Protein AF-A0AAW1PVU7-F1 (afdb_monomer)

Sequence (964 aa):
MGSTQLFSGVCRHEPELIPIKTLLGNPKQTSPKISPDGKTIAYIAPSDKDVLNVWTRSVAGSDDRMVTNDTHRGIRQYFWSEDGKYIMYLQDVGGDEDWHVWAQGLDGSAARDLTPYEKVRAQNMLTDKRFPDQLLVGLNKRNPAVFDMYRVDIASGSLELDTENPGDVLGWTTDDNFKIRGATSMNPADGSKTLRVRDSEAAEWRDLITWPQEEEGGPVSFAKDGQSLYIQSSLGSDTTRLLRVSTADGSDVLEEVAAHPKADLGSVLLDEDTRKVLAVSFNYLRTEWTAIDPQVKADFEVLAREVPGEINVSSQSADNQTWIVRSLRDDGPSSYYLYDRKSKKATFLFDTLPELAKYQMSKMEGVVIKSRDGLDLPCYLSLPVGKEPKDLPLVLFVHGGPWARDAWGFNPTVQWFTNRGYACLQPNYRGSSGFGKSFLHAGDRQWGVGDMQHDLTDVVQWAVDQGIADPAKVAIYGGSYGGYATLAGLTFTPELYCCGVDIVGPSHVKTLFQSIPAYWAPMKQMLVIRVGDVEADDEVNRRISPLYHIDNIKVPLIIAQGANDPRVKKAEADQIFEAMKAKDLPVEYYLYTDEGHGFARPPNRLDFTSRVDQFLAKHLGGRCQAQQGDDERPAVDRRALLLAASAAALSAVLHPAKADEEFTTLYGLATPPTSYGGYGGNAKEAAKYTFLYPTGWKAQQPNKVEKGMQGIDARVVNPRAKAQGAFVVTFGRAGEDNKKFKLGDVEQTMQGFAGADYDLQDALSYASRKTNSQREVDGQVFYDYEIDGPDFHYLATITLKSGKVFALFVKSPSKTFKDDEQKLRTIVDSFKTEISEEEFAKRQKDAEELEVKLKFITEKVPTRIMNVAGSNAGAGSGEFHMYRQARRREMMRQGRIEEEAQEMQLQSEFEQKQAQLRKEEEERTAKRRAKRLKRKGKKRKSQGAAGTGSEGESEDEQPQVELD

Nearest PDB structures (foldseek):
  7ywp-assembly1_A  TM=7.461E-01  e=1.094E-25  Serratia proteamaculans
  7yx7-assembly1_A  TM=7.381E-01  e=1.286E-25  Serratia proteamaculans
  7zjz-assembly1_A  TM=7.305E-01  e=6.820E-25  Serratia proteamaculans
  7ne5-assembly1_A  TM=7.300E-01  e=9.940E-25  Serratia proteamaculans
  7ne4-assembly1_A  TM=7.103E-01  e=2.453E-25  Serratia proteamaculans

pLDDT: mean 82.35, std 21.15, range [22.56, 98.94]

Secondary structure (DSSP, 8-state):
------------PPPPPPPHHHHHS--SSEEEEE-TTSSEEEEEEE-TTS-EEEEEEETT----EE-----SS----EEE-TTSSEEEEEE-STT----EEEEEETTSPPPEESS--TT--EEEEE--TTSTTEEEEEE-SS-TTS-EEEEEETTT--EEEEE---S-EEEEEE-TTS-EEEEEEE-TTT--EEEEE-SSTTSPPEEEEEE-TT--EEEEEE-TTSSEEEEEE-TTSSS-EEEEEETTTS--EEEEEE--SSS-EEEEEE-TTT--EEEEEEESSSEEEEE-SHHHHHHHHHHHHHS-SEEEEEEE-TTS-EEEEEEE-SSS--EEEEEETTTTEEEEEEESSGGGGGS----EEEEEEE-TT--EEEEEEE--TTS-SSSEEEEEEE-S-SS----SS--HHHHHHHHHT-EEEEE--TT-TTS-HHHHHTTTT-TTTSHHHHHHHHHHHHHHHTT-EEEEEEEEEEETHHHHHHHHHHHHSGGG-SEEEEES--S-HHHHHHT--GGGHHHHHHHHHHH--TTT-HHHHHHH-GGGGGGG--S-EEEEEETT-SSS-THHHHHHHHHHHTTT--EEEEEETT-BSB---HHHHHHHHHHHHHHHHHHH-S--PPPPPGGGS----HHHHHHHHHHHHHHHHS----TT-SEEEEEEEE---TTSTT-----S--EEEEEEEEBTBEEEPPPHHHHHHH-EEEEEE-SSSTT-EEEEEEEEPPSS-SS------HHHHHHTTGGG-HHHHHHHHH-SEEEEEEEEETTEEEEEEEEE-SSEEEEEEEEEETTEEEEEEEEEETTTHHHHHHHHHHHHHT-BS---HHHHHHHHHHHHHHHHHHHHHHTT--S-------------------SSHHHHHHHHHHHHHHHHHHHHHHHHHHHHHHHHHHHHHHHHHHHHHHHHHHHHHHHHHHSSS-------------------

InterPro domains:
  IPR001375 Peptidase S9, prolyl oligopeptidase, catalytic domain [PF00326] (408-622)
  IPR002683 PsbP, C-terminal [PF01789] (686-832)
  IPR009548 PRKR-interacting protein 1 [PF06658] (858-956)
  IPR011042 Six-bladed beta-propeller, TolB-like [G3DSA:2.120.10.30] (17-178)
  IPR016123 Mog1/PsbP, alpha/beta/alpha sandwich [SSF55724] (686-832)
  IPR029058 Alpha/Beta hydrolase fold [G3DSA:3.40.50.1820] (316-623)
  IPR029058 Alpha/Beta hydrolase fold [SSF53474] (363-621)

Structure (mmCIF, N/CA/C/O backbone):
data_AF-A0AAW1PVU7-F1
#
_entry.id   AF-A0AAW1PVU7-F1
#
loop_
_atom_site.group_PDB
_atom_site.id
_atom_site.type_symbol
_atom_site.label_atom_id
_atom_site.label_alt_id
_atom_site.label_comp_id
_atom_site.label_asym_id
_atom_site.label_entity_id
_atom_site.label_seq_id
_atom_site.pdbx_PDB_ins_code
_atom_site.Cartn_x
_atom_site.Cartn_y
_atom_site.Cartn_z
_atom_site.occupancy
_atom_site.B_iso_or_equiv
_atom_site.auth_seq_id
_atom_site.auth_comp_id
_atom_site.auth_asym_id
_atom_site.auth_atom_id
_atom_site.pdbx_PDB_model_num
ATOM 1 N N . MET A 1 1 ? 9.106 15.515 39.416 1.00 41.97 1 MET A N 1
ATOM 2 C CA . MET A 1 1 ? 8.235 16.554 40.009 1.00 41.97 1 MET A CA 1
ATOM 3 C C . MET A 1 1 ? 8.580 17.885 39.365 1.00 41.97 1 MET A C 1
ATOM 5 O O . MET A 1 1 ? 9.718 18.314 39.489 1.00 41.97 1 MET A O 1
ATOM 9 N N . GLY A 1 2 ? 7.632 18.488 38.649 1.00 31.17 2 GLY A N 1
ATOM 10 C CA . GLY A 1 2 ? 7.814 19.740 37.911 1.00 31.17 2 GLY A CA 1
ATOM 11 C C . GLY A 1 2 ? 6.467 20.276 37.427 1.00 31.17 2 GLY A C 1
ATOM 12 O O . GLY A 1 2 ? 6.061 19.994 36.311 1.00 31.17 2 GLY A O 1
ATOM 13 N N . SER A 1 3 ? 5.781 20.960 38.346 1.00 31.59 3 SER A N 1
ATOM 14 C CA . SER A 1 3 ? 4.694 21.943 38.184 1.00 31.59 3 SER A CA 1
ATOM 15 C C . SER A 1 3 ? 3.583 21.704 37.149 1.00 31.59 3 SER A C 1
ATOM 17 O O . SER A 1 3 ? 3.644 22.154 36.008 1.00 31.59 3 SER A O 1
ATOM 19 N N . THR A 1 4 ? 2.476 21.167 37.656 1.00 42.47 4 THR A N 1
ATOM 20 C CA . THR A 1 4 ? 1.103 21.394 37.195 1.00 42.47 4 THR A CA 1
ATOM 21 C C . THR A 1 4 ? 0.697 22.853 37.462 1.00 42.47 4 THR A C 1
ATOM 23 O O . THR A 1 4 ? 0.624 23.241 38.626 1.00 42.47 4 THR A O 1
ATOM 26 N N . GLN A 1 5 ? 0.388 23.655 36.435 1.00 34.97 5 GLN A N 1
ATOM 27 C CA . GLN A 1 5 ? -0.423 24.877 36.584 1.00 34.97 5 GLN A CA 1
ATOM 28 C C . GLN A 1 5 ? -1.283 25.165 35.335 1.00 34.97 5 GLN A C 1
ATOM 30 O O . GLN A 1 5 ? -0.785 25.554 34.288 1.00 34.97 5 GLN A O 1
ATOM 35 N N . LEU A 1 6 ? -2.597 24.998 35.536 1.00 37.53 6 LEU A N 1
ATOM 36 C CA . LEU A 1 6 ? -3.701 25.885 35.134 1.00 37.53 6 LEU A CA 1
ATOM 37 C C . LEU A 1 6 ? -3.866 26.259 33.645 1.00 37.53 6 LEU A C 1
ATOM 39 O O . LEU A 1 6 ? -3.426 27.315 33.207 1.00 37.53 6 LEU A O 1
ATOM 43 N N . PHE A 1 7 ? -4.727 25.510 32.944 1.00 35.34 7 PHE A N 1
ATOM 44 C CA . PHE A 1 7 ? -5.655 26.096 31.966 1.00 35.34 7 PHE A CA 1
ATOM 45 C C . PHE A 1 7 ? -7.093 25.894 32.448 1.00 35.34 7 PHE A C 1
ATOM 47 O O . PHE A 1 7 ? -7.781 24.949 32.073 1.00 35.34 7 PHE A O 1
ATOM 54 N N . SER A 1 8 ? -7.547 26.794 33.317 1.00 36.31 8 SER A N 1
ATOM 55 C CA . SER A 1 8 ? -8.964 26.961 33.621 1.00 36.31 8 SER A CA 1
ATOM 56 C C . SER A 1 8 ? -9.633 27.802 32.531 1.00 36.31 8 SER A C 1
ATOM 58 O O . SER A 1 8 ? -9.241 28.947 32.317 1.00 36.31 8 SER A O 1
ATOM 60 N N . GLY A 1 9 ? -10.695 27.274 31.918 1.00 37.09 9 GLY A N 1
ATOM 61 C CA . GLY A 1 9 ? -11.794 28.116 31.435 1.00 37.09 9 GLY A CA 1
ATOM 62 C C . GLY A 1 9 ? -11.754 28.630 29.995 1.00 37.09 9 GLY A C 1
ATOM 63 O O . GLY A 1 9 ? -12.326 29.685 29.739 1.00 37.09 9 GLY A O 1
ATOM 64 N N . VAL A 1 10 ? -11.175 27.904 29.035 1.00 39.69 10 VAL A N 1
ATOM 65 C CA . VAL A 1 10 ? -11.627 28.051 27.639 1.00 39.69 10 VAL A CA 1
ATOM 66 C C . VAL A 1 10 ? -12.775 27.066 27.461 1.00 39.69 10 VAL A C 1
ATOM 68 O O . VAL A 1 10 ? -12.579 25.873 27.683 1.00 39.69 10 VAL A O 1
ATOM 71 N N . CYS A 1 11 ? -13.972 27.536 27.094 1.00 37.22 11 CYS A N 1
ATOM 72 C CA . CYS A 1 11 ? -15.006 26.651 26.556 1.00 37.22 11 CYS A CA 1
ATOM 73 C C . CYS A 1 11 ? -14.400 25.952 25.335 1.00 37.22 11 CYS A C 1
ATOM 75 O O . CYS A 1 11 ? -14.341 26.537 24.254 1.00 37.22 11 CYS A O 1
ATOM 77 N N . ARG A 1 12 ? -13.873 24.739 25.520 1.00 59.34 12 ARG A N 1
ATOM 78 C CA . ARG A 1 12 ? -13.359 23.922 24.427 1.00 59.34 12 ARG A CA 1
ATOM 79 C C . ARG A 1 12 ? -14.578 23.433 23.660 1.00 59.34 12 ARG A C 1
ATOM 81 O O . ARG A 1 12 ? -15.237 22.480 24.055 1.00 59.34 12 ARG A O 1
ATOM 88 N N . HIS A 1 13 ? -14.954 24.190 22.637 1.00 73.50 13 HIS A N 1
ATOM 89 C CA . HIS A 1 13 ? -16.032 23.799 21.749 1.00 73.50 13 HIS A CA 1
ATOM 90 C C . HIS A 1 13 ? -15.563 22.578 20.957 1.00 73.50 13 HIS A C 1
ATOM 92 O O . HIS A 1 13 ? -14.484 22.610 20.361 1.00 73.50 13 HIS A O 1
ATOM 98 N N . GLU A 1 14 ? -16.338 21.495 20.983 1.00 81.81 14 GLU A N 1
ATOM 99 C CA . GLU A 1 14 ? -16.074 20.362 20.101 1.00 81.81 14 GLU A CA 1
ATOM 100 C C . GLU A 1 14 ? -16.136 20.839 18.641 1.00 81.81 14 GLU A C 1
ATOM 102 O O . GLU A 1 14 ? -17.051 21.586 18.286 1.00 81.81 14 GLU A O 1
ATOM 107 N N . PRO A 1 15 ? -15.196 20.428 17.774 1.00 89.62 15 PRO A N 1
ATOM 108 C CA . PRO A 1 15 ? -15.202 20.855 16.381 1.00 89.62 15 PRO A CA 1
ATOM 109 C C . PRO A 1 15 ? -16.400 20.264 15.631 1.00 89.62 15 PRO A C 1
ATOM 111 O O . PRO A 1 15 ? -16.947 19.226 16.026 1.00 89.62 15 PRO A O 1
ATOM 114 N N . GLU A 1 16 ? -16.761 20.886 14.508 1.00 92.31 16 GLU A N 1
ATOM 115 C CA . GLU A 1 16 ? -17.777 20.372 13.584 1.00 92.31 16 GLU A CA 1
ATOM 116 C C . GLU A 1 16 ? -17.494 18.904 13.211 1.00 92.31 16 GLU A C 1
ATOM 118 O O . GLU A 1 16 ? -16.342 18.475 13.069 1.00 92.31 16 GLU A O 1
ATOM 123 N N . LEU A 1 17 ? -18.560 18.113 13.074 1.00 94.38 17 LEU A N 1
ATOM 124 C CA . LEU A 1 17 ? -18.454 16.740 12.601 1.00 94.38 17 LEU A CA 1
ATOM 125 C C . LEU A 1 17 ? -18.040 16.754 11.122 1.00 94.38 17 LEU A C 1
ATOM 127 O O . LEU A 1 17 ? -18.772 17.260 10.275 1.00 94.38 17 LEU A O 1
ATOM 131 N N . ILE A 1 18 ? -16.878 16.188 10.803 1.00 95.62 18 ILE A N 1
ATOM 132 C CA . ILE A 1 18 ? -16.388 16.140 9.425 1.00 95.62 18 ILE A CA 1
ATOM 133 C C . ILE A 1 18 ? -17.169 15.047 8.677 1.00 95.62 18 ILE A C 1
ATOM 135 O O . ILE A 1 18 ? -17.239 13.913 9.171 1.00 95.62 18 ILE A O 1
ATOM 139 N N . PRO A 1 19 ? -17.761 15.327 7.503 1.00 95.88 19 PRO A N 1
ATOM 140 C CA . PRO A 1 19 ? -18.451 14.302 6.727 1.00 95.88 19 PRO A CA 1
ATOM 141 C C . PRO A 1 19 ? -17.505 13.162 6.335 1.00 95.88 19 PRO A C 1
ATOM 143 O O . PRO A 1 19 ? -16.373 13.409 5.912 1.00 95.88 19 PRO A O 1
ATOM 146 N N . ILE A 1 20 ? -17.982 11.911 6.398 1.00 94.94 20 ILE A N 1
ATOM 147 C CA . ILE A 1 20 ? -17.176 10.728 6.034 1.00 94.94 20 ILE A CA 1
ATOM 148 C C . ILE A 1 20 ? -16.619 10.869 4.612 1.00 94.94 20 ILE A C 1
ATOM 150 O O . ILE A 1 20 ? -15.445 10.601 4.371 1.00 94.94 20 ILE A O 1
ATOM 154 N N . LYS A 1 21 ? -17.443 11.364 3.680 1.00 94.06 21 LYS A N 1
ATOM 155 C CA . LYS A 1 21 ? -17.046 11.608 2.287 1.00 94.06 21 LYS A CA 1
ATOM 156 C C . LYS A 1 21 ? -15.895 12.606 2.151 1.00 94.06 21 LYS A C 1
ATOM 158 O O . LYS A 1 21 ? -15.097 12.464 1.236 1.00 94.06 21 LYS A O 1
ATOM 163 N N . THR A 1 22 ? -15.781 13.586 3.040 1.00 94.38 22 THR A N 1
ATOM 164 C CA . THR A 1 22 ? -14.706 14.584 2.973 1.00 94.38 22 THR A CA 1
ATOM 165 C C . THR A 1 22 ? -13.374 14.017 3.481 1.00 94.38 22 THR A C 1
ATOM 167 O O . THR A 1 22 ? -12.329 14.367 2.945 1.00 94.38 22 THR A O 1
ATOM 170 N N . LEU A 1 23 ? -13.391 13.114 4.473 1.00 92.56 23 LEU A N 1
ATOM 171 C CA . LEU A 1 23 ? -12.178 12.460 4.996 1.00 92.56 23 LEU A CA 1
ATOM 172 C C . LEU A 1 23 ? -11.725 11.266 4.150 1.00 92.56 23 LEU A C 1
ATOM 174 O O . LEU A 1 23 ? -10.545 11.132 3.844 1.00 92.56 23 LEU A O 1
ATOM 178 N N . LEU A 1 24 ? -12.665 10.389 3.796 1.00 93.19 24 LEU A N 1
ATOM 179 C CA . LEU A 1 24 ? -12.412 9.093 3.159 1.00 93.19 24 LEU A CA 1
ATOM 180 C C . LEU A 1 24 ? -12.987 9.021 1.738 1.00 93.19 24 LEU A C 1
ATOM 182 O O . LEU A 1 24 ? -13.189 7.942 1.184 1.00 93.19 24 LEU A O 1
ATOM 186 N N . GLY A 1 25 ? -13.272 10.165 1.122 1.00 92.25 25 GLY A N 1
ATOM 187 C CA . GLY A 1 25 ? -13.541 10.256 -0.310 1.00 92.25 25 GLY A CA 1
ATOM 188 C C . GLY A 1 25 ? -12.267 10.147 -1.144 1.00 92.25 25 GLY A C 1
ATOM 189 O O . GLY A 1 25 ? -11.173 9.878 -0.643 1.00 92.25 25 GLY A O 1
ATOM 190 N N . ASN A 1 26 ? -12.410 10.337 -2.452 1.00 94.62 26 ASN A N 1
ATOM 191 C CA . ASN A 1 26 ? -11.249 10.537 -3.308 1.00 94.62 26 ASN A CA 1
ATOM 192 C C . ASN A 1 26 ? -10.571 11.882 -3.007 1.00 94.62 26 ASN A C 1
ATOM 194 O O . ASN A 1 26 ? -11.262 12.858 -2.708 1.00 94.62 26 ASN A O 1
ATOM 198 N N . PRO A 1 27 ? -9.233 11.963 -3.124 1.00 94.94 27 PRO A N 1
ATOM 199 C CA . PRO A 1 27 ? -8.550 13.248 -3.137 1.00 94.94 27 PRO A CA 1
ATOM 200 C C . PRO A 1 27 ? -8.986 14.062 -4.355 1.00 94.94 27 PRO A C 1
ATOM 202 O O . PRO A 1 27 ? -9.304 13.503 -5.404 1.00 94.94 27 PRO A O 1
ATOM 205 N N . LYS A 1 28 ? -8.940 15.391 -4.241 1.00 96.38 28 LYS A N 1
ATOM 206 C CA . LYS A 1 28 ? -9.187 16.277 -5.384 1.00 96.38 28 LYS A CA 1
ATOM 207 C C . LYS A 1 28 ? -8.064 16.162 -6.414 1.00 96.38 28 LYS A C 1
ATOM 209 O O . LYS A 1 28 ? -8.336 16.103 -7.606 1.00 96.38 28 LYS A O 1
ATOM 214 N N . GLN A 1 29 ? -6.819 16.132 -5.940 1.00 96.81 29 GLN A N 1
ATOM 215 C CA . GLN A 1 29 ? -5.603 15.880 -6.717 1.00 96.81 29 GLN A CA 1
ATOM 216 C C . GLN A 1 29 ? -4.592 15.162 -5.813 1.00 96.81 29 GLN A C 1
ATOM 218 O O . GLN A 1 29 ? -4.539 15.435 -4.618 1.00 96.81 29 GLN A O 1
ATOM 223 N N . THR A 1 30 ? -3.788 14.234 -6.328 1.00 97.12 30 THR A N 1
ATOM 224 C CA . THR A 1 30 ? -2.750 13.552 -5.536 1.00 97.12 30 THR A CA 1
ATOM 225 C C . THR A 1 30 ? -1.626 13.001 -6.408 1.00 97.12 30 THR A C 1
ATOM 227 O O . THR A 1 30 ? -1.738 12.958 -7.632 1.00 97.12 30 THR A O 1
ATOM 230 N N . SER A 1 31 ? -0.546 12.562 -5.763 1.00 96.56 31 SER A N 1
ATOM 231 C CA . SER A 1 31 ? 0.595 11.895 -6.396 1.00 96.56 31 SER A CA 1
ATOM 232 C C . SER A 1 31 ? 1.177 12.631 -7.615 1.00 96.56 31 SER A C 1
ATOM 234 O O . SER A 1 31 ? 1.429 11.969 -8.618 1.00 96.56 31 SER A O 1
ATOM 236 N N . PRO A 1 32 ? 1.381 13.965 -7.583 1.00 97.88 32 PRO A N 1
ATOM 237 C CA . PRO A 1 32 ? 1.931 14.679 -8.726 1.00 97.88 32 PRO A CA 1
ATOM 238 C C . PRO A 1 32 ? 3.347 14.208 -9.078 1.00 97.88 32 PRO A C 1
ATOM 240 O O . PRO A 1 32 ? 4.171 13.948 -8.200 1.00 97.88 32 PRO A O 1
ATOM 243 N N . LYS A 1 33 ? 3.639 14.159 -10.378 1.00 98.00 33 LYS A N 1
ATOM 244 C CA . LYS A 1 33 ? 4.952 13.837 -10.948 1.00 98.00 33 LYS A CA 1
ATOM 245 C C . LYS A 1 33 ? 5.291 14.813 -12.067 1.00 98.00 33 LYS A C 1
ATOM 247 O O . LYS A 1 33 ? 4.481 15.016 -12.974 1.00 98.00 33 LYS A O 1
ATOM 252 N N . ILE A 1 34 ? 6.489 15.385 -12.013 1.00 97.88 34 ILE A N 1
ATOM 253 C CA . ILE A 1 34 ? 7.017 16.248 -13.075 1.00 97.88 34 ILE A CA 1
ATOM 254 C C . ILE A 1 34 ? 7.502 15.383 -14.248 1.00 97.88 34 ILE A C 1
ATOM 256 O O . ILE A 1 34 ? 8.037 14.299 -14.024 1.00 97.88 34 ILE A O 1
ATOM 260 N N . SER A 1 35 ? 7.268 15.830 -15.482 1.00 97.38 35 SER A N 1
ATOM 261 C CA . SER A 1 35 ? 7.773 15.179 -16.692 1.00 97.38 35 SER A CA 1
ATOM 262 C C . SER A 1 35 ? 9.306 15.238 -16.750 1.00 97.38 35 SER A C 1
ATOM 264 O O . SER A 1 35 ? 9.903 16.159 -16.180 1.00 97.38 35 SER A O 1
ATOM 266 N N . PRO A 1 36 ? 9.959 14.315 -17.479 1.00 96.62 36 PRO A N 1
ATOM 267 C CA . PRO A 1 36 ? 11.417 14.307 -17.626 1.00 96.62 36 PRO A CA 1
ATOM 268 C C . PRO A 1 36 ? 11.996 15.649 -18.098 1.00 96.62 36 PRO A C 1
ATOM 270 O O . PRO A 1 36 ? 13.027 16.089 -17.596 1.00 96.62 36 PRO A O 1
ATOM 273 N N . ASP A 1 37 ? 11.296 16.350 -18.996 1.00 95.88 37 ASP A N 1
ATOM 274 C CA . ASP A 1 37 ? 11.708 17.657 -19.527 1.00 95.88 37 ASP A CA 1
ATOM 275 C C . ASP A 1 37 ? 11.378 18.860 -18.620 1.00 95.88 37 ASP A C 1
ATOM 277 O O . ASP A 1 37 ? 11.668 20.000 -18.987 1.00 95.88 37 ASP A O 1
ATOM 281 N N . GLY A 1 38 ? 10.746 18.630 -17.464 1.00 96.31 38 GLY A N 1
ATOM 282 C CA . GLY A 1 38 ? 10.423 19.668 -16.486 1.00 96.31 38 GLY A CA 1
ATOM 283 C C . GLY A 1 38 ? 9.250 20.584 -16.855 1.00 96.31 38 GLY A C 1
ATOM 284 O O . GLY A 1 38 ? 9.043 21.587 -16.174 1.00 96.31 38 GLY A O 1
ATOM 285 N N . LYS A 1 39 ? 8.480 20.295 -17.915 1.00 95.75 39 LYS A N 1
ATOM 286 C CA . LYS A 1 39 ? 7.451 21.226 -18.430 1.00 95.75 39 LYS A CA 1
ATOM 287 C C . LYS A 1 39 ? 6.014 20.863 -18.083 1.00 95.75 39 LYS A C 1
ATOM 289 O O . LYS A 1 39 ? 5.159 21.750 -18.088 1.00 95.75 39 LYS A O 1
ATOM 294 N N . THR A 1 40 ? 5.737 19.598 -17.783 1.00 97.31 40 THR A N 1
ATOM 295 C CA . THR A 1 40 ? 4.377 19.082 -17.579 1.00 97.31 40 THR A CA 1
ATOM 296 C C . THR A 1 40 ? 4.280 18.366 -16.241 1.00 97.31 40 THR A C 1
ATOM 298 O O . THR A 1 40 ? 5.142 17.573 -15.886 1.00 97.31 40 THR A O 1
ATOM 301 N N . ILE A 1 41 ? 3.210 18.610 -15.492 1.00 98.00 41 ILE A N 1
ATOM 302 C CA . ILE A 1 41 ? 2.898 17.880 -14.263 1.00 98.00 41 ILE A CA 1
ATOM 303 C C . ILE A 1 41 ? 1.776 16.902 -14.585 1.00 98.00 41 ILE A C 1
ATOM 305 O O . ILE A 1 41 ? 0.696 17.322 -14.996 1.00 98.00 41 ILE A O 1
ATOM 309 N N . ALA A 1 42 ? 2.016 15.613 -14.367 1.00 98.31 42 ALA A N 1
ATOM 310 C CA . ALA A 1 42 ? 0.950 14.626 -14.256 1.00 98.31 42 ALA A CA 1
ATOM 311 C C . ALA A 1 42 ? 0.523 14.501 -12.792 1.00 98.31 42 ALA A C 1
ATOM 313 O O . ALA A 1 42 ? 1.346 14.725 -11.906 1.00 98.31 42 ALA A O 1
ATOM 314 N N . TYR A 1 43 ? -0.725 14.130 -12.527 1.00 98.31 43 TYR A N 1
ATOM 315 C CA . TYR A 1 43 ? -1.243 13.844 -11.185 1.00 98.31 43 TYR A CA 1
ATOM 316 C C . TYR A 1 43 ? -2.487 12.947 -11.269 1.00 98.31 43 TYR A C 1
ATOM 318 O O . TYR A 1 43 ? -3.094 12.817 -12.328 1.00 98.31 43 TYR A O 1
ATOM 326 N N . ILE A 1 44 ? -2.892 12.329 -10.159 1.00 98.44 44 ILE A N 1
ATOM 327 C CA . ILE A 1 44 ? -4.140 11.557 -10.074 1.00 98.44 44 ILE A CA 1
ATOM 328 C C . ILE A 1 44 ? -5.275 12.459 -9.585 1.00 98.44 44 ILE A C 1
ATOM 330 O O . ILE A 1 44 ? -5.120 13.148 -8.576 1.00 98.44 44 ILE A O 1
ATOM 334 N N . ALA A 1 45 ? -6.423 12.421 -10.258 1.00 98.00 45 ALA A N 1
ATOM 335 C CA . ALA A 1 45 ? -7.651 13.099 -9.844 1.00 98.00 45 ALA A CA 1
ATOM 336 C C . ALA A 1 45 ? -8.904 12.366 -10.365 1.00 98.00 45 ALA A C 1
ATOM 338 O O . ALA A 1 45 ? -8.826 11.651 -11.369 1.00 98.00 45 ALA A O 1
ATOM 339 N N . PRO A 1 46 ? -10.061 12.506 -9.695 1.00 97.12 46 PRO A N 1
ATOM 340 C CA . PRO A 1 46 ? -11.303 11.881 -10.132 1.00 97.12 46 PRO A CA 1
ATOM 341 C C . PRO A 1 46 ? -11.805 12.455 -11.464 1.00 97.12 46 PRO A C 1
ATOM 343 O O . PRO A 1 46 ? -11.683 13.649 -11.734 1.00 97.12 46 PRO A O 1
ATOM 346 N N . SER A 1 47 ? -12.409 11.597 -12.282 1.00 96.50 47 SER A N 1
ATOM 347 C CA . SER A 1 47 ? -13.246 11.986 -13.417 1.00 96.50 47 SER A CA 1
ATOM 348 C C . SER A 1 47 ? -14.568 12.619 -12.950 1.00 96.50 47 SER A C 1
ATOM 350 O O . SER A 1 47 ? -14.880 12.659 -11.759 1.00 96.50 47 SER A O 1
ATOM 352 N N . ASP A 1 48 ? -15.406 13.041 -13.897 1.00 93.44 48 ASP A N 1
ATOM 353 C CA . ASP A 1 48 ? -16.792 13.476 -13.653 1.00 93.44 48 ASP A CA 1
ATOM 354 C C . ASP A 1 48 ? -17.647 12.432 -12.900 1.00 93.44 48 ASP A C 1
ATOM 356 O O . ASP A 1 48 ? -18.541 12.779 -12.130 1.00 93.44 48 ASP A O 1
ATOM 360 N N . LYS A 1 49 ? -17.340 11.147 -13.095 1.00 91.12 49 LYS A N 1
ATOM 361 C CA . LYS A 1 49 ? -17.943 9.988 -12.412 1.00 91.12 49 LYS A CA 1
ATOM 362 C C . LYS A 1 49 ? -17.267 9.590 -11.090 1.00 91.12 49 LYS A C 1
ATOM 364 O O . LYS A 1 49 ? -17.558 8.510 -10.583 1.00 91.12 49 LYS A O 1
ATOM 369 N N . ASP A 1 50 ? -16.375 10.416 -10.544 1.00 92.62 50 ASP A N 1
ATOM 370 C CA . ASP A 1 50 ? -15.632 10.146 -9.300 1.00 92.62 50 ASP A CA 1
ATOM 371 C C . ASP A 1 50 ? -14.738 8.885 -9.360 1.00 92.62 50 ASP A C 1
ATOM 373 O O . ASP A 1 50 ? -14.532 8.186 -8.367 1.00 92.62 50 ASP A O 1
ATOM 377 N N . VAL A 1 51 ? -14.188 8.575 -10.543 1.00 95.12 51 VAL A N 1
ATOM 378 C CA . VAL A 1 51 ? -13.213 7.488 -10.740 1.00 95.12 51 VAL A CA 1
ATOM 379 C C . VAL A 1 51 ? -11.830 8.084 -10.971 1.00 95.12 51 VAL A C 1
ATOM 381 O O . VAL A 1 51 ? -11.650 8.923 -11.854 1.00 95.12 51 VAL A O 1
ATOM 384 N N . LEU A 1 52 ? -10.843 7.664 -10.177 1.00 97.19 52 LEU A N 1
ATOM 385 C CA . LEU A 1 52 ? -9.484 8.202 -10.256 1.00 97.19 52 LEU A CA 1
ATOM 386 C C . LEU A 1 52 ? -8.842 7.915 -11.618 1.00 97.19 52 LEU A C 1
ATOM 388 O O . LEU A 1 52 ? -8.781 6.775 -12.065 1.00 97.19 52 LEU A O 1
ATOM 392 N N . ASN A 1 53 ? -8.329 8.960 -12.251 1.00 97.62 53 ASN A N 1
ATOM 393 C CA . ASN A 1 53 ? -7.616 8.915 -13.519 1.00 97.62 53 ASN A CA 1
ATOM 394 C C . ASN A 1 53 ? -6.346 9.762 -13.430 1.00 97.62 53 ASN A C 1
ATOM 396 O O . ASN A 1 53 ? -6.192 10.571 -12.513 1.00 97.62 53 ASN A O 1
ATOM 400 N N . VAL A 1 54 ? -5.436 9.586 -14.384 1.00 98.12 54 VAL A N 1
ATOM 401 C CA . VAL A 1 54 ? -4.266 10.450 -14.525 1.00 98.12 54 VAL A CA 1
ATOM 402 C C . VAL A 1 54 ? -4.642 11.663 -15.365 1.00 98.12 54 VAL A C 1
ATOM 404 O O . VAL A 1 54 ? -5.209 11.545 -16.453 1.00 98.12 54 VAL A O 1
ATOM 407 N N . TRP A 1 55 ? -4.310 12.834 -14.845 1.00 97.88 55 TRP A N 1
ATOM 408 C CA . TRP A 1 55 ? -4.469 14.136 -15.470 1.00 97.88 55 TRP A CA 1
ATOM 409 C C . TRP A 1 55 ? -3.099 14.758 -15.708 1.00 97.88 55 TRP A C 1
ATOM 411 O O . TRP A 1 55 ? -2.134 14.430 -15.019 1.00 97.88 55 TRP A O 1
ATOM 421 N N . THR A 1 56 ? -3.015 15.677 -16.664 1.00 97.25 56 THR A N 1
ATOM 422 C CA . THR A 1 56 ? -1.807 16.464 -16.939 1.00 97.25 56 THR A CA 1
ATOM 423 C C . THR A 1 56 ? -2.124 17.943 -17.039 1.00 97.25 56 THR A C 1
ATOM 425 O O . THR A 1 56 ? -3.197 18.293 -17.527 1.00 97.25 56 THR A O 1
ATOM 428 N N . ARG A 1 57 ? -1.161 18.786 -16.665 1.00 96.31 57 ARG A N 1
ATOM 429 C CA . ARG A 1 57 ? -1.168 20.236 -16.897 1.00 96.31 57 ARG A CA 1
ATOM 430 C C . ARG A 1 57 ? 0.236 20.757 -17.183 1.00 96.31 57 ARG A C 1
ATOM 432 O O . ARG A 1 57 ? 1.212 20.198 -16.677 1.00 96.31 57 ARG A O 1
ATOM 439 N N . SER A 1 58 ? 0.349 21.852 -17.923 1.00 96.06 58 SER A N 1
ATOM 440 C CA . SER A 1 58 ? 1.614 22.569 -18.082 1.00 96.06 58 SER A CA 1
ATOM 441 C C . SER A 1 58 ? 2.041 23.207 -16.756 1.00 96.06 58 SER A C 1
ATOM 443 O O . SER A 1 58 ? 1.210 23.709 -16.004 1.00 96.06 58 SER A O 1
ATOM 445 N N . VAL A 1 59 ? 3.345 23.259 -16.470 1.00 93.75 59 VAL A N 1
ATOM 446 C CA . VAL A 1 59 ? 3.887 23.863 -15.232 1.00 93.75 59 VAL A CA 1
ATOM 447 C C . VAL A 1 59 ? 3.456 25.324 -15.044 1.00 93.75 59 VAL A C 1
ATOM 449 O O . VAL A 1 59 ? 3.186 25.748 -13.923 1.00 93.75 59 VAL A O 1
ATOM 452 N N . ALA A 1 60 ? 3.374 26.091 -16.133 1.00 84.69 60 ALA A N 1
ATOM 453 C CA . ALA A 1 60 ? 2.961 27.496 -16.120 1.00 84.69 60 ALA A CA 1
ATOM 454 C C . ALA A 1 60 ? 1.464 27.709 -16.430 1.00 84.69 60 ALA A C 1
ATOM 456 O O . ALA A 1 60 ? 1.021 28.855 -16.507 1.00 84.69 60 ALA A O 1
ATOM 457 N N . GLY A 1 61 ? 0.706 26.637 -16.682 1.00 81.88 61 GLY A N 1
ATOM 458 C CA . GLY A 1 61 ? -0.632 26.699 -17.269 1.00 81.88 61 GLY A CA 1
ATOM 459 C C . GLY A 1 61 ? -1.761 26.288 -16.324 1.00 81.88 61 GLY A C 1
ATOM 460 O O . GLY A 1 61 ? -1.543 25.805 -15.215 1.00 81.88 61 GLY A O 1
ATOM 461 N N . SER A 1 62 ? -2.988 26.483 -16.802 1.00 83.81 62 SER A N 1
ATOM 462 C CA . SER A 1 62 ? -4.235 25.963 -16.220 1.00 83.81 62 SER A CA 1
ATOM 463 C C . SER A 1 62 ? -4.984 25.091 -17.239 1.00 83.81 62 SER A C 1
ATOM 465 O O . SER A 1 62 ? -6.204 25.155 -17.366 1.00 83.81 62 SER A O 1
ATOM 467 N N . ASP A 1 63 ? -4.221 24.366 -18.051 1.00 94.50 63 ASP A N 1
ATOM 468 C CA . ASP A 1 63 ? -4.627 23.498 -19.160 1.00 94.50 63 ASP A CA 1
ATOM 469 C C . ASP A 1 63 ? -4.813 22.039 -18.707 1.00 94.50 63 ASP A C 1
ATOM 471 O O . ASP A 1 63 ? -4.409 21.098 -19.392 1.00 94.50 63 ASP A O 1
ATOM 475 N N . ASP A 1 64 ? -5.410 21.851 -17.529 1.00 95.69 64 ASP A N 1
ATOM 476 C CA . ASP A 1 64 ? -5.678 20.538 -16.953 1.00 95.69 64 ASP A CA 1
ATOM 477 C C . ASP A 1 64 ? -6.535 19.677 -17.893 1.00 95.69 64 ASP A C 1
ATOM 479 O O . ASP A 1 64 ? -7.639 20.056 -18.293 1.00 95.69 64 ASP A O 1
ATOM 483 N N . ARG A 1 65 ? -6.042 18.480 -18.218 1.00 95.56 65 ARG A N 1
ATOM 484 C CA . ARG A 1 65 ? -6.774 17.494 -19.022 1.00 95.56 65 ARG A CA 1
ATOM 485 C C . ARG A 1 65 ? -6.595 16.086 -18.484 1.00 95.56 65 ARG A C 1
ATOM 487 O O . ARG A 1 65 ? -5.500 15.709 -18.068 1.00 95.56 65 ARG A O 1
ATOM 494 N N . MET A 1 66 ? -7.664 15.303 -18.540 1.00 96.31 66 MET A N 1
ATOM 495 C CA . MET A 1 66 ? -7.630 13.880 -18.225 1.00 96.31 66 MET A CA 1
ATOM 496 C C . MET A 1 66 ? -6.957 13.132 -19.379 1.00 96.31 66 MET A C 1
ATOM 498 O O . MET A 1 66 ? -7.300 13.352 -20.541 1.00 96.31 66 MET A O 1
ATOM 502 N N . VAL A 1 67 ? -5.982 12.284 -19.065 1.00 95.88 67 VAL A N 1
ATOM 503 C CA . VAL A 1 67 ? -5.181 11.544 -20.052 1.00 95.88 67 VAL A CA 1
ATOM 504 C C . VAL A 1 67 ? -5.622 10.088 -20.151 1.00 95.88 67 VAL A C 1
ATOM 506 O O . VAL A 1 67 ? -5.626 9.524 -21.239 1.00 95.88 67 VAL A O 1
ATOM 509 N N . THR A 1 68 ? -6.031 9.484 -19.038 1.00 96.00 68 THR A N 1
ATOM 510 C CA . THR A 1 68 ? -6.562 8.113 -18.991 1.00 96.00 68 THR A CA 1
ATOM 511 C C . THR A 1 68 ? -8.090 8.116 -18.910 1.00 96.00 68 THR A C 1
ATOM 513 O O . THR A 1 68 ? -8.699 9.156 -18.680 1.00 96.00 68 THR A O 1
ATOM 516 N N . ASN A 1 69 ? -8.733 6.958 -19.083 1.00 93.19 69 ASN A N 1
ATOM 517 C CA . ASN A 1 69 ? -10.195 6.844 -19.027 1.00 93.19 69 ASN A CA 1
ATOM 518 C C . ASN A 1 69 ? -10.654 5.548 -18.333 1.00 93.19 69 ASN A C 1
ATOM 520 O O . ASN A 1 69 ? -11.473 4.802 -18.868 1.00 93.19 69 ASN A O 1
ATOM 524 N N . ASP A 1 70 ? -10.108 5.252 -17.152 1.00 93.06 70 ASP A N 1
ATOM 525 C CA . ASP A 1 70 ? -10.659 4.196 -16.306 1.00 93.06 70 ASP A CA 1
ATOM 526 C C . ASP A 1 70 ? -12.043 4.610 -15.800 1.00 93.06 70 ASP A C 1
ATOM 528 O O . ASP A 1 70 ? -12.248 5.733 -15.331 1.00 93.06 70 ASP A O 1
ATOM 532 N N . THR A 1 71 ? -13.000 3.692 -15.892 1.00 91.75 71 THR A N 1
ATOM 533 C CA . THR A 1 71 ? -14.396 3.942 -15.516 1.00 91.75 71 THR A CA 1
ATOM 534 C C . THR A 1 71 ? -14.868 3.070 -14.359 1.00 91.75 71 THR A C 1
ATOM 536 O O . THR A 1 71 ? -16.074 3.007 -14.111 1.00 91.75 71 THR A O 1
ATOM 539 N N . HIS A 1 72 ? -13.970 2.341 -13.692 1.00 87.62 72 HIS A N 1
ATOM 540 C CA . HIS A 1 72 ? -14.368 1.308 -12.744 1.00 87.62 72 HIS A CA 1
ATOM 541 C C . HIS A 1 72 ? -13.663 1.398 -11.390 1.00 87.62 72 HIS A C 1
ATOM 543 O O . HIS A 1 72 ? -14.317 1.734 -10.396 1.00 87.62 72 HIS A O 1
ATOM 549 N N . ARG A 1 73 ? -12.368 1.067 -11.337 1.00 87.75 73 ARG A N 1
ATOM 550 C CA . ARG A 1 73 ? -11.612 0.905 -10.084 1.00 87.75 73 ARG A CA 1
ATOM 551 C C . ARG A 1 73 ? -10.757 2.128 -9.750 1.00 87.75 73 ARG A C 1
ATOM 553 O O . ARG A 1 73 ? -10.516 2.413 -8.580 1.00 87.75 73 ARG A O 1
ATOM 560 N N . GLY A 1 74 ? -10.378 2.880 -10.776 1.00 93.00 74 GLY A N 1
ATOM 561 C CA . GLY A 1 74 ? -9.522 4.049 -10.704 1.00 93.00 74 GLY A CA 1
ATOM 562 C C . GLY A 1 74 ? -8.036 3.700 -10.675 1.00 93.00 74 GLY A C 1
ATOM 563 O O . GLY A 1 74 ? -7.612 2.726 -10.054 1.00 93.00 74 GLY A O 1
ATOM 564 N N . ILE A 1 75 ? -7.235 4.527 -11.338 1.00 95.00 75 ILE A N 1
ATOM 565 C CA . ILE A 1 75 ? -5.779 4.400 -11.397 1.00 95.00 75 ILE A CA 1
ATOM 566 C C . ILE A 1 75 ? -5.173 5.023 -10.140 1.00 95.00 75 ILE A C 1
ATOM 568 O O . ILE A 1 75 ? -5.448 6.175 -9.800 1.00 95.00 75 ILE A O 1
ATOM 572 N N . ARG A 1 76 ? -4.332 4.253 -9.443 1.00 91.69 76 ARG A N 1
ATOM 573 C CA . ARG A 1 76 ? -3.712 4.659 -8.165 1.00 91.69 76 ARG A CA 1
ATOM 574 C C . ARG A 1 76 ? -2.190 4.767 -8.224 1.00 91.69 76 ARG A C 1
ATOM 576 O O . ARG A 1 76 ? -1.594 5.403 -7.359 1.00 91.69 76 ARG A O 1
ATOM 583 N N . GLN A 1 77 ? -1.567 4.164 -9.235 1.00 93.69 77 GLN A N 1
ATOM 584 C CA . GLN A 1 77 ? -0.120 4.147 -9.433 1.00 93.69 77 GLN A CA 1
ATOM 585 C C . GLN A 1 77 ? 0.192 4.402 -10.904 1.00 93.69 77 GLN A C 1
ATOM 587 O O . GLN A 1 77 ? -0.334 3.718 -11.779 1.00 93.69 77 GLN A O 1
ATOM 592 N N . TYR A 1 78 ? 1.047 5.388 -11.162 1.00 97.12 78 TYR A N 1
ATOM 593 C CA . TYR A 1 78 ? 1.500 5.738 -12.502 1.00 97.12 78 TYR A CA 1
ATOM 594 C C . TYR A 1 78 ? 2.913 6.329 -12.459 1.00 97.12 78 TYR A C 1
ATOM 596 O O . TYR A 1 78 ? 3.390 6.759 -11.402 1.00 97.12 78 TYR A O 1
ATOM 604 N N . PHE A 1 79 ? 3.572 6.363 -13.608 1.00 95.62 79 PHE A N 1
ATOM 605 C CA . PHE A 1 79 ? 4.879 6.966 -13.823 1.00 95.62 79 PHE A CA 1
ATOM 606 C C . PHE A 1 79 ? 5.012 7.438 -15.276 1.00 95.62 79 PHE A C 1
ATOM 608 O O . PHE A 1 79 ? 4.237 7.052 -16.149 1.00 95.62 79 PHE A O 1
ATOM 615 N N . TRP A 1 80 ? 5.959 8.338 -15.518 1.00 96.75 80 TRP A N 1
ATOM 616 C CA . TRP A 1 80 ? 6.277 8.818 -16.859 1.00 96.75 80 TRP A CA 1
ATOM 617 C C . TRP A 1 80 ? 7.137 7.787 -17.598 1.00 96.75 80 TRP A C 1
ATOM 619 O O . TRP A 1 80 ? 7.962 7.126 -16.970 1.00 96.75 80 TRP A O 1
ATOM 629 N N . SER A 1 81 ? 6.984 7.673 -18.920 1.00 96.31 81 SER A N 1
ATOM 630 C CA . SER A 1 81 ? 8.110 7.221 -19.742 1.00 96.31 81 SER A CA 1
ATOM 631 C C . SER A 1 81 ? 9.220 8.259 -19.683 1.00 96.31 81 SER A C 1
ATOM 633 O O . SER A 1 81 ? 8.958 9.456 -19.558 1.00 96.31 81 SER A O 1
ATOM 635 N N . GLU A 1 82 ? 10.464 7.813 -19.781 1.00 95.56 82 GLU A N 1
ATOM 636 C CA . GLU A 1 82 ? 11.618 8.697 -19.620 1.00 95.56 82 GLU A CA 1
ATOM 637 C C . GLU A 1 82 ? 11.772 9.700 -20.780 1.00 95.56 82 GLU A C 1
ATOM 639 O O . GLU A 1 82 ? 12.408 10.739 -20.627 1.00 95.56 82 GLU A O 1
ATOM 644 N N . ASP A 1 83 ? 11.141 9.446 -21.934 1.00 94.06 83 ASP A N 1
ATOM 645 C CA . ASP A 1 83 ? 11.008 10.433 -23.015 1.00 94.06 83 ASP A CA 1
ATOM 646 C C . ASP A 1 83 ? 9.817 11.394 -22.833 1.00 94.06 83 ASP A C 1
ATOM 648 O O . ASP A 1 83 ? 9.618 12.295 -23.650 1.00 94.06 83 ASP A O 1
ATOM 652 N N . GLY A 1 84 ? 9.001 11.198 -21.794 1.00 94.94 84 GLY A N 1
ATOM 653 C CA . GLY A 1 84 ? 7.820 12.002 -21.484 1.00 94.94 84 GLY A CA 1
ATOM 654 C C . GLY A 1 84 ? 6.635 11.821 -22.440 1.00 94.94 84 GLY A C 1
ATOM 655 O O . GLY A 1 84 ? 5.668 12.576 -22.338 1.00 94.94 84 GLY A O 1
ATOM 656 N N . LYS A 1 85 ? 6.672 10.861 -23.376 1.00 94.56 85 LYS A N 1
ATOM 657 C CA . LYS A 1 85 ? 5.594 10.668 -24.366 1.00 94.56 85 LYS A CA 1
ATOM 658 C C . LYS A 1 85 ? 4.399 9.878 -23.834 1.00 94.56 85 LYS A C 1
ATOM 660 O O . LYS A 1 85 ? 3.282 10.068 -24.326 1.00 94.56 85 LYS A O 1
ATOM 665 N N . TYR A 1 86 ? 4.622 9.014 -22.846 1.00 96.69 86 TYR A N 1
ATOM 666 C CA . TYR A 1 86 ? 3.614 8.115 -22.297 1.00 96.69 86 TYR A CA 1
ATOM 667 C C . TYR A 1 86 ? 3.453 8.300 -20.789 1.00 96.69 86 TYR A C 1
ATOM 669 O O . TYR A 1 86 ? 4.415 8.502 -20.046 1.00 96.69 86 TYR A O 1
ATOM 677 N N . ILE A 1 87 ? 2.213 8.152 -20.336 1.00 97.38 87 ILE A N 1
ATOM 678 C CA . ILE A 1 87 ? 1.887 7.846 -18.948 1.00 97.38 87 ILE A CA 1
ATOM 679 C C . ILE A 1 87 ? 1.756 6.332 -18.838 1.00 97.38 87 ILE A C 1
ATOM 681 O O . ILE A 1 87 ? 0.859 5.743 -19.443 1.00 97.38 87 ILE A O 1
ATOM 685 N N . MET A 1 88 ? 2.635 5.712 -18.058 1.00 97.12 88 MET A N 1
ATOM 686 C CA . MET A 1 88 ? 2.528 4.304 -17.698 1.00 97.12 88 MET A CA 1
ATOM 687 C C . MET A 1 88 ? 1.799 4.150 -16.370 1.00 97.12 88 MET A C 1
ATOM 689 O O . MET A 1 88 ? 2.015 4.937 -15.451 1.00 97.12 88 MET A O 1
ATOM 693 N N . TYR A 1 89 ? 0.933 3.151 -16.242 1.00 96.50 89 TYR A N 1
ATOM 694 C CA . TYR A 1 89 ? 0.182 2.909 -15.013 1.00 96.50 89 TYR A CA 1
ATOM 695 C C . TYR A 1 89 ? -0.085 1.429 -14.780 1.00 96.50 89 TYR A C 1
ATOM 697 O O . TYR A 1 89 ? -0.106 0.632 -15.715 1.00 96.50 89 TYR A O 1
ATOM 705 N N . LEU A 1 90 ? -0.279 1.071 -13.512 1.00 94.88 90 LEU A N 1
ATOM 706 C CA . LEU A 1 90 ? -0.651 -0.283 -13.120 1.00 94.88 90 LEU A CA 1
ATOM 707 C C . LEU A 1 90 ? -2.158 -0.370 -12.941 1.00 94.88 90 LEU A C 1
ATOM 709 O O . LEU A 1 90 ? -2.749 0.485 -12.275 1.00 94.88 90 LEU A O 1
ATOM 713 N N . GLN A 1 91 ? -2.757 -1.420 -13.495 1.00 93.62 91 GLN A N 1
ATOM 714 C CA . GLN A 1 91 ? -4.167 -1.718 -13.287 1.00 93.62 91 GLN A CA 1
ATOM 715 C C . GLN A 1 91 ? -4.398 -3.222 -13.150 1.00 93.62 91 GLN A C 1
ATOM 717 O O . GLN A 1 91 ? -3.778 -4.011 -13.855 1.00 93.62 91 GLN A O 1
ATOM 722 N N . ASP A 1 92 ? -5.266 -3.596 -12.217 1.00 89.62 92 ASP A N 1
ATOM 723 C CA . ASP A 1 92 ? -5.754 -4.958 -11.993 1.00 89.62 92 ASP A CA 1
ATOM 724 C C . ASP A 1 92 ? -7.260 -5.027 -12.320 1.00 89.62 92 ASP A C 1
ATOM 726 O O . ASP A 1 92 ? -7.873 -4.014 -12.688 1.00 89.62 92 ASP A O 1
ATOM 730 N N . VAL A 1 93 ? -7.886 -6.198 -12.173 1.00 84.88 93 VAL A N 1
ATOM 731 C CA . VAL A 1 93 ? -9.327 -6.353 -12.416 1.00 84.88 93 VAL A CA 1
ATOM 732 C C . VAL A 1 93 ? -10.042 -6.693 -11.115 1.00 84.88 93 VAL A C 1
ATOM 734 O O . VAL A 1 93 ? -9.832 -7.730 -10.501 1.00 84.88 93 VAL A O 1
ATOM 737 N N . GLY A 1 94 ? -10.924 -5.798 -10.659 1.00 80.19 94 GLY A N 1
ATOM 738 C CA . GLY A 1 94 ? -11.755 -6.048 -9.472 1.00 80.19 94 GLY A CA 1
ATOM 739 C C . GLY A 1 94 ? -10.966 -6.274 -8.176 1.00 80.19 94 GLY A C 1
ATOM 740 O O . GLY A 1 94 ? -11.508 -6.832 -7.226 1.00 80.19 94 GLY A O 1
ATOM 741 N N . GLY A 1 95 ? -9.696 -5.858 -8.127 1.00 82.75 95 GLY A N 1
ATOM 742 C CA . GLY A 1 95 ? -8.832 -6.105 -6.979 1.00 82.75 95 GLY A CA 1
ATOM 743 C C . GLY A 1 95 ? -8.278 -7.522 -6.888 1.00 82.75 95 GLY A C 1
ATOM 744 O O . GLY A 1 95 ? -7.851 -7.890 -5.803 1.00 82.75 95 GLY A O 1
ATOM 745 N N . ASP A 1 96 ? -8.270 -8.287 -7.982 1.00 83.38 96 ASP A N 1
ATOM 746 C CA . ASP A 1 96 ? -7.556 -9.569 -8.057 1.00 83.38 96 ASP A CA 1
ATOM 747 C C . ASP A 1 96 ? -6.039 -9.412 -7.927 1.00 83.38 96 ASP A C 1
ATOM 749 O O . ASP A 1 96 ? -5.351 -10.370 -7.610 1.00 83.38 96 ASP A O 1
ATOM 753 N N . GLU A 1 97 ? -5.536 -8.193 -8.132 1.00 86.19 97 GLU A N 1
ATOM 754 C CA . GLU A 1 97 ? -4.147 -7.794 -8.022 1.00 86.19 97 GLU A CA 1
ATOM 755 C C . GLU A 1 97 ? -3.196 -8.524 -9.003 1.00 86.19 97 GLU A C 1
ATOM 757 O O . GLU A 1 97 ? -1.975 -8.572 -8.777 1.00 86.19 97 GLU A O 1
ATOM 762 N N . ASP A 1 98 ? -3.743 -9.081 -10.090 1.00 89.62 98 ASP A N 1
ATOM 763 C CA . ASP A 1 98 ? -3.022 -9.504 -11.297 1.00 89.62 98 ASP A CA 1
ATOM 764 C C . ASP A 1 98 ? -2.697 -8.239 -12.110 1.00 89.62 98 ASP A C 1
ATOM 766 O O . ASP A 1 98 ? -3.354 -7.885 -13.084 1.00 89.62 98 ASP A O 1
ATOM 770 N N . TRP A 1 99 ? -1.714 -7.476 -11.624 1.00 93.38 99 TRP A N 1
ATOM 771 C CA . TRP A 1 99 ? -1.377 -6.167 -12.185 1.00 93.38 99 TRP A CA 1
ATOM 772 C C . TRP A 1 99 ? -0.845 -6.266 -13.608 1.00 93.38 99 TRP A C 1
ATOM 774 O O . TRP A 1 99 ? 0.105 -7.002 -13.865 1.00 93.38 99 TRP A O 1
ATOM 784 N N . HIS A 1 100 ? -1.391 -5.441 -14.491 1.00 96.06 100 HIS A N 1
ATOM 785 C CA . HIS A 1 100 ? -0.880 -5.202 -15.833 1.00 96.06 100 HIS A CA 1
ATOM 786 C C . HIS A 1 100 ? -0.256 -3.807 -15.925 1.00 96.06 100 HIS A C 1
ATOM 788 O O . HIS A 1 100 ? -0.700 -2.875 -15.246 1.00 96.06 100 HIS A O 1
ATOM 794 N N . VAL A 1 101 ? 0.754 -3.652 -16.784 1.00 97.44 101 VAL A N 1
ATOM 795 C CA . VAL A 1 101 ? 1.347 -2.349 -17.108 1.00 97.44 101 VAL A CA 1
ATOM 796 C C . VAL A 1 101 ? 0.689 -1.803 -18.365 1.00 97.44 101 VAL A C 1
ATOM 798 O O . VAL A 1 101 ? 0.807 -2.378 -19.441 1.00 97.44 101 VAL A O 1
ATOM 801 N N . TRP A 1 102 ? 0.045 -0.652 -18.245 1.00 97.12 102 TRP A N 1
ATOM 802 C CA . TRP A 1 102 ? -0.565 0.058 -19.360 1.00 97.12 102 TRP A CA 1
ATOM 803 C C . TRP A 1 102 ? 0.260 1.283 -19.733 1.00 97.12 102 TRP A C 1
ATOM 805 O O . TRP A 1 102 ? 0.810 1.936 -18.853 1.00 97.12 102 TRP A O 1
ATOM 815 N N . ALA A 1 103 ? 0.296 1.632 -21.017 1.00 97.12 103 ALA A N 1
ATOM 816 C CA . ALA A 1 103 ? 0.873 2.868 -21.533 1.00 97.12 103 ALA A CA 1
ATOM 817 C C . ALA A 1 103 ? -0.185 3.686 -22.278 1.00 97.12 103 ALA A C 1
ATOM 819 O O . ALA A 1 103 ? -0.820 3.209 -23.218 1.00 97.12 103 ALA A O 1
ATOM 820 N N . GLN A 1 104 ? -0.361 4.937 -21.865 1.00 96.75 104 GLN A N 1
ATOM 821 C CA . GLN A 1 104 ? -1.279 5.903 -22.457 1.00 96.75 104 GLN A CA 1
ATOM 822 C C . GLN A 1 104 ? -0.473 7.049 -23.069 1.00 96.75 104 GLN A C 1
ATOM 824 O O . GLN A 1 104 ? 0.223 7.772 -22.355 1.00 96.75 104 GLN A O 1
ATOM 829 N N . GLY A 1 105 ? -0.563 7.224 -24.389 1.00 94.50 105 GLY A N 1
ATOM 830 C CA . GLY A 1 105 ? 0.102 8.331 -25.072 1.00 94.50 105 GLY A CA 1
ATOM 831 C C . GLY A 1 105 ? -0.553 9.671 -24.745 1.00 94.50 105 GLY A C 1
ATOM 832 O O . GLY A 1 105 ? -1.776 9.771 -24.600 1.00 94.50 105 GLY A O 1
ATOM 833 N N . LEU A 1 106 ? 0.261 10.721 -24.638 1.00 90.56 106 LEU A N 1
ATOM 834 C CA . LEU A 1 106 ? -0.233 12.081 -24.409 1.00 90.56 106 LEU A CA 1
ATOM 835 C C . LEU A 1 106 ? -0.944 12.690 -25.626 1.00 90.56 106 LEU A C 1
ATOM 837 O O . LEU A 1 106 ? -1.687 13.662 -25.472 1.00 90.56 106 LEU A O 1
ATOM 841 N N . ASP A 1 107 ? -0.726 12.143 -26.815 1.00 84.38 107 ASP A N 1
ATOM 842 C CA . ASP A 1 107 ? -1.333 12.565 -28.080 1.00 84.38 107 ASP A CA 1
ATOM 843 C C . ASP A 1 107 ? -2.805 12.138 -28.236 1.00 84.38 107 ASP A C 1
ATOM 845 O O . ASP A 1 107 ? -3.451 12.504 -29.216 1.00 84.38 107 ASP A O 1
ATOM 849 N N . GLY A 1 108 ? -3.350 11.397 -27.264 1.00 79.00 108 GLY A N 1
ATOM 850 C CA . GLY A 1 108 ? -4.714 10.868 -27.302 1.00 79.00 108 GLY A CA 1
ATOM 851 C C . GLY A 1 108 ? -4.837 9.511 -28.000 1.00 79.00 108 GLY A C 1
ATOM 852 O O . GLY A 1 108 ? -5.956 9.057 -28.237 1.00 79.00 108 GLY A O 1
ATOM 853 N N . SER A 1 109 ? -3.716 8.851 -28.317 1.00 84.06 109 SER A N 1
ATOM 854 C CA . SER A 1 109 ? -3.705 7.443 -28.734 1.00 84.06 109 SER A CA 1
ATOM 855 C C . SER A 1 109 ? -4.392 6.543 -27.698 1.00 84.06 109 SER A C 1
ATOM 857 O O . SER A 1 109 ? -4.452 6.865 -26.515 1.00 84.06 109 SER A O 1
ATOM 859 N N . ALA A 1 110 ? -4.959 5.413 -28.123 1.00 87.75 110 ALA A N 1
ATOM 860 C CA . ALA A 1 110 ? -5.595 4.490 -27.186 1.00 87.75 110 ALA A CA 1
ATOM 861 C C . ALA A 1 110 ? -4.561 3.894 -26.216 1.00 87.75 110 ALA A C 1
ATOM 863 O O . ALA A 1 110 ? -3.452 3.551 -26.634 1.00 87.75 110 ALA A O 1
ATOM 864 N N . ALA A 1 111 ? -4.941 3.729 -24.944 1.00 94.25 111 ALA A N 1
ATOM 865 C CA . ALA A 1 111 ? -4.119 3.015 -23.975 1.00 94.25 111 ALA A CA 1
ATOM 866 C C . ALA A 1 111 ? -3.781 1.608 -24.490 1.00 94.25 111 ALA A C 1
ATOM 868 O O . ALA A 1 111 ? -4.662 0.870 -24.940 1.00 94.25 111 ALA A O 1
ATOM 869 N N . ARG A 1 112 ? -2.507 1.232 -24.388 1.00 95.25 112 ARG A N 1
ATOM 870 C CA . ARG A 1 112 ? -2.020 -0.106 -24.709 1.00 95.25 112 ARG A CA 1
ATOM 871 C C . ARG A 1 112 ? -1.669 -0.843 -23.430 1.00 95.25 112 ARG A C 1
ATOM 873 O O . ARG A 1 112 ? -0.900 -0.335 -22.622 1.00 95.25 112 ARG A O 1
ATOM 880 N N . ASP A 1 113 ? -2.171 -2.058 -23.299 1.00 96.31 113 ASP A N 1
ATOM 881 C CA . ASP A 1 113 ? -1.670 -3.010 -22.318 1.00 96.31 113 ASP A CA 1
ATOM 882 C C . ASP A 1 113 ? -0.328 -3.573 -22.812 1.00 96.31 113 ASP A C 1
ATOM 884 O O . ASP A 1 113 ? -0.264 -4.214 -23.864 1.00 96.31 113 ASP A O 1
ATOM 888 N N . LEU A 1 114 ? 0.754 -3.271 -22.094 1.00 97.06 114 LEU A N 1
ATOM 889 C CA . LEU A 1 114 ? 2.108 -3.745 -22.391 1.00 97.06 114 LEU A CA 1
ATOM 890 C C . LEU A 1 114 ? 2.336 -5.178 -21.892 1.00 97.06 114 LEU A C 1
ATOM 892 O O . LEU A 1 114 ? 3.322 -5.815 -22.262 1.00 97.06 114 LEU A O 1
ATOM 896 N N . THR A 1 115 ? 1.434 -5.700 -21.061 1.00 96.69 115 THR A N 1
ATOM 897 C CA . THR A 1 115 ? 1.522 -7.034 -20.468 1.00 96.69 115 THR A CA 1
ATOM 898 C C . THR A 1 115 ? 0.180 -7.783 -20.571 1.00 96.69 115 THR A C 1
ATOM 900 O O . THR A 1 115 ? -0.311 -8.258 -19.550 1.00 96.69 115 THR A O 1
ATOM 903 N N . PRO A 1 116 ? -0.423 -7.937 -21.773 1.00 94.38 116 PRO A N 1
ATOM 904 C CA . PRO A 1 116 ? -1.808 -8.387 -21.954 1.00 94.38 116 PRO A CA 1
ATOM 905 C C . PRO A 1 116 ? -1.961 -9.911 -21.856 1.00 94.38 116 PRO A C 1
ATOM 907 O O . PRO A 1 116 ? -2.479 -10.564 -22.765 1.00 94.38 116 PRO A O 1
ATOM 910 N N . TYR A 1 117 ? -1.460 -10.509 -20.779 1.00 92.44 117 TYR A N 1
ATOM 911 C CA . TYR A 1 117 ? -1.473 -11.954 -20.592 1.00 92.44 117 TYR A CA 1
ATOM 912 C C . TYR A 1 117 ? -2.375 -12.325 -19.425 1.00 92.44 117 TYR A C 1
ATOM 914 O O . TYR A 1 117 ? -2.161 -11.903 -18.296 1.00 92.44 117 TYR A O 1
ATOM 922 N N . GLU A 1 118 ? -3.369 -13.167 -19.689 1.00 87.75 118 GLU A N 1
ATOM 923 C CA . GLU A 1 118 ? -4.247 -13.651 -18.630 1.00 87.75 118 GLU A CA 1
ATOM 924 C C . GLU A 1 118 ? -3.459 -14.436 -17.572 1.00 87.75 118 GLU A C 1
ATOM 926 O O . GLU A 1 118 ? -2.637 -15.292 -17.911 1.00 87.75 118 GLU A O 1
ATOM 931 N N . LYS A 1 119 ? -3.786 -14.222 -16.290 1.00 85.31 119 LYS A N 1
ATOM 932 C CA . LYS A 1 119 ? -3.152 -14.892 -15.132 1.00 85.31 119 LYS A CA 1
ATOM 933 C C . LYS A 1 119 ? -1.652 -14.648 -15.022 1.00 85.31 119 LYS A C 1
ATOM 935 O O . LYS A 1 119 ? -0.935 -15.457 -14.429 1.00 85.31 119 LYS A O 1
ATOM 940 N N . VAL A 1 120 ? -1.184 -13.567 -15.628 1.00 92.44 120 VAL A N 1
ATOM 941 C CA . VAL A 1 120 ? 0.183 -13.103 -15.499 1.00 92.44 120 VAL A CA 1
ATOM 942 C C . VAL A 1 120 ? 0.134 -11.778 -14.782 1.00 92.44 120 VAL A C 1
ATOM 944 O O . VAL A 1 120 ? -0.646 -10.893 -15.108 1.00 92.44 120 VAL A O 1
ATOM 947 N N . ARG A 1 121 ? 1.019 -11.649 -13.814 1.00 94.25 121 ARG A N 1
ATOM 948 C CA . ARG A 1 121 ? 1.205 -10.440 -13.050 1.00 94.25 121 ARG A CA 1
ATOM 949 C C . ARG A 1 121 ? 2.505 -9.774 -13.466 1.00 94.25 121 ARG A C 1
ATOM 951 O O . ARG A 1 121 ? 3.534 -10.436 -13.614 1.00 94.25 121 ARG A O 1
ATOM 958 N N . ALA A 1 122 ? 2.456 -8.455 -13.569 1.00 96.06 122 ALA A N 1
ATOM 959 C CA . ALA A 1 122 ? 3.611 -7.589 -13.674 1.00 96.06 122 ALA A CA 1
ATOM 960 C C . ALA A 1 122 ? 4.085 -7.091 -12.302 1.00 96.06 122 ALA A C 1
ATOM 962 O O . ALA A 1 122 ? 3.292 -6.761 -11.415 1.00 96.06 122 ALA A O 1
ATOM 963 N N . GLN A 1 123 ? 5.404 -7.029 -12.143 1.00 94.19 123 GLN A N 1
ATOM 964 C CA . GLN A 1 123 ? 6.100 -6.381 -11.031 1.00 94.19 123 GLN A CA 1
ATOM 965 C C . GLN A 1 123 ? 7.521 -5.981 -11.460 1.00 94.19 123 GLN A C 1
ATOM 967 O O . GLN A 1 123 ? 7.878 -6.136 -12.623 1.00 94.19 123 GLN A O 1
ATOM 972 N N . ASN A 1 124 ? 8.353 -5.498 -10.529 1.00 92.38 124 ASN A N 1
ATOM 973 C CA . ASN A 1 124 ? 9.766 -5.180 -10.782 1.00 92.38 124 ASN A CA 1
ATOM 974 C C . ASN A 1 124 ? 9.972 -4.256 -11.999 1.00 92.38 124 ASN A C 1
ATOM 976 O O . ASN A 1 124 ? 10.844 -4.506 -12.825 1.00 92.38 124 ASN A O 1
ATOM 980 N N . MET A 1 125 ? 9.145 -3.213 -12.136 1.00 95.81 125 MET A N 1
ATOM 981 C CA . MET A 1 125 ? 9.284 -2.241 -13.221 1.00 95.81 125 MET A CA 1
ATOM 982 C C . MET A 1 125 ? 10.550 -1.408 -13.013 1.00 95.81 125 MET A C 1
ATOM 984 O O . MET A 1 125 ? 10.688 -0.750 -11.981 1.00 95.81 125 MET A O 1
ATOM 988 N N . LEU A 1 126 ? 11.449 -1.426 -13.995 1.00 95.81 126 LEU A N 1
ATOM 989 C CA . LEU A 1 126 ? 12.682 -0.643 -14.010 1.00 95.81 126 LEU A CA 1
ATOM 990 C C . LEU A 1 126 ? 12.719 0.214 -15.278 1.00 95.81 126 LEU A C 1
ATOM 992 O O . LEU A 1 126 ? 12.456 -0.285 -16.374 1.00 95.81 126 LEU A O 1
ATOM 996 N N . THR A 1 127 ? 13.076 1.486 -15.123 1.00 94.88 127 THR A N 1
ATOM 997 C CA . THR A 1 127 ? 13.288 2.447 -16.212 1.00 94.88 127 THR A CA 1
ATOM 998 C C . THR A 1 127 ? 14.673 3.072 -16.087 1.00 94.88 127 THR A C 1
ATOM 1000 O O . THR A 1 127 ? 15.292 3.039 -15.020 1.00 94.88 127 THR A O 1
ATOM 1003 N N . ASP A 1 128 ? 15.178 3.620 -17.189 1.00 93.62 128 ASP A N 1
ATOM 1004 C CA . ASP A 1 128 ? 16.418 4.385 -17.196 1.00 93.62 128 ASP A CA 1
ATOM 1005 C C . ASP A 1 128 ? 16.358 5.478 -18.262 1.00 93.62 128 ASP A C 1
ATOM 1007 O O . ASP A 1 128 ? 16.073 5.206 -19.431 1.00 93.62 128 ASP A O 1
ATOM 1011 N N . LYS A 1 129 ? 16.672 6.719 -17.877 1.00 92.81 129 LYS A N 1
ATOM 1012 C CA . LYS A 1 129 ? 16.530 7.878 -18.763 1.00 92.81 129 LYS A CA 1
ATOM 1013 C C . LYS A 1 129 ? 17.354 7.839 -20.048 1.00 92.81 129 LYS A C 1
ATOM 1015 O O . LYS A 1 129 ? 17.065 8.576 -20.989 1.00 92.81 129 LYS A O 1
ATOM 1020 N N . ARG A 1 130 ? 18.386 6.995 -20.111 1.00 93.44 130 ARG A N 1
ATOM 1021 C CA . ARG A 1 130 ? 19.232 6.823 -21.307 1.00 93.44 130 ARG A CA 1
ATOM 1022 C C . ARG A 1 130 ? 18.678 5.806 -22.293 1.00 93.44 130 ARG A C 1
ATOM 1024 O O . ARG A 1 130 ? 19.141 5.772 -23.429 1.00 93.44 130 ARG A O 1
ATOM 1031 N N . PHE A 1 131 ? 17.686 5.028 -21.874 1.00 95.88 131 PHE A N 1
ATOM 1032 C CA . PHE A 1 131 ? 16.978 4.039 -22.685 1.00 95.88 131 PHE A CA 1
ATOM 1033 C C . PHE A 1 131 ? 15.478 4.352 -22.659 1.00 95.88 131 PHE A C 1
ATOM 1035 O O . PHE A 1 131 ? 14.680 3.557 -22.162 1.00 95.88 131 PHE A O 1
ATOM 1042 N N . PRO A 1 132 ? 15.079 5.552 -23.116 1.00 95.56 132 PRO A N 1
ATOM 1043 C CA . PRO A 1 132 ? 13.796 6.119 -22.737 1.00 95.56 132 PRO A CA 1
ATOM 1044 C C . PRO A 1 132 ? 12.584 5.506 -23.452 1.00 95.56 132 PRO A C 1
ATOM 1046 O O . PRO A 1 132 ? 11.441 5.777 -23.086 1.00 95.56 132 PRO A O 1
ATOM 1049 N N . ASP A 1 133 ? 12.839 4.690 -24.469 1.00 94.94 133 ASP A N 1
ATOM 1050 C CA . ASP A 1 133 ? 11.889 3.870 -25.214 1.00 94.94 133 ASP A CA 1
ATOM 1051 C C . ASP A 1 133 ? 11.685 2.472 -24.601 1.00 94.94 133 ASP A C 1
ATOM 1053 O O . ASP A 1 133 ? 10.798 1.738 -25.044 1.00 94.94 133 ASP A O 1
ATOM 1057 N N . GLN A 1 134 ? 12.462 2.110 -23.574 1.00 96.44 134 GLN A N 1
ATOM 1058 C CA . GLN A 1 134 ? 12.487 0.770 -22.996 1.00 96.44 134 GLN A CA 1
ATOM 1059 C C . GLN A 1 134 ? 11.963 0.727 -21.558 1.00 96.44 134 GLN A C 1
ATOM 1061 O O . GLN A 1 134 ? 12.227 1.600 -20.733 1.00 96.44 134 GLN A O 1
ATOM 1066 N N . LEU A 1 135 ? 11.274 -0.366 -21.238 1.00 97.88 135 LEU A N 1
ATOM 1067 C CA . LEU A 1 135 ? 10.865 -0.741 -19.887 1.00 97.88 135 LEU A CA 1
ATOM 1068 C C . LEU A 1 135 ? 11.333 -2.171 -19.614 1.00 97.88 135 LEU A C 1
ATOM 1070 O O . LEU A 1 135 ? 11.114 -3.062 -20.430 1.00 97.88 135 LEU A O 1
ATOM 1074 N N . LEU A 1 136 ? 11.929 -2.413 -18.450 1.00 98.31 136 LEU A N 1
ATOM 1075 C CA . LEU A 1 136 ? 12.121 -3.767 -17.938 1.00 98.31 136 LEU A CA 1
ATOM 1076 C C . LEU A 1 136 ? 10.993 -4.089 -16.960 1.00 98.31 136 LEU A C 1
ATOM 1078 O O . LEU A 1 136 ? 10.713 -3.306 -16.055 1.00 98.31 136 LEU A O 1
ATOM 1082 N N . VAL A 1 137 ? 10.344 -5.237 -17.138 1.00 98.25 137 VAL A N 1
ATOM 1083 C CA . VAL A 1 137 ? 9.215 -5.676 -16.312 1.00 98.25 137 VAL A CA 1
ATOM 1084 C C . VAL A 1 137 ? 9.339 -7.155 -15.965 1.00 98.25 137 VAL A C 1
ATOM 1086 O O . VAL A 1 137 ? 9.617 -7.994 -16.820 1.00 98.25 137 VAL A O 1
ATOM 1089 N N . GLY A 1 138 ? 9.127 -7.481 -14.694 1.00 97.88 138 GLY A N 1
ATOM 1090 C CA . GLY A 1 138 ? 9.069 -8.850 -14.204 1.00 97.88 138 GLY A CA 1
ATOM 1091 C C . GLY A 1 138 ? 7.696 -9.459 -14.450 1.00 97.88 138 GLY A C 1
ATOM 1092 O O . GLY A 1 138 ? 6.708 -8.929 -13.945 1.00 97.88 138 GLY A O 1
ATOM 1093 N N . LEU A 1 139 ? 7.629 -10.583 -15.168 1.00 97.50 139 LEU A N 1
ATOM 1094 C CA . LEU A 1 139 ? 6.392 -11.320 -15.441 1.00 97.50 139 LEU A CA 1
ATOM 1095 C C . LEU A 1 139 ? 6.519 -12.781 -15.009 1.00 97.50 139 LEU A C 1
ATOM 1097 O O . LEU A 1 139 ? 7.475 -13.466 -15.371 1.00 97.50 139 LEU A O 1
ATOM 1101 N N . ASN A 1 140 ? 5.494 -13.309 -14.344 1.00 95.12 140 ASN A N 1
ATOM 1102 C CA . ASN A 1 140 ? 5.376 -14.740 -14.029 1.00 95.12 140 ASN A CA 1
ATOM 1103 C C . ASN A 1 140 ? 4.756 -15.561 -15.176 1.00 95.12 140 ASN A C 1
ATOM 1105 O O . ASN A 1 140 ? 4.066 -16.560 -14.971 1.00 95.12 140 ASN A O 1
ATOM 1109 N N . LYS A 1 141 ? 5.020 -15.127 -16.415 1.00 95.06 141 LYS A N 1
ATOM 1110 C CA . LYS A 1 141 ? 4.434 -15.656 -17.653 1.00 95.06 141 LYS A CA 1
ATOM 1111 C C . LYS A 1 141 ? 4.871 -17.088 -17.963 1.00 95.06 141 LYS A C 1
ATOM 1113 O O . LYS A 1 141 ? 4.065 -17.894 -18.418 1.00 95.06 141 LYS A O 1
ATOM 1118 N N . ARG A 1 142 ? 6.155 -17.398 -17.758 1.00 94.56 142 ARG A N 1
ATOM 1119 C CA . ARG A 1 142 ? 6.726 -18.732 -18.012 1.00 94.56 142 ARG A CA 1
ATOM 1120 C C . ARG A 1 142 ? 6.409 -19.697 -16.874 1.00 94.56 142 ARG A C 1
ATOM 1122 O O . ARG A 1 142 ? 6.065 -20.850 -17.120 1.00 94.56 142 ARG A O 1
ATOM 1129 N N . ASN A 1 143 ? 6.544 -19.222 -15.640 1.00 91.38 143 ASN A N 1
ATOM 1130 C CA . ASN A 1 143 ? 6.324 -19.991 -14.428 1.00 91.38 143 ASN A CA 1
ATOM 1131 C C . ASN A 1 143 ? 5.573 -19.112 -13.413 1.00 91.38 143 ASN A C 1
ATOM 1133 O O . ASN A 1 143 ? 6.110 -18.083 -13.013 1.00 91.38 143 ASN A O 1
ATOM 1137 N N . PRO A 1 144 ? 4.378 -19.515 -12.946 1.00 90.88 144 PRO A N 1
ATOM 1138 C CA . PRO A 1 144 ? 3.577 -18.713 -12.024 1.00 90.88 144 PRO A CA 1
ATOM 1139 C C . PRO A 1 144 ? 4.236 -18.484 -10.655 1.00 90.88 144 PRO A C 1
ATOM 1141 O O . PRO A 1 144 ? 3.741 -17.649 -9.903 1.00 90.88 144 PRO A O 1
ATOM 1144 N N . ALA A 1 145 ? 5.310 -19.214 -10.323 1.00 88.50 145 ALA A N 1
ATOM 1145 C CA . ALA A 1 145 ? 6.042 -19.101 -9.064 1.00 88.50 145 ALA A CA 1
ATOM 1146 C C . ALA A 1 145 ? 7.207 -18.095 -9.079 1.00 88.50 145 ALA A C 1
ATOM 1148 O O . ALA A 1 145 ? 7.745 -17.779 -8.021 1.00 88.50 145 ALA A O 1
ATOM 1149 N N . VAL A 1 146 ? 7.622 -17.596 -10.244 1.00 92.00 146 VAL A N 1
ATOM 1150 C CA . VAL A 1 146 ? 8.785 -16.702 -10.355 1.00 92.00 146 VAL A CA 1
ATOM 1151 C C . VAL A 1 146 ? 8.568 -15.642 -11.416 1.00 92.00 146 VAL A C 1
ATOM 1153 O O . VAL A 1 146 ? 7.807 -15.852 -12.349 1.00 92.00 146 VAL A O 1
ATOM 1156 N N . PHE A 1 147 ? 9.258 -14.511 -11.299 1.00 95.25 147 PHE A N 1
ATOM 1157 C CA . PHE A 1 147 ? 9.154 -13.420 -12.265 1.00 95.25 147 PHE A CA 1
ATOM 1158 C C . PHE A 1 147 ? 10.438 -13.322 -13.081 1.00 95.25 147 PHE A C 1
ATOM 1160 O O . PHE A 1 147 ? 11.466 -12.870 -12.563 1.00 95.25 147 PHE A O 1
ATOM 1167 N N . ASP A 1 148 ? 10.364 -13.759 -14.339 1.00 97.25 148 ASP A N 1
ATOM 1168 C CA . ASP A 1 148 ? 11.411 -13.501 -15.328 1.00 97.25 148 ASP A CA 1
ATOM 1169 C C . ASP A 1 148 ? 11.339 -12.037 -15.754 1.00 97.25 148 ASP A C 1
ATOM 1171 O O . ASP A 1 148 ? 10.254 -11.454 -15.797 1.00 97.25 148 ASP A O 1
ATOM 1175 N N . MET A 1 149 ? 12.477 -11.452 -16.106 1.00 98.06 149 MET A N 1
ATOM 1176 C CA . MET A 1 149 ? 12.525 -10.085 -16.605 1.00 98.06 149 MET A CA 1
ATOM 1177 C C . MET A 1 149 ? 12.371 -10.066 -18.116 1.00 98.06 149 MET A C 1
ATOM 1179 O O . MET A 1 149 ? 13.065 -10.782 -18.837 1.00 98.06 149 MET A O 1
ATOM 1183 N N . TYR A 1 150 ? 11.472 -9.210 -18.582 1.00 98.25 150 TYR A N 1
ATOM 1184 C CA . TYR A 1 150 ? 11.218 -8.955 -19.986 1.00 98.25 150 TYR A CA 1
ATOM 1185 C C . TYR A 1 150 ? 11.505 -7.495 -20.311 1.00 98.25 150 TYR A C 1
ATOM 1187 O O . TYR A 1 150 ? 11.216 -6.603 -19.512 1.00 98.25 150 TYR A O 1
ATOM 1195 N N . ARG A 1 151 ? 12.039 -7.259 -21.505 1.00 98.12 151 ARG A N 1
ATOM 1196 C CA . ARG A 1 151 ? 12.253 -5.937 -22.078 1.00 98.12 151 ARG A CA 1
ATOM 1197 C C . ARG A 1 151 ? 11.087 -5.596 -22.993 1.00 98.12 151 ARG A C 1
ATOM 1199 O O . ARG A 1 151 ? 10.736 -6.368 -23.882 1.00 98.12 151 ARG A O 1
ATOM 1206 N N . VAL A 1 152 ? 10.479 -4.449 -22.737 1.00 98.25 152 VAL A N 1
ATOM 1207 C CA . VAL A 1 152 ? 9.353 -3.900 -23.483 1.00 98.25 152 VAL A CA 1
ATOM 1208 C C . VAL A 1 152 ? 9.838 -2.693 -24.268 1.00 98.25 152 VAL A C 1
ATOM 1210 O O . VAL A 1 152 ? 10.381 -1.761 -23.676 1.00 98.25 152 VAL A O 1
ATOM 1213 N N . ASP A 1 153 ? 9.583 -2.677 -25.572 1.00 97.44 153 ASP A N 1
ATOM 1214 C CA . ASP A 1 153 ? 9.560 -1.434 -26.344 1.00 97.44 153 ASP A CA 1
ATOM 1215 C C . ASP A 1 153 ? 8.210 -0.748 -26.107 1.00 97.44 153 ASP A C 1
ATOM 1217 O O . ASP A 1 153 ? 7.153 -1.289 -26.442 1.00 97.44 153 ASP A O 1
ATOM 1221 N N . ILE A 1 154 ? 8.221 0.432 -25.491 1.00 96.00 154 ILE A N 1
ATOM 1222 C CA . ILE A 1 154 ? 6.995 1.099 -25.026 1.00 96.00 154 ILE A CA 1
ATOM 1223 C C . ILE A 1 154 ? 6.100 1.489 -26.219 1.00 96.00 154 ILE A C 1
ATOM 1225 O O . ILE A 1 154 ? 4.871 1.377 -26.159 1.00 96.00 154 ILE A O 1
ATOM 1229 N N . ALA A 1 155 ? 6.707 1.917 -27.331 1.00 92.75 155 ALA A N 1
ATOM 1230 C CA . ALA A 1 155 ? 6.003 2.476 -28.484 1.00 92.75 155 ALA A CA 1
ATOM 1231 C C . ALA A 1 155 ? 5.285 1.427 -29.345 1.00 92.75 155 ALA A C 1
ATOM 1233 O O . ALA A 1 155 ? 4.204 1.709 -29.874 1.00 92.75 155 ALA A O 1
ATOM 1234 N N . SER A 1 156 ? 5.823 0.217 -29.456 1.00 94.06 156 SER A N 1
ATOM 1235 C CA . SER A 1 156 ? 5.220 -0.916 -30.169 1.00 94.06 156 SER A CA 1
ATOM 1236 C C . SER A 1 156 ? 4.500 -1.893 -29.235 1.00 94.06 156 SER A C 1
ATOM 1238 O O . SER A 1 156 ? 3.548 -2.547 -29.660 1.00 94.06 156 SER A O 1
ATOM 1240 N N . GLY A 1 157 ? 4.908 -1.961 -27.965 1.00 95.19 157 GLY A N 1
ATOM 1241 C CA . GLY A 1 157 ? 4.489 -2.989 -27.015 1.00 95.19 157 GLY A CA 1
ATOM 1242 C C . GLY A 1 157 ? 5.170 -4.342 -27.240 1.00 95.19 157 GLY A C 1
ATOM 1243 O O . GLY A 1 157 ? 4.709 -5.339 -26.686 1.00 95.19 157 GLY A O 1
ATOM 1244 N N . SER A 1 158 ? 6.222 -4.418 -28.068 1.00 96.31 158 SER A N 1
ATOM 1245 C CA . SER A 1 158 ? 6.955 -5.670 -28.263 1.00 96.31 158 SER A CA 1
ATOM 1246 C C . SER A 1 158 ? 7.650 -6.080 -26.971 1.00 96.31 158 SER A C 1
ATOM 1248 O O . SER A 1 158 ? 8.319 -5.263 -26.341 1.00 96.31 158 SER A O 1
ATOM 1250 N N . LEU A 1 159 ? 7.508 -7.352 -26.614 1.00 96.25 159 LEU A N 1
ATOM 1251 C CA . LEU A 1 159 ? 8.033 -7.930 -25.387 1.00 96.25 159 LEU A CA 1
ATOM 1252 C C . LEU A 1 159 ? 9.044 -9.028 -25.716 1.00 96.25 159 LEU A C 1
ATOM 1254 O O . LEU A 1 159 ? 8.693 -10.017 -26.363 1.00 96.25 159 LEU A O 1
ATOM 1258 N N . GLU A 1 160 ? 10.258 -8.895 -25.197 1.00 97.19 160 GLU A N 1
ATOM 1259 C CA . GLU A 1 160 ? 11.335 -9.872 -25.347 1.00 97.19 160 GLU A CA 1
ATOM 1260 C C . GLU A 1 160 ? 11.808 -10.356 -23.976 1.00 97.19 160 GLU A C 1
ATOM 1262 O O . GLU A 1 160 ? 11.855 -9.586 -23.020 1.00 97.19 160 GLU A O 1
ATOM 1267 N N . LEU A 1 161 ? 12.124 -11.647 -23.851 1.00 97.44 161 LEU A N 1
ATOM 1268 C CA . LEU A 1 161 ? 12.718 -12.175 -22.623 1.00 97.44 161 LEU A CA 1
ATOM 1269 C C . LEU A 1 161 ? 14.130 -11.595 -22.475 1.00 97.44 161 LEU A C 1
ATOM 1271 O O . LEU A 1 161 ? 14.952 -11.769 -23.371 1.00 97.44 161 LEU A O 1
ATOM 1275 N N . ASP A 1 162 ? 14.400 -10.932 -21.353 1.00 96.81 162 ASP A N 1
ATOM 1276 C CA . ASP A 1 162 ? 15.699 -10.320 -21.060 1.00 96.81 162 ASP A CA 1
ATOM 1277 C C . ASP A 1 162 ? 16.543 -11.225 -20.161 1.00 96.81 162 ASP A C 1
ATOM 1279 O O . ASP A 1 162 ? 17.650 -11.622 -20.519 1.00 96.81 162 ASP A O 1
ATOM 1283 N N . THR A 1 163 ? 16.001 -11.598 -19.000 1.00 96.62 163 THR A N 1
ATOM 1284 C CA . THR A 1 163 ? 16.710 -12.421 -18.018 1.00 96.62 163 THR A CA 1
ATOM 1285 C C . THR A 1 163 ? 15.747 -13.427 -17.395 1.00 96.62 163 THR A C 1
ATOM 1287 O O . THR A 1 163 ? 14.744 -13.058 -16.782 1.00 96.62 163 THR A O 1
ATOM 1290 N N . GLU A 1 164 ? 16.061 -14.714 -17.543 1.00 96.31 164 GLU A N 1
ATOM 1291 C CA . GLU A 1 164 ? 15.304 -15.796 -16.915 1.00 96.31 164 GLU A CA 1
ATOM 1292 C C . GLU A 1 164 ? 15.570 -15.843 -15.404 1.00 96.31 164 GLU A C 1
ATOM 1294 O O . GLU A 1 164 ? 16.709 -15.731 -14.946 1.00 96.31 164 GLU A O 1
ATOM 1299 N N . ASN A 1 165 ? 14.512 -16.033 -14.619 1.00 95.12 165 ASN A N 1
ATOM 1300 C CA . ASN A 1 165 ? 14.608 -16.273 -13.192 1.00 95.12 165 ASN A CA 1
ATOM 1301 C C . ASN A 1 165 ? 14.992 -17.742 -12.933 1.00 95.12 165 ASN A C 1
ATOM 1303 O O . ASN A 1 165 ? 14.227 -18.639 -13.313 1.00 95.12 165 ASN A O 1
ATOM 1307 N N . PRO A 1 166 ? 16.132 -18.014 -12.268 1.00 91.75 166 PRO A N 1
ATOM 1308 C CA . PRO A 1 166 ? 16.604 -19.378 -12.032 1.00 91.75 166 PRO A CA 1
ATOM 1309 C C . PRO A 1 166 ? 15.756 -20.157 -11.013 1.00 91.75 166 PRO A C 1
ATOM 1311 O O . PRO A 1 166 ? 15.951 -21.361 -10.867 1.00 91.75 166 PRO A O 1
ATOM 1314 N N . GLY A 1 167 ? 14.809 -19.509 -10.324 1.00 90.81 167 GLY A N 1
ATOM 1315 C CA . GLY A 1 167 ? 13.875 -20.168 -9.406 1.00 90.81 167 GLY A CA 1
ATOM 1316 C C . GLY A 1 167 ? 13.707 -19.464 -8.059 1.00 90.81 167 GLY A C 1
ATOM 1317 O O . GLY A 1 167 ? 12.706 -19.681 -7.382 1.00 90.81 167 GLY A O 1
ATOM 1318 N N . ASP A 1 168 ? 14.667 -18.626 -7.672 1.00 91.19 168 ASP A N 1
ATOM 1319 C CA . ASP A 1 168 ? 14.807 -18.098 -6.312 1.00 91.19 168 ASP A CA 1
ATOM 1320 C C . ASP A 1 168 ? 14.981 -16.570 -6.247 1.00 91.19 168 ASP A C 1
ATOM 1322 O O . ASP A 1 168 ? 15.117 -16.010 -5.158 1.00 91.19 168 ASP A O 1
ATOM 1326 N N . VAL A 1 169 ? 14.972 -15.875 -7.392 1.00 94.00 169 VAL A N 1
ATOM 1327 C CA . VAL A 1 169 ? 15.188 -14.423 -7.455 1.00 94.00 169 VAL A CA 1
ATOM 1328 C C . VAL A 1 169 ? 13.885 -13.667 -7.196 1.00 94.00 169 VAL A C 1
ATOM 1330 O O . VAL A 1 169 ? 12.868 -13.902 -7.848 1.00 94.00 169 VAL A O 1
ATOM 1333 N N . LEU A 1 170 ? 13.930 -12.716 -6.265 1.00 90.88 170 LEU A N 1
ATOM 1334 C CA . LEU A 1 170 ? 12.814 -11.852 -5.875 1.00 90.88 170 LEU A CA 1
ATOM 1335 C C . LEU A 1 170 ? 12.894 -10.461 -6.513 1.00 90.88 170 LEU A C 1
ATOM 1337 O O . LEU A 1 170 ? 11.871 -9.887 -6.891 1.00 90.88 170 LEU A O 1
ATOM 1341 N N . GLY A 1 171 ? 14.108 -9.923 -6.643 1.00 93.19 171 GLY A N 1
ATOM 1342 C CA . GLY A 1 171 ? 14.356 -8.565 -7.122 1.00 93.19 171 GLY A CA 1
ATOM 1343 C C . GLY A 1 171 ? 15.546 -8.493 -8.069 1.00 93.19 171 GLY A C 1
ATOM 1344 O O . GLY A 1 171 ? 16.471 -9.298 -7.983 1.00 93.19 171 GLY A O 1
ATOM 1345 N N . TRP A 1 172 ? 15.524 -7.504 -8.956 1.00 96.00 172 TRP A N 1
ATOM 1346 C CA . TRP A 1 172 ? 16.530 -7.305 -9.996 1.00 96.00 172 TRP A CA 1
ATOM 1347 C C . TRP A 1 172 ? 17.076 -5.882 -9.934 1.00 96.00 172 TRP A C 1
ATOM 1349 O O . TRP A 1 172 ? 16.363 -4.948 -9.568 1.00 96.00 172 TRP A O 1
ATOM 1359 N N . THR A 1 173 ? 18.340 -5.704 -10.300 1.00 95.94 173 THR A N 1
ATOM 1360 C CA . THR A 1 173 ? 18.996 -4.394 -10.333 1.00 95.94 173 THR A CA 1
ATOM 1361 C C . THR A 1 173 ? 19.794 -4.252 -11.619 1.00 95.94 173 THR A C 1
ATOM 1363 O O . THR A 1 173 ? 20.560 -5.146 -11.996 1.00 95.94 173 THR A O 1
ATOM 1366 N N . THR A 1 174 ? 19.617 -3.120 -12.293 1.00 95.81 174 THR A N 1
ATOM 1367 C CA . THR A 1 174 ? 20.350 -2.787 -13.512 1.00 95.81 174 THR A CA 1
ATOM 1368 C C . THR A 1 174 ? 21.574 -1.939 -13.222 1.00 95.81 174 THR A C 1
ATOM 1370 O O . THR A 1 174 ? 21.600 -1.165 -12.265 1.00 95.81 174 THR A O 1
ATOM 1373 N N . ASP A 1 175 ? 22.577 -2.066 -14.079 1.00 93.62 175 ASP A N 1
ATOM 1374 C CA . ASP A 1 175 ? 23.686 -1.129 -14.136 1.00 93.62 175 ASP A CA 1
ATOM 1375 C C . ASP A 1 175 ? 23.333 0.143 -14.926 1.00 93.62 175 ASP A C 1
ATOM 1377 O O . ASP A 1 175 ? 22.194 0.375 -15.340 1.00 93.62 175 ASP A O 1
ATOM 1381 N N . ASP A 1 176 ? 24.354 0.965 -15.147 1.00 91.00 176 ASP A N 1
ATOM 1382 C CA . ASP A 1 176 ? 24.265 2.243 -15.843 1.00 91.00 176 ASP A CA 1
ATOM 1383 C C . ASP A 1 176 ? 24.003 2.107 -17.362 1.00 91.00 176 ASP A C 1
ATOM 1385 O O . ASP A 1 176 ? 23.664 3.079 -18.029 1.00 91.00 176 ASP A O 1
ATOM 1389 N N . ASN A 1 177 ? 24.119 0.897 -17.917 1.00 93.00 177 ASN A N 1
ATOM 1390 C CA . ASN A 1 177 ? 23.796 0.578 -19.310 1.00 93.00 177 ASN A CA 1
ATOM 1391 C C . ASN A 1 177 ? 22.453 -0.159 -19.430 1.00 93.00 177 ASN A C 1
ATOM 1393 O O . ASN A 1 177 ? 22.180 -0.797 -20.449 1.00 93.00 177 ASN A O 1
ATOM 1397 N N . PHE A 1 178 ? 21.634 -0.096 -18.375 1.00 95.06 178 PHE A N 1
ATOM 1398 C CA . PHE A 1 178 ? 20.320 -0.724 -18.288 1.00 95.06 178 PHE A CA 1
ATOM 1399 C C . PHE A 1 178 ? 20.354 -2.244 -18.519 1.00 95.06 178 PHE A C 1
ATOM 1401 O O . PHE A 1 178 ? 19.419 -2.855 -19.055 1.00 95.06 178 PHE A O 1
ATOM 1408 N N . LYS A 1 179 ? 21.461 -2.866 -18.091 1.00 95.88 179 LYS A N 1
ATOM 1409 C CA . LYS A 1 179 ? 21.669 -4.313 -18.103 1.00 95.88 179 LYS A CA 1
ATOM 1410 C C . LYS A 1 179 ? 21.462 -4.874 -16.714 1.00 95.88 179 LYS A C 1
ATOM 1412 O O . LYS A 1 179 ? 22.006 -4.355 -15.742 1.00 95.88 179 LYS A O 1
ATOM 1417 N N . ILE A 1 180 ? 20.696 -5.957 -16.604 1.00 96.75 180 ILE A N 1
ATOM 1418 C CA . ILE A 1 180 ? 20.477 -6.628 -15.322 1.00 96.75 180 ILE A CA 1
ATOM 1419 C C . ILE A 1 180 ? 21.797 -7.255 -14.877 1.00 96.75 180 ILE A C 1
ATOM 1421 O O . ILE A 1 180 ? 22.271 -8.216 -15.482 1.00 96.75 180 ILE A O 1
ATOM 1425 N N . ARG A 1 181 ? 22.395 -6.707 -13.820 1.00 96.56 181 ARG A N 1
ATOM 1426 C CA . ARG A 1 181 ? 23.672 -7.170 -13.258 1.00 96.56 181 ARG A CA 1
ATOM 1427 C C . ARG A 1 181 ? 23.596 -7.506 -11.776 1.00 96.56 181 ARG A C 1
ATOM 1429 O O . ARG A 1 181 ? 24.560 -8.058 -11.262 1.00 96.56 181 ARG A O 1
ATOM 1436 N N . GLY A 1 182 ? 22.481 -7.203 -11.111 1.00 96.75 182 GLY A N 1
ATOM 1437 C CA . GLY A 1 182 ? 22.196 -7.590 -9.733 1.00 96.75 182 GLY A CA 1
ATOM 1438 C C . GLY A 1 182 ? 20.903 -8.397 -9.632 1.00 96.75 182 GLY A C 1
ATOM 1439 O O . GLY A 1 182 ? 19.929 -8.100 -10.328 1.00 96.75 182 GLY A O 1
ATOM 1440 N N . ALA A 1 183 ? 20.893 -9.400 -8.760 1.00 97.00 183 ALA A N 1
ATOM 1441 C CA . ALA A 1 183 ? 19.727 -10.218 -8.453 1.00 97.00 183 ALA A CA 1
ATOM 1442 C C . ALA A 1 183 ? 19.671 -10.497 -6.949 1.00 97.00 183 ALA A C 1
ATOM 1444 O O . ALA A 1 183 ? 20.620 -11.026 -6.378 1.00 97.00 183 ALA A O 1
ATOM 1445 N N . THR A 1 184 ? 18.569 -10.155 -6.291 1.00 96.44 184 THR A N 1
ATOM 1446 C CA . THR A 1 184 ? 18.328 -10.530 -4.894 1.00 96.44 184 THR A CA 1
ATOM 1447 C C . THR A 1 184 ? 17.546 -11.830 -4.871 1.00 96.44 184 THR A C 1
ATOM 1449 O O . THR A 1 184 ? 16.380 -11.859 -5.262 1.00 96.44 184 THR A O 1
ATOM 1452 N N . SER A 1 185 ? 18.199 -12.894 -4.423 1.00 94.62 185 SER A N 1
ATOM 1453 C CA . SER A 1 185 ? 17.635 -14.233 -4.268 1.00 94.62 185 SER A CA 1
ATOM 1454 C C . SER A 1 185 ? 17.301 -14.541 -2.814 1.00 94.62 185 SER A C 1
ATOM 1456 O O . SER A 1 185 ? 17.837 -13.903 -1.908 1.00 94.62 185 SER A O 1
ATOM 1458 N N . MET A 1 186 ? 16.409 -15.503 -2.599 1.00 92.31 186 MET A N 1
ATOM 1459 C CA . MET A 1 186 ? 16.069 -16.026 -1.279 1.00 92.31 186 MET A CA 1
ATOM 1460 C C . MET A 1 186 ? 16.222 -17.541 -1.277 1.00 92.31 186 MET A C 1
ATOM 1462 O O . MET A 1 186 ? 15.605 -18.226 -2.091 1.00 92.31 186 MET A O 1
ATOM 1466 N N . ASN A 1 187 ? 17.019 -18.065 -0.350 1.00 90.50 187 ASN A N 1
ATOM 1467 C CA . ASN A 1 187 ? 17.187 -19.498 -0.186 1.00 90.50 187 ASN A CA 1
ATOM 1468 C C . ASN A 1 187 ? 15.925 -20.092 0.472 1.00 90.50 187 ASN A C 1
ATOM 1470 O O . ASN A 1 187 ? 15.627 -19.772 1.625 1.00 90.50 187 ASN A O 1
ATOM 1474 N N . PRO A 1 188 ? 15.185 -20.983 -0.209 1.00 84.88 188 PRO A N 1
ATOM 1475 C CA . PRO A 1 188 ? 13.967 -21.567 0.346 1.00 84.88 188 PRO A CA 1
ATOM 1476 C C . PRO A 1 188 ? 14.226 -22.559 1.491 1.00 84.88 188 PRO A C 1
ATOM 1478 O O . PRO A 1 188 ? 13.270 -22.990 2.124 1.00 84.88 188 PRO A O 1
ATOM 1481 N N . ALA A 1 189 ? 15.477 -22.954 1.759 1.00 85.69 189 ALA A N 1
ATOM 1482 C CA . ALA A 1 189 ? 15.803 -23.861 2.859 1.00 85.69 189 ALA A CA 1
ATOM 1483 C C . ALA A 1 189 ? 15.900 -23.141 4.213 1.00 85.69 189 ALA A C 1
ATOM 1485 O O . ALA A 1 189 ? 15.418 -23.654 5.223 1.00 85.69 189 ALA A O 1
ATOM 1486 N N . ASP A 1 190 ? 16.505 -21.954 4.241 1.00 88.62 190 ASP A N 1
ATOM 1487 C CA . ASP A 1 190 ? 16.818 -21.228 5.481 1.00 88.62 190 ASP A CA 1
ATOM 1488 C C . ASP A 1 190 ? 16.278 -19.788 5.513 1.00 88.62 190 ASP A C 1
ATOM 1490 O O . ASP A 1 190 ? 16.358 -19.135 6.547 1.00 88.62 190 ASP A O 1
ATOM 1494 N N . GLY A 1 191 ? 15.685 -19.291 4.422 1.00 88.38 191 GLY A N 1
ATOM 1495 C CA . GLY A 1 191 ? 15.148 -17.931 4.334 1.00 88.38 191 GLY A CA 1
ATOM 1496 C C . GLY A 1 191 ? 16.218 -16.838 4.217 1.00 88.38 191 GLY A C 1
ATOM 1497 O O . GLY A 1 191 ? 15.865 -15.658 4.236 1.00 88.38 191 GLY A O 1
ATOM 1498 N N . SER A 1 192 ? 17.499 -17.203 4.079 1.00 93.50 192 SER A N 1
ATOM 1499 C CA . SER A 1 192 ? 18.586 -16.253 3.829 1.00 93.50 192 SER A CA 1
ATOM 1500 C C . SER A 1 192 ? 18.392 -15.539 2.489 1.00 93.50 192 SER A C 1
ATOM 1502 O O . SER A 1 192 ? 17.885 -16.110 1.519 1.00 93.50 192 SER A O 1
ATOM 1504 N N . LYS A 1 193 ? 18.771 -14.260 2.429 1.00 95.31 193 LYS A N 1
ATOM 1505 C CA . LYS A 1 193 ? 18.763 -13.459 1.201 1.00 95.31 193 LYS A CA 1
ATOM 1506 C C . LYS A 1 193 ? 20.181 -13.343 0.674 1.00 95.31 193 LYS A C 1
ATOM 1508 O O . LYS A 1 193 ? 21.072 -12.945 1.413 1.00 95.31 193 LYS A O 1
ATOM 1513 N N . THR A 1 194 ? 20.379 -13.568 -0.616 1.00 96.00 194 THR A N 1
ATOM 1514 C CA . THR A 1 194 ? 21.680 -13.372 -1.259 1.00 96.00 194 THR A CA 1
ATOM 1515 C C . THR A 1 194 ? 21.549 -12.399 -2.410 1.00 96.00 194 THR A C 1
ATOM 1517 O O . THR A 1 194 ? 20.790 -12.625 -3.356 1.00 96.00 194 THR A O 1
ATOM 1520 N N . LEU A 1 195 ? 22.305 -11.309 -2.344 1.00 96.75 195 LEU A N 1
ATOM 1521 C CA . LEU A 1 195 ? 22.546 -10.460 -3.496 1.00 96.75 195 LEU A CA 1
ATOM 1522 C C . LEU A 1 195 ? 23.618 -11.118 -4.360 1.00 96.75 195 LEU A C 1
ATOM 1524 O O . LEU A 1 195 ? 24.760 -11.273 -3.935 1.00 96.75 195 LEU A O 1
ATOM 1528 N N . ARG A 1 196 ? 23.239 -11.463 -5.584 1.00 96.62 196 ARG A N 1
ATOM 1529 C CA . ARG A 1 196 ? 24.117 -11.956 -6.636 1.00 96.62 196 ARG A CA 1
ATOM 1530 C C . ARG A 1 196 ? 24.437 -10.844 -7.612 1.00 96.62 196 ARG A C 1
ATOM 1532 O O . ARG A 1 196 ? 23.594 -9.983 -7.875 1.00 96.62 196 ARG A O 1
ATOM 1539 N N . VAL A 1 197 ? 25.626 -10.901 -8.194 1.00 96.25 197 VAL A N 1
ATOM 1540 C CA . VAL A 1 197 ? 26.031 -10.016 -9.286 1.00 96.25 197 VAL A CA 1
ATOM 1541 C C . VAL A 1 197 ? 26.656 -10.798 -10.437 1.00 96.25 197 VAL A C 1
ATOM 1543 O O . VAL A 1 197 ? 27.079 -11.938 -10.272 1.00 96.25 197 VAL A O 1
ATOM 1546 N N . ARG A 1 198 ? 26.721 -10.187 -11.617 1.00 94.56 198 ARG A N 1
ATOM 1547 C CA . ARG A 1 198 ? 27.451 -10.708 -12.785 1.00 94.56 198 ARG A CA 1
ATOM 1548 C C . ARG A 1 198 ? 28.180 -9.575 -13.494 1.00 94.56 198 ARG A C 1
ATOM 1550 O O . ARG A 1 198 ? 27.797 -8.416 -13.352 1.00 94.56 198 ARG A O 1
ATOM 1557 N N . ASP A 1 199 ? 29.234 -9.875 -14.248 1.00 91.44 199 ASP A N 1
ATOM 1558 C CA . ASP A 1 199 ? 30.050 -8.837 -14.915 1.00 91.44 199 ASP A CA 1
ATOM 1559 C C . ASP A 1 199 ? 29.461 -8.366 -16.246 1.00 91.44 199 ASP A C 1
ATOM 1561 O O . ASP A 1 199 ? 29.678 -7.233 -16.664 1.00 91.44 199 ASP A O 1
ATOM 1565 N N . SER A 1 200 ? 28.670 -9.220 -16.886 1.00 90.69 200 SER A N 1
ATOM 1566 C CA . SER A 1 200 ? 27.912 -8.924 -18.101 1.00 90.69 200 SER A CA 1
ATOM 1567 C C . SER A 1 200 ? 26.680 -9.827 -18.166 1.00 90.69 200 SER A C 1
ATOM 1569 O O . SER A 1 200 ? 26.565 -10.759 -17.373 1.00 90.69 200 SER A O 1
ATOM 1571 N N . GLU A 1 201 ? 25.779 -9.594 -19.121 1.00 87.69 201 GLU A N 1
ATOM 1572 C CA . GLU A 1 201 ? 24.587 -10.435 -19.329 1.00 87.69 201 GLU A CA 1
ATOM 1573 C C . GLU A 1 201 ? 24.932 -11.910 -19.602 1.00 87.69 201 GLU A C 1
ATOM 1575 O O . GLU A 1 201 ? 24.178 -12.794 -19.205 1.00 87.69 201 GLU A O 1
ATOM 1580 N N . ALA A 1 202 ? 26.083 -12.170 -20.232 1.00 89.06 202 ALA A N 1
ATOM 1581 C CA . ALA A 1 202 ? 26.560 -13.513 -20.564 1.00 89.06 202 ALA A CA 1
ATOM 1582 C C . ALA A 1 202 ? 27.441 -14.146 -19.472 1.00 89.06 202 ALA A C 1
ATOM 1584 O O . ALA A 1 202 ? 27.824 -15.306 -19.599 1.00 89.06 202 ALA A O 1
ATOM 1585 N N . ALA A 1 203 ? 27.814 -13.387 -18.439 1.00 93.62 203 ALA A N 1
ATOM 1586 C CA . ALA A 1 203 ? 28.618 -13.908 -17.343 1.00 93.62 203 ALA A CA 1
ATOM 1587 C C . ALA A 1 203 ? 27.743 -14.669 -16.339 1.00 93.62 203 ALA A C 1
ATOM 1589 O O . ALA A 1 203 ? 26.595 -14.295 -16.088 1.00 93.62 203 ALA A O 1
ATOM 1590 N N . GLU A 1 204 ? 28.329 -15.695 -15.728 1.00 93.75 204 GLU A N 1
ATOM 1591 C CA . GLU A 1 204 ? 27.712 -16.434 -14.630 1.00 93.75 204 GLU A CA 1
ATOM 1592 C C . GLU A 1 204 ? 27.447 -15.524 -13.421 1.00 93.75 204 GLU A C 1
ATOM 1594 O O . GLU A 1 204 ? 28.182 -14.563 -13.153 1.00 93.75 204 GLU A O 1
ATOM 1599 N N . TRP A 1 205 ? 26.392 -15.848 -12.675 1.00 95.19 205 TRP A N 1
ATOM 1600 C CA . TRP A 1 205 ? 26.100 -15.202 -11.401 1.00 95.19 205 TRP A CA 1
ATOM 1601 C C . TRP A 1 205 ? 27.122 -15.620 -10.343 1.00 95.19 205 TRP A C 1
ATOM 1603 O O . TRP A 1 205 ? 27.473 -16.793 -10.231 1.00 95.19 205 TRP A O 1
ATOM 1613 N N . ARG A 1 206 ? 27.551 -14.663 -9.521 1.00 94.19 206 ARG A N 1
ATOM 1614 C CA . ARG A 1 206 ? 28.292 -14.912 -8.281 1.00 94.19 206 ARG A CA 1
ATOM 1615 C C . ARG A 1 206 ? 27.542 -14.312 -7.104 1.00 94.19 206 ARG A C 1
ATOM 1617 O O . ARG A 1 206 ? 26.961 -13.232 -7.228 1.00 94.19 206 ARG A O 1
ATOM 1624 N N . ASP A 1 207 ? 27.593 -14.986 -5.969 1.00 95.19 207 ASP A N 1
ATOM 1625 C CA . ASP A 1 207 ? 27.098 -14.435 -4.714 1.00 95.19 207 ASP A CA 1
ATOM 1626 C C . ASP A 1 207 ? 28.019 -13.288 -4.275 1.00 95.19 207 ASP A C 1
ATOM 1628 O O . ASP A 1 207 ? 29.242 -13.422 -4.301 1.00 95.19 207 ASP A O 1
ATOM 1632 N N . LEU A 1 208 ? 27.430 -12.145 -3.919 1.00 94.62 208 LEU A N 1
ATOM 1633 C CA . LEU A 1 208 ? 28.156 -10.972 -3.436 1.00 94.62 208 LEU A CA 1
ATOM 1634 C C . LEU A 1 208 ? 28.061 -10.871 -1.918 1.00 94.62 208 LEU A C 1
ATOM 1636 O O . LEU A 1 208 ? 29.066 -10.798 -1.223 1.00 94.62 208 LEU A O 1
ATOM 1640 N N . ILE A 1 209 ? 26.831 -10.830 -1.406 1.00 95.38 209 ILE A N 1
ATOM 1641 C CA . ILE A 1 209 ? 26.544 -10.690 0.021 1.00 95.38 209 ILE A CA 1
ATOM 1642 C C . ILE A 1 209 ? 25.345 -11.563 0.344 1.00 95.38 209 ILE A C 1
ATOM 1644 O O . ILE A 1 209 ? 24.313 -11.479 -0.326 1.00 95.38 209 ILE A O 1
ATOM 1648 N N . THR A 1 210 ? 25.482 -12.356 1.401 1.00 95.75 210 THR A N 1
ATOM 1649 C CA . THR A 1 210 ? 24.393 -13.139 1.979 1.00 95.75 210 THR A CA 1
ATOM 1650 C C . THR A 1 210 ? 24.021 -12.553 3.331 1.00 95.75 210 THR A C 1
ATOM 1652 O O . THR A 1 210 ? 24.863 -12.417 4.217 1.00 95.75 210 THR A O 1
ATOM 1655 N N . TRP A 1 211 ? 22.746 -12.225 3.480 1.00 95.62 211 TRP A N 1
ATOM 1656 C CA . TRP A 1 211 ? 22.101 -11.906 4.740 1.00 95.62 211 TRP A CA 1
ATOM 1657 C C . TRP A 1 211 ? 21.416 -13.176 5.249 1.00 95.62 211 TRP A C 1
ATOM 1659 O O . TRP A 1 211 ? 20.484 -13.659 4.597 1.00 95.62 211 TRP A O 1
ATOM 1669 N N . PRO A 1 212 ? 21.869 -13.742 6.382 1.00 94.31 212 PRO A N 1
ATOM 1670 C CA . PRO A 1 212 ? 21.091 -14.712 7.144 1.00 94.31 212 PRO A CA 1
ATOM 1671 C C . PRO A 1 212 ? 19.656 -14.232 7.381 1.00 94.31 212 PRO A C 1
ATOM 1673 O O . PRO A 1 212 ? 19.354 -13.050 7.231 1.00 94.31 212 PRO A O 1
ATOM 1676 N N . GLN A 1 213 ? 18.760 -15.140 7.756 1.00 89.94 213 GLN A N 1
ATOM 1677 C CA . GLN A 1 213 ? 17.343 -14.814 7.932 1.00 89.94 213 GLN A CA 1
ATOM 1678 C C . GLN A 1 213 ? 17.106 -13.696 8.964 1.00 89.94 213 GLN A C 1
ATOM 1680 O O . GLN A 1 213 ? 16.129 -12.949 8.844 1.00 89.94 213 GLN A O 1
ATOM 1685 N N . GLU A 1 214 ? 17.994 -13.595 9.952 1.00 90.62 214 GLU A N 1
ATOM 1686 C CA . GLU A 1 214 ? 18.004 -12.614 11.039 1.00 90.62 214 GLU A CA 1
ATOM 1687 C C . GLU A 1 214 ? 18.609 -11.257 10.639 1.00 90.62 214 GLU A C 1
ATOM 1689 O O . GLU A 1 214 ? 18.721 -10.343 11.457 1.00 90.62 214 GLU A O 1
ATOM 1694 N N . GLU A 1 215 ? 19.072 -11.136 9.395 1.00 95.19 215 GLU A N 1
ATOM 1695 C CA . GLU A 1 215 ? 19.708 -9.945 8.856 1.00 95.19 215 GLU A CA 1
ATOM 1696 C C . GLU A 1 215 ? 18.865 -9.353 7.722 1.00 95.19 215 GLU A C 1
ATOM 1698 O O . GLU A 1 215 ? 18.253 -10.042 6.904 1.00 95.19 215 GLU A O 1
ATOM 1703 N N . GLU A 1 216 ? 18.875 -8.030 7.637 1.00 93.88 216 GLU A N 1
ATOM 1704 C CA . GLU A 1 216 ? 18.171 -7.264 6.629 1.00 93.88 216 GLU A CA 1
ATOM 1705 C C . GLU A 1 216 ? 19.153 -6.585 5.676 1.00 93.88 216 GLU A C 1
ATOM 1707 O O . GLU A 1 216 ? 20.206 -6.065 6.053 1.00 93.88 216 GLU A O 1
ATOM 1712 N N . GLY A 1 217 ? 18.795 -6.571 4.397 1.00 94.25 217 GLY A N 1
ATOM 1713 C CA . GLY A 1 217 ? 19.605 -5.930 3.380 1.00 94.25 217 GLY A CA 1
ATOM 1714 C C . GLY A 1 217 ? 19.059 -6.089 1.973 1.00 94.25 217 GLY A C 1
ATOM 1715 O O . GLY A 1 217 ? 18.069 -6.791 1.734 1.00 94.25 217 GLY A O 1
ATOM 1716 N N . GLY A 1 218 ? 19.705 -5.384 1.050 1.00 95.44 218 GLY A N 1
ATOM 1717 C CA . GLY A 1 218 ? 19.368 -5.382 -0.366 1.00 95.44 218 GLY A CA 1
ATOM 1718 C C . GLY A 1 218 ? 20.099 -4.288 -1.151 1.00 95.44 218 GLY A C 1
ATOM 1719 O O . GLY A 1 218 ? 20.710 -3.393 -0.559 1.00 95.44 218 GLY A O 1
ATOM 1720 N N . PRO A 1 219 ? 20.056 -4.350 -2.490 1.00 95.81 219 PRO A N 1
ATOM 1721 C CA . PRO A 1 219 ? 20.672 -3.347 -3.346 1.00 95.81 219 PRO A CA 1
ATOM 1722 C C . PRO A 1 219 ? 19.892 -2.026 -3.312 1.00 95.81 219 PRO A C 1
ATOM 1724 O O . PRO A 1 219 ? 18.666 -2.017 -3.230 1.00 95.81 219 PRO A O 1
ATOM 1727 N N . VAL A 1 220 ? 20.616 -0.912 -3.424 1.00 95.50 220 VAL A N 1
ATOM 1728 C CA . VAL A 1 220 ? 20.053 0.426 -3.661 1.00 95.50 220 VAL A CA 1
ATOM 1729 C C . VAL A 1 220 ? 20.287 0.830 -5.116 1.00 95.50 220 VAL A C 1
ATOM 1731 O O . VAL A 1 220 ? 19.336 1.118 -5.834 1.00 95.50 220 VAL A O 1
ATOM 1734 N N . SER A 1 221 ? 21.542 0.840 -5.575 1.00 95.25 221 SER A N 1
ATOM 1735 C CA . SER A 1 221 ? 21.902 1.158 -6.967 1.00 95.25 221 SER A CA 1
ATOM 1736 C C . SER A 1 221 ? 23.347 0.766 -7.255 1.00 95.25 221 SER A C 1
ATOM 1738 O O . SER A 1 221 ? 24.199 0.850 -6.370 1.00 95.25 221 SER A O 1
ATOM 1740 N N . PHE A 1 222 ? 23.667 0.438 -8.508 1.00 95.38 222 PHE A N 1
ATOM 1741 C CA . PHE A 1 222 ? 25.060 0.475 -8.965 1.00 95.38 222 PHE A CA 1
ATOM 1742 C C . PHE A 1 222 ? 25.589 1.907 -8.904 1.00 95.38 222 PHE A C 1
ATOM 1744 O O . PHE A 1 222 ? 24.862 2.867 -9.181 1.00 95.38 222 PHE A O 1
ATOM 1751 N N . ALA A 1 223 ? 26.858 2.043 -8.526 1.00 93.44 223 ALA A N 1
ATOM 1752 C CA . ALA A 1 223 ? 27.588 3.277 -8.745 1.00 93.44 223 ALA A CA 1
ATOM 1753 C C . ALA A 1 223 ? 27.897 3.427 -10.241 1.00 93.44 223 ALA A C 1
ATOM 1755 O O . ALA A 1 223 ? 27.901 2.454 -10.998 1.00 93.44 223 ALA A O 1
ATOM 1756 N N . LYS A 1 224 ? 28.212 4.652 -10.668 1.00 91.69 224 LYS A N 1
ATOM 1757 C CA . LYS A 1 224 ? 28.477 4.972 -12.078 1.00 91.69 224 LYS A CA 1
ATOM 1758 C C . LYS A 1 224 ? 29.607 4.151 -12.707 1.00 91.69 224 LYS A C 1
ATOM 1760 O O . LYS A 1 224 ? 29.593 3.900 -13.904 1.00 91.69 224 LYS A O 1
ATOM 1765 N N . ASP A 1 225 ? 30.592 3.747 -11.910 1.00 87.44 225 ASP A N 1
ATOM 1766 C CA . ASP A 1 225 ? 31.709 2.922 -12.380 1.00 87.44 225 ASP A CA 1
ATOM 1767 C C . ASP A 1 225 ? 31.303 1.481 -12.740 1.00 87.44 225 ASP A C 1
ATOM 1769 O O . ASP A 1 225 ? 32.064 0.791 -13.416 1.00 87.44 225 ASP A O 1
ATOM 1773 N N . GLY A 1 226 ? 30.132 1.011 -12.290 1.00 90.25 226 GLY A N 1
ATOM 1774 C CA . GLY A 1 226 ? 29.683 -0.373 -12.453 1.00 90.25 226 GLY A CA 1
ATOM 1775 C C . GLY A 1 226 ? 30.551 -1.412 -11.730 1.00 90.25 226 GLY A C 1
ATOM 1776 O O . GLY A 1 226 ? 30.331 -2.611 -11.917 1.00 90.25 226 GLY A O 1
ATOM 1777 N N . GLN A 1 227 ? 31.526 -0.963 -10.933 1.00 90.94 227 GLN A N 1
ATOM 1778 C CA . GLN A 1 227 ? 32.461 -1.774 -10.149 1.00 90.94 227 GLN A CA 1
ATOM 1779 C C . GLN A 1 227 ? 32.131 -1.743 -8.656 1.00 90.94 227 GLN A C 1
ATOM 1781 O O . GLN A 1 227 ? 32.616 -2.590 -7.907 1.00 90.94 227 GLN A O 1
ATOM 1786 N N . SER A 1 228 ? 31.281 -0.814 -8.224 1.00 93.56 228 SER A N 1
ATOM 1787 C CA . SER A 1 228 ? 30.766 -0.730 -6.861 1.00 93.56 228 SER A CA 1
ATOM 1788 C C . SER A 1 228 ? 29.242 -0.604 -6.830 1.00 93.56 228 SER A C 1
ATOM 1790 O O . SER A 1 228 ? 28.604 -0.194 -7.804 1.00 93.56 228 SER A O 1
ATOM 1792 N N . LEU A 1 229 ? 28.654 -0.984 -5.700 1.00 94.75 229 LEU A N 1
ATOM 1793 C CA . LEU A 1 229 ? 27.213 -1.017 -5.479 1.00 94.75 229 LEU A CA 1
ATOM 1794 C C . LEU A 1 229 ? 26.887 -0.338 -4.146 1.00 94.75 229 LEU A C 1
ATOM 1796 O O . LEU A 1 229 ? 27.533 -0.607 -3.135 1.00 94.75 229 LEU A O 1
ATOM 1800 N N . TYR A 1 230 ? 25.874 0.522 -4.143 1.00 96.56 230 TYR A N 1
ATOM 1801 C CA . TYR A 1 230 ? 25.239 0.984 -2.918 1.00 96.56 230 TYR A CA 1
ATOM 1802 C C . TYR A 1 230 ? 24.229 -0.060 -2.449 1.00 96.56 230 TYR A C 1
ATOM 1804 O O . TYR A 1 230 ? 23.378 -0.496 -3.228 1.00 96.56 230 TYR A O 1
ATOM 1812 N N . ILE A 1 231 ? 24.309 -0.442 -1.180 1.00 96.62 231 ILE A N 1
ATOM 1813 C CA . ILE A 1 231 ? 23.430 -1.422 -0.540 1.00 96.62 231 ILE A CA 1
ATOM 1814 C C . ILE A 1 231 ? 22.925 -0.883 0.792 1.00 96.62 231 ILE A C 1
ATOM 1816 O O . ILE A 1 231 ? 23.605 -0.098 1.451 1.00 96.62 231 ILE A O 1
ATOM 1820 N N . GLN A 1 232 ? 21.769 -1.375 1.220 1.00 97.38 232 GLN A N 1
ATOM 1821 C CA . GLN A 1 232 ? 21.397 -1.350 2.627 1.00 97.38 232 GLN A CA 1
ATOM 1822 C C . GLN A 1 232 ? 21.791 -2.673 3.283 1.00 97.38 232 GLN A C 1
ATOM 1824 O O . GLN A 1 232 ? 21.647 -3.733 2.667 1.00 97.38 232 GLN A O 1
ATOM 1829 N N . SER A 1 233 ? 22.311 -2.626 4.509 1.00 96.69 233 SER A N 1
ATOM 1830 C CA . SER A 1 233 ? 22.717 -3.835 5.234 1.00 96.69 233 SER A CA 1
ATOM 1831 C C . SER A 1 233 ? 22.706 -3.636 6.748 1.00 96.69 233 SER A C 1
ATOM 1833 O O . SER A 1 233 ? 23.240 -2.639 7.242 1.00 96.69 233 SER A O 1
ATOM 1835 N N . SER A 1 234 ? 22.145 -4.599 7.481 1.00 97.06 234 SER A N 1
ATOM 1836 C CA . SER A 1 234 ? 22.242 -4.712 8.941 1.00 97.06 234 SER A CA 1
ATOM 1837 C C . SER A 1 234 ? 23.413 -5.586 9.402 1.00 97.06 234 SER A C 1
ATOM 1839 O O . SER A 1 234 ? 23.628 -5.732 10.601 1.00 97.06 234 SER A O 1
ATOM 1841 N N . LEU A 1 235 ? 24.221 -6.152 8.497 1.00 95.31 235 LEU A N 1
ATOM 1842 C CA . LEU A 1 235 ? 25.380 -6.952 8.907 1.00 95.31 235 LEU A CA 1
ATOM 1843 C C . LEU A 1 235 ? 26.298 -6.115 9.807 1.00 95.31 235 LEU A C 1
ATOM 1845 O O . LEU A 1 235 ? 26.705 -5.010 9.441 1.00 95.31 235 LEU A O 1
ATOM 1849 N N . GLY A 1 236 ? 26.602 -6.631 11.000 1.00 93.50 236 GLY A N 1
ATOM 1850 C CA . GLY A 1 236 ? 27.420 -5.936 12.002 1.00 93.50 236 GLY A CA 1
ATOM 1851 C C . GLY A 1 236 ? 26.758 -4.722 12.676 1.00 93.50 236 GLY A C 1
ATOM 1852 O O . GLY A 1 236 ? 27.456 -3.969 13.348 1.00 93.50 236 GLY A O 1
ATOM 1853 N N . SER A 1 237 ? 25.448 -4.512 12.507 1.00 96.19 237 SER A N 1
ATOM 1854 C CA . SER A 1 237 ? 24.666 -3.427 13.122 1.00 96.19 237 SER A CA 1
ATOM 1855 C C . SER A 1 237 ? 23.266 -3.919 13.508 1.00 96.19 237 SER A C 1
ATOM 1857 O O . SER A 1 237 ? 22.803 -4.928 12.992 1.00 96.19 237 SER A O 1
ATOM 1859 N N . ASP A 1 238 ? 22.568 -3.249 14.422 1.00 97.75 238 ASP A N 1
ATOM 1860 C CA . ASP A 1 238 ? 21.153 -3.573 14.667 1.00 97.75 238 ASP A CA 1
ATOM 1861 C C . ASP A 1 238 ? 20.254 -3.010 13.557 1.00 97.75 238 ASP A C 1
ATOM 1863 O O . ASP A 1 238 ? 19.387 -3.697 13.025 1.00 97.75 238 ASP A O 1
ATOM 1867 N N . THR A 1 239 ? 20.515 -1.772 13.149 1.00 98.06 239 THR A N 1
ATOM 1868 C CA . THR A 1 239 ? 19.801 -1.082 12.074 1.00 98.06 239 THR A CA 1
ATOM 1869 C C . THR A 1 239 ? 20.536 -1.208 10.746 1.00 98.06 239 THR A C 1
ATOM 1871 O O . THR A 1 239 ? 21.772 -1.289 10.699 1.00 98.06 239 THR A O 1
ATOM 1874 N N . THR A 1 240 ? 19.784 -1.194 9.647 1.00 98.19 240 THR A N 1
ATOM 1875 C CA . THR A 1 240 ? 20.364 -1.136 8.302 1.00 98.19 240 THR A CA 1
ATOM 1876 C C . THR A 1 240 ? 21.064 0.201 8.044 1.00 98.19 240 THR A C 1
ATOM 1878 O O . THR A 1 240 ? 20.584 1.280 8.397 1.00 98.19 240 THR A O 1
ATOM 1881 N N . ARG A 1 241 ? 22.229 0.119 7.397 1.00 97.25 241 ARG A N 1
ATOM 1882 C CA . ARG A 1 241 ? 23.086 1.252 7.018 1.00 97.25 241 ARG A CA 1
ATOM 1883 C C . ARG A 1 241 ? 23.210 1.324 5.505 1.00 97.25 241 ARG A C 1
ATOM 1885 O O . ARG A 1 241 ? 23.168 0.283 4.851 1.00 97.25 241 ARG A O 1
ATOM 1892 N N . LEU A 1 242 ? 23.426 2.519 4.959 1.00 98.19 242 LEU A N 1
ATOM 1893 C CA . LEU A 1 242 ? 23.800 2.685 3.557 1.00 98.19 242 LEU A CA 1
ATOM 1894 C C . LEU A 1 242 ? 25.307 2.478 3.410 1.00 98.19 242 LEU A C 1
ATOM 1896 O O . LEU A 1 242 ? 26.100 3.284 3.897 1.00 98.19 242 LEU A O 1
ATOM 1900 N N . LEU A 1 243 ? 25.690 1.417 2.712 1.00 96.75 243 LEU A N 1
ATOM 1901 C CA . LEU A 1 243 ? 27.080 1.062 2.449 1.00 96.75 243 LEU A CA 1
ATOM 1902 C C . LEU A 1 243 ? 27.364 1.130 0.950 1.00 96.75 243 LEU A C 1
ATOM 1904 O O . LEU A 1 243 ? 26.493 0.828 0.134 1.00 96.75 243 LEU A O 1
ATOM 1908 N N . ARG A 1 244 ? 28.600 1.466 0.587 1.00 95.94 244 ARG A N 1
ATOM 1909 C CA . ARG A 1 244 ? 29.146 1.239 -0.752 1.00 95.94 244 ARG A CA 1
ATOM 1910 C C . ARG A 1 244 ? 30.126 0.077 -0.684 1.00 95.94 244 ARG A C 1
ATOM 1912 O O . ARG A 1 244 ? 31.082 0.123 0.086 1.00 95.94 244 ARG A O 1
ATOM 1919 N N . VAL A 1 245 ? 29.902 -0.944 -1.500 1.00 95.19 245 VAL A N 1
ATOM 1920 C CA . VAL A 1 245 ? 30.719 -2.166 -1.532 1.00 95.19 245 VAL A CA 1
ATOM 1921 C C . VAL A 1 245 ? 31.299 -2.404 -2.920 1.00 95.19 245 VAL A C 1
ATOM 1923 O O . VAL A 1 245 ? 30.735 -1.956 -3.924 1.00 95.19 245 VAL A O 1
ATOM 1926 N N . SER A 1 246 ? 32.428 -3.108 -2.986 1.00 93.31 246 SER A N 1
ATOM 1927 C CA . SER A 1 246 ? 32.975 -3.612 -4.250 1.00 93.31 246 SER A CA 1
ATOM 1928 C C . SER A 1 246 ? 32.053 -4.676 -4.846 1.00 93.31 246 SER A C 1
ATOM 1930 O O . SER A 1 246 ? 31.513 -5.509 -4.125 1.00 93.31 246 SER A O 1
ATOM 1932 N N . THR A 1 247 ? 31.894 -4.687 -6.169 1.00 91.56 247 THR A N 1
ATOM 1933 C CA . THR A 1 247 ? 31.186 -5.769 -6.878 1.00 91.56 247 THR A CA 1
ATOM 1934 C C . THR A 1 247 ? 32.074 -6.990 -7.117 1.00 91.56 247 THR A C 1
ATOM 1936 O O . THR A 1 247 ? 31.563 -8.012 -7.567 1.00 91.56 247 THR A O 1
ATOM 1939 N N . ALA A 1 248 ? 33.385 -6.917 -6.859 1.00 86.81 248 ALA A N 1
ATOM 1940 C CA . ALA A 1 248 ? 34.294 -8.036 -7.104 1.00 86.81 248 ALA A CA 1
ATOM 1941 C C . ALA A 1 248 ? 34.000 -9.218 -6.166 1.00 86.81 248 ALA A C 1
ATOM 1943 O O . ALA A 1 248 ? 33.771 -10.326 -6.647 1.00 86.81 248 ALA A O 1
ATOM 1944 N N . ASP A 1 249 ? 33.943 -8.961 -4.859 1.00 76.50 249 ASP A N 1
ATOM 1945 C CA . ASP A 1 249 ? 33.794 -9.979 -3.811 1.00 76.50 249 ASP A CA 1
ATOM 1946 C C . ASP A 1 249 ? 32.842 -9.589 -2.664 1.00 76.50 249 ASP A C 1
ATOM 1948 O O . ASP A 1 249 ? 32.538 -10.430 -1.825 1.00 76.50 249 ASP A O 1
ATOM 1952 N N . GLY A 1 250 ? 32.347 -8.346 -2.611 1.00 67.94 250 GLY A N 1
ATOM 1953 C CA . GLY A 1 250 ? 31.341 -7.898 -1.637 1.00 67.94 250 GLY A CA 1
ATOM 1954 C C . GLY A 1 250 ? 31.829 -7.769 -0.190 1.00 67.94 250 GLY A C 1
ATOM 1955 O O . GLY A 1 250 ? 31.156 -7.120 0.610 1.00 67.94 250 GLY A O 1
ATOM 1956 N N . SER A 1 251 ? 32.994 -8.335 0.144 1.00 68.12 251 SER A N 1
ATOM 1957 C CA . SER A 1 251 ? 33.599 -8.287 1.480 1.00 68.12 251 SER A CA 1
ATOM 1958 C C . SER A 1 251 ? 34.221 -6.935 1.813 1.00 68.12 251 SER A C 1
ATOM 1960 O O . SER A 1 251 ? 34.275 -6.555 2.984 1.00 68.12 251 SER A O 1
ATOM 1962 N N . ASP A 1 252 ? 34.649 -6.186 0.797 1.00 76.12 252 ASP A N 1
ATOM 1963 C CA . ASP A 1 252 ? 35.232 -4.862 0.977 1.00 76.12 252 ASP A CA 1
ATOM 1964 C C . ASP A 1 252 ? 34.133 -3.795 1.067 1.00 76.12 252 ASP A C 1
ATOM 1966 O O . ASP A 1 252 ? 33.626 -3.288 0.056 1.00 76.12 252 ASP A O 1
ATOM 1970 N N . VAL A 1 253 ? 33.776 -3.423 2.303 1.00 85.38 253 VAL A N 1
ATOM 1971 C CA . VAL A 1 253 ? 33.033 -2.183 2.570 1.00 85.38 253 VAL A CA 1
ATOM 1972 C C . VAL A 1 253 ? 33.954 -1.013 2.243 1.00 85.38 253 VAL A C 1
ATOM 1974 O O . VAL A 1 253 ? 34.874 -0.695 2.994 1.00 85.38 253 VAL A O 1
ATOM 1977 N N . LEU A 1 254 ? 33.704 -0.376 1.102 1.00 88.38 254 LEU A N 1
ATOM 1978 C CA . LEU A 1 254 ? 34.489 0.757 0.617 1.00 88.38 254 LEU A CA 1
ATOM 1979 C C . LEU A 1 254 ? 34.155 2.033 1.394 1.00 88.38 254 LEU A C 1
ATOM 1981 O O . LEU A 1 254 ? 35.022 2.879 1.602 1.00 88.38 254 LEU A O 1
ATOM 1985 N N . GLU A 1 255 ? 32.891 2.182 1.794 1.00 93.81 255 GLU A N 1
ATOM 1986 C CA . GLU A 1 255 ? 32.382 3.368 2.481 1.00 93.81 255 GLU A CA 1
ATOM 1987 C C . GLU A 1 255 ? 31.107 3.033 3.272 1.00 93.81 255 GLU A C 1
ATOM 1989 O O . GLU A 1 255 ? 30.186 2.411 2.739 1.00 93.81 255 GLU A O 1
ATOM 1994 N N . GLU A 1 256 ? 31.023 3.488 4.523 1.00 96.12 256 GLU A N 1
ATOM 1995 C CA . GLU A 1 256 ? 29.746 3.634 5.230 1.00 96.12 256 GLU A CA 1
ATOM 1996 C C . GLU A 1 256 ? 29.233 5.053 4.985 1.00 96.12 256 GLU A C 1
ATOM 1998 O O . GLU A 1 256 ? 29.773 6.019 5.520 1.00 96.12 256 GLU A O 1
ATOM 2003 N N . VAL A 1 257 ? 28.213 5.180 4.137 1.00 96.94 257 VAL A N 1
ATOM 2004 C CA . VAL A 1 257 ? 27.696 6.482 3.699 1.00 96.94 257 VAL A CA 1
ATOM 2005 C C . VAL A 1 257 ? 26.809 7.100 4.778 1.00 96.94 257 VAL A C 1
ATOM 2007 O O . VAL A 1 257 ? 26.874 8.303 5.022 1.00 96.94 257 VAL A O 1
ATOM 2010 N N . ALA A 1 258 ? 25.951 6.289 5.405 1.00 97.50 258 ALA A N 1
ATOM 2011 C CA . ALA A 1 258 ? 25.044 6.749 6.450 1.00 97.50 258 ALA A CA 1
ATOM 2012 C C . ALA A 1 258 ? 24.514 5.609 7.327 1.00 97.50 258 ALA A C 1
ATOM 2014 O O . ALA A 1 258 ? 24.279 4.496 6.853 1.00 97.50 258 ALA A O 1
ATOM 2015 N N . ALA A 1 259 ? 24.233 5.933 8.588 1.00 97.19 259 ALA A N 1
ATOM 2016 C CA . ALA A 1 259 ? 23.663 5.035 9.584 1.00 97.19 259 ALA A CA 1
ATOM 2017 C C . ALA A 1 259 ? 22.807 5.820 10.590 1.00 97.19 259 ALA A C 1
ATOM 2019 O O . ALA A 1 259 ? 23.015 7.020 10.785 1.00 97.19 259 ALA A O 1
ATOM 2020 N N . HIS A 1 260 ? 21.887 5.136 11.273 1.00 97.38 260 HIS A N 1
ATOM 2021 C CA . HIS A 1 260 ? 21.114 5.705 12.375 1.00 97.38 260 HIS A CA 1
ATOM 2022 C C . HIS A 1 260 ? 20.956 4.683 13.510 1.00 97.38 260 HIS A C 1
ATOM 2024 O O . HIS A 1 260 ? 20.673 3.521 13.237 1.00 97.38 260 HIS A O 1
ATOM 2030 N N . PRO A 1 261 ? 21.093 5.072 14.790 1.00 96.00 261 PRO A N 1
ATOM 2031 C CA . PRO A 1 261 ? 21.172 4.116 15.900 1.00 96.00 261 PRO A CA 1
ATOM 2032 C C . PRO A 1 261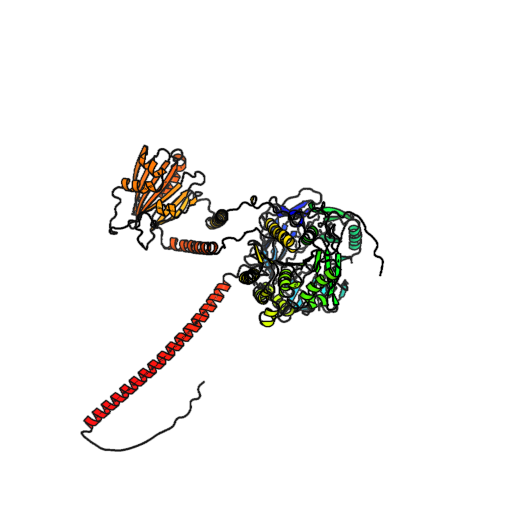 ? 19.851 3.421 16.266 1.00 96.00 261 PRO A C 1
ATOM 2034 O O . PRO A 1 261 ? 19.874 2.484 17.052 1.00 96.00 261 PRO A O 1
ATOM 2037 N N . LYS A 1 262 ? 18.702 3.909 15.778 1.00 96.31 262 LYS A N 1
ATOM 2038 C CA . LYS A 1 262 ? 17.363 3.410 16.170 1.00 96.31 262 LYS A CA 1
ATOM 2039 C C . LYS A 1 262 ? 16.404 3.130 15.015 1.00 96.31 262 LYS A C 1
ATOM 2041 O O . LYS A 1 262 ? 15.256 2.773 15.247 1.00 96.31 262 LYS A O 1
ATOM 2046 N N . ALA A 1 263 ? 16.821 3.413 13.788 1.00 97.62 263 ALA A N 1
ATOM 2047 C CA . ALA A 1 263 ? 15.952 3.292 12.632 1.00 97.62 263 ALA A CA 1
ATOM 2048 C C . ALA A 1 263 ? 16.746 2.742 11.462 1.00 97.62 263 ALA A C 1
ATOM 2050 O O . ALA A 1 263 ? 17.904 3.113 11.273 1.00 97.62 263 ALA A O 1
ATOM 2051 N N . ASP A 1 264 ? 16.091 1.887 10.697 1.00 98.12 264 ASP A N 1
ATOM 2052 C CA . ASP A 1 264 ? 16.608 1.399 9.431 1.00 98.12 264 ASP A CA 1
ATOM 2053 C C . ASP A 1 264 ? 16.689 2.526 8.398 1.00 98.12 264 ASP A C 1
ATOM 2055 O O . ASP A 1 264 ? 16.002 3.552 8.504 1.00 98.12 264 ASP A O 1
ATOM 2059 N N . LEU A 1 265 ? 17.540 2.323 7.392 1.00 98.06 265 LEU A N 1
ATOM 2060 C CA . LEU A 1 265 ? 17.661 3.221 6.256 1.00 98.06 265 LEU A CA 1
ATOM 2061 C C . LEU A 1 265 ? 16.294 3.408 5.583 1.00 98.06 265 LEU A C 1
ATOM 2063 O O . LEU A 1 265 ? 15.615 2.451 5.217 1.00 98.06 265 LEU A O 1
ATOM 2067 N N . GLY A 1 266 ? 15.901 4.667 5.417 1.00 95.44 266 GLY A N 1
ATOM 2068 C CA . GLY A 1 266 ? 14.716 5.068 4.677 1.00 95.44 266 GLY A CA 1
ATOM 2069 C C . GLY A 1 266 ? 15.022 5.290 3.197 1.00 95.44 266 GLY A C 1
ATOM 2070 O O . GLY A 1 266 ? 15.580 4.446 2.501 1.00 95.44 266 GLY A O 1
ATOM 2071 N N . SER A 1 267 ? 14.621 6.448 2.681 1.00 93.38 267 SER A N 1
ATOM 2072 C CA . SER A 1 267 ? 14.802 6.793 1.271 1.00 93.38 267 SER A CA 1
ATOM 2073 C C . SER A 1 267 ? 16.225 7.269 0.984 1.00 93.38 267 SER A C 1
ATOM 2075 O O . SER A 1 267 ? 16.813 8.008 1.770 1.00 93.38 267 SER A O 1
ATOM 2077 N N . VAL A 1 268 ? 16.742 6.912 -0.191 1.00 95.44 268 VAL A N 1
ATOM 2078 C CA . VAL A 1 268 ? 18.011 7.422 -0.721 1.00 95.44 268 VAL A CA 1
ATOM 2079 C C . VAL A 1 268 ? 17.718 8.266 -1.954 1.00 95.44 268 VAL A C 1
ATOM 2081 O O . VAL A 1 268 ? 17.149 7.779 -2.929 1.00 95.44 268 VAL A O 1
ATOM 2084 N N . LEU A 1 269 ? 18.104 9.538 -1.910 1.00 93.88 269 LEU A N 1
ATOM 2085 C CA . LEU A 1 269 ? 18.054 10.435 -3.055 1.00 93.88 269 LEU A CA 1
ATOM 2086 C C . LEU A 1 269 ? 19.370 10.310 -3.823 1.00 93.88 269 LEU A C 1
ATOM 2088 O O . LEU A 1 269 ? 20.430 10.641 -3.288 1.00 93.88 269 LEU A O 1
ATOM 2092 N N . LEU A 1 270 ? 19.300 9.837 -5.064 1.00 92.88 270 LEU A N 1
ATOM 2093 C CA . LEU A 1 270 ? 20.447 9.706 -5.960 1.00 92.88 270 LEU A CA 1
ATOM 2094 C C . LEU A 1 270 ? 20.384 10.753 -7.071 1.00 92.88 270 LEU A C 1
ATOM 2096 O O . LEU A 1 270 ? 19.307 11.104 -7.550 1.00 92.88 270 LEU A O 1
ATOM 2100 N N . ASP A 1 271 ? 21.553 11.203 -7.512 1.00 90.56 271 ASP A N 1
ATOM 2101 C CA . ASP A 1 271 ? 21.694 11.874 -8.798 1.00 90.56 271 ASP A CA 1
ATOM 2102 C C . ASP A 1 271 ? 21.677 10.829 -9.920 1.00 90.56 271 ASP A C 1
ATOM 2104 O O . ASP A 1 271 ? 22.486 9.902 -9.916 1.00 90.56 271 ASP A O 1
ATOM 2108 N N . GLU A 1 272 ? 20.763 10.952 -10.879 1.00 87.50 272 GLU A N 1
ATOM 2109 C CA . GLU A 1 272 ? 20.554 9.911 -11.895 1.00 87.50 272 GLU A CA 1
ATOM 2110 C C . GLU A 1 272 ? 21.726 9.766 -12.880 1.00 87.50 272 GLU A C 1
ATOM 2112 O O . GLU A 1 272 ? 21.984 8.662 -13.351 1.00 87.50 272 GLU A O 1
ATOM 2117 N N . ASP A 1 273 ? 22.466 10.846 -13.170 1.00 88.69 273 ASP A N 1
ATOM 2118 C CA . ASP A 1 273 ? 23.592 10.823 -14.120 1.00 88.69 273 ASP A CA 1
ATOM 2119 C C . ASP A 1 273 ? 24.905 10.382 -13.483 1.00 88.69 273 ASP A C 1
ATOM 2121 O O . ASP A 1 273 ? 25.753 9.744 -14.117 1.00 88.69 273 ASP A O 1
ATOM 2125 N N . THR A 1 274 ? 25.148 10.816 -12.249 1.00 91.50 274 THR A N 1
ATOM 2126 C CA . THR A 1 274 ? 26.398 10.545 -11.538 1.00 91.50 274 THR A CA 1
ATOM 2127 C C . THR A 1 274 ? 26.292 9.359 -10.590 1.00 91.50 274 THR A C 1
ATOM 2129 O O . THR A 1 274 ? 27.329 8.875 -10.135 1.00 91.50 274 THR A O 1
ATOM 2132 N N . ARG A 1 275 ? 25.068 8.891 -10.304 1.00 91.75 275 ARG A N 1
ATOM 2133 C CA . ARG A 1 275 ? 24.731 7.856 -9.312 1.00 91.75 275 ARG A CA 1
ATOM 2134 C C . ARG A 1 275 ? 25.237 8.170 -7.902 1.00 91.75 275 ARG A C 1
ATOM 2136 O O . ARG A 1 275 ? 25.366 7.272 -7.076 1.00 91.75 275 ARG A O 1
ATOM 2143 N N . LYS A 1 276 ? 25.542 9.438 -7.613 1.00 93.56 276 LYS A N 1
ATOM 2144 C CA . LYS A 1 276 ? 25.999 9.875 -6.290 1.00 93.56 276 LYS A CA 1
ATOM 2145 C C . LYS A 1 276 ? 24.826 9.983 -5.325 1.00 93.56 276 LYS A C 1
ATOM 2147 O O . LYS A 1 276 ? 23.745 10.430 -5.704 1.00 93.56 276 LYS A O 1
ATOM 2152 N N . VAL A 1 277 ? 25.077 9.634 -4.066 1.00 96.00 277 VAL A N 1
ATOM 2153 C CA . VAL A 1 277 ? 24.137 9.841 -2.958 1.00 96.00 277 VAL A CA 1
ATOM 2154 C C . VAL A 1 277 ? 24.064 11.330 -2.642 1.00 96.00 277 VAL A C 1
ATOM 2156 O O . VAL A 1 277 ? 25.056 11.943 -2.254 1.00 96.00 277 VAL A O 1
ATOM 2159 N N . LEU A 1 278 ? 22.880 11.908 -2.822 1.00 95.75 278 LEU A N 1
ATOM 2160 C CA . LEU A 1 278 ? 22.601 13.314 -2.555 1.00 95.75 278 LEU A CA 1
ATOM 2161 C C . LEU A 1 278 ? 22.068 13.526 -1.138 1.00 95.75 278 LEU A C 1
ATOM 2163 O O . LEU A 1 278 ? 22.485 14.455 -0.447 1.00 95.75 278 LEU A O 1
ATOM 2167 N N . ALA A 1 279 ? 21.153 12.664 -0.699 1.00 96.31 279 ALA A N 1
ATOM 2168 C CA . ALA A 1 279 ? 20.576 12.691 0.639 1.00 96.31 279 ALA A CA 1
ATOM 2169 C C . ALA A 1 279 ? 20.050 11.308 1.036 1.00 96.31 279 ALA A C 1
ATOM 2171 O O . ALA A 1 279 ? 19.732 10.483 0.181 1.00 96.31 279 ALA A O 1
ATOM 2172 N N . VAL A 1 280 ? 19.918 11.081 2.336 1.00 97.25 280 VAL A N 1
ATOM 2173 C CA . VAL A 1 280 ? 19.334 9.868 2.918 1.00 97.25 280 VAL A CA 1
ATOM 2174 C C . VAL A 1 280 ? 18.307 10.250 3.973 1.00 97.25 280 VAL A C 1
ATOM 2176 O O . VAL A 1 280 ? 18.433 11.314 4.581 1.00 97.25 280 VAL A O 1
ATOM 2179 N N . SER A 1 281 ? 17.314 9.402 4.221 1.00 96.50 281 SER A N 1
ATOM 2180 C CA . SER A 1 281 ? 16.396 9.579 5.343 1.00 96.50 281 SER A CA 1
ATOM 2181 C C . SER A 1 281 ? 16.395 8.403 6.304 1.00 96.50 281 SER A C 1
ATOM 2183 O O . SER A 1 281 ? 16.703 7.275 5.929 1.00 96.50 281 SER A O 1
ATOM 2185 N N . PHE A 1 282 ? 16.023 8.685 7.548 1.00 97.00 282 PHE A N 1
ATOM 2186 C CA . PHE A 1 282 ? 15.737 7.699 8.586 1.00 97.00 282 PHE A CA 1
ATOM 2187 C C . PHE A 1 282 ? 14.408 8.061 9.244 1.00 97.00 282 PHE A C 1
ATOM 2189 O O . PHE A 1 282 ? 14.050 9.237 9.321 1.00 97.00 282 PHE A O 1
ATOM 2196 N N . ASN A 1 283 ? 13.661 7.061 9.708 1.00 96.00 283 ASN A N 1
ATOM 2197 C CA . ASN A 1 283 ? 12.389 7.295 10.384 1.00 96.00 283 ASN A CA 1
ATOM 2198 C C . ASN A 1 283 ? 12.309 6.465 11.664 1.00 96.00 283 ASN A C 1
ATOM 2200 O O . ASN A 1 283 ? 12.008 5.278 11.613 1.00 96.00 283 ASN A O 1
ATOM 2204 N N . TYR A 1 284 ? 12.564 7.087 12.816 1.00 97.06 284 TYR A N 1
ATOM 2205 C CA . TYR A 1 284 ? 12.230 6.475 14.104 1.00 97.06 284 TYR A CA 1
ATOM 2206 C C . TYR A 1 284 ? 10.782 6.822 14.469 1.00 97.06 284 TYR A C 1
ATOM 2208 O O . TYR A 1 284 ? 9.882 6.043 14.184 1.00 97.06 284 TYR A O 1
ATOM 2216 N N . LEU A 1 285 ? 10.530 8.020 15.006 1.00 96.62 285 LEU A N 1
ATOM 2217 C CA . LEU A 1 285 ? 9.167 8.535 15.210 1.00 96.62 285 LEU A CA 1
ATOM 2218 C C . LEU A 1 285 ? 8.734 9.509 14.109 1.00 96.62 285 LEU A C 1
ATOM 2220 O O . LEU A 1 285 ? 7.547 9.596 13.807 1.00 96.62 285 LEU A O 1
ATOM 2224 N N . ARG A 1 286 ? 9.685 10.239 13.522 1.00 95.38 286 ARG A N 1
ATOM 2225 C CA . ARG A 1 286 ? 9.488 11.222 12.451 1.00 95.38 286 ARG A CA 1
ATOM 2226 C C . ARG A 1 286 ? 10.538 10.993 11.370 1.00 95.38 286 ARG A C 1
ATOM 2228 O O . ARG A 1 286 ? 11.573 10.390 11.656 1.00 95.38 286 ARG A O 1
ATOM 2235 N N . THR A 1 287 ? 10.277 11.457 10.149 1.00 93.75 287 THR A N 1
ATOM 2236 C CA . THR A 1 287 ? 11.249 11.313 9.059 1.00 93.75 287 THR A CA 1
ATOM 2237 C C . THR A 1 287 ? 12.280 12.431 9.128 1.00 93.75 287 THR A C 1
ATOM 2239 O O . THR A 1 287 ? 11.937 13.610 9.082 1.00 93.75 287 THR A O 1
ATOM 2242 N N . GLU A 1 288 ? 13.553 12.060 9.178 1.00 92.69 288 GLU A N 1
ATOM 2243 C CA . GLU A 1 288 ? 14.678 12.989 9.196 1.00 92.69 288 GLU A CA 1
ATOM 2244 C C . GLU A 1 288 ? 15.533 12.778 7.950 1.00 92.69 288 GLU A C 1
ATOM 2246 O O . GLU A 1 288 ? 15.980 11.665 7.677 1.00 92.69 288 GLU A O 1
ATOM 2251 N N . TRP A 1 289 ? 15.757 13.848 7.186 1.00 94.00 289 TRP A N 1
ATOM 2252 C CA . TRP A 1 289 ? 16.628 13.837 6.014 1.00 94.00 289 TRP A CA 1
ATOM 2253 C C . TRP A 1 289 ? 18.014 14.381 6.356 1.00 94.00 289 TRP A C 1
ATOM 2255 O O . TRP A 1 289 ? 18.151 15.487 6.874 1.00 94.00 289 TRP A O 1
ATOM 2265 N N . THR A 1 290 ? 19.045 13.635 5.973 1.00 93.94 290 THR A N 1
ATOM 2266 C CA . THR A 1 290 ? 20.445 14.060 6.007 1.00 93.94 290 THR A CA 1
ATOM 2267 C C . THR A 1 290 ? 20.933 14.273 4.578 1.00 93.94 290 THR A C 1
ATOM 2269 O O . THR A 1 290 ? 21.055 13.324 3.806 1.00 93.94 290 THR A O 1
ATOM 2272 N N . ALA A 1 291 ? 21.203 15.526 4.211 1.00 95.69 291 ALA A N 1
ATOM 2273 C CA . ALA A 1 291 ? 21.815 15.853 2.927 1.00 95.69 291 ALA A CA 1
ATOM 2274 C C . ALA A 1 291 ? 23.330 15.603 2.975 1.00 95.69 291 ALA A C 1
ATOM 2276 O O . ALA A 1 291 ? 24.023 16.139 3.841 1.00 95.69 291 ALA A O 1
ATOM 2277 N N . ILE A 1 292 ? 23.824 14.805 2.029 1.00 95.75 292 ILE A N 1
ATOM 2278 C CA . ILE A 1 292 ? 25.245 14.487 1.846 1.00 95.75 292 ILE A CA 1
ATOM 2279 C C . ILE A 1 292 ? 25.876 15.486 0.869 1.00 95.75 292 ILE A C 1
ATOM 2281 O O . ILE A 1 292 ? 26.975 15.988 1.102 1.00 95.75 292 ILE A O 1
ATOM 2285 N N . ASP A 1 293 ? 25.154 15.822 -0.203 1.00 95.69 293 ASP A N 1
ATOM 2286 C CA . ASP A 1 293 ? 25.597 16.805 -1.185 1.00 95.69 293 ASP A CA 1
ATOM 2287 C C . ASP A 1 293 ? 25.377 18.254 -0.683 1.00 95.69 293 ASP A C 1
ATOM 2289 O O . ASP A 1 293 ? 24.271 18.597 -0.246 1.00 95.69 293 ASP A O 1
ATOM 2293 N N . PRO A 1 294 ? 26.388 19.145 -0.763 1.00 95.50 294 PRO A N 1
ATOM 2294 C CA . PRO A 1 294 ? 26.263 20.527 -0.295 1.00 95.50 294 PRO A CA 1
ATOM 2295 C C . PRO A 1 294 ? 25.205 21.367 -1.023 1.00 95.50 294 PRO A C 1
ATOM 2297 O O . PRO A 1 294 ? 24.636 22.275 -0.413 1.00 95.50 294 PRO A O 1
ATOM 2300 N N . GLN A 1 295 ? 24.939 21.108 -2.308 1.00 94.25 295 GLN A N 1
ATOM 2301 C CA . GLN A 1 295 ? 23.913 21.843 -3.053 1.00 94.25 295 GLN A CA 1
ATOM 2302 C C . GLN A 1 295 ? 22.523 21.406 -2.598 1.00 94.25 295 GLN A C 1
ATOM 2304 O O . GLN A 1 295 ? 21.703 22.260 -2.267 1.00 94.25 295 GLN A O 1
ATOM 2309 N N . VAL A 1 296 ? 22.295 20.094 -2.475 1.00 95.50 296 VAL A N 1
ATOM 2310 C CA . VAL A 1 296 ? 21.035 19.551 -1.940 1.00 95.50 296 VAL A CA 1
ATOM 2311 C C . VAL A 1 296 ? 20.805 19.974 -0.493 1.00 95.50 296 VAL A C 1
ATOM 2313 O O . VAL A 1 296 ? 19.680 20.307 -0.127 1.00 95.50 296 VAL A O 1
ATOM 2316 N N . LYS A 1 297 ? 21.861 20.069 0.321 1.00 96.06 297 LYS A N 1
ATOM 2317 C CA . LYS A 1 297 ? 21.760 20.645 1.667 1.00 96.06 297 LYS A CA 1
ATOM 2318 C C . LYS A 1 297 ? 21.212 22.073 1.627 1.00 96.06 297 LYS A C 1
ATOM 2320 O O . LYS A 1 297 ? 20.266 22.390 2.344 1.00 96.06 297 LYS A O 1
ATOM 2325 N N . ALA A 1 298 ? 21.765 22.919 0.758 1.00 96.25 298 ALA A N 1
ATOM 2326 C CA . ALA A 1 298 ? 21.309 24.296 0.607 1.00 96.25 298 ALA A CA 1
ATOM 2327 C C . ALA A 1 298 ? 19.881 24.398 0.036 1.00 96.25 298 ALA A C 1
ATOM 2329 O O . ALA A 1 298 ? 19.208 25.404 0.268 1.00 96.25 298 ALA A O 1
ATOM 2330 N N . ASP A 1 299 ? 19.424 23.397 -0.718 1.00 97.00 299 ASP A N 1
ATOM 2331 C CA . ASP A 1 299 ? 18.044 23.295 -1.199 1.00 97.00 299 ASP A CA 1
ATOM 2332 C C . ASP A 1 299 ? 17.089 22.911 -0.055 1.00 97.00 299 ASP A C 1
ATOM 2334 O O . ASP A 1 299 ? 16.068 23.567 0.152 1.00 97.00 299 ASP A O 1
ATOM 2338 N N . PHE A 1 300 ? 17.452 21.919 0.766 1.00 96.19 300 PHE A N 1
ATOM 2339 C CA . PHE A 1 300 ? 16.667 21.506 1.938 1.00 96.19 300 PHE A CA 1
ATOM 2340 C C . PHE A 1 300 ? 16.555 22.621 2.984 1.00 96.19 300 PHE A C 1
ATOM 2342 O O . PHE A 1 300 ? 15.487 22.804 3.561 1.00 96.19 300 PHE A O 1
ATOM 2349 N N . GLU A 1 301 ? 17.602 23.424 3.185 1.00 95.38 301 GLU A N 1
ATOM 2350 C CA . GLU A 1 301 ? 17.558 24.607 4.057 1.00 95.38 301 GLU A CA 1
ATOM 2351 C C . GLU A 1 301 ? 16.582 25.685 3.553 1.00 95.38 301 GLU A C 1
ATOM 2353 O O . GLU A 1 301 ? 15.995 26.424 4.345 1.00 95.38 301 GLU A O 1
ATOM 2358 N N . VAL A 1 302 ? 16.401 25.823 2.236 1.00 96.06 302 VAL A N 1
ATOM 2359 C CA . VAL A 1 302 ? 15.364 26.701 1.669 1.00 96.06 302 VAL A CA 1
ATOM 2360 C C . VAL A 1 302 ? 13.987 26.086 1.868 1.00 96.06 302 VAL A C 1
ATOM 2362 O O . VAL A 1 302 ? 13.110 26.749 2.413 1.00 96.06 302 VAL A O 1
ATOM 2365 N N . LEU A 1 303 ? 13.810 24.817 1.501 1.00 96.31 303 LEU A N 1
ATOM 2366 C CA . LEU A 1 303 ? 12.532 24.120 1.637 1.00 96.31 303 LEU A CA 1
ATOM 2367 C C . LEU A 1 303 ? 12.037 24.108 3.086 1.00 96.31 303 LEU A C 1
ATOM 2369 O O . LEU A 1 303 ? 10.875 24.408 3.320 1.00 96.31 303 LEU A O 1
ATOM 2373 N N . ALA A 1 304 ? 12.914 23.875 4.062 1.00 93.44 304 ALA A N 1
ATOM 2374 C CA . ALA A 1 304 ? 12.568 23.920 5.483 1.00 93.44 304 ALA A CA 1
ATOM 2375 C C . ALA A 1 304 ? 12.099 25.310 5.964 1.00 93.4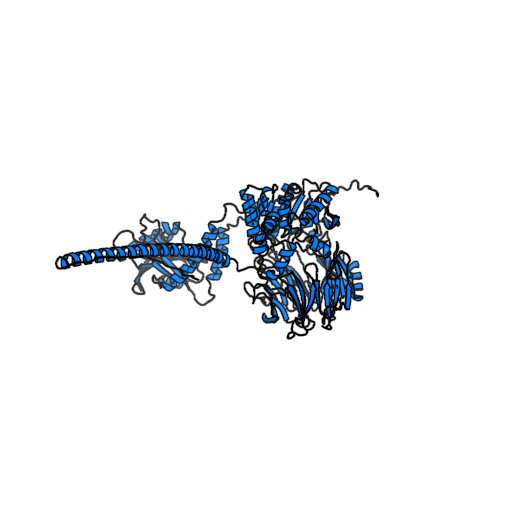4 304 ALA A C 1
ATOM 2377 O O . ALA A 1 304 ? 11.429 25.408 6.989 1.00 93.44 304 ALA A O 1
ATOM 2378 N N . ARG A 1 305 ? 12.456 26.390 5.251 1.00 93.75 305 ARG A N 1
ATOM 2379 C CA . ARG A 1 305 ? 12.007 27.761 5.548 1.00 93.75 305 ARG A CA 1
ATOM 2380 C C . ARG A 1 305 ? 10.730 28.141 4.801 1.00 93.75 305 ARG A C 1
ATOM 2382 O O . ARG A 1 305 ? 9.913 28.868 5.357 1.00 93.75 305 ARG A O 1
ATOM 2389 N N . GLU A 1 306 ? 10.582 27.705 3.551 1.00 92.44 306 GLU A N 1
ATOM 2390 C CA . GLU A 1 306 ? 9.479 28.122 2.671 1.00 92.44 306 GLU A CA 1
ATOM 2391 C C . GLU A 1 306 ? 8.271 27.179 2.702 1.00 92.44 306 GLU A C 1
ATOM 2393 O O . GLU A 1 306 ? 7.142 27.614 2.470 1.00 92.44 306 GLU A O 1
ATOM 2398 N N . VAL A 1 307 ? 8.493 25.893 2.974 1.00 94.50 307 VAL A N 1
ATOM 2399 C CA . VAL A 1 307 ? 7.465 24.853 2.929 1.00 94.50 307 VAL A CA 1
ATOM 2400 C C . VAL A 1 307 ? 7.101 24.445 4.360 1.00 94.50 307 VAL A C 1
ATOM 2402 O O . VAL A 1 307 ? 7.966 23.984 5.103 1.00 94.50 307 VAL A O 1
ATOM 2405 N N . PRO A 1 308 ? 5.832 24.591 4.783 1.00 91.19 308 PRO A N 1
ATOM 2406 C CA . PRO A 1 308 ? 5.406 24.152 6.107 1.00 91.19 308 PRO A CA 1
ATOM 2407 C C . PRO A 1 308 ? 5.438 22.620 6.214 1.00 91.19 308 PRO A C 1
ATOM 2409 O O . PRO A 1 308 ? 5.175 21.932 5.235 1.00 91.19 308 PRO A O 1
ATOM 2412 N N . GLY A 1 309 ? 5.666 22.073 7.408 1.00 91.88 309 GLY A N 1
ATOM 2413 C CA . GLY A 1 309 ? 5.601 20.623 7.661 1.00 91.88 309 GLY A CA 1
ATOM 2414 C C . GLY A 1 309 ? 6.880 19.848 7.318 1.00 91.88 309 GLY A C 1
ATOM 2415 O O . GLY A 1 309 ? 7.930 20.429 7.061 1.00 91.88 309 GLY A O 1
ATOM 2416 N N . GLU A 1 310 ? 6.799 18.516 7.364 1.00 93.50 310 GLU A N 1
ATOM 2417 C CA . GLU A 1 310 ? 7.905 17.632 6.970 1.00 93.50 310 GLU A CA 1
ATOM 2418 C C . GLU A 1 310 ? 7.991 17.530 5.449 1.00 93.50 310 GLU A C 1
ATOM 2420 O O . GLU A 1 310 ? 7.007 17.208 4.782 1.00 93.50 310 GLU A O 1
ATOM 2425 N N . ILE A 1 311 ? 9.174 17.787 4.896 1.00 93.75 311 ILE A N 1
ATOM 2426 C CA . ILE A 1 311 ? 9.398 17.760 3.451 1.00 93.75 311 ILE A CA 1
ATOM 2427 C C . ILE A 1 311 ? 9.816 16.369 2.962 1.00 93.75 311 ILE A C 1
ATOM 2429 O O . ILE A 1 311 ? 10.582 15.650 3.604 1.00 93.75 311 ILE A O 1
ATOM 2433 N N . ASN A 1 312 ? 9.342 16.003 1.776 1.00 92.38 312 ASN A N 1
ATOM 2434 C CA . ASN A 1 312 ? 9.776 14.816 1.049 1.00 92.38 312 ASN A CA 1
ATOM 2435 C C . ASN A 1 312 ? 9.834 15.126 -0.454 1.00 92.38 312 ASN A C 1
ATOM 2437 O O . ASN A 1 312 ? 8.865 15.630 -1.024 1.00 92.38 312 ASN A O 1
ATOM 2441 N N . VAL A 1 313 ? 10.966 14.843 -1.102 1.00 93.44 313 VAL A N 1
ATOM 2442 C CA . VAL A 1 313 ? 11.099 14.982 -2.560 1.00 93.44 313 VAL A CA 1
ATOM 2443 C C . VAL A 1 313 ? 10.456 13.763 -3.220 1.00 93.44 313 VAL A C 1
ATOM 2445 O O . VAL A 1 313 ? 10.937 12.646 -3.071 1.00 93.44 313 VAL A O 1
ATOM 2448 N N . SER A 1 314 ? 9.355 13.983 -3.939 1.00 92.38 314 SER A N 1
ATOM 2449 C CA . SER A 1 314 ? 8.493 12.915 -4.475 1.00 92.38 314 SER A CA 1
ATOM 2450 C C . SER A 1 314 ? 8.633 12.675 -5.985 1.00 92.38 314 SER A C 1
ATOM 2452 O O . SER A 1 314 ? 8.198 11.639 -6.490 1.00 92.38 314 SER A O 1
ATOM 2454 N N . SER A 1 315 ? 9.227 13.625 -6.715 1.00 95.19 315 SER A N 1
ATOM 2455 C CA . SER A 1 315 ? 9.526 13.529 -8.152 1.00 95.19 315 SER A CA 1
ATOM 2456 C C . SER A 1 315 ? 10.597 14.552 -8.531 1.00 95.19 315 SER A C 1
ATOM 2458 O O . SER A 1 315 ? 10.639 15.631 -7.936 1.00 95.19 315 SER A O 1
ATOM 2460 N N . GLN A 1 316 ? 11.405 14.250 -9.547 1.00 94.88 316 GLN A N 1
ATOM 2461 C CA . GLN A 1 316 ? 12.446 15.133 -10.087 1.00 94.88 316 GLN A CA 1
ATOM 2462 C C . GLN A 1 316 ? 12.359 15.151 -11.621 1.00 94.88 316 GLN A C 1
ATOM 2464 O O . GLN A 1 316 ? 11.939 14.156 -12.208 1.00 94.88 316 GLN A O 1
ATOM 2469 N N . SER A 1 317 ? 12.709 16.269 -12.263 1.00 95.81 317 SER A N 1
ATOM 2470 C CA . SER A 1 317 ? 12.973 16.304 -13.709 1.00 95.81 317 SER A CA 1
ATOM 2471 C C . SER A 1 317 ? 14.298 15.601 -14.021 1.00 95.81 317 SER A C 1
ATOM 2473 O O . SER A 1 317 ? 15.163 15.498 -13.151 1.00 95.81 317 SER A O 1
ATOM 2475 N N . ALA A 1 318 ? 14.492 15.157 -15.265 1.00 93.25 318 ALA A N 1
ATOM 2476 C CA . ALA A 1 318 ? 15.669 14.377 -15.663 1.00 93.25 318 ALA A CA 1
ATOM 2477 C C . ALA A 1 318 ? 16.991 15.163 -15.556 1.00 93.25 318 ALA A C 1
ATOM 2479 O O . ALA A 1 318 ? 18.058 14.572 -15.397 1.00 93.25 318 ALA A O 1
ATOM 2480 N N . ASP A 1 319 ? 16.931 16.496 -15.640 1.00 92.94 319 ASP A N 1
ATOM 2481 C CA . ASP A 1 319 ? 18.057 17.418 -15.420 1.00 92.94 319 ASP A CA 1
ATOM 2482 C C . ASP A 1 319 ? 18.249 17.809 -13.942 1.00 92.94 319 ASP A C 1
ATOM 2484 O O . ASP A 1 319 ? 19.104 18.636 -13.604 1.00 92.94 319 ASP A O 1
ATOM 2488 N N . ASN A 1 320 ? 17.421 17.236 -13.064 1.00 93.25 320 ASN A N 1
ATOM 2489 C CA . ASN A 1 320 ? 17.407 17.470 -11.633 1.00 93.25 320 ASN A CA 1
ATOM 2490 C C . ASN A 1 320 ? 17.274 18.963 -11.264 1.00 93.25 320 ASN A C 1
ATOM 2492 O O . ASN A 1 320 ? 17.804 19.378 -10.239 1.00 93.25 320 ASN A O 1
ATOM 2496 N N . GLN A 1 321 ? 16.624 19.796 -12.091 1.00 94.88 321 GLN A N 1
ATOM 2497 C CA . GLN A 1 321 ? 16.416 21.230 -11.811 1.00 94.88 321 GLN A CA 1
ATOM 2498 C C . GLN A 1 321 ? 15.054 21.541 -11.184 1.00 94.88 321 GLN A C 1
ATOM 2500 O O . GLN A 1 321 ? 14.911 22.560 -10.504 1.00 94.88 321 GLN A O 1
ATOM 2505 N N . THR A 1 322 ? 14.066 20.671 -11.397 1.00 96.75 322 THR A N 1
ATOM 2506 C CA . THR A 1 322 ? 12.692 20.857 -10.927 1.00 96.75 322 THR A CA 1
ATOM 2507 C C . THR A 1 322 ? 12.276 19.689 -10.051 1.00 96.75 322 THR A C 1
ATOM 2509 O O . THR A 1 322 ? 12.324 18.536 -10.479 1.00 96.75 322 THR A O 1
ATOM 2512 N N . TRP A 1 323 ? 11.826 19.977 -8.833 1.00 97.38 323 TRP A N 1
ATOM 2513 C CA . TRP A 1 323 ? 11.332 18.972 -7.893 1.00 97.38 323 TRP A CA 1
ATOM 2514 C C . TRP A 1 323 ? 9.847 19.143 -7.610 1.00 97.38 323 TRP A C 1
ATOM 2516 O O . TRP A 1 323 ? 9.336 20.257 -7.518 1.00 97.38 323 TRP A O 1
ATOM 2526 N N . ILE A 1 324 ? 9.169 18.021 -7.385 1.00 97.88 324 ILE A N 1
ATOM 2527 C CA . ILE A 1 324 ? 7.877 17.995 -6.706 1.00 97.88 324 ILE A CA 1
ATOM 2528 C C . ILE A 1 324 ? 8.127 17.628 -5.248 1.00 97.88 324 ILE A C 1
ATOM 2530 O O . ILE A 1 324 ? 8.511 16.498 -4.930 1.00 97.88 324 ILE A O 1
ATOM 2534 N N . VAL A 1 325 ? 7.890 18.583 -4.357 1.00 97.56 325 VAL A N 1
ATOM 2535 C CA . VAL A 1 325 ? 8.074 18.436 -2.914 1.00 97.56 325 VAL A CA 1
ATOM 2536 C C . VAL A 1 325 ? 6.716 18.242 -2.259 1.00 97.56 325 VAL A C 1
ATOM 2538 O O . VAL A 1 325 ? 5.817 19.073 -2.391 1.00 97.56 325 VAL A O 1
ATOM 2541 N N . ARG A 1 326 ? 6.565 17.135 -1.538 1.00 96.50 326 ARG A N 1
ATOM 2542 C CA . ARG A 1 326 ? 5.432 16.887 -0.655 1.00 96.50 326 ARG A CA 1
ATOM 2543 C C . ARG A 1 326 ? 5.719 17.511 0.706 1.00 96.50 326 ARG A C 1
ATOM 2545 O O . ARG A 1 326 ? 6.771 17.268 1.289 1.00 96.50 326 ARG A O 1
ATOM 2552 N N . SER A 1 327 ? 4.754 18.264 1.207 1.00 95.69 327 SER A N 1
ATOM 2553 C CA . SER A 1 327 ? 4.663 18.728 2.586 1.00 95.69 327 SER A CA 1
ATOM 2554 C C . SER A 1 327 ? 3.719 17.806 3.352 1.00 95.69 327 SER A C 1
ATOM 2556 O O . SER A 1 327 ? 2.547 17.638 2.991 1.00 95.69 327 SER A O 1
ATOM 2558 N N . LEU A 1 328 ? 4.248 17.171 4.394 1.00 93.44 328 LEU A N 1
ATOM 2559 C CA . LEU A 1 328 ? 3.514 16.303 5.296 1.00 93.44 328 LEU A CA 1
ATOM 2560 C C . LEU A 1 328 ? 3.199 17.036 6.602 1.00 93.44 328 LEU A C 1
ATOM 2562 O O . LEU A 1 328 ? 4.065 17.616 7.258 1.00 93.44 328 LEU A O 1
ATOM 2566 N N . ARG A 1 329 ? 1.932 16.954 6.989 1.00 93.12 329 ARG A N 1
ATOM 2567 C CA . ARG A 1 329 ? 1.388 17.390 8.273 1.00 93.12 329 ARG A CA 1
ATOM 2568 C C . ARG A 1 329 ? 0.627 16.225 8.890 1.00 93.12 329 ARG A C 1
ATOM 2570 O O . ARG A 1 329 ? 0.267 15.298 8.174 1.00 93.12 329 ARG A O 1
ATOM 2577 N N . ASP A 1 330 ? 0.372 16.282 10.186 1.00 93.19 330 ASP A N 1
ATOM 2578 C CA . ASP A 1 330 ? -0.471 15.337 10.926 1.00 93.19 330 ASP A CA 1
ATOM 2579 C C . ASP A 1 330 ? -1.930 15.795 11.039 1.00 93.19 330 ASP A C 1
ATOM 2581 O O . ASP A 1 330 ? -2.854 14.984 11.011 1.00 93.19 330 ASP A O 1
ATOM 2585 N N . ASP A 1 331 ? -2.127 17.108 11.101 1.00 92.94 331 ASP A N 1
ATOM 2586 C CA . ASP A 1 331 ? -3.404 17.794 11.287 1.00 92.94 331 ASP A CA 1
ATOM 2587 C C . ASP A 1 331 ? -3.983 18.360 9.988 1.00 92.94 331 ASP A C 1
ATOM 2589 O O . ASP A 1 331 ? -4.696 19.362 10.004 1.00 92.94 331 ASP A O 1
ATOM 2593 N N . GLY A 1 332 ? -3.628 17.789 8.842 1.00 92.69 332 GLY A N 1
ATOM 2594 C CA . GLY A 1 332 ? -4.142 18.266 7.571 1.00 92.69 332 GLY A CA 1
ATOM 2595 C C . GLY A 1 332 ? -3.664 17.463 6.376 1.00 92.69 332 GLY A C 1
ATOM 2596 O O . GLY A 1 332 ? -2.646 16.776 6.463 1.00 92.69 332 GLY A O 1
ATOM 2597 N N . PRO A 1 333 ? -4.389 17.550 5.250 1.00 92.69 333 PRO A N 1
ATOM 2598 C CA . PRO A 1 333 ? -4.006 16.867 4.026 1.00 92.69 333 PRO A CA 1
ATOM 2599 C C . PRO A 1 333 ? -2.601 17.270 3.586 1.00 92.69 333 PRO A C 1
ATOM 2601 O O . PRO A 1 333 ? -2.126 18.366 3.876 1.00 92.69 333 PRO A O 1
ATOM 2604 N N . SER A 1 334 ? -1.942 16.387 2.839 1.00 93.62 334 SER A N 1
ATOM 2605 C CA . SER A 1 334 ? -0.648 16.729 2.252 1.00 93.62 334 SER A CA 1
ATOM 2606 C C . SER A 1 334 ? -0.799 17.841 1.225 1.00 93.62 334 SER A C 1
ATOM 2608 O O . SER A 1 334 ? -1.726 17.803 0.405 1.00 93.62 334 SER A O 1
ATOM 2610 N N . SER A 1 335 ? 0.157 18.760 1.249 1.00 96.31 335 SER A N 1
ATOM 2611 C CA . SER A 1 335 ? 0.318 19.828 0.267 1.00 96.31 335 SER A CA 1
ATOM 2612 C C . SER A 1 335 ? 1.472 19.481 -0.669 1.00 96.31 335 SER A C 1
ATOM 2614 O O . SER A 1 335 ? 2.448 18.852 -0.257 1.00 96.31 335 SER A O 1
ATOM 2616 N N . TYR A 1 336 ? 1.389 19.901 -1.926 1.00 97.56 336 TYR A N 1
ATOM 2617 C CA . TYR A 1 336 ? 2.462 19.716 -2.901 1.00 97.56 336 TYR A CA 1
ATOM 2618 C C . TYR A 1 336 ? 2.978 21.054 -3.410 1.00 97.56 336 TYR A C 1
ATOM 2620 O O . TYR A 1 336 ? 2.211 21.995 -3.615 1.00 97.56 336 TYR A O 1
ATOM 2628 N N . TYR A 1 337 ? 4.285 21.116 -3.640 1.00 97.94 337 TYR A N 1
ATOM 2629 C CA . TYR A 1 337 ? 5.001 22.289 -4.117 1.00 97.94 337 TYR A CA 1
ATOM 2630 C C . TYR A 1 337 ? 5.886 21.907 -5.302 1.00 97.94 337 TYR A C 1
ATOM 2632 O O . TYR A 1 337 ? 6.484 20.833 -5.321 1.00 97.94 337 TYR A O 1
ATOM 2640 N N . LEU A 1 338 ? 5.990 22.803 -6.276 1.00 97.62 338 LEU A N 1
ATOM 2641 C CA . LEU A 1 338 ? 7.003 22.764 -7.319 1.00 97.62 338 LEU A CA 1
ATOM 2642 C C . LEU A 1 338 ? 8.195 23.589 -6.853 1.00 97.62 338 LEU A C 1
ATOM 2644 O O . LEU A 1 338 ? 8.047 24.778 -6.569 1.00 97.62 338 LEU A O 1
ATOM 2648 N N . TYR A 1 339 ? 9.360 22.969 -6.771 1.00 97.88 339 TYR A N 1
ATOM 2649 C CA . TYR A 1 339 ? 10.588 23.626 -6.361 1.00 97.88 339 TYR A CA 1
ATOM 2650 C C . TYR A 1 339 ? 11.538 23.750 -7.548 1.00 97.88 339 TYR A C 1
ATOM 2652 O O . TYR A 1 339 ? 12.003 22.748 -8.089 1.00 97.88 339 TYR A O 1
ATOM 2660 N N . ASP A 1 340 ? 11.812 24.989 -7.946 1.00 96.81 340 ASP A N 1
ATOM 2661 C CA . ASP A 1 340 ? 12.847 25.319 -8.923 1.00 96.81 340 ASP A CA 1
ATOM 2662 C C . ASP A 1 340 ? 14.163 25.521 -8.166 1.00 96.81 340 ASP A C 1
ATOM 2664 O O . ASP A 1 340 ? 14.306 26.466 -7.382 1.00 96.81 340 ASP A O 1
ATOM 2668 N N . ARG A 1 341 ? 15.124 24.619 -8.378 1.00 95.88 341 ARG A N 1
ATOM 2669 C CA . ARG A 1 341 ? 16.390 24.615 -7.630 1.00 95.88 341 ARG A CA 1
ATOM 2670 C C . ARG A 1 341 ? 17.307 25.771 -8.003 1.00 95.88 341 ARG A C 1
ATOM 2672 O O . ARG A 1 341 ? 18.050 26.273 -7.164 1.00 95.88 341 ARG A O 1
ATOM 2679 N N . LYS A 1 342 ? 17.261 26.220 -9.259 1.00 94.69 342 LYS A N 1
ATOM 2680 C CA . LYS A 1 342 ? 18.131 27.291 -9.760 1.00 94.69 342 LYS A CA 1
ATOM 2681 C C . LYS A 1 342 ? 17.775 28.632 -9.126 1.00 94.69 342 LYS A C 1
ATOM 2683 O O . LYS A 1 342 ? 18.656 29.369 -8.689 1.00 94.69 342 LYS A O 1
ATOM 2688 N N . SER A 1 343 ? 16.488 28.956 -9.103 1.00 95.62 343 SER A N 1
ATOM 2689 C CA . SER A 1 343 ? 15.943 30.162 -8.477 1.00 95.62 343 SER A CA 1
ATOM 2690 C C . SER A 1 343 ? 15.691 29.998 -6.979 1.00 95.62 343 SER A C 1
ATOM 2692 O O . SER A 1 343 ? 15.490 31.000 -6.296 1.00 95.62 343 SER A O 1
ATOM 2694 N N . LYS A 1 344 ? 15.738 28.757 -6.473 1.00 96.06 344 LYS A N 1
ATOM 2695 C CA . LYS A 1 344 ? 15.467 28.380 -5.082 1.00 96.06 344 LYS A CA 1
ATOM 2696 C C . LYS A 1 344 ? 14.090 28.830 -4.615 1.00 96.06 344 LYS A C 1
ATOM 2698 O O . LYS A 1 344 ? 13.955 29.366 -3.522 1.00 96.06 344 LYS A O 1
ATOM 2703 N N . LYS A 1 345 ? 13.077 28.617 -5.452 1.00 95.56 345 LYS A N 1
ATOM 2704 C CA . LYS A 1 345 ? 11.706 29.055 -5.188 1.00 95.56 345 LYS A CA 1
ATOM 2705 C C . LYS A 1 345 ? 10.766 27.862 -5.084 1.00 95.56 345 LYS A C 1
ATOM 2707 O O . LYS A 1 345 ? 10.600 27.127 -6.059 1.00 95.56 345 LYS A O 1
ATOM 2712 N N . ALA A 1 346 ? 10.093 27.718 -3.944 1.00 97.19 346 ALA A N 1
ATOM 2713 C CA . ALA A 1 346 ? 8.971 26.798 -3.798 1.00 97.19 346 ALA A CA 1
ATOM 2714 C C . ALA A 1 346 ? 7.649 27.476 -4.201 1.00 97.19 346 ALA A C 1
ATOM 2716 O O . ALA A 1 346 ? 7.282 28.536 -3.697 1.00 97.19 346 ALA A O 1
ATOM 2717 N N . THR A 1 347 ? 6.905 26.857 -5.115 1.00 96.12 347 THR A N 1
ATOM 2718 C CA . THR A 1 347 ? 5.589 27.324 -5.569 1.00 96.12 347 THR A CA 1
ATOM 2719 C C . THR A 1 347 ? 4.532 26.299 -5.186 1.00 96.12 347 THR A C 1
ATOM 2721 O O . THR A 1 347 ? 4.618 25.145 -5.593 1.00 96.12 347 THR A O 1
ATOM 2724 N N . PHE A 1 348 ? 3.533 26.706 -4.403 1.00 96.56 348 PHE A N 1
ATOM 2725 C CA . PHE A 1 348 ? 2.420 25.833 -4.024 1.00 96.56 348 PHE A CA 1
ATOM 2726 C C . PHE A 1 348 ? 1.650 25.347 -5.259 1.00 96.56 348 PHE A C 1
ATOM 2728 O O . PHE A 1 348 ? 1.330 26.140 -6.144 1.00 96.56 348 PHE A O 1
ATOM 2735 N N . LEU A 1 349 ? 1.346 24.048 -5.305 1.00 95.69 349 LEU A N 1
ATOM 2736 C CA . LEU A 1 349 ? 0.581 23.421 -6.380 1.00 95.69 349 LEU A CA 1
ATOM 2737 C C . LEU A 1 349 ? -0.867 23.182 -5.973 1.00 95.69 349 LEU A C 1
ATOM 2739 O O . LEU A 1 349 ? -1.767 23.671 -6.654 1.00 95.69 349 LEU A O 1
ATOM 2743 N N . PHE A 1 350 ? -1.082 22.389 -4.925 1.00 95.75 350 PHE A N 1
ATOM 2744 C CA . PHE A 1 350 ? -2.403 22.045 -4.406 1.00 95.75 350 PHE A CA 1
ATOM 2745 C C . PHE A 1 350 ? -2.301 21.294 -3.074 1.00 95.75 350 PHE A C 1
ATOM 2747 O O . PHE A 1 350 ? -1.277 20.679 -2.762 1.00 95.75 350 PHE A O 1
ATOM 2754 N N . ASP A 1 351 ? -3.413 21.281 -2.341 1.00 96.19 351 ASP A N 1
ATOM 2755 C CA . ASP A 1 351 ? -3.673 20.336 -1.257 1.00 96.19 351 ASP A CA 1
ATOM 2756 C C . ASP A 1 351 ? -4.428 19.123 -1.793 1.00 96.19 351 ASP A C 1
ATOM 2758 O O . ASP A 1 351 ? -5.266 19.244 -2.688 1.00 96.19 351 ASP A O 1
ATOM 2762 N N . THR A 1 352 ? -4.173 17.951 -1.216 1.00 96.38 352 THR A N 1
ATOM 2763 C CA . THR A 1 352 ? -4.832 16.710 -1.657 1.00 96.38 352 THR A CA 1
ATOM 2764 C C . THR A 1 352 ? -6.340 16.693 -1.398 1.00 96.38 352 THR A C 1
ATOM 2766 O O . THR A 1 352 ? -7.113 16.211 -2.227 1.00 96.38 352 THR A O 1
ATOM 2769 N N . LEU A 1 353 ? -6.772 17.260 -0.269 1.00 95.56 353 LEU A N 1
ATOM 2770 C CA . LEU A 1 353 ? -8.173 17.369 0.153 1.00 95.56 353 LEU A CA 1
ATOM 2771 C C . LEU A 1 353 ? -8.453 18.799 0.655 1.00 95.56 353 LEU A C 1
ATOM 2773 O O . LEU A 1 353 ? -8.598 19.009 1.858 1.00 95.56 353 LEU A O 1
ATOM 2777 N N . PRO A 1 354 ? -8.527 19.811 -0.228 1.00 95.50 354 PRO A N 1
ATOM 2778 C CA . PRO A 1 354 ? -8.614 21.215 0.188 1.00 95.50 354 PRO A CA 1
ATOM 2779 C C . PRO A 1 354 ? -9.889 21.537 0.982 1.00 95.50 354 PRO A C 1
ATOM 2781 O O . PRO A 1 354 ? -9.909 22.476 1.771 1.00 95.50 354 PRO A O 1
ATOM 2784 N N . GLU A 1 355 ? -10.948 20.737 0.831 1.00 94.56 355 GLU A N 1
ATOM 2785 C CA . GLU A 1 355 ? -12.175 20.864 1.628 1.00 94.56 355 GLU A CA 1
ATOM 2786 C C . GLU A 1 355 ? -11.947 20.635 3.129 1.00 94.56 355 GLU A C 1
ATOM 2788 O O . GLU A 1 355 ? -12.739 21.111 3.944 1.00 94.56 355 GLU A O 1
ATOM 2793 N N . LEU A 1 356 ? -10.858 19.953 3.508 1.00 94.94 356 LEU A N 1
ATOM 2794 C CA . LEU A 1 356 ? -10.489 19.749 4.906 1.00 94.94 356 LEU A CA 1
ATOM 2795 C C . LEU A 1 356 ? -9.903 21.000 5.570 1.00 94.94 356 LEU A C 1
ATOM 2797 O O . LEU A 1 356 ? -9.890 21.070 6.793 1.00 94.94 356 LEU A O 1
ATOM 2801 N N . ALA A 1 357 ? -9.481 22.015 4.806 1.00 92.06 357 ALA A N 1
ATOM 2802 C CA . ALA A 1 357 ? -8.808 23.201 5.346 1.00 92.06 357 ALA A CA 1
ATOM 2803 C C . ALA A 1 357 ? -9.671 24.029 6.318 1.00 92.06 357 ALA A C 1
ATOM 2805 O O . ALA A 1 357 ? -9.135 24.766 7.143 1.00 92.06 357 ALA A O 1
ATOM 2806 N N . LYS A 1 358 ? -11.004 23.916 6.236 1.00 92.88 358 LYS A N 1
ATOM 2807 C CA . LYS A 1 358 ? -11.938 24.599 7.149 1.00 92.88 358 LYS A CA 1
ATOM 2808 C C . LYS A 1 358 ? -12.160 23.857 8.473 1.00 92.88 358 LYS A C 1
ATOM 2810 O O . LYS A 1 358 ? -12.780 24.415 9.373 1.00 92.88 358 LYS A O 1
ATOM 2815 N N . TYR A 1 359 ? -11.712 22.606 8.577 1.00 94.50 359 TYR A N 1
ATOM 2816 C CA . TYR A 1 359 ? -11.922 21.771 9.752 1.00 94.50 359 TYR A CA 1
ATOM 2817 C C . TYR A 1 359 ? -10.686 21.768 10.645 1.00 94.50 359 TYR A C 1
ATOM 2819 O O . TYR A 1 359 ? -9.551 21.703 10.178 1.00 94.50 359 TYR A O 1
ATOM 2827 N N . GLN A 1 360 ? -10.920 21.790 11.954 1.00 93.81 360 GLN A N 1
ATOM 2828 C CA . GLN A 1 360 ? -9.866 21.550 12.925 1.00 93.81 360 GLN A CA 1
ATOM 2829 C C . GLN A 1 360 ? -9.648 20.041 13.072 1.00 93.81 360 GLN A C 1
ATOM 2831 O O . GLN A 1 360 ? -10.594 19.291 13.310 1.00 93.81 360 GLN A O 1
ATOM 2836 N N . MET A 1 361 ? -8.397 19.615 12.934 1.00 94.94 361 MET A N 1
ATOM 2837 C CA . MET A 1 361 ? -7.984 18.213 12.949 1.00 94.94 361 MET A CA 1
ATOM 2838 C C . MET A 1 361 ? -7.055 17.927 14.128 1.00 94.94 361 MET A C 1
ATOM 2840 O O . MET A 1 361 ? -6.428 18.831 14.686 1.00 94.94 361 MET A O 1
ATOM 2844 N N . SER A 1 362 ? -6.999 16.661 14.526 1.00 96.44 362 SER A N 1
ATOM 2845 C CA . SER A 1 362 ? -6.163 16.205 15.632 1.00 96.44 362 SER A CA 1
ATOM 2846 C C . SER A 1 362 ? -4.692 16.208 15.250 1.00 96.44 362 SER A C 1
ATOM 2848 O O . SER A 1 362 ? -4.330 15.867 14.126 1.00 96.44 362 SER A O 1
ATOM 2850 N N . LYS A 1 363 ? -3.841 16.551 16.214 1.00 96.88 363 LYS A N 1
ATOM 2851 C CA . LYS A 1 363 ? -2.403 16.307 16.127 1.00 96.88 363 LYS A CA 1
ATOM 2852 C C . LYS A 1 363 ? -2.098 14.843 16.424 1.00 96.88 363 LYS A C 1
ATOM 2854 O O . LYS A 1 363 ? -2.845 14.200 17.163 1.00 96.88 363 LYS A O 1
ATOM 2859 N N . MET A 1 364 ? -0.995 14.365 15.862 1.00 97.75 364 MET A N 1
ATOM 2860 C CA . MET A 1 364 ? -0.454 13.036 16.111 1.00 97.75 364 MET A CA 1
ATOM 2861 C C . MET A 1 364 ? 0.845 13.171 16.900 1.00 97.75 364 MET A C 1
ATOM 2863 O O . MET A 1 364 ? 1.812 13.779 16.437 1.00 97.75 364 MET A O 1
ATOM 2867 N N . GLU A 1 365 ? 0.872 12.586 18.089 1.00 97.31 365 GLU A N 1
ATOM 2868 C CA . GLU A 1 365 ? 2.030 12.570 18.972 1.00 97.31 365 GLU A CA 1
ATOM 2869 C C . GLU A 1 365 ? 2.755 11.228 18.860 1.00 97.31 365 GLU A C 1
ATOM 2871 O O . GLU A 1 365 ? 2.151 10.172 19.040 1.00 97.31 365 GLU A O 1
ATOM 2876 N N . GLY A 1 366 ? 4.054 11.259 18.555 1.00 97.94 366 GLY A N 1
ATOM 2877 C CA . GLY A 1 366 ? 4.904 10.075 18.651 1.00 97.94 366 GLY A CA 1
ATOM 2878 C C . GLY A 1 366 ? 5.279 9.819 20.108 1.00 97.94 366 GLY A C 1
ATOM 2879 O O . GLY A 1 366 ? 5.904 10.672 20.734 1.00 97.94 366 GLY A O 1
ATOM 2880 N N . VAL A 1 367 ? 4.930 8.647 20.631 1.00 98.06 367 VAL A N 1
ATOM 2881 C CA . VAL A 1 367 ? 5.215 8.230 22.009 1.00 98.06 367 VAL A CA 1
ATOM 2882 C C . VAL A 1 367 ? 5.957 6.898 22.004 1.00 98.06 367 VAL A C 1
ATOM 2884 O O . VAL A 1 367 ? 5.739 6.062 21.135 1.00 98.06 367 VAL A O 1
ATOM 2887 N N . VAL A 1 368 ? 6.854 6.688 22.964 1.00 98.56 368 VAL A N 1
ATOM 2888 C CA . VAL A 1 368 ? 7.518 5.391 23.161 1.00 98.56 368 VAL A CA 1
ATOM 2889 C C . VAL A 1 368 ? 6.958 4.779 24.433 1.00 98.56 368 VAL A C 1
ATOM 2891 O O . VAL A 1 368 ? 7.120 5.347 25.514 1.00 98.56 368 VAL A O 1
ATOM 2894 N N . ILE A 1 369 ? 6.278 3.646 24.292 1.00 98.69 369 ILE A N 1
ATOM 2895 C CA . ILE A 1 369 ? 5.622 2.937 25.392 1.00 98.69 369 ILE A CA 1
ATOM 2896 C C . ILE A 1 369 ? 6.442 1.695 25.713 1.00 98.69 369 ILE A C 1
ATOM 2898 O O . ILE A 1 369 ? 6.873 0.993 24.807 1.00 98.69 369 ILE A O 1
ATOM 2902 N N . LYS A 1 370 ? 6.670 1.414 26.996 1.00 98.31 370 LYS A N 1
ATOM 2903 C CA . LYS A 1 370 ? 7.342 0.178 27.398 1.00 98.31 370 LYS A CA 1
ATOM 2904 C C . LYS A 1 370 ? 6.340 -0.967 27.461 1.00 98.31 370 LYS A C 1
ATOM 2906 O O . LYS A 1 370 ? 5.325 -0.836 28.141 1.00 98.31 370 LYS A O 1
ATOM 2911 N N . SER A 1 371 ? 6.649 -2.076 26.801 1.00 98.06 371 SER A N 1
ATOM 2912 C CA . SER A 1 371 ? 5.972 -3.353 27.032 1.00 98.06 371 SER A CA 1
ATOM 2913 C C . SER A 1 371 ? 6.288 -3.893 28.435 1.00 98.06 371 SER A C 1
ATOM 2915 O O . SER A 1 371 ? 7.212 -3.435 29.121 1.00 98.06 371 SER A O 1
ATOM 2917 N N . ARG A 1 372 ? 5.550 -4.919 28.863 1.00 97.19 372 ARG A N 1
ATOM 2918 C CA . ARG A 1 372 ? 5.727 -5.598 30.157 1.00 97.19 372 ARG A CA 1
ATOM 2919 C C . ARG A 1 372 ? 7.108 -6.225 30.361 1.00 97.19 372 ARG A C 1
ATOM 2921 O O . ARG A 1 372 ? 7.547 -6.357 31.500 1.00 97.19 372 ARG A O 1
ATOM 2928 N N . ASP A 1 373 ? 7.788 -6.606 29.281 1.00 97.00 373 ASP A N 1
ATOM 2929 C CA . ASP A 1 373 ? 9.155 -7.143 29.288 1.00 97.00 373 ASP A CA 1
ATOM 2930 C C . ASP A 1 373 ? 10.228 -6.060 29.057 1.00 97.00 373 ASP A C 1
ATOM 2932 O O . ASP A 1 373 ? 11.422 -6.354 29.051 1.00 97.00 373 ASP A O 1
ATOM 2936 N N . GLY A 1 374 ? 9.820 -4.791 28.947 1.00 97.62 374 GLY A N 1
ATOM 2937 C CA . GLY A 1 374 ? 10.706 -3.628 28.909 1.00 97.62 374 GLY A CA 1
ATOM 2938 C C . GLY A 1 374 ? 11.141 -3.168 27.516 1.00 97.62 374 GLY A C 1
ATOM 2939 O O . GLY A 1 374 ? 11.923 -2.212 27.441 1.00 97.62 374 GLY A O 1
ATOM 2940 N N . LEU A 1 375 ? 10.637 -3.793 26.444 1.00 98.19 375 LEU A N 1
ATOM 2941 C CA . LEU A 1 375 ? 10.855 -3.374 25.058 1.00 98.19 375 LEU A CA 1
ATOM 2942 C C . LEU A 1 375 ? 10.224 -1.994 24.814 1.00 98.19 375 LEU A C 1
ATOM 2944 O O . LEU A 1 375 ? 9.103 -1.716 25.235 1.00 98.19 375 LEU A O 1
ATOM 2948 N N . ASP A 1 376 ? 10.958 -1.118 24.132 1.00 98.38 376 ASP A N 1
ATOM 2949 C CA . ASP A 1 376 ? 10.459 0.193 23.718 1.00 98.38 376 ASP A CA 1
ATOM 2950 C C . ASP A 1 376 ? 9.606 0.037 22.452 1.00 98.38 376 ASP A C 1
ATOM 2952 O O . ASP A 1 376 ? 10.135 -0.313 21.402 1.00 98.38 376 ASP A O 1
ATOM 2956 N N . LEU A 1 377 ? 8.306 0.325 22.543 1.00 98.75 377 LEU A N 1
ATOM 2957 C CA . LEU A 1 377 ? 7.334 0.271 21.448 1.00 98.75 377 LEU A CA 1
ATOM 2958 C C . LEU A 1 377 ? 7.082 1.683 20.889 1.00 98.75 377 LEU A C 1
ATOM 2960 O O . LEU A 1 377 ? 6.448 2.508 21.562 1.00 98.75 377 LEU A O 1
ATOM 2964 N N . PRO A 1 378 ? 7.546 2.005 19.667 1.00 98.62 378 PRO A N 1
ATOM 2965 C CA . PRO A 1 378 ? 7.219 3.261 19.000 1.00 98.62 378 PRO A CA 1
ATOM 2966 C C . PRO A 1 378 ? 5.733 3.294 18.630 1.00 98.62 378 PRO A C 1
ATOM 2968 O O . PRO A 1 378 ? 5.255 2.476 17.850 1.00 98.62 378 PRO A O 1
ATOM 2971 N N . CYS A 1 379 ? 4.987 4.254 19.158 1.00 98.75 379 CYS A N 1
ATOM 2972 C CA . CYS A 1 379 ? 3.546 4.370 18.960 1.00 98.75 379 CYS A CA 1
ATOM 2973 C C . CYS A 1 379 ? 3.161 5.789 18.530 1.00 98.75 379 CYS A C 1
ATOM 2975 O O . CYS A 1 379 ? 3.909 6.748 18.737 1.00 98.75 379 CYS A O 1
ATOM 2977 N N . TYR A 1 380 ? 1.955 5.929 17.987 1.00 98.81 380 TYR A N 1
ATOM 2978 C CA . TYR A 1 380 ? 1.353 7.223 17.689 1.00 98.81 380 TYR A CA 1
ATOM 2979 C C . TYR A 1 380 ? 0.014 7.376 18.404 1.00 98.81 380 TYR A C 1
ATOM 2981 O O . TYR A 1 380 ? -0.886 6.552 18.242 1.00 98.81 380 TYR A O 1
ATOM 2989 N N . LEU A 1 381 ? -0.116 8.443 19.189 1.00 98.81 381 LEU A N 1
ATOM 2990 C CA . LEU A 1 381 ? -1.334 8.805 19.904 1.00 98.81 381 LEU A CA 1
ATOM 2991 C C . LEU A 1 381 ? -1.956 10.039 19.250 1.00 98.81 381 LEU A C 1
ATOM 2993 O O . LEU A 1 381 ? -1.308 11.071 19.095 1.00 98.81 381 LEU A O 1
ATOM 2997 N N . SER A 1 382 ? -3.233 9.948 18.893 1.00 98.75 382 SER A N 1
ATOM 2998 C CA . SER A 1 382 ? -4.019 11.089 18.420 1.00 98.75 382 SER A CA 1
ATOM 2999 C C . SER A 1 382 ? -5.250 11.268 19.296 1.00 98.75 382 SER A C 1
ATOM 3001 O O . SER A 1 382 ? -6.007 10.325 19.531 1.00 98.75 382 SER A O 1
ATOM 3003 N N . LEU A 1 383 ? -5.454 12.490 19.785 1.00 98.50 383 LEU A N 1
ATOM 3004 C CA . LEU A 1 383 ? -6.514 12.812 20.739 1.00 98.50 383 LEU A CA 1
ATOM 3005 C C . LEU A 1 383 ? -7.632 13.635 20.084 1.00 98.50 383 LEU A C 1
ATOM 3007 O O . LEU A 1 383 ? -7.351 14.474 19.221 1.00 98.50 383 LEU A O 1
ATOM 3011 N N . PRO A 1 384 ? -8.899 13.439 20.486 1.00 97.38 384 PRO A N 1
ATOM 3012 C CA . PRO A 1 384 ? -10.021 14.216 19.978 1.00 97.38 384 PRO A CA 1
ATOM 3013 C C . PRO A 1 384 ? -9.878 15.699 20.335 1.00 97.38 384 PRO A C 1
ATOM 3015 O O . PRO A 1 384 ? -9.701 16.076 21.494 1.00 97.38 384 PRO A O 1
ATOM 3018 N N . VAL A 1 385 ? -9.986 16.561 19.324 1.00 95.38 385 VAL A N 1
ATOM 3019 C CA . VAL A 1 385 ? -9.943 18.017 19.505 1.00 95.38 385 VAL A CA 1
ATOM 3020 C C . VAL A 1 385 ? -11.124 18.476 20.361 1.00 95.38 385 VAL A C 1
ATOM 3022 O O . VAL A 1 385 ? -12.255 18.027 20.187 1.00 95.38 385 VAL A O 1
ATOM 3025 N N . GLY A 1 386 ? -10.865 19.409 21.275 1.00 92.50 386 GLY A N 1
ATOM 3026 C CA . GLY A 1 386 ? -11.898 20.008 22.121 1.00 92.50 386 GLY A CA 1
ATOM 3027 C C . GLY A 1 386 ? -12.285 19.169 23.344 1.00 92.50 386 GLY A C 1
ATOM 3028 O O . GLY A 1 386 ? -13.081 19.634 24.153 1.00 92.50 386 GLY A O 1
ATOM 3029 N N . LYS A 1 387 ? -11.693 17.984 23.532 1.00 93.62 387 LYS A N 1
ATOM 3030 C CA . LYS A 1 387 ? -11.880 17.154 24.729 1.00 93.62 387 LYS A CA 1
ATOM 3031 C C . LYS A 1 387 ? -10.631 17.150 25.601 1.00 93.62 387 LYS A C 1
ATOM 3033 O O . LYS A 1 387 ? -9.518 17.350 25.118 1.00 93.62 387 LYS A O 1
ATOM 3038 N N . GLU A 1 388 ? -10.821 16.959 26.901 1.00 94.12 388 GLU A N 1
ATOM 3039 C CA . GLU A 1 388 ? -9.699 16.663 27.791 1.00 94.12 388 GLU A CA 1
ATOM 3040 C C . GLU A 1 388 ? -9.233 15.218 27.561 1.00 94.12 388 GLU A C 1
ATOM 3042 O O . GLU A 1 388 ? -10.079 14.352 27.324 1.00 94.12 388 GLU A O 1
ATOM 3047 N N . PRO A 1 389 ? -7.922 14.936 27.641 1.00 95.94 389 PRO A N 1
ATOM 3048 C CA . PRO A 1 389 ? -7.376 13.585 27.533 1.00 95.94 389 PRO A CA 1
ATOM 3049 C C . PRO A 1 389 ? -7.630 12.799 28.822 1.00 95.94 389 PRO A C 1
ATOM 3051 O O . PRO A 1 389 ? -6.702 12.483 29.561 1.00 95.94 389 PRO A O 1
ATOM 3054 N N . LYS A 1 390 ? -8.906 12.565 29.133 1.00 98.00 390 LYS A N 1
ATOM 3055 C CA . LYS A 1 390 ? -9.335 11.889 30.348 1.00 98.00 390 LYS A CA 1
ATOM 3056 C C . LYS A 1 390 ? -10.521 10.970 30.081 1.00 98.00 390 LYS A C 1
ATOM 3058 O O . LYS A 1 390 ? -11.537 11.450 29.577 1.00 98.00 390 LYS A O 1
ATOM 3063 N N . ASP A 1 391 ? -10.397 9.704 30.478 1.00 97.94 391 ASP A N 1
ATOM 3064 C CA . ASP A 1 391 ? -11.450 8.680 30.398 1.00 97.94 391 ASP A CA 1
ATOM 3065 C C . ASP A 1 391 ? -12.136 8.648 29.012 1.00 97.94 391 ASP A C 1
ATOM 3067 O O . ASP A 1 391 ? -13.363 8.590 28.880 1.00 97.94 391 ASP A O 1
ATOM 3071 N N . LEU A 1 392 ? -11.339 8.773 27.946 1.00 98.56 392 LEU A N 1
ATOM 3072 C CA . LEU A 1 392 ? -11.831 8.807 26.575 1.00 98.56 392 LEU A CA 1
ATOM 3073 C C . LEU A 1 392 ? -12.102 7.385 26.063 1.00 98.56 392 LEU A C 1
ATOM 3075 O O . LEU A 1 392 ? -11.302 6.485 26.315 1.00 98.56 392 LEU A O 1
ATOM 3079 N N . PRO A 1 393 ? -13.166 7.167 25.271 1.00 98.69 393 PRO A N 1
ATOM 3080 C CA . PRO A 1 393 ? -13.246 5.969 24.441 1.00 98.69 393 PRO A CA 1
ATOM 3081 C C . PRO A 1 393 ? -12.035 5.899 23.500 1.00 98.69 393 PRO A C 1
ATOM 3083 O O . PRO A 1 393 ? -11.659 6.912 22.904 1.00 98.69 393 PRO A O 1
ATOM 3086 N N . LEU A 1 394 ? -11.435 4.719 23.359 1.00 98.88 394 LEU A N 1
ATOM 3087 C CA . LEU A 1 394 ? -10.209 4.504 22.594 1.00 98.88 394 LEU A CA 1
ATOM 3088 C C . LEU A 1 394 ? -10.432 3.493 21.466 1.00 98.88 394 LEU A C 1
ATOM 3090 O O . LEU A 1 394 ? -11.016 2.432 21.671 1.00 98.88 394 LEU A O 1
ATOM 3094 N N . VAL A 1 395 ? -9.918 3.810 20.280 1.00 98.94 395 VAL A N 1
ATOM 3095 C CA . VAL A 1 395 ? -9.743 2.860 19.180 1.00 98.94 395 VAL A CA 1
ATOM 3096 C C . VAL A 1 395 ? -8.261 2.507 19.093 1.00 98.94 395 VAL A C 1
ATOM 3098 O O . VAL A 1 395 ? -7.422 3.361 18.794 1.00 98.94 395 VAL A O 1
ATOM 3101 N N . LEU A 1 396 ? -7.936 1.245 19.359 1.00 98.94 396 LEU A N 1
ATOM 3102 C CA . LEU A 1 396 ? -6.629 0.670 19.083 1.00 98.94 396 LEU A CA 1
ATOM 3103 C C . LEU A 1 396 ? -6.580 0.319 17.595 1.00 98.94 396 LEU A C 1
ATOM 3105 O O . LEU A 1 396 ? -7.222 -0.638 17.156 1.00 98.94 396 LEU A O 1
ATOM 3109 N N . PHE A 1 397 ? -5.852 1.118 16.820 1.00 98.81 397 PHE A N 1
ATOM 3110 C CA . PHE A 1 397 ? -5.746 0.957 15.377 1.00 98.81 397 PHE A CA 1
ATOM 3111 C C . PHE A 1 397 ? -4.463 0.196 15.035 1.00 98.81 397 PHE A C 1
ATOM 3113 O O . PHE A 1 397 ? -3.366 0.741 15.112 1.00 98.81 397 PHE A O 1
ATOM 3120 N N . VAL A 1 398 ? -4.611 -1.079 14.679 1.00 98.75 398 VAL A N 1
ATOM 3121 C CA . VAL A 1 398 ? -3.496 -2.007 14.462 1.00 98.75 398 VAL A CA 1
ATOM 3122 C C . VAL A 1 398 ? -3.188 -2.121 12.970 1.00 98.75 398 VAL A C 1
ATOM 3124 O O . VAL A 1 398 ? -4.054 -2.496 12.171 1.00 98.75 398 VAL A O 1
ATOM 3127 N N . HIS A 1 399 ? -1.947 -1.821 12.583 1.00 98.25 399 HIS A N 1
ATOM 3128 C CA . HIS A 1 399 ? -1.517 -1.936 11.192 1.00 98.25 399 HIS A CA 1
ATOM 3129 C C . HIS A 1 399 ? -1.387 -3.400 10.737 1.00 98.25 399 HIS A C 1
ATOM 3131 O O . HIS A 1 399 ? -1.073 -4.305 11.516 1.00 98.25 399 HIS A O 1
ATOM 3137 N N . GLY A 1 400 ? -1.604 -3.619 9.438 1.00 93.69 400 GLY A N 1
ATOM 3138 C CA . GLY A 1 400 ? -1.343 -4.893 8.763 1.00 93.69 400 GLY A CA 1
ATOM 3139 C C . GLY A 1 400 ? 0.147 -5.133 8.495 1.00 93.69 400 GLY A C 1
ATOM 3140 O O . GLY A 1 400 ? 0.985 -4.290 8.800 1.00 93.69 400 GLY A O 1
ATOM 3141 N N . GLY A 1 401 ? 0.478 -6.284 7.908 1.00 87.81 401 GLY A N 1
ATOM 3142 C CA . GLY A 1 401 ? 1.857 -6.729 7.698 1.00 87.81 401 GLY A CA 1
ATOM 3143 C C . GLY A 1 401 ? 1.989 -8.219 8.022 1.00 87.81 401 GLY A C 1
ATOM 3144 O O . GLY A 1 401 ? 1.452 -9.025 7.265 1.00 87.81 401 GLY A O 1
ATOM 3145 N N . PRO A 1 402 ? 2.649 -8.607 9.127 1.00 91.38 402 PRO A N 1
ATOM 3146 C CA . PRO A 1 402 ? 3.023 -7.764 10.272 1.00 91.38 402 PRO A CA 1
ATOM 3147 C C . PRO A 1 402 ? 4.345 -7.010 10.110 1.00 91.38 402 PRO A C 1
ATOM 3149 O O . PRO A 1 402 ? 4.562 -6.028 10.810 1.00 91.38 402 PRO A O 1
ATOM 3152 N N . TRP A 1 403 ? 5.202 -7.417 9.168 1.00 94.06 403 TRP A N 1
ATOM 3153 C CA . TRP A 1 403 ? 6.505 -6.784 8.906 1.00 94.06 403 TRP A CA 1
ATOM 3154 C C . TRP A 1 403 ? 6.363 -5.482 8.103 1.00 94.06 403 TRP A C 1
ATOM 3156 O O . TRP A 1 403 ? 6.910 -5.324 7.015 1.00 94.06 403 TRP A O 1
ATOM 3166 N N . ALA A 1 404 ? 5.560 -4.570 8.638 1.00 95.06 404 ALA A N 1
ATOM 3167 C CA . ALA A 1 404 ? 5.334 -3.211 8.171 1.00 95.06 404 ALA A CA 1
ATOM 3168 C C . ALA A 1 404 ? 5.387 -2.273 9.388 1.00 95.06 404 ALA A C 1
ATOM 3170 O O . ALA A 1 404 ? 5.893 -2.665 10.436 1.00 95.06 404 ALA A O 1
ATOM 3171 N N . ARG A 1 405 ? 4.916 -1.033 9.253 1.00 96.62 405 ARG A N 1
ATOM 3172 C CA . ARG A 1 405 ? 4.821 -0.073 10.359 1.00 96.62 405 ARG A CA 1
ATOM 3173 C C . ARG A 1 405 ? 3.840 1.045 10.036 1.00 96.62 405 ARG A C 1
ATOM 3175 O O . ARG A 1 405 ? 3.630 1.365 8.864 1.00 96.62 405 ARG A O 1
ATOM 3182 N N . ASP A 1 406 ? 3.351 1.699 11.077 1.00 97.06 406 ASP A N 1
ATOM 3183 C CA . ASP A 1 406 ? 2.795 3.042 10.989 1.00 97.06 406 ASP A CA 1
ATOM 3184 C C . ASP A 1 406 ? 3.909 4.106 11.047 1.00 97.06 406 ASP A C 1
ATOM 3186 O O . ASP A 1 406 ? 5.037 3.879 11.506 1.00 97.06 406 ASP A O 1
ATOM 3190 N N . ALA A 1 407 ? 3.594 5.301 10.552 1.00 96.06 407 ALA A N 1
ATOM 3191 C CA . ALA A 1 407 ? 4.481 6.457 10.563 1.00 96.06 407 ALA A CA 1
ATOM 3192 C C . ALA A 1 407 ? 3.699 7.728 10.903 1.00 96.06 407 ALA A C 1
ATOM 3194 O O . ALA A 1 407 ? 2.494 7.813 10.657 1.00 96.06 407 ALA A O 1
ATOM 3195 N N . TRP A 1 408 ? 4.405 8.733 11.422 1.00 97.25 408 TRP A N 1
ATOM 3196 C CA . TRP A 1 408 ? 3.820 10.038 11.701 1.00 97.25 408 TRP A CA 1
ATOM 3197 C C . TRP A 1 408 ? 3.271 10.690 10.427 1.00 97.25 408 TRP A C 1
ATOM 3199 O O . TRP A 1 408 ? 3.919 10.671 9.378 1.00 97.25 408 TRP A O 1
ATOM 3209 N N . GLY A 1 409 ? 2.099 11.316 10.531 1.00 95.38 409 GLY A N 1
ATOM 3210 C CA . GLY A 1 409 ? 1.518 12.131 9.469 1.00 95.38 409 GLY A CA 1
ATOM 3211 C C . GLY A 1 409 ? 0.004 11.995 9.363 1.00 95.38 409 GLY A C 1
ATOM 3212 O O . GLY A 1 409 ? -0.651 11.313 10.147 1.00 95.38 409 GLY A O 1
ATOM 3213 N N . PHE A 1 410 ? -0.571 12.685 8.381 1.00 95.12 410 PHE A N 1
ATOM 3214 C CA . PHE A 1 410 ? -2.010 12.708 8.165 1.00 95.12 410 PHE A CA 1
ATOM 3215 C C . PHE A 1 410 ? -2.527 11.332 7.759 1.00 95.12 410 PHE A C 1
ATOM 3217 O O . PHE A 1 410 ? -2.159 10.792 6.713 1.00 95.12 410 PHE A O 1
ATOM 3224 N N . ASN A 1 411 ? -3.442 10.814 8.572 1.00 95.88 411 ASN A N 1
ATOM 3225 C CA . ASN A 1 411 ? -4.171 9.587 8.316 1.00 95.88 411 ASN A CA 1
ATOM 3226 C C . ASN A 1 411 ? -5.679 9.881 8.426 1.00 95.88 411 ASN A C 1
ATOM 3228 O O . ASN A 1 411 ? -6.157 10.221 9.512 1.00 95.88 411 ASN A O 1
ATOM 3232 N N . PRO A 1 412 ? -6.451 9.773 7.330 1.00 95.75 412 PRO A N 1
ATOM 3233 C CA . PRO A 1 412 ? -7.858 10.159 7.343 1.00 95.75 412 PRO A CA 1
ATOM 3234 C C . PRO A 1 412 ? -8.729 9.248 8.223 1.00 95.75 412 PRO A C 1
ATOM 3236 O O . PRO A 1 412 ? -9.743 9.709 8.740 1.00 95.75 412 PRO A O 1
ATOM 3239 N N . THR A 1 413 ? -8.329 7.992 8.451 1.00 96.75 413 THR A N 1
ATOM 3240 C CA . THR A 1 413 ? -9.012 7.074 9.379 1.00 96.75 413 THR A CA 1
ATOM 3241 C C . THR A 1 413 ? -8.809 7.517 10.828 1.00 96.75 413 THR A C 1
ATOM 3243 O O . THR A 1 413 ? -9.766 7.572 11.596 1.00 96.75 413 THR A O 1
ATOM 3246 N N . VAL A 1 414 ? -7.589 7.926 11.188 1.00 98.25 414 VAL A N 1
ATOM 3247 C CA . VAL A 1 414 ? -7.284 8.484 12.517 1.00 98.25 414 VAL A CA 1
ATOM 3248 C C . VAL A 1 414 ? -8.078 9.767 12.752 1.00 98.25 414 VAL A C 1
ATOM 3250 O O . VAL A 1 414 ? -8.734 9.898 13.781 1.00 98.25 414 VAL A O 1
ATOM 3253 N N . GLN A 1 415 ? -8.088 10.680 11.774 1.00 97.88 415 GLN A N 1
ATOM 3254 C CA . GLN A 1 415 ? -8.867 11.922 11.853 1.00 97.88 415 GLN A CA 1
ATOM 3255 C C . GLN A 1 415 ? -10.373 11.662 11.949 1.00 97.88 415 GLN A C 1
ATOM 3257 O O . GLN A 1 415 ? -11.093 12.402 12.617 1.00 97.88 415 GLN A O 1
ATOM 3262 N N . TRP A 1 416 ? -10.864 10.601 11.308 1.00 98.00 416 TRP A N 1
ATOM 3263 C CA . TRP A 1 416 ? -12.244 10.165 11.460 1.00 98.00 416 TRP A CA 1
ATOM 3264 C C . TRP A 1 416 ? -12.531 9.709 12.897 1.00 98.00 416 TRP A C 1
ATOM 3266 O O . TRP A 1 416 ? -13.463 10.232 13.509 1.00 98.00 416 TRP A O 1
ATOM 3276 N N . PHE A 1 417 ? -11.709 8.833 13.481 1.00 98.50 417 PHE A N 1
ATOM 3277 C CA . PHE A 1 417 ? -11.889 8.397 14.870 1.00 98.50 417 PHE A CA 1
ATOM 3278 C C . PHE A 1 417 ? -11.831 9.560 15.863 1.00 98.50 417 PHE A C 1
ATOM 3280 O O . PHE A 1 417 ? -12.726 9.722 16.698 1.00 98.50 417 PHE A O 1
ATOM 3287 N N . THR A 1 418 ? -10.826 10.427 15.748 1.00 98.31 418 THR A N 1
ATOM 3288 C CA . THR A 1 418 ? -10.675 11.547 16.679 1.00 98.31 418 THR A CA 1
ATOM 3289 C C . THR A 1 418 ? -11.766 12.595 16.509 1.00 98.31 418 THR A C 1
ATOM 3291 O O . THR A 1 418 ? -12.253 13.144 17.498 1.00 98.31 418 THR A O 1
ATOM 3294 N N . ASN A 1 419 ? -12.260 12.819 15.288 1.00 97.50 419 ASN A N 1
ATOM 3295 C CA . ASN A 1 419 ? -13.422 13.672 15.070 1.00 97.50 419 ASN A CA 1
ATOM 3296 C C . ASN A 1 419 ? -14.713 13.074 15.665 1.00 97.50 419 ASN A C 1
ATOM 3298 O O . ASN A 1 419 ? -15.601 13.825 16.067 1.00 97.50 419 ASN A O 1
ATOM 3302 N N . ARG A 1 420 ? -14.829 11.747 15.798 1.00 97.19 420 ARG A N 1
ATOM 3303 C CA . ARG A 1 420 ? -15.964 11.082 16.479 1.00 97.19 420 ARG A CA 1
ATOM 3304 C C . ARG A 1 420 ? -15.874 11.157 18.000 1.00 97.19 420 ARG A C 1
ATOM 3306 O O . ARG A 1 420 ? -16.855 10.894 18.698 1.00 97.19 420 ARG A O 1
ATOM 3313 N N . GLY A 1 421 ? -14.741 11.637 18.507 1.00 97.12 421 GLY A N 1
ATOM 3314 C CA . GLY A 1 421 ? -14.488 11.830 19.926 1.00 97.12 421 GLY A CA 1
ATOM 3315 C C . GLY A 1 421 ? -13.715 10.684 20.568 1.00 97.12 421 GLY A C 1
ATOM 3316 O O . GLY A 1 421 ? -13.732 10.611 21.795 1.00 97.12 421 GLY A O 1
ATOM 3317 N N . TYR A 1 422 ? -13.078 9.821 19.771 1.00 98.62 422 TYR A N 1
ATOM 3318 C CA . TYR A 1 422 ? -12.260 8.705 20.243 1.00 98.62 422 TYR A CA 1
ATOM 3319 C C . TYR A 1 422 ? -10.781 9.098 20.317 1.00 98.62 422 TYR A C 1
ATOM 3321 O O . TYR A 1 422 ? -10.277 9.789 19.433 1.00 98.62 422 TYR A O 1
ATOM 3329 N N . ALA A 1 423 ? -10.061 8.641 21.339 1.00 98.75 423 ALA A N 1
ATOM 3330 C CA . ALA A 1 423 ? -8.607 8.557 21.253 1.00 98.75 423 ALA A CA 1
ATOM 3331 C C . ALA A 1 423 ? -8.238 7.468 20.233 1.00 98.75 423 ALA A C 1
ATOM 3333 O O . ALA A 1 423 ? -8.900 6.435 20.165 1.00 98.75 423 ALA A O 1
ATOM 3334 N N . CYS A 1 424 ? -7.195 7.689 19.440 1.00 98.81 424 CYS A N 1
ATOM 3335 C CA . CYS A 1 424 ? -6.674 6.692 18.511 1.00 98.81 424 CYS A CA 1
ATOM 3336 C C . CYS A 1 424 ? -5.224 6.387 18.873 1.00 98.81 424 CYS A C 1
ATOM 3338 O O . CYS A 1 424 ? -4.403 7.306 18.924 1.00 98.81 424 CYS A O 1
ATOM 3340 N N . LEU A 1 425 ? -4.921 5.111 19.106 1.00 98.88 425 LEU A N 1
ATOM 3341 C CA . LEU A 1 425 ? -3.578 4.640 19.427 1.00 98.88 425 LEU A CA 1
ATOM 3342 C C . LEU A 1 425 ? -3.115 3.648 18.362 1.00 98.88 425 LEU A C 1
ATOM 3344 O O . LEU A 1 425 ? -3.785 2.648 18.114 1.00 98.88 425 LEU A O 1
ATOM 3348 N N . GLN A 1 426 ? -1.979 3.949 17.742 1.00 98.75 426 GLN A N 1
ATOM 3349 C CA . GLN A 1 426 ? -1.358 3.165 16.678 1.00 98.75 426 GLN A CA 1
ATOM 3350 C C . GLN A 1 426 ? -0.008 2.625 17.158 1.00 98.75 426 GLN A C 1
ATOM 3352 O O . GLN A 1 426 ? 0.981 3.366 17.151 1.00 98.75 426 GLN A O 1
ATOM 3357 N N . PRO A 1 427 ? 0.052 1.375 17.634 1.00 98.50 427 PRO A N 1
ATOM 3358 C CA . PRO A 1 427 ? 1.303 0.774 18.065 1.00 98.50 427 PRO A CA 1
ATOM 3359 C C . PRO A 1 427 ? 2.077 0.177 16.891 1.00 98.50 427 PRO A C 1
ATOM 3361 O O . PRO A 1 427 ? 1.522 -0.596 16.112 1.00 98.50 427 PRO A O 1
ATOM 3364 N N . ASN A 1 428 ? 3.382 0.447 16.829 1.00 98.69 428 ASN A N 1
ATOM 3365 C CA . ASN A 1 428 ? 4.309 -0.461 16.163 1.00 98.69 428 ASN A CA 1
ATOM 3366 C C . ASN A 1 428 ? 4.720 -1.509 17.199 1.00 98.69 428 ASN A C 1
ATOM 3368 O O . ASN A 1 428 ? 5.571 -1.255 18.050 1.00 98.69 428 ASN A O 1
ATOM 3372 N N . TYR A 1 429 ? 4.046 -2.655 17.173 1.00 98.56 429 TYR A N 1
ATOM 3373 C CA . TYR A 1 429 ? 4.337 -3.812 18.025 1.00 98.56 429 TYR A CA 1
ATOM 3374 C C . TYR A 1 429 ? 5.622 -4.512 17.559 1.00 98.56 429 TYR A C 1
ATOM 3376 O O . TYR A 1 429 ? 6.047 -4.327 16.411 1.00 98.56 429 TYR A O 1
ATOM 3384 N N . ARG A 1 430 ? 6.250 -5.328 18.416 1.00 98.31 430 ARG A N 1
ATOM 3385 C CA . ARG A 1 430 ? 7.439 -6.110 18.035 1.00 98.31 430 ARG A CA 1
ATOM 3386 C C . ARG A 1 430 ? 7.176 -6.908 16.757 1.00 98.31 430 ARG A C 1
ATOM 3388 O O . ARG A 1 430 ? 6.086 -7.437 16.568 1.00 98.31 430 ARG A O 1
ATOM 3395 N N . GLY A 1 431 ? 8.140 -6.972 15.848 1.00 96.56 431 GLY A N 1
ATOM 3396 C CA . GLY A 1 431 ? 7.893 -7.470 14.489 1.00 96.56 431 GLY A CA 1
ATOM 3397 C C . GLY A 1 431 ? 7.583 -6.393 13.454 1.00 96.56 431 GLY A C 1
ATOM 3398 O O . GLY A 1 431 ? 7.625 -6.691 12.260 1.00 96.56 431 GLY A O 1
ATOM 3399 N N . SER A 1 432 ? 7.346 -5.144 13.862 1.00 98.06 432 SER A N 1
ATOM 3400 C CA . SER A 1 432 ? 7.271 -4.034 12.907 1.00 98.06 432 SER A CA 1
ATOM 3401 C C . SER A 1 432 ? 8.643 -3.769 12.280 1.00 98.06 432 SER A C 1
ATOM 3403 O O . SER A 1 432 ? 9.672 -3.775 12.954 1.00 98.06 432 SER A O 1
ATOM 3405 N N . SER A 1 433 ? 8.669 -3.512 10.975 1.00 95.75 433 SER A N 1
ATOM 3406 C CA . SER A 1 433 ? 9.898 -3.177 10.240 1.00 95.75 433 SER A CA 1
ATOM 3407 C C . SER A 1 433 ? 10.372 -1.753 10.548 1.00 95.75 433 SER A C 1
ATOM 3409 O O . SER A 1 433 ? 9.556 -0.904 10.897 1.00 95.75 433 SER A O 1
ATOM 3411 N N . GLY A 1 434 ? 11.647 -1.436 10.313 1.00 96.44 434 GLY A N 1
ATOM 3412 C CA . GLY A 1 434 ? 12.137 -0.054 10.326 1.00 96.44 434 GLY A CA 1
ATOM 3413 C C . GLY A 1 434 ? 12.789 0.399 11.636 1.00 96.44 434 GLY A C 1
ATOM 3414 O O . GLY A 1 434 ? 13.247 1.540 11.712 1.00 96.44 434 GLY A O 1
ATOM 3415 N N . PHE A 1 435 ? 12.816 -0.464 12.653 1.00 97.75 435 PHE A N 1
ATOM 3416 C CA . PHE A 1 435 ? 13.303 -0.180 14.009 1.00 97.75 435 PHE A CA 1
ATOM 3417 C C . PHE A 1 435 ? 14.515 -1.041 14.396 1.00 97.75 435 PHE A C 1
ATOM 3419 O O . PHE A 1 435 ? 14.811 -1.182 15.580 1.00 97.75 435 PHE A O 1
ATOM 3426 N N . GLY A 1 436 ? 15.208 -1.609 13.404 1.00 97.81 436 GLY A N 1
ATOM 3427 C CA . GLY A 1 436 ? 16.321 -2.528 13.613 1.00 97.81 436 GLY A CA 1
ATOM 3428 C C . GLY A 1 436 ? 15.888 -3.991 13.682 1.00 97.81 436 GLY A C 1
ATOM 3429 O O . GLY A 1 436 ? 14.746 -4.331 14.013 1.00 97.81 436 GLY A O 1
ATOM 3430 N N . LYS A 1 437 ? 16.827 -4.879 13.353 1.00 96.50 437 LYS A N 1
ATOM 3431 C CA . LYS A 1 437 ? 16.592 -6.322 13.256 1.00 96.50 437 LYS A CA 1
ATOM 3432 C C . LYS A 1 437 ? 16.208 -6.931 14.603 1.00 96.50 437 LYS A C 1
ATOM 3434 O O . LYS A 1 437 ? 15.353 -7.807 14.637 1.00 96.50 437 LYS A O 1
ATOM 3439 N N . SER A 1 438 ? 16.735 -6.432 15.725 1.00 97.12 438 SER A N 1
ATOM 3440 C CA . SER A 1 438 ? 16.343 -6.933 17.051 1.00 97.12 438 SER A CA 1
ATOM 3441 C C . SER A 1 438 ? 14.855 -6.705 17.328 1.00 97.12 438 SER A C 1
ATOM 3443 O O . SER A 1 438 ? 14.185 -7.596 17.845 1.00 97.12 438 SER A O 1
ATOM 3445 N N . PHE A 1 439 ? 14.311 -5.546 16.941 1.00 98.25 439 PHE A N 1
ATOM 3446 C CA . PHE A 1 439 ? 12.885 -5.247 17.093 1.00 98.25 439 PHE A CA 1
ATOM 3447 C C . PHE A 1 439 ? 12.018 -6.075 16.133 1.00 98.25 439 PHE A C 1
ATOM 3449 O O . PHE A 1 439 ? 10.954 -6.568 16.512 1.00 98.25 439 PHE A O 1
ATOM 3456 N N . LEU A 1 440 ? 12.488 -6.262 14.896 1.00 96.94 440 LEU A N 1
ATOM 3457 C CA . LEU A 1 440 ? 11.827 -7.083 13.882 1.00 96.94 440 LEU A CA 1
ATOM 3458 C C . LEU A 1 440 ? 11.749 -8.562 14.302 1.00 96.94 440 LEU A C 1
ATOM 3460 O O . LEU A 1 440 ? 10.682 -9.167 14.258 1.00 96.94 440 LEU A O 1
ATOM 3464 N N . HIS A 1 441 ? 12.857 -9.141 14.760 1.00 96.12 441 HIS A N 1
ATOM 3465 C CA . HIS A 1 441 ? 12.929 -10.557 15.133 1.00 96.12 441 HIS A CA 1
ATOM 3466 C C . HIS A 1 441 ? 12.344 -10.857 16.512 1.00 96.12 441 HIS A C 1
ATOM 3468 O O . HIS A 1 441 ? 11.988 -11.999 16.791 1.00 96.12 441 HIS A O 1
ATOM 3474 N N . ALA A 1 442 ? 12.134 -9.843 17.357 1.00 97.38 442 ALA A N 1
ATOM 3475 C CA . ALA A 1 442 ? 11.364 -10.009 18.588 1.00 97.38 442 ALA A CA 1
ATOM 3476 C C . ALA A 1 442 ? 9.905 -10.449 18.326 1.00 97.38 442 ALA A C 1
ATOM 3478 O O . ALA A 1 442 ? 9.270 -10.996 19.224 1.00 97.38 442 ALA A O 1
ATOM 3479 N N . GLY A 1 443 ? 9.372 -10.247 17.113 1.00 96.62 443 GLY A N 1
ATOM 3480 C CA . GLY A 1 443 ? 8.061 -10.762 16.697 1.00 96.62 443 GLY A CA 1
ATOM 3481 C C . GLY A 1 443 ? 8.058 -12.209 16.193 1.00 96.62 443 GLY A C 1
ATOM 3482 O O . GLY A 1 443 ? 6.984 -12.773 15.967 1.00 96.62 443 GLY A O 1
ATOM 3483 N N . ASP A 1 444 ? 9.220 -12.839 16.023 1.00 95.69 444 ASP A N 1
ATOM 3484 C CA . ASP A 1 444 ? 9.283 -14.182 15.455 1.00 95.69 444 ASP A CA 1
ATOM 3485 C C . ASP A 1 444 ? 8.668 -15.210 16.418 1.00 95.69 444 ASP A C 1
ATOM 3487 O O . ASP A 1 444 ? 9.000 -15.304 17.602 1.00 95.69 444 ASP A O 1
ATOM 3491 N N . ARG A 1 445 ? 7.732 -15.998 15.882 1.00 95.69 445 ARG A N 1
ATOM 3492 C CA . ARG A 1 445 ? 6.922 -17.016 16.567 1.00 95.69 445 ARG A CA 1
ATOM 3493 C C . ARG A 1 445 ? 6.016 -16.460 17.671 1.00 95.69 445 ARG A C 1
ATOM 3495 O O . ARG A 1 445 ? 5.597 -17.212 18.548 1.00 95.69 445 ARG A O 1
ATOM 3502 N N . GLN A 1 446 ? 5.675 -15.171 17.601 1.00 96.88 446 GLN A N 1
ATOM 3503 C CA . GLN A 1 446 ? 4.855 -14.483 18.608 1.00 96.88 446 GLN A CA 1
ATOM 3504 C C . GLN A 1 446 ? 3.399 -14.220 18.187 1.00 96.88 446 GLN A C 1
ATOM 3506 O O . GLN A 1 446 ? 2.660 -13.552 18.911 1.00 96.88 446 GLN A O 1
ATOM 3511 N N . TRP A 1 447 ? 2.950 -14.736 17.038 1.00 96.06 447 TRP A N 1
ATOM 3512 C CA . TRP A 1 447 ? 1.562 -14.572 16.594 1.00 96.06 447 TRP A CA 1
ATOM 3513 C C . TRP A 1 447 ? 0.563 -15.195 17.582 1.00 96.06 447 TRP A C 1
ATOM 3515 O O . TRP A 1 447 ? 0.766 -16.293 18.101 1.00 96.06 447 TRP A O 1
ATOM 3525 N N . GLY A 1 448 ? -0.579 -14.528 17.775 1.00 90.25 448 GLY A N 1
ATOM 3526 C CA . GLY A 1 448 ? -1.703 -15.049 18.559 1.00 90.25 448 GLY A CA 1
ATOM 3527 C C . GLY A 1 448 ? -1.502 -14.847 20.054 1.00 90.25 448 GLY A C 1
ATOM 3528 O O . GLY A 1 448 ? -1.715 -13.751 20.552 1.00 90.25 448 GLY A O 1
ATOM 3529 N N . VAL A 1 449 ? -1.104 -15.898 20.769 1.00 85.56 449 VAL A N 1
ATOM 3530 C CA . VAL A 1 449 ? -0.923 -15.873 22.236 1.00 85.56 449 VAL A CA 1
ATOM 3531 C C . VAL A 1 449 ? 0.470 -15.413 22.684 1.00 85.56 449 VAL A C 1
ATOM 3533 O O . VAL A 1 449 ? 0.784 -15.501 23.867 1.00 85.56 449 VAL A O 1
ATOM 3536 N N . GLY A 1 450 ? 1.325 -15.005 21.744 1.00 91.12 450 GLY A N 1
ATOM 3537 C CA . GLY A 1 450 ? 2.675 -14.528 22.029 1.00 91.12 450 GLY A CA 1
ATOM 3538 C C . GLY A 1 450 ? 2.744 -13.028 22.302 1.00 91.12 450 GLY A C 1
ATOM 3539 O O . GLY A 1 450 ? 1.736 -12.315 22.369 1.00 91.12 450 GLY A O 1
ATOM 3540 N N . ASP A 1 451 ? 3.972 -12.532 22.420 1.00 96.25 451 ASP A N 1
ATOM 3541 C CA . ASP A 1 451 ? 4.221 -11.178 22.898 1.00 96.25 451 ASP A CA 1
ATOM 3542 C C . ASP A 1 451 ? 3.773 -10.074 21.928 1.00 96.25 451 ASP A C 1
ATOM 3544 O O . ASP A 1 451 ? 3.519 -8.956 22.361 1.00 96.25 451 ASP A O 1
ATOM 3548 N N . MET A 1 452 ? 3.573 -10.371 20.637 1.00 97.44 452 MET A N 1
ATOM 3549 C CA . MET A 1 452 ? 3.009 -9.395 19.693 1.00 97.44 452 MET A CA 1
ATOM 3550 C C . MET A 1 452 ? 1.605 -8.940 20.106 1.00 97.44 452 MET A C 1
ATOM 3552 O O . MET A 1 452 ? 1.274 -7.766 19.968 1.00 97.44 452 MET A O 1
ATOM 3556 N N . GLN A 1 453 ? 0.776 -9.846 20.633 1.00 97.50 453 GLN A N 1
ATOM 3557 C CA . GLN A 1 453 ? -0.556 -9.491 21.132 1.00 97.50 453 GLN A CA 1
ATOM 3558 C C . GLN A 1 453 ? -0.486 -8.865 22.532 1.00 97.50 453 GLN A C 1
ATOM 3560 O O . GLN A 1 453 ? -1.329 -8.040 22.901 1.00 97.50 453 GLN A O 1
ATOM 3565 N N . HIS A 1 454 ? 0.525 -9.227 23.324 1.00 97.88 454 HIS A N 1
ATOM 3566 C CA . HIS A 1 454 ? 0.767 -8.590 24.615 1.00 97.88 454 HIS A CA 1
ATOM 3567 C C . HIS A 1 454 ? 1.260 -7.154 24.477 1.00 97.88 454 HIS A C 1
ATOM 3569 O O . HIS A 1 454 ? 0.792 -6.321 25.242 1.00 97.88 454 HIS A O 1
ATOM 3575 N N . ASP A 1 455 ? 2.052 -6.823 23.458 1.00 98.75 455 ASP A N 1
ATOM 3576 C CA . ASP A 1 455 ? 2.407 -5.438 23.143 1.00 98.75 455 ASP A CA 1
ATOM 3577 C C . ASP A 1 455 ? 1.148 -4.589 22.916 1.00 98.75 455 ASP A C 1
ATOM 3579 O O . ASP A 1 455 ? 1.015 -3.506 23.479 1.00 98.75 455 ASP A O 1
ATOM 3583 N N . LEU A 1 456 ? 0.169 -5.111 22.164 1.00 98.69 456 LEU A N 1
ATOM 3584 C CA . LEU A 1 456 ? -1.127 -4.452 21.949 1.00 98.69 456 LEU A CA 1
ATOM 3585 C C . LEU A 1 456 ? -1.926 -4.277 23.249 1.00 98.69 456 LEU A C 1
ATOM 3587 O O . LEU A 1 456 ? -2.594 -3.262 23.445 1.00 98.69 456 LEU A O 1
ATOM 3591 N N . THR A 1 457 ? -1.850 -5.258 24.147 1.00 98.38 457 THR A N 1
ATOM 3592 C CA . THR A 1 457 ? -2.470 -5.182 25.477 1.00 98.38 457 THR A CA 1
ATOM 3593 C C . THR A 1 457 ? -1.788 -4.117 26.339 1.00 98.38 457 THR A C 1
ATOM 3595 O O . THR A 1 457 ? -2.461 -3.315 26.984 1.00 98.38 457 THR A O 1
ATOM 3598 N N . ASP A 1 458 ? -0.458 -4.073 26.316 1.00 98.69 458 ASP A N 1
ATOM 3599 C CA . ASP A 1 458 ? 0.363 -3.188 27.139 1.00 98.69 458 ASP A CA 1
ATOM 3600 C C . ASP A 1 458 ? 0.204 -1.723 26.730 1.00 98.69 458 ASP A C 1
ATOM 3602 O O . ASP A 1 458 ? 0.108 -0.853 27.595 1.00 98.69 458 ASP A O 1
ATOM 3606 N N . VAL A 1 459 ? 0.095 -1.426 25.431 1.00 98.69 459 VAL A N 1
ATOM 3607 C CA . VAL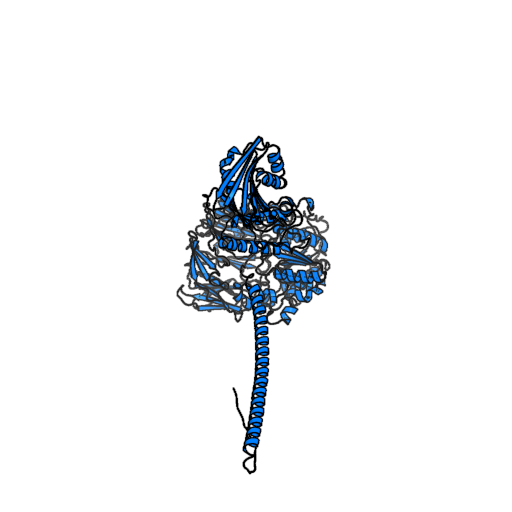 A 1 459 ? -0.136 -0.046 24.971 1.00 98.69 459 VAL A CA 1
ATOM 3608 C C . VAL A 1 459 ? -1.527 0.472 25.349 1.00 98.69 459 VAL A C 1
ATOM 3610 O O . VAL A 1 459 ? -1.668 1.650 25.682 1.00 98.69 459 VAL A O 1
ATOM 3613 N N . VAL A 1 460 ? -2.551 -0.392 25.364 1.00 98.75 460 VAL A N 1
ATOM 3614 C CA . VAL A 1 460 ? -3.886 -0.022 25.865 1.00 98.75 460 VAL A CA 1
ATOM 3615 C C . VAL A 1 460 ? -3.834 0.201 27.372 1.00 98.75 460 VAL A C 1
ATOM 3617 O O . VAL A 1 460 ? -4.326 1.225 27.846 1.00 98.75 460 VAL A O 1
ATOM 3620 N N . GLN A 1 461 ? -3.203 -0.711 28.120 1.00 98.62 461 GLN A N 1
ATOM 3621 C CA . GLN A 1 461 ? -3.068 -0.575 29.569 1.00 98.62 461 GLN A CA 1
ATOM 3622 C C . GLN A 1 461 ? -2.307 0.700 29.938 1.00 98.62 461 GLN A C 1
ATOM 3624 O O . GLN A 1 461 ? -2.733 1.426 30.830 1.00 98.62 461 GLN A O 1
ATOM 3629 N N . TRP A 1 462 ? -1.250 1.041 29.199 1.00 98.75 462 TRP A N 1
ATOM 3630 C CA . TRP A 1 462 ? -0.547 2.308 29.363 1.00 98.75 462 TRP A CA 1
ATOM 3631 C C . TRP A 1 462 ? -1.491 3.506 29.203 1.00 98.75 462 TRP A C 1
ATOM 3633 O O . TRP A 1 462 ? -1.476 4.405 30.041 1.00 98.75 462 TRP A O 1
ATOM 3643 N N . ALA A 1 463 ? -2.349 3.520 28.177 1.00 98.81 463 ALA A N 1
ATOM 3644 C CA . ALA A 1 463 ? -3.298 4.615 27.967 1.00 98.81 463 ALA A CA 1
ATOM 3645 C C . ALA A 1 463 ? -4.334 4.718 29.104 1.00 98.81 463 ALA A C 1
ATOM 3647 O O . ALA A 1 463 ? -4.704 5.828 29.496 1.00 98.81 463 ALA A O 1
ATOM 3648 N N . VAL A 1 464 ? -4.772 3.584 29.660 1.00 98.69 464 VAL A N 1
ATOM 3649 C CA . VAL A 1 464 ? -5.641 3.530 30.849 1.00 98.69 464 VAL A CA 1
ATOM 3650 C C . VAL A 1 464 ? -4.910 4.061 32.085 1.00 98.69 464 VAL A C 1
ATOM 3652 O O . VAL A 1 464 ? -5.444 4.907 32.798 1.00 98.69 464 VAL A O 1
ATOM 3655 N N . ASP A 1 465 ? -3.667 3.641 32.314 1.00 98.38 465 ASP A N 1
ATOM 3656 C CA . ASP A 1 46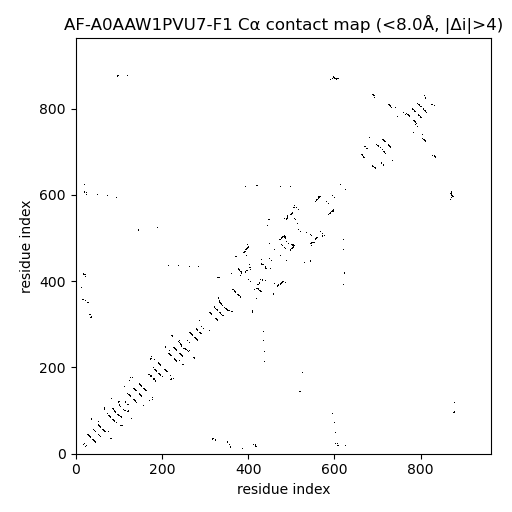5 ? -2.860 4.047 33.472 1.00 98.38 465 ASP A CA 1
ATOM 3657 C C . ASP A 1 465 ? -2.495 5.539 33.438 1.00 98.38 465 ASP A C 1
ATOM 3659 O O . ASP A 1 465 ? -2.410 6.189 34.482 1.00 98.38 465 ASP A O 1
ATOM 3663 N N . GLN A 1 466 ? -2.324 6.116 32.242 1.00 98.38 466 GLN A N 1
ATOM 3664 C CA . GLN A 1 466 ? -2.192 7.568 32.059 1.00 98.38 466 GLN A CA 1
ATOM 3665 C C . GLN A 1 466 ? -3.511 8.327 32.310 1.00 98.38 466 GLN A C 1
ATOM 3667 O O . GLN A 1 466 ? -3.524 9.559 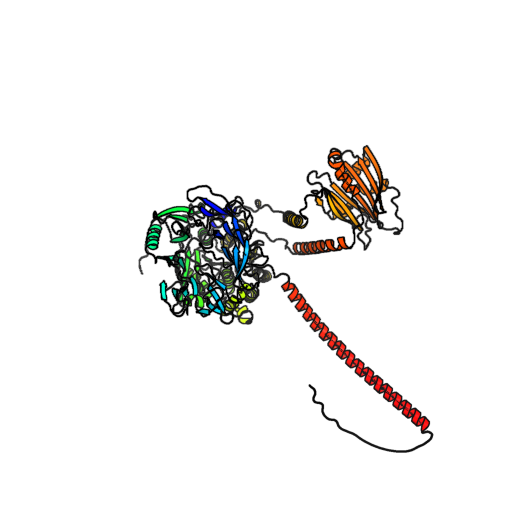32.290 1.00 98.38 466 GLN A O 1
ATOM 3672 N N . GLY A 1 467 ? -4.622 7.620 32.532 1.00 98.44 467 GLY A N 1
ATOM 3673 C CA . GLY A 1 467 ? -5.963 8.183 32.669 1.00 98.44 467 GLY A CA 1
ATOM 3674 C C . GLY A 1 467 ? -6.555 8.686 31.353 1.00 98.44 467 GLY A C 1
ATOM 3675 O O . GLY A 1 467 ? -7.581 9.358 31.380 1.00 98.44 467 GLY A O 1
ATOM 3676 N N . ILE A 1 468 ? -5.920 8.396 30.211 1.00 98.56 468 ILE A N 1
ATOM 3677 C CA . ILE A 1 468 ? -6.349 8.863 28.887 1.00 98.56 468 ILE A CA 1
ATOM 3678 C C . ILE A 1 468 ? -7.567 8.072 28.422 1.00 98.56 468 ILE A C 1
ATOM 3680 O O . ILE A 1 468 ? -8.515 8.673 27.918 1.00 98.56 468 ILE A O 1
ATOM 3684 N N . ALA A 1 469 ? -7.529 6.746 28.568 1.00 98.62 469 ALA A N 1
ATOM 3685 C CA . ALA A 1 469 ? -8.547 5.835 28.058 1.00 98.62 469 ALA A CA 1
ATOM 3686 C C . ALA A 1 469 ? -9.470 5.313 29.167 1.00 98.62 469 ALA A C 1
ATOM 3688 O O . ALA A 1 469 ? -9.008 4.935 30.241 1.00 98.62 469 ALA A O 1
ATOM 3689 N N . ASP A 1 470 ? -10.770 5.249 28.881 1.00 98.44 470 ASP A N 1
ATOM 3690 C CA . ASP A 1 470 ? -11.749 4.542 29.711 1.00 98.44 470 ASP A CA 1
ATOM 3691 C C . ASP A 1 470 ? -11.582 3.024 29.491 1.00 98.44 470 ASP A C 1
ATOM 3693 O O . ASP A 1 470 ? -11.799 2.555 28.366 1.00 98.44 470 ASP A O 1
ATOM 3697 N N . PRO A 1 471 ? -11.220 2.233 30.523 1.00 98.00 471 PRO A N 1
ATOM 3698 C CA . PRO A 1 471 ? -10.974 0.798 30.373 1.00 98.00 471 PRO A CA 1
ATOM 3699 C C . PRO A 1 471 ? -12.212 0.010 29.927 1.00 98.00 471 PRO A C 1
ATOM 3701 O O . PRO A 1 471 ? -12.071 -1.091 29.410 1.00 98.00 471 PRO A O 1
ATOM 3704 N N . ALA A 1 472 ? -13.424 0.556 30.087 1.00 98.06 472 ALA A N 1
ATOM 3705 C CA . ALA A 1 472 ? -14.650 -0.081 29.612 1.00 98.06 472 ALA A CA 1
ATOM 3706 C C . ALA A 1 472 ? -14.979 0.242 28.140 1.00 98.06 472 ALA A C 1
ATOM 3708 O O . ALA A 1 472 ? -15.953 -0.287 27.601 1.00 98.06 472 ALA A O 1
ATOM 3709 N N . LYS A 1 473 ? -14.217 1.133 27.488 1.00 98.31 473 LYS A N 1
ATOM 3710 C CA . LYS A 1 473 ? -14.505 1.649 26.139 1.00 98.31 473 LYS A CA 1
ATOM 3711 C C . LYS A 1 473 ? -13.280 1.605 25.239 1.00 98.31 473 LYS A C 1
ATOM 3713 O O . LYS A 1 473 ? -12.843 2.625 24.705 1.00 98.31 473 LYS A O 1
ATOM 3718 N N . VAL A 1 474 ? -12.761 0.403 25.041 1.00 98.88 474 VAL A N 1
ATOM 3719 C CA . VAL A 1 474 ? -11.683 0.144 24.089 1.00 98.88 474 VAL A CA 1
ATOM 3720 C C . VAL A 1 474 ? -12.230 -0.692 22.937 1.00 98.88 474 VAL A C 1
ATOM 3722 O O . VAL A 1 474 ? -12.798 -1.761 23.149 1.00 98.88 474 VAL A O 1
ATOM 3725 N N . ALA A 1 475 ? -12.051 -0.222 21.707 1.00 98.88 475 ALA A N 1
ATOM 3726 C CA . ALA A 1 475 ? -12.271 -1.015 20.504 1.00 98.88 475 ALA A CA 1
ATOM 3727 C C . ALA A 1 475 ? -10.936 -1.371 19.853 1.00 98.88 475 ALA A C 1
ATOM 3729 O O . ALA A 1 475 ? -9.987 -0.590 19.918 1.00 98.88 475 ALA A O 1
ATOM 3730 N N . ILE A 1 476 ? -10.883 -2.515 19.177 1.00 98.88 476 ILE A N 1
ATOM 3731 C CA . ILE A 1 476 ? -9.760 -2.897 18.315 1.00 98.88 476 ILE A CA 1
ATOM 3732 C C . ILE A 1 476 ? -10.194 -2.871 16.849 1.00 98.88 476 ILE A C 1
ATOM 3734 O O . ILE A 1 476 ? -11.277 -3.334 16.494 1.00 98.88 476 ILE A O 1
ATOM 3738 N N . TYR A 1 477 ? -9.370 -2.271 15.999 1.00 98.81 477 TYR A N 1
ATOM 3739 C CA . TYR A 1 477 ? -9.653 -2.081 14.583 1.00 98.81 477 TYR A CA 1
ATOM 3740 C C . TYR A 1 477 ? -8.382 -2.364 13.790 1.00 98.81 477 TYR A C 1
ATOM 3742 O O . TYR A 1 477 ? -7.337 -1.777 14.076 1.00 98.81 477 TYR A O 1
ATOM 3750 N N . GLY A 1 478 ? -8.453 -3.196 12.754 1.00 98.19 478 GLY A N 1
ATOM 3751 C CA . GLY A 1 478 ? -7.283 -3.457 11.923 1.00 98.19 478 GLY A CA 1
ATOM 3752 C C . GLY A 1 478 ? -7.591 -4.205 10.636 1.00 98.19 478 GLY A C 1
ATOM 3753 O O . GLY A 1 478 ? -8.660 -4.787 10.469 1.00 98.19 478 GLY A O 1
ATOM 3754 N N . GLY A 1 479 ? -6.628 -4.161 9.711 1.00 96.69 479 GLY A N 1
ATOM 3755 C CA . GLY A 1 479 ? -6.714 -4.844 8.424 1.00 96.69 479 GLY A CA 1
ATOM 3756 C C . GLY A 1 479 ? -5.580 -5.838 8.192 1.00 96.69 479 GLY A C 1
ATOM 3757 O O . GLY A 1 479 ? -4.462 -5.599 8.650 1.00 96.69 479 GLY A O 1
ATOM 3758 N N . SER A 1 480 ? -5.826 -6.925 7.455 1.00 95.88 480 SER A N 1
ATOM 3759 C CA . SER A 1 480 ? -4.822 -7.963 7.168 1.00 95.88 480 SER A CA 1
ATOM 3760 C C . SER A 1 480 ? -4.303 -8.592 8.470 1.00 95.88 480 SER A C 1
ATOM 3762 O O . SER A 1 480 ? -5.111 -9.038 9.281 1.00 95.88 480 SER A O 1
ATOM 3764 N N . TYR A 1 481 ? -2.996 -8.571 8.760 1.00 97.81 481 TYR A N 1
ATOM 3765 C CA . TYR A 1 481 ? -2.510 -8.935 10.101 1.00 97.81 481 TYR A CA 1
ATOM 3766 C C . TYR A 1 481 ? -3.192 -8.132 11.227 1.00 97.81 481 TYR A C 1
ATOM 3768 O O . TYR A 1 481 ? -3.482 -8.693 12.273 1.00 97.81 481 TYR A O 1
ATOM 3776 N N . GLY A 1 482 ? -3.524 -6.853 11.026 1.00 98.25 482 GLY A N 1
ATOM 3777 C CA . GLY A 1 482 ? -4.295 -6.081 12.005 1.00 98.25 482 GLY A CA 1
ATOM 3778 C C . GLY A 1 482 ? -5.724 -6.614 12.197 1.00 98.25 482 GLY A C 1
ATOM 3779 O O . GLY A 1 482 ? -6.288 -6.495 13.283 1.00 98.25 482 GLY A O 1
ATOM 3780 N N . GLY A 1 483 ? -6.296 -7.243 11.166 1.00 98.38 483 GLY A N 1
ATOM 3781 C CA . GLY A 1 483 ? -7.559 -7.981 11.247 1.00 98.38 483 GLY A CA 1
ATOM 3782 C C . GLY A 1 483 ? -7.398 -9.280 12.041 1.00 98.38 483 GLY A C 1
ATOM 3783 O O . GLY A 1 483 ? -8.151 -9.532 12.978 1.00 98.38 483 GLY A O 1
ATOM 3784 N N . TYR A 1 484 ? -6.319 -10.033 11.794 1.00 98.56 484 TYR A N 1
ATOM 3785 C CA . TYR A 1 484 ? -5.929 -11.159 12.655 1.00 98.56 484 TYR A CA 1
ATOM 3786 C C . TYR A 1 484 ? -5.721 -10.732 14.110 1.00 98.56 484 TYR A C 1
ATOM 3788 O O . TYR A 1 484 ? -6.249 -11.378 15.003 1.00 98.56 484 TYR A O 1
ATOM 3796 N N . ALA A 1 485 ? -5.010 -9.633 14.365 1.00 98.56 485 ALA A N 1
ATOM 3797 C CA . ALA A 1 485 ? -4.782 -9.094 15.703 1.00 98.56 485 ALA A CA 1
ATOM 3798 C C . ALA A 1 485 ? -6.088 -8.628 16.367 1.00 98.56 485 ALA A C 1
ATOM 3800 O O . ALA A 1 485 ? -6.235 -8.736 17.584 1.00 98.56 485 ALA A O 1
ATOM 3801 N N . THR A 1 486 ? -7.060 -8.165 15.573 1.00 98.75 486 THR A N 1
ATOM 3802 C CA . THR A 1 486 ? -8.429 -7.891 16.029 1.00 98.75 486 THR A CA 1
ATOM 3803 C C . THR A 1 486 ? -9.107 -9.177 16.491 1.00 98.75 486 THR A C 1
ATOM 3805 O O . THR A 1 486 ? -9.535 -9.260 17.642 1.00 98.75 486 THR A O 1
ATOM 3808 N N . LEU A 1 487 ? -9.140 -10.212 15.647 1.00 98.56 487 LEU A N 1
ATOM 3809 C CA . LEU A 1 487 ? -9.707 -11.517 16.001 1.00 98.56 487 LEU A CA 1
ATOM 3810 C C . LEU A 1 487 ? -8.991 -12.145 17.208 1.00 98.56 487 LEU A C 1
ATOM 3812 O O . LEU A 1 487 ? -9.646 -12.620 18.134 1.00 98.56 487 LEU A O 1
ATOM 3816 N N . ALA A 1 488 ? -7.659 -12.110 17.230 1.00 98.19 488 ALA A N 1
ATOM 3817 C CA . ALA A 1 488 ? -6.815 -12.612 18.307 1.00 98.19 488 ALA A CA 1
ATOM 3818 C C . ALA A 1 488 ? -7.049 -11.839 19.610 1.00 98.19 488 ALA A C 1
ATOM 3820 O O . ALA A 1 488 ? -7.199 -12.460 20.656 1.00 98.19 488 ALA A O 1
ATOM 3821 N N . GLY A 1 489 ? -7.170 -10.511 19.562 1.00 97.75 489 GLY A N 1
ATOM 3822 C CA . GLY A 1 489 ? -7.487 -9.689 20.729 1.00 97.75 489 GLY A CA 1
ATOM 3823 C C . GLY A 1 489 ? -8.841 -10.039 21.334 1.00 97.75 489 GLY A C 1
ATOM 3824 O O . GLY A 1 489 ? -8.930 -10.320 22.525 1.00 97.75 489 GLY A O 1
ATOM 3825 N N . LEU A 1 490 ? -9.883 -10.144 20.505 1.00 97.75 490 LEU A N 1
ATOM 3826 C CA . LEU A 1 490 ? -11.214 -10.547 20.972 1.00 97.75 490 LEU A CA 1
ATOM 3827 C C . LEU A 1 490 ? -11.278 -11.996 21.477 1.00 97.75 490 LEU A C 1
ATOM 3829 O O . LEU A 1 490 ? -12.244 -12.373 22.133 1.00 97.75 490 LEU A O 1
ATOM 3833 N N . THR A 1 491 ? -10.278 -12.811 21.156 1.00 96.81 491 THR A N 1
ATOM 3834 C CA . THR A 1 491 ? -10.232 -14.237 21.485 1.00 96.81 491 THR A CA 1
ATOM 3835 C C . THR A 1 491 ? -9.365 -14.532 22.710 1.00 96.81 491 THR A C 1
ATOM 3837 O O . THR A 1 491 ? -9.732 -15.350 23.553 1.00 96.81 491 THR A O 1
ATOM 3840 N N . PHE A 1 492 ? -8.199 -13.897 22.811 1.00 96.12 492 PHE A N 1
ATOM 3841 C CA . PHE A 1 492 ? -7.184 -14.187 23.825 1.00 96.12 492 PHE A CA 1
ATOM 3842 C C . PHE A 1 492 ? -7.145 -13.138 24.939 1.00 96.12 492 PHE A C 1
ATOM 3844 O O . PHE A 1 492 ? -6.723 -13.450 26.051 1.00 96.12 492 PHE A O 1
ATOM 3851 N N . THR A 1 493 ? -7.632 -11.922 24.680 1.00 95.31 493 THR A N 1
ATOM 3852 C CA . THR A 1 493 ? -7.806 -10.859 25.680 1.00 95.31 493 THR A CA 1
ATOM 3853 C C . THR A 1 493 ? -9.212 -10.235 25.608 1.00 95.31 493 THR A C 1
ATOM 3855 O O . THR A 1 493 ? -9.342 -9.012 25.555 1.00 95.31 493 THR A O 1
ATOM 3858 N N . PRO A 1 494 ? -10.294 -11.048 25.635 1.00 94.31 494 PRO A N 1
ATOM 3859 C CA . PRO A 1 494 ? -11.661 -10.583 25.368 1.00 94.31 494 PRO A CA 1
ATOM 3860 C C . PRO A 1 494 ? -12.144 -9.484 26.322 1.00 94.31 494 PRO A C 1
ATOM 3862 O O . PRO A 1 494 ? -12.903 -8.616 25.911 1.00 94.31 494 PRO A O 1
ATOM 3865 N N . GLU A 1 495 ? -11.682 -9.497 27.574 1.00 95.06 495 GLU A N 1
ATOM 3866 C CA . GLU A 1 495 ? -12.073 -8.525 28.606 1.00 95.06 495 GLU A CA 1
ATOM 3867 C C . GLU A 1 495 ? -11.512 -7.114 28.359 1.00 95.06 495 GLU A C 1
ATOM 3869 O O . GLU A 1 495 ? -11.968 -6.154 28.974 1.00 95.06 495 GLU A O 1
ATOM 3874 N N . LEU A 1 496 ? -10.511 -6.977 27.480 1.00 97.25 496 LEU A N 1
ATOM 3875 C CA . LEU A 1 496 ? -9.888 -5.689 27.179 1.00 97.25 496 LEU A CA 1
ATOM 3876 C C . LEU A 1 496 ? -10.748 -4.831 26.247 1.00 97.25 496 LEU A C 1
ATOM 3878 O O . LEU A 1 496 ? -10.621 -3.611 26.258 1.00 97.25 496 LEU A O 1
ATOM 3882 N N . TYR A 1 497 ? -11.587 -5.454 25.418 1.00 98.38 497 TYR A N 1
ATOM 3883 C CA . TYR A 1 497 ? -12.274 -4.786 24.317 1.00 98.38 497 TYR A CA 1
ATOM 3884 C C . TYR A 1 497 ? -13.786 -4.846 24.494 1.00 98.38 497 TYR A C 1
ATOM 3886 O O . TYR A 1 497 ? -14.329 -5.872 24.879 1.00 98.38 497 TYR A O 1
ATOM 3894 N N . CYS A 1 498 ? -14.495 -3.776 24.135 1.00 98.25 498 CYS A N 1
ATOM 3895 C CA . CYS A 1 498 ? -15.959 -3.752 24.123 1.00 98.25 498 CYS A CA 1
ATOM 3896 C C . CYS A 1 498 ? -16.559 -4.063 22.739 1.00 98.25 498 CYS A C 1
ATOM 3898 O O . CYS A 1 498 ? -17.756 -4.333 22.643 1.00 98.25 498 CYS A O 1
ATOM 3900 N N . CYS A 1 499 ? -15.761 -3.979 21.667 1.00 98.75 499 CYS A N 1
ATOM 3901 C CA . CYS A 1 499 ? -16.116 -4.360 20.295 1.00 98.75 499 CYS A CA 1
ATOM 3902 C C . CYS A 1 499 ? -14.865 -4.419 19.396 1.00 98.75 499 CYS A C 1
ATOM 3904 O O . CYS A 1 499 ? -13.810 -3.897 19.768 1.00 98.75 499 CYS A O 1
ATOM 3906 N N . GLY A 1 500 ? -14.979 -5.013 18.203 1.00 98.62 500 GLY A N 1
ATOM 3907 C CA . GLY A 1 500 ? -13.889 -5.023 17.223 1.00 98.62 500 GLY A CA 1
ATOM 3908 C C . GLY A 1 500 ? -14.332 -4.915 15.765 1.00 98.62 500 GLY A C 1
ATOM 3909 O O . GLY A 1 500 ? -15.493 -5.154 15.427 1.00 98.62 500 GLY A O 1
ATOM 3910 N N . VAL A 1 501 ? -13.390 -4.536 14.900 1.00 98.88 501 VAL A N 1
ATOM 3911 C CA . VAL A 1 501 ? -13.575 -4.429 13.447 1.00 98.88 501 VAL A CA 1
ATOM 3912 C C . VAL A 1 501 ? -12.401 -5.096 12.731 1.00 98.88 501 VAL A C 1
ATOM 3914 O O . VAL A 1 501 ? -11.294 -4.559 12.693 1.00 98.88 501 VAL A O 1
ATOM 3917 N N . ASP A 1 502 ? -12.673 -6.263 12.158 1.00 98.50 502 ASP A N 1
ATOM 3918 C CA . ASP A 1 502 ? -11.757 -7.053 11.344 1.00 98.50 502 ASP A CA 1
ATOM 3919 C C . ASP A 1 502 ? -11.963 -6.743 9.853 1.00 98.50 502 ASP A C 1
ATOM 3921 O O . ASP A 1 502 ? -13.073 -6.841 9.320 1.00 98.50 502 ASP A O 1
ATOM 3925 N N . ILE A 1 503 ? -10.882 -6.364 9.171 1.00 98.25 503 ILE A N 1
ATOM 3926 C CA . ILE A 1 503 ? -10.862 -6.130 7.729 1.00 98.25 503 ILE A CA 1
ATOM 3927 C C . ILE A 1 503 ? -9.872 -7.101 7.095 1.00 98.25 503 ILE A C 1
ATOM 3929 O O . ILE A 1 503 ? -8.672 -7.010 7.338 1.00 98.25 503 ILE A O 1
ATOM 3933 N N . VAL A 1 504 ? -10.342 -7.990 6.223 1.00 96.06 504 VAL A N 1
ATOM 3934 C CA . VAL A 1 504 ? -9.497 -8.956 5.496 1.00 96.06 504 VAL A CA 1
ATOM 3935 C C . VAL A 1 504 ? -8.493 -9.707 6.392 1.00 96.06 504 VAL A C 1
ATOM 3937 O O . VAL A 1 504 ? -7.352 -9.948 5.992 1.00 96.06 504 VAL A O 1
ATOM 3940 N N . GLY A 1 505 ? -8.876 -10.020 7.635 1.00 97.38 505 GLY A N 1
ATOM 3941 C CA . GLY A 1 505 ? -8.036 -10.717 8.600 1.00 97.38 505 GLY A CA 1
ATOM 3942 C C . GLY A 1 505 ? -8.083 -12.236 8.437 1.00 97.38 505 GLY A C 1
ATOM 3943 O O . GLY A 1 505 ? -9.164 -12.811 8.291 1.00 97.38 505 GLY A O 1
ATOM 3944 N N . PRO A 1 506 ? -6.930 -12.929 8.468 1.00 97.12 506 PRO A N 1
ATOM 3945 C CA . PRO A 1 506 ? -6.930 -14.382 8.506 1.00 97.12 506 PRO A CA 1
ATOM 3946 C C . PRO A 1 506 ? -7.451 -14.860 9.863 1.00 97.12 506 PRO A C 1
ATOM 3948 O O . PRO A 1 506 ? -7.048 -14.354 10.909 1.00 97.12 506 PRO A O 1
ATOM 3951 N N . SER A 1 507 ? -8.326 -15.860 9.854 1.00 97.12 507 SER A N 1
ATOM 3952 C CA . SER A 1 507 ? -8.901 -16.448 11.069 1.00 97.12 507 SER A CA 1
ATOM 3953 C C . SER A 1 507 ? -8.282 -17.804 11.408 1.00 97.12 507 SER A C 1
ATOM 3955 O O . SER A 1 507 ? -8.363 -18.256 12.555 1.00 97.12 507 SER A O 1
ATOM 3957 N N . HIS A 1 508 ? -7.631 -18.441 10.430 1.00 96.81 508 HIS A N 1
ATOM 3958 C CA . HIS A 1 508 ? -6.985 -19.735 10.571 1.00 96.81 508 HIS A CA 1
ATOM 3959 C C . HIS A 1 508 ? -5.654 -19.777 9.797 1.00 96.81 508 HIS A C 1
ATOM 3961 O O . HIS A 1 508 ? -5.586 -19.787 8.567 1.00 96.81 508 HIS A O 1
ATOM 3967 N N . VAL A 1 509 ? -4.545 -19.811 10.537 1.00 96.31 509 VAL A N 1
ATOM 3968 C CA . VAL A 1 509 ? -3.203 -19.549 9.993 1.00 96.31 509 VAL A CA 1
ATOM 3969 C C . VAL A 1 509 ? -2.738 -20.657 9.039 1.00 96.31 509 VAL A C 1
ATOM 3971 O O . VAL A 1 509 ? -2.096 -20.376 8.028 1.00 96.31 509 VAL A O 1
ATOM 3974 N N . LYS A 1 510 ? -3.124 -21.917 9.269 1.00 95.81 510 LYS A N 1
ATOM 3975 C CA . LYS A 1 510 ? -2.822 -23.012 8.332 1.00 95.81 510 LYS A CA 1
ATOM 3976 C C . LYS A 1 510 ? -3.521 -22.862 6.979 1.00 95.81 510 LYS A C 1
ATOM 3978 O O . LYS A 1 510 ? -2.913 -23.155 5.954 1.00 95.81 510 LYS A O 1
ATOM 3983 N N . THR A 1 511 ? -4.770 -22.400 6.938 1.00 94.50 511 THR A N 1
ATOM 3984 C CA . THR A 1 511 ? -5.487 -22.201 5.660 1.00 94.50 511 THR A CA 1
ATOM 3985 C C . THR A 1 511 ? -4.993 -20.952 4.947 1.00 94.50 511 THR A C 1
ATOM 3987 O O . THR A 1 511 ? -4.859 -20.989 3.725 1.00 94.50 511 THR A O 1
ATOM 3990 N N . LEU A 1 512 ? -4.587 -19.914 5.692 1.00 92.69 512 LEU A N 1
ATOM 3991 C CA . LEU A 1 512 ? -3.803 -18.807 5.147 1.00 92.69 512 LEU A CA 1
ATOM 3992 C C . LEU A 1 512 ? -2.558 -19.337 4.417 1.00 92.69 512 LEU A C 1
ATOM 3994 O O . LEU A 1 512 ? -2.405 -19.067 3.228 1.00 92.69 512 LEU A O 1
ATOM 3998 N N . PHE A 1 513 ? -1.723 -20.152 5.076 1.00 91.75 513 PHE A N 1
ATOM 3999 C CA . PHE A 1 513 ? -0.494 -20.712 4.486 1.00 91.75 513 PHE A CA 1
ATOM 4000 C C . PHE A 1 513 ? -0.763 -21.561 3.237 1.00 91.75 513 PHE A C 1
ATOM 4002 O O . PHE A 1 513 ? -0.035 -21.474 2.248 1.00 91.75 513 PHE A O 1
ATOM 4009 N N . GLN A 1 514 ? -1.839 -22.348 3.255 1.00 90.31 514 GLN A N 1
ATOM 4010 C CA . GLN A 1 514 ? -2.270 -23.165 2.116 1.00 90.31 514 GLN A CA 1
ATOM 4011 C C . GLN A 1 514 ? -2.796 -22.342 0.935 1.00 90.31 514 GLN A C 1
ATOM 4013 O O . GLN A 1 514 ? -2.859 -22.854 -0.184 1.00 90.31 514 GLN A O 1
ATOM 4018 N N . SER A 1 515 ? -3.199 -21.096 1.183 1.00 86.62 515 SER A N 1
ATOM 4019 C CA . SER A 1 515 ? -3.783 -20.198 0.185 1.00 86.62 515 SER A CA 1
ATOM 4020 C C . SER A 1 515 ? -2.790 -19.220 -0.443 1.00 86.62 515 SER A C 1
ATOM 4022 O O . SER A 1 515 ? -3.169 -18.468 -1.342 1.00 86.62 515 SER A O 1
ATOM 4024 N N . ILE A 1 516 ? -1.533 -19.246 0.012 1.00 81.12 516 ILE A N 1
ATOM 4025 C CA . ILE A 1 516 ? -0.463 -18.387 -0.487 1.00 81.12 516 ILE A CA 1
ATOM 4026 C C . ILE A 1 516 ? -0.272 -18.611 -2.000 1.00 81.12 516 ILE A C 1
ATOM 4028 O O . ILE A 1 516 ? -0.052 -19.753 -2.422 1.00 81.12 516 ILE A O 1
ATOM 4032 N N . PRO A 1 517 ? -0.304 -17.543 -2.821 1.00 78.94 517 PRO A N 1
ATOM 4033 C CA . PRO A 1 517 ? -0.072 -17.642 -4.257 1.00 78.94 517 PRO A CA 1
ATOM 4034 C C . PRO A 1 517 ? 1.279 -18.279 -4.604 1.00 78.94 517 PRO A C 1
ATOM 4036 O O . PRO A 1 517 ? 2.266 -18.129 -3.885 1.00 78.94 517 PRO A O 1
ATOM 4039 N N . ALA A 1 518 ? 1.363 -18.939 -5.761 1.00 81.88 518 ALA A N 1
ATOM 4040 C CA . ALA A 1 518 ? 2.564 -19.674 -6.169 1.00 81.88 518 ALA A CA 1
ATOM 4041 C C . ALA A 1 518 ? 3.850 -18.823 -6.159 1.00 81.88 518 ALA A C 1
ATOM 4043 O O . ALA A 1 518 ? 4.902 -19.317 -5.764 1.00 81.88 518 ALA A O 1
ATOM 4044 N N . TYR A 1 519 ? 3.787 -17.544 -6.546 1.00 77.94 519 TYR A N 1
ATOM 4045 C CA . TYR A 1 519 ? 4.959 -16.654 -6.573 1.00 77.94 519 TYR A CA 1
ATOM 4046 C C . TYR A 1 519 ? 5.422 -16.157 -5.200 1.00 77.94 519 TYR A C 1
ATOM 4048 O O . TYR A 1 519 ? 6.431 -15.465 -5.094 1.00 77.94 519 TYR A O 1
ATOM 4056 N N . TRP A 1 520 ? 4.712 -16.509 -4.131 1.00 76.88 520 TRP A N 1
ATOM 4057 C CA . TRP A 1 520 ? 5.183 -16.338 -2.758 1.00 76.88 520 TRP A CA 1
ATOM 4058 C C . TRP A 1 520 ? 5.898 -17.586 -2.232 1.00 76.88 520 TRP A C 1
ATOM 4060 O O . TRP A 1 520 ? 6.340 -17.579 -1.086 1.00 76.88 520 TRP A O 1
ATOM 4070 N N . ALA A 1 521 ? 6.060 -18.640 -3.043 1.00 74.69 521 ALA A N 1
ATOM 4071 C CA . ALA A 1 521 ? 6.755 -19.858 -2.633 1.00 74.69 521 ALA A CA 1
ATOM 4072 C C . ALA A 1 521 ? 8.135 -19.600 -1.994 1.00 74.69 521 ALA A C 1
ATOM 4074 O O . ALA A 1 521 ? 8.382 -20.194 -0.945 1.00 74.69 521 ALA A O 1
ATOM 4075 N N . PRO A 1 522 ? 8.994 -18.686 -2.503 1.00 73.75 522 PRO A N 1
ATOM 4076 C CA . PRO A 1 522 ? 10.257 -18.389 -1.824 1.00 73.75 522 PRO A CA 1
ATOM 4077 C C . PRO A 1 522 ? 10.051 -17.770 -0.431 1.00 73.75 522 PRO A C 1
ATOM 4079 O O . PRO A 1 522 ? 10.754 -18.110 0.513 1.00 73.75 522 PRO A O 1
ATOM 4082 N N . MET A 1 523 ? 9.029 -16.920 -0.269 1.00 77.25 523 MET A N 1
ATOM 4083 C CA . MET A 1 523 ? 8.696 -16.271 1.007 1.00 77.25 523 MET A CA 1
ATOM 4084 C C . MET A 1 523 ? 8.005 -17.207 2.004 1.00 77.25 523 MET A C 1
ATOM 4086 O O . MET A 1 523 ? 7.973 -16.905 3.196 1.00 77.25 523 MET A O 1
ATOM 4090 N N . LYS A 1 524 ? 7.473 -18.353 1.559 1.00 83.12 524 LYS A N 1
ATOM 4091 C CA . LYS A 1 524 ? 6.805 -19.318 2.441 1.00 83.12 524 LYS A CA 1
ATOM 4092 C C . LYS A 1 524 ? 7.730 -19.806 3.556 1.00 83.12 524 LYS A C 1
ATOM 4094 O O . LYS A 1 524 ? 7.284 -19.919 4.693 1.00 83.12 524 LYS A O 1
ATOM 4099 N N . GLN A 1 525 ? 9.012 -20.028 3.260 1.00 84.56 525 GLN A N 1
ATOM 4100 C CA . GLN A 1 525 ? 9.973 -20.441 4.283 1.00 84.56 525 GLN A CA 1
ATOM 4101 C C . GLN A 1 525 ? 10.169 -19.364 5.353 1.00 84.56 525 GLN A C 1
ATOM 4103 O O . GLN A 1 525 ? 10.204 -19.673 6.540 1.00 84.56 525 GLN A O 1
ATOM 4108 N N . MET A 1 526 ? 10.219 -18.091 4.954 1.00 86.00 526 MET A N 1
ATOM 4109 C CA . MET A 1 526 ? 10.271 -16.980 5.903 1.00 86.00 526 MET A CA 1
ATOM 4110 C C . MET A 1 526 ? 9.037 -16.981 6.820 1.00 86.00 526 MET A C 1
ATOM 4112 O O . MET A 1 526 ? 9.190 -16.852 8.032 1.00 86.00 526 MET A O 1
ATOM 4116 N N . LEU A 1 527 ? 7.834 -17.231 6.288 1.00 89.44 527 LEU A N 1
ATOM 4117 C CA . LEU A 1 527 ? 6.626 -17.365 7.113 1.00 89.44 527 LEU A CA 1
ATOM 4118 C C . LEU A 1 527 ? 6.721 -18.542 8.094 1.00 89.44 527 LEU A C 1
ATOM 4120 O O . LEU A 1 527 ? 6.375 -18.390 9.261 1.00 89.44 527 LEU A O 1
ATOM 4124 N N . VAL A 1 528 ? 7.219 -19.701 7.653 1.00 91.62 528 VAL A N 1
ATOM 4125 C CA . VAL A 1 528 ? 7.427 -20.873 8.522 1.00 91.62 528 VAL A CA 1
ATOM 4126 C C . VAL A 1 528 ? 8.391 -20.550 9.663 1.00 91.62 528 VAL A C 1
ATOM 4128 O O . VAL A 1 528 ? 8.128 -20.902 10.811 1.00 91.62 528 VAL A O 1
ATOM 4131 N N . ILE A 1 529 ? 9.485 -19.843 9.379 1.00 89.56 529 ILE A N 1
ATOM 4132 C CA . ILE A 1 529 ? 10.476 -19.470 10.393 1.00 89.56 529 ILE A CA 1
ATOM 4133 C C . ILE A 1 529 ? 9.887 -18.465 11.390 1.00 89.56 529 ILE A C 1
ATOM 4135 O O . ILE A 1 529 ? 9.983 -18.679 12.605 1.00 89.56 529 ILE A O 1
ATOM 4139 N N . ARG A 1 530 ? 9.243 -17.410 10.875 1.00 91.75 530 ARG A N 1
ATOM 4140 C CA . ARG A 1 530 ? 8.767 -16.263 11.659 1.00 91.75 530 ARG A CA 1
ATOM 4141 C C . ARG A 1 530 ? 7.396 -16.459 12.311 1.00 91.75 530 ARG A C 1
ATOM 4143 O O . ARG A 1 530 ? 7.072 -15.733 13.240 1.00 91.75 530 ARG A O 1
ATOM 4150 N N . VAL A 1 531 ? 6.579 -17.416 11.877 1.00 94.69 531 VAL A N 1
ATOM 4151 C CA . VAL A 1 531 ? 5.258 -17.711 12.478 1.00 94.69 531 VAL A CA 1
ATOM 4152 C C . VAL A 1 531 ? 5.243 -19.093 13.132 1.00 94.69 531 VAL A C 1
ATOM 4154 O O . VAL A 1 531 ? 4.677 -19.259 14.211 1.00 94.69 531 VAL A O 1
ATOM 4157 N N . GLY A 1 532 ? 5.904 -20.071 12.513 1.00 94.00 532 GLY A N 1
ATOM 4158 C CA . GLY A 1 532 ? 5.853 -21.491 12.859 1.00 94.00 532 GLY A CA 1
ATOM 4159 C C . GLY A 1 532 ? 5.277 -22.331 11.715 1.00 94.00 532 GLY A C 1
ATOM 4160 O O . GLY A 1 532 ? 4.494 -21.840 10.899 1.00 94.00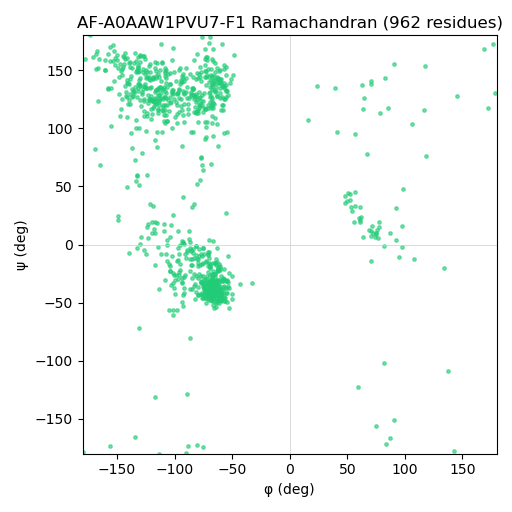 532 GLY A O 1
ATOM 4161 N N . ASP A 1 533 ? 5.648 -23.613 11.655 1.00 93.50 533 ASP A N 1
ATOM 4162 C CA . ASP A 1 533 ? 5.129 -24.550 10.650 1.00 93.50 533 ASP A CA 1
ATOM 4163 C C . ASP A 1 533 ? 3.713 -25.020 11.010 1.00 93.50 533 ASP A C 1
ATOM 4165 O O . ASP A 1 533 ? 3.492 -26.136 11.468 1.00 93.50 533 ASP A O 1
ATOM 4169 N N . VAL A 1 534 ? 2.728 -24.148 10.813 1.00 95.19 534 VAL A N 1
ATOM 4170 C CA . VAL A 1 534 ? 1.309 -24.429 11.091 1.00 95.19 534 VAL A CA 1
ATOM 4171 C C . VAL A 1 534 ? 0.712 -25.524 10.201 1.00 95.19 534 VAL A C 1
ATOM 4173 O O . VAL A 1 534 ? -0.370 -26.042 10.485 1.00 95.19 534 VAL A O 1
ATOM 4176 N N . GLU A 1 535 ? 1.367 -25.875 9.092 1.00 94.50 535 GLU A N 1
ATOM 4177 C CA . GLU A 1 535 ? 0.897 -26.951 8.225 1.00 94.50 535 GLU A CA 1
ATOM 4178 C C . GLU A 1 535 ? 1.279 -28.318 8.793 1.00 94.50 535 GLU A C 1
ATOM 4180 O O . GLU A 1 535 ? 0.413 -29.206 8.819 1.00 94.50 535 GLU A O 1
ATOM 4185 N N . ALA A 1 536 ? 2.519 -28.458 9.275 1.00 94.94 536 ALA A N 1
ATOM 4186 C CA . ALA A 1 536 ? 3.038 -29.678 9.890 1.00 94.94 536 ALA A CA 1
ATOM 4187 C C . ALA A 1 536 ? 2.704 -29.810 11.388 1.00 94.94 536 ALA A C 1
ATOM 4189 O O . ALA A 1 536 ? 2.553 -30.931 11.874 1.00 94.94 536 ALA A O 1
ATOM 4190 N N . ASP A 1 537 ? 2.551 -28.697 12.107 1.00 96.19 537 ASP A N 1
ATOM 4191 C CA . ASP A 1 537 ? 2.291 -28.647 13.547 1.00 96.19 537 ASP A CA 1
ATOM 4192 C C . ASP A 1 537 ? 0.867 -28.138 13.839 1.00 96.19 537 ASP A C 1
ATOM 4194 O O . ASP A 1 537 ? 0.578 -26.935 13.875 1.00 96.19 537 ASP A O 1
ATOM 4198 N N . ASP A 1 538 ? -0.054 -29.086 14.050 1.00 96.12 538 ASP A N 1
ATOM 4199 C CA . ASP A 1 538 ? -1.455 -28.780 14.367 1.00 96.12 538 ASP A CA 1
ATOM 4200 C C . ASP A 1 538 ? -1.614 -28.125 15.748 1.00 96.12 538 ASP A C 1
ATOM 4202 O O . ASP A 1 538 ? -2.563 -27.370 15.956 1.00 96.12 538 ASP A O 1
ATOM 4206 N N . GLU A 1 539 ? -0.695 -28.372 16.689 1.00 96.44 539 GLU A N 1
ATOM 4207 C CA . GLU A 1 539 ? -0.747 -27.768 18.022 1.00 96.44 539 GLU A CA 1
ATOM 4208 C C . GLU A 1 539 ? -0.450 -26.270 17.936 1.00 96.44 539 GLU A C 1
ATOM 4210 O O . GLU A 1 539 ? -1.223 -25.459 18.455 1.00 96.44 539 GLU A O 1
ATOM 4215 N N . VAL A 1 540 ? 0.609 -25.888 17.212 1.00 95.81 540 VAL A N 1
ATOM 4216 C CA . VAL A 1 540 ? 0.921 -24.477 16.946 1.00 95.81 540 VAL A CA 1
ATOM 4217 C C . VAL A 1 540 ? -0.233 -23.810 16.204 1.00 95.81 540 VAL A C 1
ATOM 4219 O O . VAL A 1 540 ? -0.700 -22.760 16.648 1.00 95.81 540 VAL A O 1
ATOM 4222 N N . ASN A 1 541 ? -0.749 -24.430 15.134 1.00 97.44 541 ASN A N 1
ATOM 4223 C CA . ASN A 1 541 ? -1.876 -23.882 14.374 1.00 97.44 541 ASN A CA 1
ATOM 4224 C C . ASN A 1 541 ? -3.104 -23.627 15.258 1.00 97.44 541 ASN A C 1
ATOM 4226 O O . ASN A 1 541 ? -3.673 -22.533 15.219 1.00 97.44 541 ASN A O 1
ATOM 4230 N N . ARG A 1 542 ? -3.502 -24.614 16.073 1.00 97.06 542 ARG A N 1
ATOM 4231 C CA . ARG A 1 542 ? -4.640 -24.481 16.991 1.00 97.06 542 ARG A CA 1
ATOM 4232 C C . ARG A 1 542 ? -4.411 -23.417 18.039 1.00 97.06 542 ARG A C 1
ATOM 4234 O O . ARG A 1 542 ? -5.341 -22.692 18.368 1.00 97.06 542 ARG A O 1
ATOM 4241 N N . ARG A 1 543 ? -3.198 -23.325 18.578 1.00 96.56 543 ARG A N 1
ATOM 4242 C CA . ARG A 1 543 ? -2.863 -22.368 19.632 1.00 96.56 543 ARG A CA 1
ATOM 4243 C C . ARG A 1 543 ? -2.992 -20.924 19.156 1.00 96.56 543 ARG A C 1
ATOM 4245 O O . ARG A 1 543 ? -3.478 -20.100 19.920 1.00 96.56 543 ARG A O 1
ATOM 4252 N N . ILE A 1 544 ? -2.566 -20.623 17.928 1.00 96.94 544 ILE A N 1
ATOM 4253 C CA . ILE A 1 544 ? -2.499 -19.236 17.442 1.00 96.94 544 ILE A CA 1
ATOM 4254 C C . ILE A 1 544 ? -3.727 -18.811 16.629 1.00 96.94 544 ILE A C 1
ATOM 4256 O O . ILE A 1 544 ? -4.049 -17.631 16.608 1.00 96.94 544 ILE A O 1
ATOM 4260 N N . SER A 1 545 ? -4.445 -19.739 15.990 1.00 98.12 545 SER A N 1
ATOM 4261 C CA . SER A 1 545 ? -5.573 -19.404 15.109 1.00 98.12 545 SER A CA 1
ATOM 4262 C C . SER A 1 545 ? -6.856 -19.059 15.886 1.00 98.12 545 SER A C 1
ATOM 4264 O O . SER A 1 545 ? -7.404 -19.948 16.549 1.00 98.12 545 SER A O 1
ATOM 4266 N N . PRO A 1 546 ? -7.411 -17.834 15.752 1.00 97.62 546 PRO A N 1
ATOM 4267 C CA . PRO A 1 546 ? -8.636 -17.425 16.447 1.00 97.62 546 PRO A CA 1
ATOM 4268 C C . PRO A 1 546 ? -9.845 -18.340 16.204 1.00 97.62 546 PRO A C 1
ATOM 4270 O O . PRO A 1 546 ? -10.653 -18.546 17.108 1.00 97.62 546 PRO A O 1
ATOM 4273 N N . LEU A 1 547 ? -9.947 -18.958 15.018 1.00 97.25 547 LEU A N 1
ATOM 4274 C CA . LEU A 1 547 ? -11.056 -19.849 14.654 1.00 97.25 547 LEU A CA 1
ATOM 4275 C C . LEU A 1 547 ? -11.282 -21.011 15.642 1.00 97.25 547 LEU A C 1
ATOM 4277 O O . LEU A 1 547 ? -12.419 -21.441 15.830 1.00 97.25 547 LEU A O 1
ATOM 4281 N N . TYR A 1 548 ? -10.235 -21.517 16.300 1.00 97.38 548 TYR A N 1
ATOM 4282 C CA . TYR A 1 548 ? -10.378 -22.615 17.268 1.00 97.38 548 TYR A CA 1
ATOM 4283 C C . TYR A 1 548 ? -10.869 -22.170 18.647 1.00 97.38 548 TYR A C 1
ATOM 4285 O O . TYR A 1 548 ? -11.265 -23.010 19.453 1.00 97.38 548 TYR A O 1
ATOM 4293 N N . HIS A 1 549 ? -10.868 -20.867 18.914 1.00 96.81 549 HIS A N 1
ATOM 4294 C CA . HIS A 1 549 ? -11.122 -20.288 20.234 1.00 96.81 549 HIS A CA 1
ATOM 4295 C C . HIS A 1 549 ? -12.288 -19.296 20.216 1.00 96.81 549 HIS A C 1
ATOM 4297 O O . HIS A 1 549 ? -12.456 -18.513 21.146 1.00 96.81 549 HIS A O 1
ATOM 4303 N N . ILE A 1 550 ? -13.132 -19.344 19.181 1.00 95.00 550 ILE A N 1
ATOM 4304 C CA . ILE A 1 550 ? -14.265 -18.423 18.984 1.00 95.00 550 ILE A CA 1
ATOM 4305 C C . ILE A 1 550 ? -15.212 -18.319 20.177 1.00 95.00 550 ILE A C 1
ATOM 4307 O O . ILE A 1 550 ? -15.882 -17.305 20.334 1.00 95.00 550 ILE A O 1
ATOM 4311 N N . ASP A 1 551 ? -15.267 -19.345 21.030 1.00 94.69 551 ASP A N 1
ATOM 4312 C CA . ASP A 1 551 ? -16.080 -19.332 22.246 1.00 94.69 551 ASP A CA 1
ATOM 4313 C C . ASP A 1 551 ? -15.675 -18.220 23.211 1.00 94.69 551 ASP A C 1
ATOM 4315 O O . ASP A 1 551 ? -16.496 -17.803 24.027 1.00 94.69 551 ASP A O 1
ATOM 4319 N N . ASN A 1 552 ? -14.449 -17.716 23.110 1.00 96.31 552 ASN A N 1
ATOM 4320 C CA . ASN A 1 552 ? -13.964 -16.615 23.927 1.00 96.31 552 ASN A CA 1
ATOM 4321 C C . ASN A 1 552 ? -14.439 -15.249 23.418 1.00 96.31 552 ASN A C 1
ATOM 4323 O O . ASN A 1 552 ? -14.452 -14.296 24.191 1.00 96.31 552 ASN A O 1
ATOM 4327 N N . ILE A 1 553 ? -14.878 -15.143 22.159 1.00 96.31 553 ILE A N 1
ATOM 4328 C CA . ILE A 1 553 ? -15.361 -13.881 21.595 1.00 96.31 553 ILE A CA 1
ATOM 4329 C C . ILE A 1 553 ? -16.743 -13.583 22.180 1.00 96.31 553 ILE A C 1
ATOM 4331 O O . ILE A 1 553 ? -17.741 -14.209 21.819 1.00 96.31 553 ILE A O 1
ATOM 4335 N N . LYS A 1 554 ? -16.806 -12.626 23.111 1.00 91.88 554 LYS A N 1
ATOM 4336 C CA . LYS A 1 554 ? -18.049 -12.229 23.805 1.00 91.88 554 LYS A CA 1
ATOM 4337 C C . LYS A 1 554 ? -18.600 -10.874 23.384 1.00 91.88 554 LYS A C 1
ATOM 4339 O O . LYS A 1 554 ? -19.711 -10.522 23.779 1.00 91.88 554 LYS A O 1
ATOM 4344 N N . VAL A 1 555 ? -17.843 -10.123 22.593 1.00 97.44 555 VAL A N 1
ATOM 4345 C CA . VAL A 1 555 ? -18.186 -8.755 22.214 1.00 97.44 555 VAL A CA 1
ATOM 4346 C C . VAL A 1 555 ? -18.540 -8.636 20.734 1.00 97.44 555 VAL A C 1
ATOM 4348 O O . VAL A 1 555 ? -18.126 -9.483 19.942 1.00 97.44 555 VAL A O 1
ATOM 4351 N N . PRO A 1 556 ? -19.318 -7.609 20.348 1.00 98.25 556 PRO A N 1
ATOM 4352 C CA . PRO A 1 556 ? -19.700 -7.383 18.960 1.00 98.25 556 PRO A CA 1
ATOM 4353 C C . PRO A 1 556 ? -18.498 -7.244 18.023 1.00 98.25 556 PRO A C 1
ATOM 4355 O O . PRO A 1 556 ? -17.529 -6.552 18.347 1.00 98.25 556 PRO A O 1
ATOM 4358 N N . LEU A 1 557 ? -18.600 -7.851 16.841 1.00 98.62 557 LEU A N 1
ATOM 4359 C CA . LEU A 1 557 ? -17.566 -7.845 15.807 1.00 98.62 557 LEU A CA 1
ATOM 4360 C C . LEU A 1 557 ? -18.158 -7.500 14.433 1.00 98.62 557 LEU A C 1
ATOM 43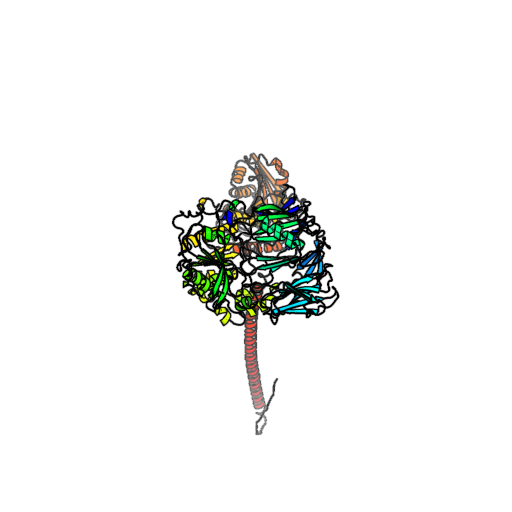62 O O . LEU A 1 557 ? -19.139 -8.108 14.006 1.00 98.62 557 LEU A O 1
ATOM 4366 N N . ILE A 1 558 ? -17.522 -6.573 13.716 1.00 98.62 558 ILE A N 1
ATOM 4367 C CA . ILE A 1 558 ? -17.683 -6.434 12.263 1.00 98.62 558 ILE A CA 1
ATOM 4368 C C . ILE A 1 558 ? -16.553 -7.185 11.564 1.00 98.62 558 ILE A C 1
ATOM 4370 O O . ILE A 1 558 ? -15.390 -6.970 11.888 1.00 98.62 558 ILE A O 1
ATOM 4374 N N . ILE A 1 559 ? -16.901 -7.985 10.560 1.00 98.38 559 ILE A N 1
ATOM 4375 C CA . ILE A 1 559 ? -15.972 -8.587 9.602 1.00 98.38 559 ILE A CA 1
ATOM 4376 C C . ILE A 1 559 ? -16.254 -7.984 8.228 1.00 98.38 559 ILE A C 1
ATOM 4378 O O . ILE A 1 559 ? -17.398 -7.987 7.765 1.00 98.38 559 ILE A O 1
ATOM 4382 N N . ALA A 1 560 ? -15.224 -7.486 7.549 1.00 97.38 560 ALA A N 1
ATOM 4383 C CA . ALA A 1 560 ? -15.335 -6.951 6.198 1.00 97.38 560 ALA A CA 1
ATOM 4384 C C . ALA A 1 560 ? -14.294 -7.569 5.257 1.00 97.38 560 ALA A C 1
ATOM 4386 O O . ALA A 1 560 ? -13.109 -7.613 5.573 1.00 97.38 560 ALA A O 1
ATOM 4387 N N . GLN A 1 561 ? -14.730 -8.026 4.082 1.00 96.56 561 GLN A N 1
ATOM 4388 C CA . GLN A 1 561 ? -13.899 -8.808 3.161 1.00 96.56 561 GLN A CA 1
ATOM 4389 C C . GLN A 1 561 ? -14.136 -8.404 1.703 1.00 96.56 561 GLN A C 1
ATOM 4391 O O . GLN A 1 561 ? -15.284 -8.222 1.292 1.00 96.56 561 GLN A O 1
ATOM 4396 N N . GLY A 1 562 ? -13.073 -8.320 0.898 1.00 92.81 562 GLY A N 1
ATOM 4397 C CA . GLY A 1 562 ? -13.186 -8.286 -0.563 1.00 92.81 562 GLY A CA 1
ATOM 4398 C C . GLY A 1 562 ? -13.262 -9.700 -1.141 1.00 92.81 562 GLY A C 1
ATOM 4399 O O . GLY A 1 562 ? -12.525 -10.595 -0.721 1.00 92.81 562 GLY A O 1
ATOM 4400 N N . ALA A 1 563 ? -14.178 -9.942 -2.080 1.00 88.62 563 ALA A N 1
ATOM 4401 C CA . ALA A 1 563 ? -14.394 -11.275 -2.648 1.00 88.62 563 ALA A CA 1
ATOM 4402 C C . ALA A 1 563 ? -13.240 -11.760 -3.535 1.00 88.62 563 ALA A C 1
ATOM 4404 O O . ALA A 1 563 ? -13.056 -12.970 -3.661 1.00 88.62 563 ALA A O 1
ATOM 4405 N N . ASN A 1 564 ? -12.484 -10.830 -4.120 1.00 88.25 564 ASN A N 1
ATOM 4406 C CA . ASN A 1 564 ? -11.355 -11.107 -5.003 1.00 88.25 564 ASN A CA 1
ATOM 4407 C C . ASN A 1 564 ? -10.015 -11.044 -4.261 1.00 88.25 564 ASN A C 1
ATOM 4409 O O . ASN A 1 564 ? -8.978 -11.030 -4.909 1.00 88.25 564 ASN A O 1
ATOM 4413 N N . ASP A 1 565 ? -10.025 -10.987 -2.922 1.00 90.06 565 ASP A N 1
ATOM 4414 C CA . ASP A 1 565 ? -8.811 -10.921 -2.108 1.00 90.06 565 ASP A CA 1
ATOM 4415 C C . ASP A 1 565 ? -7.929 -12.147 -2.354 1.00 90.06 565 ASP A C 1
ATOM 4417 O O . ASP A 1 565 ? -8.336 -13.277 -2.045 1.00 90.06 565 ASP A O 1
ATOM 4421 N N . PRO A 1 566 ? -6.725 -11.954 -2.906 1.00 85.19 566 PRO A N 1
ATOM 4422 C CA . PRO A 1 566 ? -5.878 -13.071 -3.255 1.00 85.19 566 PRO A CA 1
ATOM 4423 C C . PRO A 1 566 ? -4.845 -13.404 -2.168 1.00 85.19 566 PRO A C 1
ATOM 4425 O O . PRO A 1 566 ? -4.197 -14.447 -2.262 1.00 85.19 566 PRO A O 1
ATOM 4428 N N . ARG A 1 567 ? -4.716 -12.556 -1.138 1.00 84.62 567 ARG A N 1
ATOM 4429 C CA . ARG A 1 567 ? -3.778 -12.705 -0.017 1.00 84.62 567 ARG A CA 1
ATOM 4430 C C . ARG A 1 567 ? -4.427 -13.423 1.153 1.00 84.62 567 ARG A C 1
ATOM 4432 O O . ARG A 1 567 ? -3.900 -14.416 1.638 1.00 84.62 567 ARG A O 1
ATOM 4439 N N . VAL A 1 568 ? -5.578 -12.917 1.585 1.00 91.25 568 VAL A N 1
ATOM 4440 C CA . VAL A 1 568 ? -6.409 -13.498 2.638 1.00 91.25 568 VAL A CA 1
ATOM 4441 C C . VAL A 1 568 ? -7.727 -13.861 1.979 1.00 91.25 568 VAL A C 1
ATOM 4443 O O . VAL A 1 568 ? -8.635 -13.043 1.848 1.00 91.25 568 VAL A O 1
ATOM 4446 N N . LYS A 1 569 ? -7.799 -15.094 1.470 1.00 91.06 569 LYS A N 1
ATOM 4447 C CA . LYS A 1 569 ? -8.946 -15.543 0.675 1.00 91.06 569 LYS A CA 1
ATOM 4448 C C . LYS A 1 569 ? -10.237 -15.341 1.460 1.00 91.06 569 LYS A C 1
ATOM 4450 O O . LYS A 1 569 ? -10.286 -15.608 2.656 1.00 91.06 569 LYS A O 1
ATOM 4455 N N . LYS A 1 570 ? -11.322 -15.021 0.751 1.00 91.88 570 LYS A N 1
ATOM 4456 C CA . LYS A 1 570 ? -12.684 -14.898 1.304 1.00 91.88 570 LYS A CA 1
ATOM 4457 C C . LYS A 1 570 ? -13.073 -16.018 2.284 1.00 91.88 570 LYS A C 1
ATOM 4459 O O . LYS A 1 570 ? -13.799 -15.763 3.240 1.00 91.88 570 LYS A O 1
ATOM 4464 N N . ALA A 1 571 ? -12.582 -17.237 2.050 1.00 93.06 571 ALA A N 1
ATOM 4465 C CA . ALA A 1 571 ? -12.797 -18.388 2.922 1.00 93.06 571 ALA A CA 1
ATOM 4466 C C . ALA A 1 571 ? -12.407 -18.127 4.392 1.00 93.06 571 ALA A C 1
ATOM 4468 O O . ALA A 1 571 ? -13.070 -18.653 5.281 1.00 93.06 571 ALA A O 1
ATOM 4469 N N . GLU A 1 572 ? -11.401 -17.285 4.647 1.00 95.50 572 GLU A N 1
ATOM 4470 C CA . GLU A 1 572 ? -10.973 -16.899 5.995 1.00 95.50 572 GLU A CA 1
ATOM 4471 C C . GLU A 1 572 ? -12.051 -16.116 6.752 1.00 95.50 572 GLU A C 1
ATOM 4473 O O . GLU A 1 572 ? -12.306 -16.399 7.923 1.00 95.50 572 GLU A O 1
ATOM 4478 N N . ALA A 1 573 ? -12.733 -15.187 6.081 1.00 94.62 573 ALA A N 1
ATOM 4479 C CA . ALA A 1 573 ? -13.858 -14.450 6.651 1.00 94.62 573 ALA A CA 1
ATOM 4480 C C . ALA A 1 573 ? -15.130 -15.315 6.738 1.00 94.62 573 ALA A C 1
ATOM 4482 O O . ALA A 1 573 ? -15.856 -15.260 7.730 1.00 94.62 573 ALA A O 1
ATOM 4483 N N . ASP A 1 574 ? -15.391 -16.149 5.723 1.00 94.75 574 ASP A N 1
ATOM 4484 C CA . ASP A 1 574 ? -16.562 -17.036 5.701 1.00 94.75 574 ASP A CA 1
ATOM 4485 C C . ASP A 1 574 ? -16.551 -18.027 6.870 1.00 94.75 574 ASP A C 1
ATOM 4487 O O . ASP A 1 574 ? -17.561 -18.198 7.550 1.00 94.75 574 ASP A O 1
ATOM 4491 N N . GLN A 1 575 ? -15.418 -18.696 7.106 1.00 96.69 575 GLN A N 1
ATOM 4492 C CA . GLN A 1 575 ? -15.341 -19.765 8.104 1.00 96.69 575 GLN A CA 1
ATOM 4493 C C . GLN A 1 575 ? -15.546 -19.242 9.527 1.00 96.69 575 GLN A C 1
ATOM 4495 O O . GLN A 1 575 ? -16.261 -19.869 10.307 1.00 96.69 575 GLN A O 1
ATOM 4500 N N . ILE A 1 576 ? -14.970 -18.081 9.859 1.00 96.50 576 ILE A N 1
ATOM 4501 C CA . ILE A 1 576 ? -15.120 -17.478 11.184 1.00 96.50 576 ILE A CA 1
ATOM 4502 C C . ILE A 1 576 ? -16.539 -16.942 11.377 1.00 96.50 576 ILE A C 1
ATOM 4504 O O . ILE A 1 576 ? -17.138 -17.184 12.422 1.00 96.50 576 ILE A O 1
ATOM 4508 N N . PHE A 1 577 ? -17.122 -16.309 10.353 1.00 97.56 577 PHE A N 1
ATOM 4509 C CA . PHE A 1 577 ? -18.496 -15.820 10.407 1.00 97.56 577 PHE A CA 1
ATOM 4510 C C . PHE A 1 577 ? -19.493 -16.961 10.617 1.00 97.56 577 PHE A C 1
ATOM 4512 O O . PHE A 1 577 ? -20.318 -16.888 11.526 1.00 97.56 577 PHE A O 1
ATOM 4519 N N . GLU A 1 578 ? -19.412 -18.031 9.821 1.00 96.56 578 GLU A N 1
ATOM 4520 C CA . GLU A 1 578 ? -20.318 -19.174 9.959 1.00 96.56 578 GLU A CA 1
ATOM 4521 C C . GLU A 1 578 ? -20.137 -19.873 11.314 1.00 96.56 578 GLU A C 1
ATOM 4523 O O . GLU A 1 578 ? -21.126 -20.256 11.943 1.00 96.56 578 GLU A O 1
ATOM 4528 N N . ALA A 1 579 ? -18.903 -19.977 11.818 1.00 96.69 579 ALA A N 1
ATOM 4529 C CA . ALA A 1 579 ? -18.638 -20.574 13.123 1.00 96.69 579 ALA A CA 1
ATOM 4530 C C . ALA A 1 579 ? -19.181 -19.719 14.286 1.00 96.69 579 ALA A C 1
ATOM 4532 O O . ALA A 1 579 ? -19.767 -20.263 15.224 1.00 96.69 579 ALA A O 1
ATOM 4533 N N . MET A 1 580 ? -19.052 -18.390 14.215 1.00 96.56 580 MET A N 1
ATOM 4534 C CA . MET A 1 580 ? -19.632 -17.464 15.195 1.00 96.56 580 MET A CA 1
ATOM 4535 C C . MET A 1 580 ? -21.162 -17.452 15.140 1.00 96.56 580 MET A C 1
ATOM 4537 O O . MET A 1 580 ? -21.826 -17.523 16.174 1.00 96.56 580 MET A O 1
ATOM 4541 N N . LYS A 1 581 ? -21.730 -17.419 13.932 1.00 94.94 581 LYS A N 1
ATOM 4542 C CA . LYS A 1 581 ? -23.175 -17.441 13.700 1.00 94.94 581 LYS A CA 1
ATOM 4543 C C . LYS A 1 581 ? -23.818 -18.731 14.200 1.00 94.94 581 LYS A C 1
ATOM 4545 O O . LYS A 1 581 ? -24.883 -18.675 14.799 1.00 94.94 581 LYS A O 1
ATOM 4550 N N . ALA A 1 582 ? -23.170 -19.880 14.007 1.00 96.06 582 ALA A N 1
ATOM 4551 C CA . ALA A 1 582 ? -23.646 -21.164 14.529 1.00 96.06 582 ALA A CA 1
ATOM 4552 C C . ALA A 1 582 ? -23.728 -21.209 16.067 1.00 96.06 582 ALA A C 1
ATOM 4554 O O . ALA A 1 582 ? -24.390 -22.089 16.616 1.00 96.06 582 ALA A O 1
ATOM 4555 N N . LYS A 1 583 ? -23.057 -20.277 16.755 1.00 95.56 583 LYS A N 1
ATOM 4556 C CA . LYS A 1 583 ? -23.044 -20.132 18.215 1.00 95.56 583 LYS A CA 1
ATOM 4557 C C . LYS A 1 583 ? -23.804 -18.895 18.706 1.00 95.56 583 LYS A C 1
ATOM 4559 O O . LYS A 1 583 ? -23.662 -18.532 19.870 1.00 95.56 583 LYS A O 1
ATOM 4564 N N . ASP A 1 584 ? -24.571 -18.245 17.827 1.00 95.19 584 ASP A N 1
ATOM 4565 C CA . ASP A 1 584 ? -25.326 -17.019 18.115 1.00 95.19 584 ASP A CA 1
ATOM 4566 C C . ASP A 1 584 ? -24.463 -15.884 18.714 1.00 95.19 584 ASP A C 1
ATOM 4568 O O . ASP A 1 584 ? -24.931 -15.077 19.521 1.00 95.19 584 ASP A O 1
ATOM 4572 N N . LEU A 1 585 ? -23.184 -15.805 18.321 1.00 94.69 585 LEU A N 1
ATOM 4573 C CA . LEU A 1 585 ? -22.284 -14.727 18.7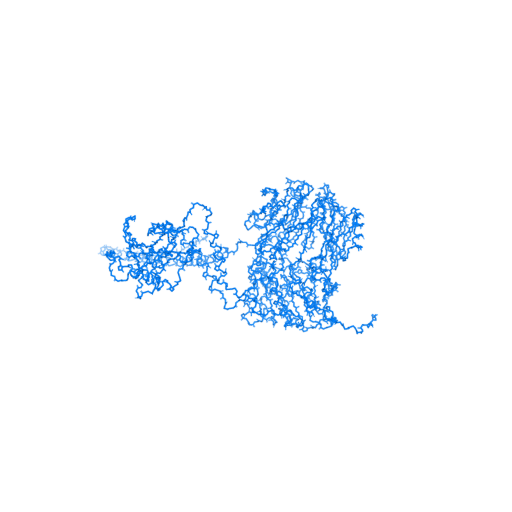40 1.00 94.69 585 LEU A CA 1
ATOM 4574 C C . LEU A 1 585 ? -22.571 -13.431 17.954 1.00 94.69 585 LEU A C 1
ATOM 4576 O O . LEU A 1 585 ? -22.969 -13.493 16.787 1.00 94.69 585 LEU A O 1
ATOM 4580 N N . PRO A 1 586 ? -22.369 -12.242 18.557 1.00 93.38 586 PRO A N 1
ATOM 4581 C CA . PRO A 1 586 ? -22.709 -10.964 17.935 1.00 93.38 586 PRO A CA 1
ATOM 4582 C C . PRO A 1 586 ? -21.721 -10.601 16.815 1.00 93.38 586 PRO A C 1
ATOM 4584 O O . PRO A 1 586 ? -20.712 -9.939 17.051 1.00 93.38 586 PRO A O 1
ATOM 4587 N N . VAL A 1 587 ? -22.023 -11.014 15.584 1.00 97.06 587 VAL A N 1
ATOM 4588 C CA . VAL A 1 587 ? -21.180 -10.759 14.409 1.00 97.06 587 VAL A CA 1
ATOM 4589 C C . VAL A 1 587 ? -21.976 -10.185 13.237 1.00 97.06 587 VAL A C 1
ATOM 4591 O O . VAL A 1 587 ? -23.071 -10.648 12.911 1.00 97.06 587 VAL A O 1
ATOM 4594 N N . GLU A 1 588 ? -21.401 -9.187 12.574 1.00 96.81 588 GLU A N 1
ATOM 4595 C CA . GLU A 1 588 ? -21.871 -8.641 11.302 1.00 96.81 588 GLU A CA 1
ATOM 4596 C C . GLU A 1 588 ? -20.825 -8.920 10.217 1.00 96.81 588 GLU A C 1
ATOM 4598 O O . GLU A 1 588 ? -19.640 -8.673 10.426 1.00 96.81 588 GLU A O 1
ATOM 4603 N N . TYR A 1 589 ? -21.253 -9.416 9.052 1.00 96.56 589 TYR A N 1
ATOM 4604 C CA . TYR A 1 589 ? -20.354 -9.721 7.937 1.00 96.56 589 TYR A CA 1
ATOM 4605 C C . TYR A 1 589 ? -20.725 -8.944 6.674 1.00 96.56 589 TYR A C 1
ATOM 4607 O O . TYR A 1 589 ? -21.856 -9.023 6.186 1.00 96.56 589 TYR A O 1
ATOM 4615 N N . TYR A 1 590 ? -19.745 -8.219 6.133 1.00 96.62 590 TYR A N 1
ATOM 4616 C CA . TYR A 1 590 ? -19.862 -7.416 4.923 1.00 96.62 590 TYR A CA 1
ATOM 4617 C C . TYR A 1 590 ? -18.884 -7.905 3.853 1.00 96.62 590 TYR A C 1
ATOM 4619 O O . TYR A 1 590 ? -17.668 -7.765 3.976 1.00 96.62 590 TYR A O 1
ATOM 4627 N N . LEU A 1 591 ? -19.435 -8.472 2.779 1.00 93.50 591 LEU A N 1
ATOM 4628 C CA . LEU A 1 591 ? -18.675 -8.932 1.622 1.00 93.50 591 LEU A CA 1
ATOM 4629 C C . LEU A 1 591 ? -18.823 -7.955 0.458 1.00 93.50 591 LEU A C 1
ATOM 4631 O O . LEU A 1 591 ? -19.932 -7.697 -0.016 1.00 93.50 591 LEU A O 1
ATOM 4635 N N . TYR A 1 592 ? -17.690 -7.518 -0.070 1.00 88.25 592 TYR A N 1
ATOM 4636 C CA . TYR A 1 592 ? -17.604 -6.604 -1.194 1.00 88.25 592 TYR A CA 1
ATOM 4637 C C . TYR A 1 592 ? -17.117 -7.344 -2.440 1.00 88.25 592 TYR A C 1
ATOM 4639 O O . TYR A 1 592 ? -15.964 -7.751 -2.548 1.00 88.25 592 TYR A O 1
ATOM 4647 N N . THR A 1 593 ? -18.047 -7.607 -3.360 1.00 88.56 593 THR A N 1
ATOM 4648 C CA . THR A 1 593 ? -17.887 -8.592 -4.450 1.00 88.56 593 THR A CA 1
ATOM 4649 C C . THR A 1 593 ? -16.935 -8.182 -5.572 1.00 88.56 593 THR A C 1
ATOM 4651 O O . THR A 1 593 ? -16.549 -8.996 -6.402 1.00 88.56 593 THR A O 1
ATOM 4654 N N . ASP A 1 594 ? -16.609 -6.905 -5.620 1.00 83.88 594 ASP A N 1
ATOM 4655 C CA . ASP A 1 594 ? -15.850 -6.203 -6.648 1.00 83.88 594 ASP A CA 1
ATOM 4656 C C . ASP A 1 594 ? -14.571 -5.578 -6.071 1.00 83.88 594 ASP A C 1
ATOM 4658 O O . ASP A 1 594 ? -13.995 -4.660 -6.653 1.00 83.88 594 ASP A O 1
ATOM 4662 N N . GLU A 1 595 ? -14.157 -6.082 -4.909 1.00 88.06 595 GLU A N 1
ATOM 4663 C CA . GLU A 1 595 ? -12.989 -5.649 -4.158 1.00 88.06 595 GLU A CA 1
ATOM 4664 C C . GLU A 1 595 ? -12.078 -6.830 -3.804 1.00 88.06 595 GLU A C 1
ATOM 4666 O O . GLU A 1 595 ? -12.496 -7.991 -3.842 1.00 88.06 595 GLU A O 1
ATOM 4671 N N . GLY A 1 596 ? -10.833 -6.514 -3.451 1.00 90.81 596 GLY A N 1
ATOM 4672 C CA . GLY A 1 596 ? -9.737 -7.452 -3.203 1.00 90.81 596 GLY A CA 1
ATOM 4673 C C . GLY A 1 596 ? -9.218 -7.416 -1.766 1.00 90.81 596 GLY A C 1
ATOM 4674 O O . GLY A 1 596 ? -10.000 -7.434 -0.816 1.00 90.81 596 GLY A O 1
ATOM 4675 N N . HIS A 1 597 ? -7.891 -7.334 -1.600 1.00 92.69 597 HIS A N 1
ATOM 4676 C CA . HIS A 1 597 ? -7.249 -7.193 -0.286 1.00 92.69 597 HIS A CA 1
ATOM 4677 C C . HIS A 1 597 ? -7.374 -5.776 0.261 1.00 92.69 597 HIS A C 1
ATOM 4679 O O . HIS A 1 597 ? -6.442 -4.971 0.294 1.00 92.69 597 HIS A O 1
ATOM 4685 N N . GLY A 1 598 ? -8.609 -5.453 0.592 1.00 88.12 598 GLY A N 1
ATOM 4686 C CA . GLY A 1 598 ? -9.083 -4.105 0.583 1.00 88.12 598 GLY A CA 1
ATOM 4687 C C . GLY A 1 598 ? -9.680 -3.756 -0.789 1.00 88.12 598 GLY A C 1
ATOM 4688 O O . GLY A 1 598 ? -10.335 -4.560 -1.426 1.00 88.12 598 GLY A O 1
ATOM 4689 N N . PHE A 1 599 ? -9.629 -2.498 -1.192 1.00 89.94 599 PHE A N 1
ATOM 4690 C CA . PHE A 1 599 ? -10.896 -1.827 -1.131 1.00 89.94 599 PHE A CA 1
ATOM 4691 C C . PHE A 1 599 ? -11.062 -0.665 -2.273 1.00 89.94 599 PHE A C 1
ATOM 4693 O O . PHE A 1 599 ? -11.717 0.357 -2.191 1.00 89.94 599 PHE A O 1
ATOM 4700 N N . ALA A 1 600 ? -10.404 -0.655 -3.419 1.00 87.81 600 ALA A N 1
ATOM 4701 C CA . ALA A 1 600 ? -10.318 0.523 -4.346 1.00 87.81 600 ALA A CA 1
ATOM 4702 C C . ALA A 1 600 ? -11.470 1.581 -4.543 1.00 87.81 600 ALA A C 1
ATOM 4704 O O . ALA A 1 600 ? -11.168 2.748 -4.822 1.00 87.81 600 ALA A O 1
ATOM 4705 N N . ARG A 1 601 ? -12.762 1.264 -4.459 1.00 87.56 601 ARG A N 1
ATOM 4706 C CA . ARG A 1 601 ? -13.816 2.142 -4.984 1.00 87.56 601 ARG A CA 1
ATOM 4707 C C . ARG A 1 601 ? -14.410 3.114 -3.926 1.00 87.56 601 ARG A C 1
ATOM 4709 O O . ARG A 1 601 ? -14.559 2.784 -2.750 1.00 87.56 601 ARG A O 1
ATOM 4716 N N . PRO A 1 602 ? -14.799 4.353 -4.295 1.00 87.88 602 PRO A N 1
ATOM 4717 C CA . PRO A 1 602 ? -15.354 5.332 -3.341 1.00 87.88 602 PRO A CA 1
ATOM 4718 C C . PRO A 1 602 ? -16.762 5.063 -2.792 1.00 87.88 602 PRO A C 1
ATOM 4720 O O . PRO A 1 602 ? -16.901 5.139 -1.574 1.00 87.88 602 PRO A O 1
ATOM 4723 N N . PRO A 1 603 ? -17.799 4.702 -3.594 1.00 88.50 603 PRO A N 1
ATOM 4724 C CA . PRO A 1 603 ? -19.149 4.349 -3.068 1.00 88.50 603 PRO A CA 1
ATOM 4725 C C . PRO A 1 603 ? -19.101 3.313 -1.948 1.00 88.50 603 PRO A C 1
ATOM 4727 O O . PRO A 1 603 ? -19.937 3.169 -1.066 1.00 88.50 603 PRO A O 1
ATOM 4730 N N . ASN A 1 604 ? -18.028 2.599 -2.106 1.00 87.38 604 ASN A N 1
ATOM 4731 C CA . ASN A 1 604 ? -17.697 1.316 -1.736 1.00 87.38 604 ASN A CA 1
ATOM 4732 C C . ASN A 1 604 ? -17.003 1.596 -0.361 1.00 87.38 604 ASN A C 1
ATOM 4734 O O . ASN A 1 604 ? -17.437 1.099 0.684 1.00 87.38 604 ASN A O 1
ATOM 4738 N N . ARG A 1 605 ? -16.043 2.555 -0.297 1.00 90.56 605 ARG A N 1
ATOM 4739 C CA . ARG A 1 605 ? -15.334 2.986 0.947 1.00 90.56 605 ARG A CA 1
ATOM 4740 C C . ARG A 1 605 ? -16.261 3.603 1.953 1.00 90.56 605 ARG A C 1
ATOM 4742 O O . ARG A 1 605 ? -16.173 3.328 3.145 1.00 90.56 605 ARG A O 1
ATOM 4749 N N . LEU A 1 606 ? -17.148 4.423 1.428 1.00 93.06 606 LEU A N 1
ATOM 4750 C CA . LEU A 1 606 ? -18.051 5.225 2.216 1.00 93.06 606 LEU A CA 1
ATOM 4751 C C . LEU A 1 606 ? -19.125 4.372 2.890 1.00 93.06 606 LEU A C 1
ATOM 4753 O O . LEU A 1 606 ? -19.502 4.706 4.011 1.00 93.06 606 LEU A O 1
ATOM 4757 N N . ASP A 1 607 ? -19.582 3.274 2.282 1.00 93.81 607 ASP A N 1
ATOM 4758 C CA . ASP A 1 607 ? -20.535 2.380 2.942 1.00 93.81 607 ASP A CA 1
ATOM 4759 C C . ASP A 1 607 ? -19.929 1.695 4.170 1.00 93.81 607 ASP A C 1
ATOM 4761 O O . ASP A 1 607 ? -20.457 1.844 5.272 1.00 93.81 607 ASP A O 1
ATOM 4765 N N . PHE A 1 608 ? -18.792 1.014 4.007 1.00 95.50 608 PHE A N 1
ATOM 4766 C CA . PHE A 1 608 ? -18.109 0.361 5.123 1.00 95.50 608 PHE A CA 1
ATOM 4767 C C . PHE A 1 608 ? -17.833 1.326 6.266 1.00 95.50 608 PHE A C 1
ATOM 4769 O O . PHE A 1 608 ? -18.188 1.040 7.408 1.00 95.50 608 PHE A O 1
ATOM 4776 N N . THR A 1 609 ? -17.248 2.492 5.968 1.00 95.81 609 THR A N 1
ATOM 4777 C CA . THR A 1 609 ? -16.974 3.476 7.012 1.00 95.81 609 THR A CA 1
ATOM 4778 C C . THR A 1 609 ? -18.273 3.927 7.668 1.00 95.81 609 THR A C 1
ATOM 4780 O O . THR A 1 609 ? -18.313 4.021 8.885 1.00 95.81 609 THR A O 1
ATOM 4783 N N . SER A 1 610 ? -19.355 4.149 6.916 1.00 95.56 610 SER A N 1
ATOM 4784 C CA . SER A 1 610 ? -20.644 4.552 7.499 1.00 95.56 610 SER A CA 1
ATOM 4785 C C . SER A 1 610 ? -21.224 3.493 8.443 1.00 95.56 610 SER A C 1
ATOM 4787 O O . SER A 1 610 ? -21.807 3.843 9.470 1.00 95.56 610 SER A O 1
ATOM 4789 N N . ARG A 1 611 ? -21.046 2.204 8.133 1.00 95.62 611 ARG A N 1
ATOM 4790 C CA . ARG A 1 611 ? -21.437 1.090 9.014 1.00 95.62 611 ARG A CA 1
ATOM 4791 C C . ARG A 1 611 ? -20.606 1.064 10.281 1.00 95.62 611 ARG A C 1
ATOM 4793 O O . ARG A 1 611 ? -21.161 0.980 11.373 1.00 95.62 611 ARG A O 1
ATOM 4800 N N . VAL A 1 612 ? -19.290 1.189 10.138 1.00 97.75 612 VAL A N 1
ATOM 4801 C CA . VAL A 1 612 ? -18.388 1.218 11.287 1.00 97.75 612 VAL A CA 1
ATOM 4802 C C . VAL A 1 612 ? -18.611 2.477 12.136 1.00 97.75 612 VAL A C 1
ATOM 4804 O O . VAL A 1 612 ? -18.571 2.385 13.354 1.00 97.75 612 VAL A O 1
ATOM 4807 N N . ASP A 1 613 ? -18.935 3.629 11.541 1.00 97.31 613 ASP A N 1
ATOM 4808 C CA . ASP A 1 613 ? -19.240 4.882 12.258 1.00 97.31 613 ASP A CA 1
ATOM 4809 C C . ASP A 1 613 ? -20.432 4.690 13.202 1.00 97.31 613 ASP A C 1
ATOM 4811 O O . ASP A 1 613 ? -20.390 5.093 14.362 1.00 97.31 613 ASP A O 1
ATOM 4815 N N . GLN A 1 614 ? -21.474 3.999 12.730 1.00 96.69 614 GLN A N 1
ATOM 4816 C CA . GLN A 1 614 ? -22.650 3.658 13.535 1.00 96.69 614 GLN A CA 1
ATOM 4817 C C . GLN A 1 614 ? -22.341 2.586 14.582 1.00 96.69 614 GLN A C 1
ATOM 4819 O O . GLN A 1 614 ? -22.795 2.684 15.722 1.00 96.69 614 GLN A O 1
ATOM 4824 N N . PHE A 1 615 ? -21.566 1.571 14.208 1.00 98.06 615 PHE A N 1
ATOM 4825 C CA . PHE A 1 615 ? -21.170 0.484 15.096 1.00 98.06 615 PHE A CA 1
ATOM 4826 C C . PHE A 1 615 ? -20.317 0.980 16.269 1.00 98.06 615 PHE A C 1
ATOM 4828 O O . PHE A 1 615 ? -20.645 0.715 17.425 1.00 98.06 615 PHE A O 1
ATOM 4835 N N . LEU A 1 616 ? -19.280 1.773 15.994 1.00 98.38 616 LEU A N 1
ATOM 4836 C CA . LEU A 1 616 ? -18.455 2.391 17.029 1.00 98.38 616 LEU A CA 1
ATOM 4837 C C . LEU A 1 616 ? -19.286 3.357 17.874 1.00 98.38 616 LEU A C 1
ATOM 4839 O O . LEU A 1 616 ? -19.205 3.293 19.096 1.00 98.38 616 LEU A O 1
ATOM 4843 N N . ALA A 1 617 ? -20.163 4.171 17.276 1.00 97.88 617 ALA A N 1
ATOM 4844 C CA . ALA A 1 617 ? -21.035 5.053 18.053 1.00 97.88 617 ALA A CA 1
ATOM 4845 C C . ALA A 1 617 ? -21.969 4.295 19.006 1.00 97.88 617 ALA A C 1
ATOM 4847 O O . ALA A 1 617 ? -22.210 4.738 20.129 1.00 97.88 617 ALA A O 1
ATOM 4848 N N . LYS A 1 618 ? -22.466 3.129 18.587 1.00 97.25 618 LYS A N 1
ATOM 4849 C CA . LYS A 1 618 ? -23.312 2.259 19.408 1.00 97.25 618 LYS A CA 1
ATOM 4850 C C . LYS A 1 618 ? -22.553 1.633 20.583 1.00 97.25 618 LYS A C 1
ATOM 4852 O O . LYS A 1 618 ? -23.139 1.494 21.654 1.00 97.25 618 LYS A O 1
ATOM 4857 N N . HIS A 1 619 ? -21.293 1.242 20.390 1.00 97.69 619 HIS A N 1
ATOM 4858 C CA . HIS A 1 619 ? -20.541 0.448 21.372 1.00 97.69 619 HIS A CA 1
ATOM 4859 C C . HIS A 1 619 ? -19.544 1.258 22.215 1.00 97.69 619 HIS A C 1
ATOM 4861 O O . HIS A 1 619 ? -19.381 0.967 23.395 1.00 97.69 619 HIS A O 1
ATOM 4867 N N . LEU A 1 620 ? -18.941 2.309 21.658 1.00 96.62 620 LEU A N 1
ATOM 4868 C CA . LEU A 1 620 ? -18.053 3.245 22.362 1.00 96.62 620 LEU A CA 1
ATOM 4869 C C . LEU A 1 620 ? -18.762 4.532 22.814 1.00 96.62 620 LEU A C 1
ATOM 4871 O O . LEU A 1 620 ? -18.213 5.299 23.610 1.00 96.62 620 LEU A O 1
ATOM 4875 N N . GLY A 1 621 ? -19.963 4.811 22.299 1.00 93.94 621 GLY A N 1
ATOM 4876 C CA . GLY A 1 621 ? -20.566 6.142 22.375 1.00 93.94 621 GLY A CA 1
ATOM 4877 C C . GLY A 1 621 ? -19.909 7.106 21.384 1.00 93.94 621 GLY A C 1
ATOM 4878 O O . GLY A 1 621 ? -19.320 6.691 20.394 1.00 93.94 621 GLY A O 1
ATOM 4879 N N . GLY A 1 622 ? -19.970 8.412 21.643 1.00 91.12 622 GLY A N 1
ATOM 4880 C CA . GLY A 1 622 ? -19.392 9.423 20.749 1.00 91.12 622 GLY A CA 1
ATOM 4881 C C . GLY A 1 622 ? -20.346 9.871 19.640 1.00 91.12 622 GLY A C 1
ATOM 4882 O O . GLY A 1 622 ? -21.558 9.675 19.720 1.00 91.12 622 GLY A O 1
ATOM 4883 N N . ARG A 1 623 ? -19.798 10.559 18.637 1.00 93.50 623 ARG A N 1
ATOM 4884 C CA . ARG A 1 623 ? -20.568 11.199 17.561 1.00 93.50 623 ARG A CA 1
ATOM 4885 C C . ARG A 1 623 ? -20.461 10.371 16.289 1.00 93.50 623 ARG A C 1
ATOM 4887 O O . ARG A 1 623 ? -19.362 9.972 15.932 1.00 93.50 623 ARG A O 1
ATOM 4894 N N . CYS A 1 624 ? -21.561 10.204 15.566 1.00 93.50 624 CYS A N 1
ATOM 4895 C CA . CYS A 1 624 ? -21.572 9.619 14.225 1.00 93.50 624 CYS A CA 1
ATOM 4896 C C . CYS A 1 624 ? -22.350 10.505 13.254 1.00 93.50 624 CYS A C 1
ATOM 4898 O O . CYS A 1 624 ? -23.132 11.373 13.653 1.00 93.50 624 CYS A O 1
ATOM 4900 N N . GLN A 1 625 ? -22.124 10.289 11.963 1.00 89.94 625 GLN A N 1
ATOM 4901 C CA . GLN A 1 625 ? -22.921 10.900 10.915 1.00 89.94 625 GLN A CA 1
ATOM 4902 C C . GLN A 1 625 ? -24.333 10.299 10.941 1.00 89.94 625 GLN A C 1
ATOM 4904 O O . GLN A 1 625 ? -24.499 9.080 10.894 1.00 89.94 625 GLN A O 1
ATOM 4909 N N . ALA A 1 626 ? -25.357 11.157 11.005 1.00 76.44 626 ALA A N 1
ATOM 4910 C CA . ALA A 1 626 ? -26.747 10.714 10.961 1.00 76.44 626 ALA A CA 1
ATOM 4911 C C . ALA A 1 626 ? -27.013 9.914 9.676 1.00 76.44 626 ALA A C 1
ATOM 4913 O O . ALA A 1 626 ? -26.587 10.317 8.589 1.00 76.44 626 ALA A O 1
ATOM 4914 N N . GLN A 1 627 ? -27.735 8.795 9.796 1.00 57.44 627 GLN A N 1
ATOM 4915 C CA . GLN A 1 627 ? -28.243 8.083 8.628 1.00 57.44 627 GLN A CA 1
ATOM 4916 C C . GLN A 1 627 ? -29.135 9.040 7.829 1.00 57.44 627 GLN A C 1
ATOM 4918 O O . GLN A 1 627 ? -30.140 9.533 8.342 1.00 57.44 627 GLN A O 1
ATOM 4923 N N . GLN A 1 628 ? -28.785 9.296 6.568 1.00 45.88 628 GLN A N 1
ATOM 4924 C CA . GLN A 1 628 ? -29.802 9.708 5.606 1.00 45.88 628 GLN A CA 1
ATOM 4925 C C . GLN A 1 628 ? -30.806 8.556 5.535 1.00 45.88 628 GLN A C 1
ATOM 4927 O O . GLN A 1 628 ? -30.391 7.402 5.408 1.00 45.88 628 GLN A O 1
ATOM 4932 N N . GLY A 1 629 ? -32.091 8.859 5.739 1.00 34.78 629 GLY A N 1
ATOM 4933 C CA . GLY A 1 629 ? -33.141 7.852 5.858 1.00 34.78 629 GLY A CA 1
ATOM 4934 C C . GLY A 1 629 ? -33.087 6.834 4.720 1.00 34.78 629 GLY A C 1
ATOM 4935 O O . GLY A 1 629 ? -32.751 7.168 3.585 1.00 34.78 629 GLY A O 1
ATOM 4936 N N . ASP A 1 630 ? -33.441 5.591 5.034 1.00 34.47 630 ASP A N 1
ATOM 4937 C CA . ASP A 1 630 ? -33.462 4.456 4.103 1.00 34.47 630 ASP A CA 1
ATOM 4938 C C . ASP A 1 630 ? -34.278 4.688 2.808 1.00 34.47 630 ASP A C 1
ATOM 4940 O O . ASP A 1 630 ? -34.159 3.896 1.875 1.00 34.47 630 ASP A O 1
ATOM 4944 N N . ASP A 1 631 ? -35.045 5.780 2.718 1.00 33.28 631 ASP A N 1
ATOM 4945 C CA . ASP A 1 631 ? -35.936 6.147 1.609 1.00 33.28 631 ASP A CA 1
ATOM 4946 C C . ASP A 1 631 ? -35.255 6.767 0.371 1.00 33.28 631 ASP A C 1
ATOM 4948 O O . ASP A 1 631 ? -35.897 6.883 -0.671 1.00 33.28 631 ASP A O 1
ATOM 4952 N N . GLU A 1 632 ? -33.968 7.130 0.420 1.00 32.19 632 GLU A N 1
ATOM 4953 C CA . GLU A 1 632 ? -33.247 7.651 -0.764 1.00 32.19 632 GLU A CA 1
ATOM 4954 C C . GLU A 1 632 ? -32.246 6.667 -1.378 1.00 32.19 632 GLU A C 1
ATOM 4956 O O . GLU A 1 632 ? -31.574 6.978 -2.365 1.00 32.19 632 GLU A O 1
ATOM 4961 N N . ARG A 1 633 ? -32.168 5.435 -0.863 1.00 36.12 633 ARG A N 1
ATOM 4962 C CA . ARG A 1 633 ? -31.495 4.366 -1.600 1.00 36.12 633 ARG A CA 1
ATOM 4963 C C . ARG A 1 633 ? -32.488 3.821 -2.621 1.00 36.12 633 ARG A C 1
ATOM 4965 O O . ARG A 1 633 ? -33.464 3.197 -2.204 1.00 36.12 633 ARG A O 1
ATOM 4972 N N . PRO A 1 634 ? -32.282 3.983 -3.944 1.00 30.62 634 PRO A N 1
ATOM 4973 C CA . PRO A 1 634 ? -33.084 3.230 -4.887 1.00 30.62 634 PRO A CA 1
ATOM 4974 C C . PRO A 1 634 ? -32.869 1.756 -4.552 1.00 30.62 634 PRO A C 1
ATOM 4976 O O . PRO A 1 634 ? -31.753 1.239 -4.650 1.00 30.62 634 PRO A O 1
ATOM 4979 N N . ALA A 1 635 ? -33.936 1.079 -4.130 1.00 31.94 635 ALA A N 1
ATOM 4980 C CA . ALA A 1 635 ? -34.005 -0.365 -4.180 1.00 31.94 635 ALA A CA 1
ATOM 4981 C C . ALA A 1 635 ? -33.913 -0.735 -5.662 1.00 31.94 635 ALA A C 1
ATOM 4983 O O . ALA A 1 635 ? -34.908 -0.847 -6.374 1.00 31.94 635 ALA A O 1
ATOM 4984 N N . VAL A 1 636 ? -32.683 -0.827 -6.161 1.00 37.06 636 VAL A N 1
ATOM 4985 C CA . VAL A 1 636 ? -32.411 -1.343 -7.486 1.00 37.06 636 VAL A CA 1
ATOM 4986 C C . VAL A 1 636 ? -32.829 -2.797 -7.424 1.00 37.06 636 VAL A C 1
ATOM 4988 O O . VAL A 1 636 ? -32.186 -3.606 -6.751 1.00 37.06 636 VAL A O 1
ATOM 4991 N N . ASP A 1 637 ? -33.930 -3.116 -8.100 1.00 40.41 637 ASP A N 1
ATOM 4992 C CA . ASP A 1 637 ? -34.328 -4.486 -8.365 1.00 40.41 637 ASP A CA 1
ATOM 4993 C C . ASP A 1 637 ? -33.141 -5.178 -9.050 1.00 40.41 637 ASP A C 1
ATOM 4995 O O . ASP A 1 637 ? -32.896 -5.031 -10.250 1.00 40.41 637 ASP A O 1
ATOM 4999 N N . ARG A 1 638 ? -32.334 -5.898 -8.263 1.00 38.44 638 ARG A N 1
ATOM 5000 C CA . ARG A 1 638 ? -31.174 -6.630 -8.769 1.00 38.44 638 ARG A CA 1
ATOM 5001 C C . ARG A 1 638 ? -31.602 -7.720 -9.737 1.00 38.44 638 ARG A C 1
ATOM 5003 O O . ARG A 1 638 ? -30.754 -8.163 -10.493 1.00 38.44 638 ARG A O 1
ATOM 5010 N N . ARG A 1 639 ? -32.881 -8.107 -9.810 1.00 36.50 639 ARG A N 1
ATOM 5011 C CA . ARG A 1 639 ? -33.373 -8.938 -10.908 1.00 36.50 639 ARG A CA 1
ATOM 5012 C C . ARG A 1 639 ? -33.325 -8.157 -12.216 1.00 36.50 639 ARG A C 1
ATOM 5014 O O . ARG A 1 639 ? -32.806 -8.689 -13.184 1.00 36.50 639 ARG A O 1
ATOM 5021 N N . ALA A 1 640 ? -33.745 -6.893 -12.228 1.00 35.03 640 ALA A N 1
ATOM 5022 C CA . ALA A 1 640 ? -33.642 -6.001 -13.385 1.00 35.03 640 ALA A CA 1
ATOM 5023 C C . ALA A 1 640 ? -32.186 -5.634 -13.731 1.00 35.03 640 ALA A C 1
ATOM 5025 O O . ALA A 1 640 ? -31.838 -5.587 -14.909 1.00 35.03 640 ALA A O 1
ATOM 5026 N N . LEU A 1 641 ? -31.313 -5.440 -12.732 1.00 34.66 641 LEU A N 1
ATOM 5027 C CA . LEU A 1 641 ? -29.901 -5.104 -12.963 1.00 34.66 641 LEU A CA 1
ATOM 5028 C C . LEU A 1 641 ? -29.035 -6.326 -13.319 1.00 34.66 641 LEU A C 1
ATOM 5030 O O . LEU A 1 641 ? -28.174 -6.207 -14.181 1.00 34.66 641 LEU A O 1
ATOM 5034 N N . LEU A 1 642 ? -29.284 -7.509 -12.736 1.00 37.00 642 LEU A N 1
ATOM 5035 C CA . LEU A 1 642 ? -28.694 -8.765 -13.217 1.00 37.00 642 LEU A CA 1
ATOM 5036 C C . LEU A 1 642 ? -29.286 -9.162 -14.563 1.00 37.00 642 LEU A C 1
ATOM 5038 O O . LEU A 1 642 ? -28.544 -9.701 -15.366 1.00 37.00 642 LEU A O 1
ATOM 5042 N N . LEU A 1 643 ? -30.558 -8.882 -14.864 1.00 38.28 643 LEU A N 1
ATOM 5043 C CA . LEU A 1 643 ? -31.091 -9.046 -16.220 1.00 38.28 643 LEU A CA 1
ATOM 5044 C C . LEU A 1 643 ? -30.405 -8.086 -17.194 1.00 38.28 643 LEU A C 1
ATOM 5046 O O . LEU A 1 643 ? -30.108 -8.502 -18.303 1.00 38.28 643 LEU A O 1
ATOM 5050 N N . ALA A 1 644 ? -30.084 -6.853 -16.792 1.00 34.59 644 ALA A N 1
ATOM 5051 C CA . ALA A 1 644 ? -29.360 -5.888 -17.623 1.00 34.59 644 ALA A CA 1
ATOM 5052 C C . ALA A 1 644 ? -27.868 -6.233 -17.790 1.00 34.59 644 ALA A C 1
ATOM 5054 O O . ALA A 1 644 ? -27.344 -6.133 -18.894 1.00 34.59 644 ALA A O 1
ATOM 5055 N N . ALA A 1 645 ? -27.191 -6.689 -16.733 1.00 32.31 645 ALA A N 1
ATOM 5056 C CA . ALA A 1 645 ? -25.788 -7.106 -16.760 1.00 32.31 645 ALA A CA 1
ATOM 5057 C C . ALA A 1 645 ? -25.606 -8.480 -17.425 1.00 32.31 645 ALA A C 1
ATOM 5059 O O . ALA A 1 645 ? -24.675 -8.668 -18.200 1.00 32.31 645 ALA A O 1
ATOM 5060 N N . SER A 1 646 ? -26.545 -9.408 -17.219 1.00 36.31 646 SER A N 1
ATOM 5061 C CA . SER A 1 646 ? -26.616 -10.663 -17.976 1.00 36.31 646 SER A CA 1
ATOM 5062 C C . SER A 1 646 ? -27.022 -10.400 -19.420 1.00 36.31 646 SER A C 1
ATOM 5064 O O . SER A 1 646 ? -26.525 -11.091 -20.291 1.00 36.31 646 SER A O 1
ATOM 5066 N N . ALA A 1 647 ? -27.847 -9.385 -19.711 1.00 33.00 647 ALA A N 1
ATOM 506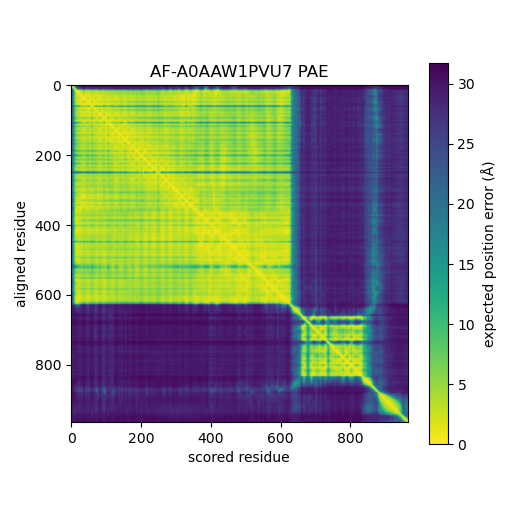7 C CA . ALA A 1 647 ? -28.126 -8.949 -21.081 1.00 33.00 647 ALA A CA 1
ATOM 5068 C C . ALA A 1 647 ? -26.922 -8.260 -21.734 1.00 33.00 647 ALA A C 1
ATOM 5070 O O . ALA A 1 647 ? -26.737 -8.420 -22.933 1.00 33.00 647 ALA A O 1
ATOM 5071 N N . ALA A 1 648 ? -26.081 -7.545 -20.982 1.00 31.00 648 ALA A N 1
ATOM 5072 C CA . ALA A 1 648 ? -24.832 -6.968 -21.480 1.00 31.00 648 ALA A CA 1
ATOM 5073 C C . ALA A 1 648 ? -23.762 -8.049 -21.725 1.00 31.00 648 ALA A C 1
ATOM 5075 O O . ALA A 1 648 ? -23.094 -8.027 -22.756 1.00 31.00 648 ALA A O 1
ATOM 5076 N N . ALA A 1 649 ? -23.665 -9.050 -20.844 1.00 31.41 649 ALA A N 1
ATOM 5077 C CA . ALA A 1 649 ? -22.793 -10.212 -21.019 1.00 31.41 649 ALA A CA 1
ATOM 5078 C C . ALA A 1 649 ? -23.293 -11.161 -22.129 1.00 31.41 649 ALA A C 1
ATOM 5080 O O . ALA A 1 649 ? -22.493 -11.621 -22.939 1.00 31.41 649 ALA A O 1
ATOM 5081 N N . LEU A 1 650 ? -24.611 -11.382 -22.260 1.00 31.92 650 LEU A N 1
ATOM 5082 C CA . LEU A 1 650 ? -25.199 -12.056 -23.427 1.00 31.92 650 LEU A CA 1
ATOM 5083 C C . LEU A 1 650 ? -24.983 -11.231 -24.702 1.00 31.92 650 LEU A C 1
ATOM 5085 O O . LEU A 1 650 ? -24.709 -11.811 -25.744 1.00 31.92 650 LEU A O 1
ATOM 5089 N N . SER A 1 651 ? -25.056 -9.897 -24.637 1.00 29.86 651 SER A N 1
ATOM 5090 C CA . SER A 1 651 ? -24.789 -9.016 -25.782 1.00 29.86 651 SER A CA 1
ATOM 5091 C C . SER A 1 651 ? -23.333 -9.094 -26.243 1.00 29.86 651 SER A C 1
ATOM 5093 O O . SER A 1 651 ? -23.091 -8.961 -27.435 1.00 29.86 651 SER A O 1
ATOM 5095 N N . ALA A 1 652 ? -22.369 -9.337 -25.353 1.00 29.80 652 ALA A N 1
ATOM 5096 C CA . ALA A 1 652 ? -20.961 -9.501 -25.722 1.00 29.80 652 ALA A CA 1
ATOM 5097 C C . ALA A 1 652 ? -20.639 -10.898 -26.293 1.00 29.80 652 ALA A C 1
ATOM 5099 O O . ALA A 1 652 ? -19.713 -11.035 -27.085 1.00 29.80 652 ALA A O 1
ATOM 5100 N N . VAL A 1 653 ? -21.417 -11.927 -25.935 1.00 34.66 653 VAL A N 1
ATOM 5101 C CA . VAL A 1 653 ? -21.207 -13.317 -26.392 1.00 34.66 653 VAL A CA 1
ATOM 5102 C C . VAL A 1 653 ? -22.059 -13.672 -27.625 1.00 34.66 653 VAL A C 1
ATOM 5104 O O . VAL A 1 653 ? -21.700 -14.568 -28.385 1.00 34.66 653 VAL A O 1
ATOM 5107 N N . LEU A 1 654 ? -23.158 -12.950 -27.879 1.00 30.38 654 LEU A N 1
ATOM 5108 C CA . LEU A 1 654 ? -24.049 -13.162 -29.033 1.00 30.38 654 LEU A CA 1
ATOM 5109 C C . LEU A 1 654 ? -23.721 -12.303 -30.268 1.00 30.38 654 LEU A C 1
ATOM 5111 O O . LEU A 1 654 ? -24.417 -12.424 -31.272 1.00 30.38 654 LEU A O 1
ATOM 5115 N N . HIS A 1 655 ? -22.673 -11.475 -30.238 1.00 32.94 655 HIS A N 1
ATOM 5116 C CA . HIS A 1 655 ? -22.210 -10.750 -31.426 1.00 32.94 655 HIS A CA 1
ATOM 5117 C C . HIS A 1 655 ? -20.900 -11.344 -31.960 1.00 32.94 655 HIS A C 1
ATOM 5119 O O . HIS A 1 655 ? -19.834 -11.046 -31.422 1.00 32.94 655 HIS A O 1
ATOM 5125 N N . PRO A 1 656 ? -20.909 -12.077 -33.086 1.00 31.92 656 PRO A N 1
ATOM 5126 C CA . PRO A 1 656 ? -19.858 -11.871 -34.060 1.00 31.92 656 PRO A CA 1
ATOM 5127 C C . PRO A 1 656 ? -20.108 -10.502 -34.703 1.00 31.92 656 PRO A C 1
ATOM 5129 O O . PRO A 1 656 ? -21.158 -10.248 -35.291 1.00 31.92 656 PRO A O 1
ATOM 5132 N N . ALA A 1 657 ? -19.147 -9.592 -34.587 1.00 31.66 657 ALA A N 1
ATOM 5133 C CA . ALA A 1 657 ? -19.140 -8.402 -35.417 1.00 31.66 657 ALA A CA 1
ATOM 5134 C C . ALA A 1 657 ? -18.985 -8.823 -36.889 1.00 31.66 657 ALA A C 1
ATOM 5136 O O . ALA A 1 657 ? -17.881 -9.163 -37.308 1.00 31.66 657 ALA A O 1
ATOM 5137 N N . LYS A 1 658 ? -20.073 -8.785 -37.669 1.00 30.95 658 LYS A N 1
ATOM 5138 C CA . LYS A 1 658 ? -20.048 -8.544 -39.120 1.00 30.95 658 LYS A CA 1
ATOM 5139 C C . LYS A 1 658 ? -21.300 -7.771 -39.529 1.00 30.95 658 LYS A C 1
ATOM 5141 O O . LYS A 1 658 ? -22.418 -8.243 -39.374 1.00 30.95 658 LYS A O 1
ATOM 5146 N N . ALA A 1 659 ? -21.084 -6.563 -40.032 1.00 35.22 659 ALA A N 1
ATOM 5147 C CA . ALA A 1 659 ? -22.101 -5.585 -40.392 1.00 35.22 659 ALA A CA 1
ATOM 5148 C C . ALA A 1 659 ? -22.717 -5.808 -41.791 1.00 35.22 659 ALA A C 1
ATOM 5150 O O . ALA A 1 659 ? -23.052 -4.829 -42.443 1.00 35.22 659 ALA A O 1
ATOM 5151 N N . ASP A 1 660 ? -22.881 -7.058 -42.244 1.00 40.31 660 ASP A N 1
ATOM 5152 C CA . ASP A 1 660 ? -23.347 -7.349 -43.617 1.00 40.31 660 ASP A CA 1
ATOM 5153 C C . ASP A 1 660 ? -24.531 -8.334 -43.729 1.00 40.31 660 ASP A C 1
ATOM 5155 O O . ASP A 1 660 ? -24.935 -8.665 -44.840 1.00 40.31 660 ASP A O 1
ATOM 5159 N N . GLU A 1 661 ? -25.162 -8.770 -42.629 1.00 53.59 661 GLU A N 1
ATOM 5160 C CA . GLU A 1 661 ? -26.399 -9.572 -42.704 1.00 53.59 661 GLU A CA 1
ATOM 5161 C C . GLU A 1 661 ? -27.600 -8.809 -42.111 1.00 53.59 661 GLU A C 1
ATOM 5163 O O . GLU A 1 661 ? -27.681 -8.523 -40.913 1.00 53.59 661 GLU A O 1
ATOM 5168 N N . GLU A 1 662 ? -28.557 -8.451 -42.976 1.00 77.19 662 GLU A N 1
ATOM 5169 C CA . GLU A 1 662 ? -29.769 -7.675 -42.646 1.00 77.19 662 GLU A CA 1
ATOM 5170 C C . GLU A 1 662 ? -30.725 -8.420 -41.683 1.00 77.19 662 GLU A C 1
ATOM 5172 O O . GLU A 1 662 ? -31.586 -7.805 -41.044 1.00 77.19 662 GLU A O 1
ATOM 5177 N N . PHE A 1 663 ? -30.546 -9.735 -41.520 1.00 81.81 663 PHE A N 1
ATOM 5178 C CA . PHE A 1 663 ? -31.385 -10.603 -40.697 1.00 81.81 663 PHE A CA 1
ATOM 5179 C C . PHE A 1 663 ? -30.566 -11.503 -39.762 1.00 81.81 663 PHE A C 1
ATOM 5181 O O . PHE A 1 663 ? -29.446 -11.895 -40.061 1.00 81.81 663 PHE A O 1
ATOM 5188 N N . THR A 1 664 ? -31.170 -11.867 -38.633 1.00 80.06 664 THR A N 1
ATOM 5189 C CA . THR A 1 664 ? -30.671 -12.809 -37.626 1.00 80.06 664 THR A CA 1
ATOM 5190 C C . THR A 1 664 ? -31.594 -14.029 -37.554 1.00 80.06 664 THR A C 1
ATOM 5192 O O . THR A 1 664 ? -32.811 -13.888 -37.644 1.00 80.06 664 THR A O 1
ATOM 5195 N N . THR A 1 665 ? -31.045 -15.227 -37.351 1.00 81.75 665 THR A N 1
ATOM 5196 C CA . THR A 1 665 ? -31.824 -16.476 -37.262 1.00 81.75 665 THR A CA 1
ATOM 5197 C C . THR A 1 665 ? -32.270 -16.784 -35.831 1.00 81.75 665 THR A C 1
ATOM 5199 O O . THR A 1 665 ? -31.442 -16.892 -34.926 1.00 81.75 665 THR A O 1
ATOM 5202 N N . LEU A 1 666 ? -33.571 -16.998 -35.618 1.00 85.69 666 LEU A N 1
ATOM 5203 C CA . LEU A 1 666 ? -34.119 -17.570 -34.387 1.00 85.69 666 LEU A CA 1
ATOM 5204 C C . LEU A 1 666 ? -34.168 -19.096 -34.492 1.00 85.69 666 LEU A C 1
ATOM 5206 O O . LEU A 1 666 ? -34.643 -19.629 -35.491 1.00 85.69 666 LEU A O 1
ATOM 5210 N N . TYR A 1 667 ? -33.752 -19.793 -33.436 1.00 80.75 667 TYR A N 1
ATOM 5211 C CA . TYR A 1 667 ? -33.898 -21.243 -33.288 1.00 80.75 667 TYR A CA 1
ATOM 5212 C C . TYR A 1 667 ? -34.838 -21.539 -32.119 1.00 80.75 667 TYR A C 1
ATOM 5214 O O . TYR A 1 667 ? -34.598 -21.087 -31.000 1.00 80.75 667 TYR A O 1
ATOM 5222 N N . GLY A 1 668 ? -35.916 -22.278 -32.375 1.00 78.81 668 GLY A N 1
ATOM 5223 C CA . GLY A 1 668 ? -36.954 -22.579 -31.394 1.00 78.81 668 GLY A CA 1
ATOM 5224 C C . GLY A 1 668 ? -37.206 -24.075 -31.218 1.00 78.81 668 GLY A C 1
ATOM 5225 O O . GLY A 1 668 ? -37.040 -24.876 -32.141 1.00 78.81 668 GLY A O 1
ATOM 5226 N N . LEU A 1 669 ? -37.628 -24.446 -30.007 1.00 76.06 669 LEU A N 1
ATOM 5227 C CA . LEU A 1 669 ? -38.043 -25.800 -29.638 1.00 76.06 669 LEU A CA 1
ATOM 5228 C C . LEU A 1 669 ? -39.552 -25.835 -29.380 1.00 76.06 669 LEU A C 1
ATOM 5230 O O . LEU A 1 669 ? -40.034 -25.253 -28.409 1.00 76.06 669 LEU A O 1
ATOM 5234 N N . ALA A 1 670 ? -40.285 -26.581 -30.203 1.00 69.50 670 ALA A N 1
ATOM 5235 C CA . ALA A 1 670 ? -41.702 -26.864 -30.010 1.00 69.50 670 ALA A CA 1
ATOM 5236 C C . ALA A 1 670 ? -41.884 -27.846 -28.852 1.00 69.50 670 ALA A C 1
ATOM 5238 O O . ALA A 1 670 ? -41.689 -29.068 -28.983 1.00 69.50 670 ALA A O 1
ATOM 5239 N N . THR A 1 671 ? -42.254 -27.289 -27.706 1.00 63.44 671 THR A N 1
ATOM 5240 C CA . THR A 1 671 ? -42.487 -28.027 -26.466 1.00 63.44 671 THR A CA 1
ATOM 5241 C C . THR A 1 671 ? -43.970 -27.922 -26.134 1.00 63.44 671 THR A C 1
ATOM 5243 O O . THR A 1 671 ? -44.483 -26.809 -26.087 1.00 63.44 671 THR A O 1
ATOM 5246 N N . PRO A 1 672 ? -44.681 -29.046 -25.923 1.00 55.31 672 PRO A N 1
ATOM 5247 C CA . PRO A 1 672 ? -46.114 -28.992 -25.665 1.00 55.31 672 PRO A CA 1
ATOM 5248 C C . PRO A 1 672 ? -46.416 -28.070 -24.473 1.00 55.31 672 PRO A C 1
ATOM 5250 O O . PRO A 1 672 ? -45.706 -28.152 -23.463 1.00 55.31 672 PRO A O 1
ATOM 5253 N N . PRO A 1 673 ? -47.453 -27.218 -24.543 1.00 52.09 673 PRO A N 1
ATOM 5254 C CA . PRO A 1 673 ? -47.877 -26.448 -23.385 1.00 52.09 673 PRO A CA 1
ATOM 5255 C C . PRO A 1 673 ? -48.293 -27.409 -22.266 1.00 52.09 673 PRO A C 1
ATOM 5257 O O . PRO A 1 673 ? -49.076 -28.335 -22.472 1.00 52.09 673 PRO A O 1
ATOM 5260 N N . THR A 1 674 ? -47.773 -27.192 -21.058 1.00 46.88 674 THR A N 1
ATOM 5261 C CA . THR A 1 674 ? -48.041 -28.049 -19.891 1.00 46.88 674 THR A CA 1
ATOM 5262 C C . THR A 1 674 ? -49.475 -27.941 -19.364 1.00 46.88 674 THR A C 1
ATOM 5264 O O . THR A 1 674 ? -49.847 -28.693 -18.467 1.00 46.88 674 THR A O 1
ATOM 5267 N N . SER A 1 675 ? -50.296 -27.025 -19.887 1.00 45.03 675 SER A N 1
ATOM 5268 C CA . SER A 1 675 ? -51.644 -26.789 -19.366 1.00 45.03 675 SER A CA 1
ATOM 5269 C C . SER A 1 675 ? -52.528 -25.972 -20.315 1.00 45.03 675 SER A C 1
ATOM 5271 O O . SER A 1 675 ? -52.941 -24.870 -19.974 1.00 45.03 675 SER A O 1
ATOM 5273 N N . TYR A 1 676 ? -52.895 -26.547 -21.460 1.00 33.56 676 TYR A N 1
ATOM 5274 C CA . TYR A 1 676 ? -54.185 -26.240 -22.083 1.00 33.56 676 TYR A CA 1
ATOM 5275 C C . TYR A 1 676 ? -54.966 -27.555 -22.185 1.00 33.56 676 TYR A C 1
ATOM 5277 O O . TYR A 1 676 ? -54.581 -28.463 -22.915 1.00 33.56 676 TYR A O 1
ATOM 5285 N N . GLY A 1 677 ? -56.002 -27.716 -21.356 1.00 40.16 677 GLY A N 1
ATOM 5286 C CA . GLY A 1 677 ? -56.902 -28.876 -21.416 1.00 40.16 677 GLY A CA 1
ATOM 5287 C C . GLY A 1 677 ? -56.402 -30.205 -20.828 1.00 40.16 677 GLY A C 1
ATOM 5288 O O . GLY A 1 677 ? -57.027 -31.226 -21.081 1.00 40.16 677 GLY A O 1
ATOM 5289 N N . GLY A 1 678 ? -55.328 -30.235 -20.030 1.00 35.41 678 GLY A N 1
ATOM 5290 C CA . GLY A 1 678 ? -55.005 -31.402 -19.188 1.00 35.41 678 GLY A CA 1
ATOM 5291 C C . GLY A 1 678 ? -54.509 -32.664 -19.908 1.00 35.41 678 GLY A C 1
ATOM 5292 O O . GLY A 1 678 ? -54.462 -33.723 -19.291 1.00 35.41 678 GLY A O 1
ATOM 5293 N N . TYR A 1 679 ? -54.086 -32.568 -21.169 1.00 39.47 679 TYR A N 1
ATOM 5294 C CA . TYR A 1 679 ? -53.490 -33.694 -21.891 1.00 39.47 679 TYR A CA 1
ATOM 5295 C C . TYR A 1 679 ? -52.146 -33.313 -22.528 1.00 39.47 679 TYR A C 1
ATOM 5297 O O . TYR A 1 679 ? -52.049 -33.061 -23.725 1.00 39.47 679 TYR A O 1
ATOM 5305 N N . GLY A 1 680 ? -51.084 -33.288 -21.719 1.00 37.44 680 GLY A N 1
ATOM 5306 C CA . GLY A 1 680 ? -49.698 -33.236 -22.191 1.00 37.44 680 GLY A CA 1
ATOM 5307 C C . GLY A 1 680 ? -49.057 -34.617 -22.078 1.00 37.44 680 GLY A C 1
ATOM 5308 O O . GLY A 1 680 ? -48.686 -35.036 -20.986 1.00 37.44 680 GLY A O 1
ATOM 5309 N N . GLY A 1 681 ? -48.966 -35.353 -23.187 1.00 39.38 681 GLY A N 1
ATOM 5310 C CA . GLY A 1 681 ? -48.276 -36.645 -23.233 1.00 39.38 681 GLY A CA 1
ATOM 5311 C C . GLY A 1 681 ? -46.750 -36.503 -23.162 1.00 39.38 681 GLY A C 1
ATOM 5312 O O . GLY A 1 681 ? -46.183 -35.540 -23.678 1.00 39.38 681 GLY A O 1
ATOM 5313 N N . ASN A 1 682 ? -46.083 -37.504 -22.575 1.00 43.75 682 ASN A N 1
ATOM 5314 C CA . ASN A 1 682 ? -44.623 -37.670 -22.554 1.00 43.75 682 ASN A CA 1
ATOM 5315 C C . ASN A 1 682 ? -44.079 -38.004 -23.959 1.00 43.75 682 ASN A C 1
ATOM 5317 O O . ASN A 1 682 ? -43.654 -39.130 -24.220 1.00 43.75 682 ASN A O 1
ATOM 5321 N N . ALA A 1 683 ? -44.116 -37.056 -24.893 1.00 44.94 683 ALA A N 1
ATOM 5322 C CA . ALA A 1 683 ? -43.475 -37.234 -26.191 1.00 44.94 683 ALA A CA 1
ATOM 5323 C C . ALA A 1 683 ? -41.973 -36.931 -26.062 1.00 44.94 683 ALA A C 1
ATOM 5325 O O . ALA A 1 683 ? -41.583 -35.795 -25.807 1.00 44.94 683 ALA A O 1
ATOM 5326 N N . LYS A 1 684 ? -41.138 -37.962 -26.240 1.00 46.41 684 LYS A N 1
ATOM 5327 C CA . LYS A 1 684 ? -39.669 -37.926 -26.100 1.00 46.41 684 LYS A CA 1
ATOM 5328 C C . LYS A 1 684 ? -38.924 -37.146 -27.202 1.00 46.41 684 LYS A C 1
ATOM 5330 O O . LYS A 1 684 ? -37.702 -37.101 -27.168 1.00 46.41 684 LYS A O 1
ATOM 5335 N N . GLU A 1 685 ? -39.626 -36.507 -28.138 1.00 51.66 685 GLU A N 1
ATOM 5336 C CA . GLU A 1 685 ? -39.015 -35.742 -29.233 1.00 51.66 685 GLU A CA 1
ATOM 5337 C C . GLU A 1 685 ? -39.578 -34.308 -29.288 1.00 51.66 685 GLU A C 1
ATOM 5339 O O . GLU A 1 685 ? -40.749 -34.055 -29.613 1.00 51.66 685 GLU A O 1
ATOM 5344 N N . ALA A 1 686 ? -38.728 -33.337 -28.941 1.00 58.72 686 ALA A N 1
ATOM 5345 C CA . ALA A 1 686 ? -38.993 -31.921 -29.167 1.00 58.72 686 ALA A CA 1
ATOM 5346 C C . ALA A 1 686 ? -38.790 -31.626 -30.658 1.00 58.72 686 ALA A C 1
ATOM 5348 O O . ALA A 1 686 ? -37.734 -31.914 -31.217 1.00 58.72 686 ALA A O 1
ATOM 5349 N N . ALA A 1 687 ? -39.813 -31.079 -31.313 1.00 63.47 687 ALA A N 1
ATOM 5350 C CA . ALA A 1 687 ? -39.696 -30.731 -32.725 1.00 63.47 687 ALA A CA 1
ATOM 5351 C C . ALA A 1 687 ? -39.106 -29.316 -32.823 1.00 63.47 687 ALA A C 1
ATOM 5353 O O . ALA A 1 687 ? -39.335 -28.506 -31.928 1.00 63.47 687 ALA A O 1
ATOM 5354 N N . LYS A 1 688 ? -38.309 -29.020 -33.847 1.00 78.88 688 LYS A N 1
ATOM 5355 C CA . LYS A 1 688 ? -37.505 -27.788 -33.916 1.00 78.88 688 LYS A CA 1
ATOM 5356 C C . LYS A 1 688 ? -38.021 -26.880 -35.031 1.00 78.88 688 LYS A C 1
ATOM 5358 O O . LYS A 1 688 ? -38.554 -27.375 -36.019 1.00 78.88 688 LYS A O 1
ATOM 5363 N N . TYR A 1 689 ? -37.872 -25.570 -34.877 1.00 84.88 689 TYR A N 1
ATOM 5364 C CA . TYR A 1 689 ? -38.191 -24.601 -35.926 1.00 84.88 689 TYR A CA 1
ATOM 5365 C C . TYR A 1 689 ? -37.182 -23.458 -35.964 1.00 84.88 689 TYR A C 1
ATOM 5367 O O . TYR A 1 689 ? -36.473 -23.201 -34.990 1.00 84.88 689 TYR A O 1
ATOM 5375 N N . THR A 1 690 ? -37.131 -22.758 -37.090 1.00 87.56 690 THR A N 1
ATOM 5376 C CA . THR A 1 690 ? -36.302 -21.571 -37.277 1.00 87.56 690 THR A CA 1
ATOM 5377 C C . THR A 1 690 ? -36.972 -20.556 -38.194 1.00 87.56 690 THR A C 1
ATOM 5379 O O . THR A 1 690 ? -37.769 -20.939 -39.043 1.00 87.56 690 THR A O 1
ATOM 5382 N N . PHE A 1 691 ? -36.678 -19.272 -38.004 1.00 88.44 691 PHE A N 1
ATOM 5383 C CA . PHE A 1 691 ? -36.993 -18.198 -38.948 1.00 88.44 691 PHE A CA 1
ATOM 5384 C C . PHE A 1 691 ? -36.001 -17.048 -38.788 1.00 88.44 691 PHE A C 1
ATOM 5386 O O . PHE A 1 691 ? -35.388 -16.879 -37.734 1.00 88.44 691 PHE A O 1
ATOM 5393 N N . LEU A 1 692 ? -35.871 -16.239 -39.830 1.00 88.62 692 LEU A N 1
ATOM 5394 C CA . LEU A 1 692 ? -35.101 -15.005 -39.832 1.00 88.62 692 LEU A CA 1
ATOM 5395 C C . LEU A 1 692 ? -35.929 -13.848 -39.273 1.00 88.62 692 LEU A C 1
ATOM 5397 O O . LEU A 1 692 ? -37.119 -13.737 -39.540 1.00 88.62 692 LEU A O 1
ATOM 5401 N N . TYR A 1 693 ? -35.295 -12.937 -38.547 1.00 89.38 693 TYR A N 1
ATOM 5402 C CA . TYR A 1 693 ? -35.888 -11.670 -38.129 1.00 89.38 693 TYR A CA 1
ATOM 5403 C C . TYR A 1 693 ? -34.886 -10.520 -38.309 1.00 89.38 693 TYR A C 1
ATOM 5405 O O . TYR A 1 693 ? -33.683 -10.766 -38.251 1.00 89.38 693 TYR A O 1
ATOM 5413 N N . PRO A 1 694 ? -35.326 -9.268 -38.540 1.00 88.56 694 PRO A N 1
ATOM 5414 C CA . PRO A 1 694 ? -34.411 -8.165 -38.826 1.00 88.56 694 PRO A CA 1
ATOM 5415 C C . PRO A 1 694 ? -33.372 -7.942 -37.724 1.00 88.56 694 PRO A C 1
ATOM 5417 O O . PRO A 1 694 ? -33.708 -7.886 -36.533 1.00 88.56 694 PRO A O 1
ATOM 5420 N N . THR A 1 695 ? -32.113 -7.763 -38.124 1.00 79.56 695 THR A N 1
ATOM 5421 C CA . THR A 1 695 ? -31.003 -7.507 -37.201 1.00 79.56 695 THR A CA 1
ATOM 5422 C C . THR A 1 695 ? -31.296 -6.241 -36.385 1.00 79.56 695 THR A C 1
ATOM 5424 O O . THR A 1 695 ? -31.522 -5.158 -36.925 1.00 79.56 695 THR A O 1
ATOM 5427 N N . GLY A 1 696 ? -31.361 -6.385 -35.057 1.00 79.00 696 GLY A N 1
ATOM 5428 C CA . GLY A 1 696 ? -31.746 -5.322 -34.116 1.00 79.00 696 GLY A CA 1
ATOM 5429 C C . GLY A 1 696 ? -33.126 -5.491 -33.467 1.00 79.00 696 GLY A C 1
ATOM 5430 O O . GLY A 1 696 ? -33.406 -4.813 -32.475 1.00 79.00 696 GLY A O 1
ATOM 5431 N N . TRP A 1 697 ? -33.976 -6.404 -33.949 1.00 87.56 697 TRP A N 1
ATOM 5432 C CA . TRP A 1 697 ? -35.151 -6.838 -33.184 1.00 87.56 697 TRP A CA 1
ATOM 5433 C C . TRP A 1 697 ? -34.735 -7.750 -32.022 1.00 87.56 697 TRP A C 1
ATOM 5435 O O . TRP A 1 697 ? -33.674 -8.373 -32.048 1.00 87.56 697 TRP A O 1
ATOM 5445 N N . LYS A 1 698 ? -35.552 -7.811 -30.963 1.00 83.69 698 LYS A N 1
ATOM 5446 C CA . LYS A 1 698 ? -35.221 -8.553 -29.737 1.00 83.69 698 LYS A CA 1
ATOM 5447 C C . LYS A 1 698 ? -36.090 -9.795 -29.590 1.00 83.69 698 LYS A C 1
ATOM 5449 O O . LYS A 1 698 ? -37.304 -9.669 -29.431 1.00 83.69 698 LYS A O 1
ATOM 5454 N N . ALA A 1 699 ? -35.467 -10.972 -29.576 1.00 80.06 699 ALA A N 1
ATOM 5455 C CA . ALA A 1 699 ? -36.121 -12.205 -29.152 1.00 80.06 699 ALA A CA 1
ATOM 5456 C C . ALA A 1 699 ? -36.434 -12.152 -27.644 1.00 80.06 699 ALA A C 1
ATOM 5458 O O . ALA A 1 699 ? -35.616 -11.707 -26.838 1.00 80.06 699 ALA A O 1
ATOM 5459 N N . GLN A 1 700 ? -37.630 -12.584 -27.267 1.00 80.94 700 GLN A N 1
ATOM 5460 C CA . GLN A 1 700 ? -38.139 -12.642 -25.903 1.00 80.94 700 GLN A CA 1
ATOM 5461 C C . GLN A 1 700 ? -38.586 -14.073 -25.609 1.00 80.94 700 GLN A C 1
ATOM 5463 O O . GLN A 1 700 ? -39.281 -14.688 -26.418 1.00 80.94 700 GLN A O 1
ATOM 5468 N N . GLN A 1 701 ? -38.202 -14.588 -24.441 1.00 71.56 701 GLN A N 1
ATOM 5469 C CA . GLN A 1 701 ? -38.694 -15.872 -23.949 1.00 71.56 701 GLN A CA 1
ATOM 5470 C C . GLN A 1 701 ? -40.064 -15.662 -23.285 1.00 71.56 701 GLN A C 1
ATOM 5472 O O . GLN A 1 701 ? -40.130 -14.913 -22.304 1.00 71.56 701 GLN A O 1
ATOM 5477 N N . PRO A 1 702 ? -41.149 -16.278 -23.795 1.00 72.88 702 PRO A N 1
ATOM 5478 C CA . PRO A 1 702 ? -42.464 -16.207 -23.165 1.00 72.88 702 PRO A CA 1
ATOM 5479 C C . PRO A 1 702 ? -42.414 -16.778 -21.745 1.00 72.88 702 PRO A C 1
ATOM 5481 O O . PRO A 1 702 ? -41.724 -17.765 -21.476 1.00 72.88 702 PRO A O 1
ATOM 5484 N N . ASN A 1 703 ? -43.144 -16.172 -20.811 1.00 73.31 703 ASN A N 1
ATOM 5485 C CA . ASN A 1 703 ? -43.192 -16.691 -19.445 1.00 73.31 703 ASN A CA 1
ATOM 5486 C C . ASN A 1 703 ? -44.041 -17.983 -19.358 1.00 73.31 703 ASN A C 1
ATOM 5488 O O . ASN A 1 703 ? -44.771 -18.341 -20.283 1.00 73.31 703 ASN A O 1
ATOM 5492 N N . LYS A 1 704 ? -43.975 -18.697 -18.221 1.00 65.38 704 LYS A N 1
ATOM 5493 C CA . LYS A 1 704 ? -44.716 -19.963 -18.026 1.00 65.38 704 LYS A CA 1
ATOM 5494 C C . LYS A 1 704 ? -46.233 -19.828 -18.224 1.00 65.38 704 LYS A C 1
ATOM 5496 O O . LYS A 1 704 ? -46.864 -20.794 -18.641 1.00 65.38 704 LYS A O 1
ATOM 5501 N N . VAL A 1 705 ? -46.810 -18.662 -17.925 1.00 68.38 705 VAL A N 1
ATOM 5502 C CA . VAL A 1 705 ? -48.249 -18.395 -18.069 1.00 68.38 705 VAL A CA 1
ATOM 5503 C C . VAL A 1 705 ? -48.608 -18.179 -19.536 1.00 68.38 705 VAL A C 1
ATOM 5505 O O . VAL A 1 705 ? -49.546 -18.804 -20.012 1.00 68.38 705 VAL A O 1
ATOM 5508 N N . GLU A 1 706 ? -47.834 -17.381 -20.275 1.00 67.62 706 GLU A N 1
ATOM 5509 C CA . GLU A 1 706 ? -48.014 -17.180 -21.722 1.00 67.62 706 GLU A CA 1
ATOM 5510 C C . GLU A 1 706 ? -47.862 -18.505 -22.480 1.00 67.62 706 GLU A C 1
ATOM 5512 O O . GLU A 1 706 ? -48.706 -18.865 -23.296 1.00 67.62 706 GLU A O 1
ATOM 5517 N N . LYS A 1 707 ? -46.850 -19.307 -22.141 1.00 71.19 707 LYS A N 1
ATOM 5518 C CA . LYS A 1 707 ? -46.678 -20.632 -22.741 1.00 71.19 707 LYS A CA 1
ATOM 5519 C C . LYS A 1 707 ? -47.824 -21.587 -22.397 1.00 71.19 707 LYS A C 1
ATOM 5521 O O . LYS A 1 707 ? -48.301 -22.310 -23.262 1.00 71.19 707 LYS A O 1
ATOM 5526 N N . GLY A 1 708 ? -48.278 -21.593 -21.142 1.00 63.53 708 GLY A N 1
ATOM 5527 C CA . GLY A 1 708 ? -49.354 -22.470 -20.678 1.00 63.53 708 GLY A CA 1
ATOM 5528 C C . GLY A 1 708 ? -50.736 -22.093 -21.216 1.00 63.53 708 GLY A C 1
ATOM 5529 O O . GLY A 1 708 ? -51.477 -22.980 -21.620 1.00 63.53 708 GLY A O 1
ATOM 5530 N N . MET A 1 709 ? -51.079 -20.801 -21.231 1.00 66.62 709 MET A N 1
ATOM 5531 C CA . MET A 1 709 ? -52.417 -20.297 -21.573 1.00 66.62 709 MET A CA 1
ATOM 5532 C C . MET A 1 709 ? -52.561 -19.835 -23.028 1.00 66.62 709 MET A C 1
ATOM 5534 O O . MET A 1 709 ? -53.659 -19.904 -23.563 1.00 66.62 709 MET A O 1
ATOM 5538 N N . GLN A 1 710 ? -51.494 -19.350 -23.666 1.00 70.94 710 GLN A N 1
ATOM 5539 C CA . GLN A 1 710 ? -51.540 -18.794 -25.029 1.00 70.94 710 GLN A CA 1
ATOM 5540 C C . GLN A 1 710 ? -50.796 -19.670 -26.049 1.00 70.94 710 GLN A C 1
ATOM 5542 O O . GLN A 1 710 ? -50.876 -19.418 -27.248 1.00 70.94 710 GLN A O 1
ATOM 5547 N N . GLY A 1 711 ? -50.070 -20.702 -25.598 1.00 71.62 711 GLY A N 1
ATOM 5548 C CA . GLY A 1 711 ? -49.337 -21.629 -26.469 1.00 71.62 711 GLY A CA 1
ATOM 5549 C C . GLY A 1 711 ? -48.131 -21.011 -27.187 1.00 71.62 711 GLY A C 1
ATOM 5550 O O . GLY A 1 711 ? -47.597 -21.620 -28.112 1.00 71.62 711 GLY A O 1
ATOM 5551 N N . ILE A 1 712 ? -47.703 -19.806 -26.790 1.00 81.50 712 ILE A N 1
ATOM 5552 C CA . ILE A 1 712 ? -46.592 -19.097 -27.433 1.00 81.50 712 ILE A CA 1
ATOM 5553 C C . ILE A 1 712 ? -45.265 -19.723 -26.995 1.00 81.50 712 ILE A C 1
ATOM 5555 O O . ILE A 1 712 ? -44.919 -19.707 -25.813 1.00 81.50 712 ILE A O 1
ATOM 5559 N N . ASP A 1 713 ? -44.506 -20.227 -27.966 1.00 76.25 713 ASP A N 1
ATOM 5560 C CA . ASP A 1 713 ? -43.199 -20.851 -27.748 1.00 76.25 713 ASP A CA 1
ATOM 5561 C C . ASP A 1 713 ? -42.029 -19.878 -27.901 1.00 76.25 713 ASP A C 1
ATOM 5563 O O . ASP A 1 713 ? -41.026 -20.015 -27.205 1.00 76.25 713 ASP A O 1
ATOM 5567 N N . ALA A 1 714 ? -42.143 -18.895 -28.793 1.00 85.06 714 ALA A N 1
ATOM 5568 C CA . ALA A 1 714 ? -41.142 -17.847 -28.970 1.00 85.06 714 ALA A CA 1
ATOM 5569 C C . ALA A 1 714 ? -41.796 -16.544 -29.420 1.00 85.06 714 ALA A C 1
ATOM 5571 O O . ALA A 1 714 ? -42.828 -16.558 -30.093 1.00 85.06 714 ALA A O 1
ATOM 5572 N N . ARG A 1 715 ? -41.165 -15.416 -29.082 1.00 88.25 715 ARG A N 1
ATOM 5573 C CA . ARG A 1 715 ? -41.577 -14.079 -29.512 1.00 88.25 715 ARG A CA 1
ATOM 5574 C C . ARG A 1 715 ? -40.354 -13.256 -29.911 1.00 88.25 715 ARG A C 1
ATOM 5576 O O . ARG A 1 715 ? -39.302 -13.365 -29.295 1.00 88.25 715 ARG A O 1
ATOM 5583 N N . VAL A 1 716 ? -40.493 -12.402 -30.913 1.00 88.75 716 VAL A N 1
ATOM 5584 C CA . VAL A 1 716 ? -39.518 -11.391 -31.328 1.00 88.75 716 VAL A CA 1
ATOM 5585 C C . VAL A 1 716 ? -40.250 -10.064 -31.447 1.00 88.75 716 VAL A C 1
ATOM 5587 O O . VAL A 1 716 ? -41.354 -10.017 -31.978 1.00 88.75 716 VAL A O 1
ATOM 5590 N N . VAL A 1 717 ? -39.663 -8.980 -30.946 1.00 90.19 717 VAL A N 1
ATOM 5591 C CA . VAL A 1 717 ? -40.314 -7.664 -30.917 1.00 90.19 717 VAL A CA 1
ATOM 5592 C C . VAL A 1 717 ? -39.377 -6.599 -31.471 1.00 90.19 717 VAL A C 1
ATOM 5594 O O . VAL A 1 717 ? -38.187 -6.581 -31.137 1.00 90.19 717 VAL A O 1
ATOM 5597 N N . ASN A 1 718 ? -39.909 -5.684 -32.282 1.00 89.00 718 ASN A N 1
ATOM 5598 C CA . ASN A 1 718 ? -39.170 -4.513 -32.733 1.00 89.00 718 ASN A CA 1
ATOM 5599 C C . ASN A 1 718 ? -39.020 -3.516 -31.563 1.00 89.00 718 ASN A C 1
ATOM 5601 O O . ASN A 1 718 ? -40.018 -2.970 -31.085 1.00 89.00 718 ASN A O 1
ATOM 5605 N N . PRO A 1 719 ? -37.798 -3.214 -31.083 1.00 81.50 719 PRO A N 1
ATOM 5606 C CA . PRO A 1 719 ? -37.612 -2.284 -29.970 1.00 81.50 719 PRO A CA 1
ATOM 5607 C C . PRO A 1 719 ? -37.993 -0.838 -30.315 1.00 81.50 719 PRO A C 1
ATOM 5609 O O . PRO A 1 719 ? -38.292 -0.068 -29.403 1.00 81.50 719 PRO A O 1
ATOM 5612 N N . ARG A 1 720 ? -37.988 -0.463 -31.603 1.00 81.69 720 ARG A N 1
ATOM 5613 C CA . ARG A 1 720 ? -38.379 0.875 -32.077 1.00 81.69 720 ARG A CA 1
ATOM 5614 C C . ARG A 1 720 ? -39.886 1.001 -32.315 1.00 81.69 720 ARG A C 1
ATOM 5616 O O . ARG A 1 720 ? -40.411 2.105 -32.239 1.00 81.69 720 ARG A O 1
ATOM 5623 N N . ALA A 1 721 ? -40.580 -0.116 -32.531 1.00 83.50 721 ALA A N 1
ATOM 5624 C CA . ALA A 1 721 ? -42.027 -0.181 -32.710 1.00 83.50 721 ALA A CA 1
ATOM 5625 C C . ALA A 1 721 ? -42.588 -1.372 -31.920 1.00 83.50 721 ALA A C 1
ATOM 5627 O O . ALA A 1 721 ? -42.802 -2.445 -32.469 1.00 83.50 721 ALA A O 1
ATOM 5628 N N . LYS A 1 722 ? -42.827 -1.192 -30.613 1.00 75.62 722 LYS A N 1
ATOM 5629 C CA . LYS A 1 722 ? -43.162 -2.295 -29.681 1.00 75.62 722 LYS A CA 1
ATOM 5630 C C . LYS A 1 722 ? -44.400 -3.121 -30.066 1.00 75.62 722 LYS A C 1
ATOM 5632 O O . LYS A 1 722 ? -44.544 -4.239 -29.588 1.00 75.62 722 LYS A O 1
ATOM 5637 N N . ALA A 1 723 ? -45.285 -2.563 -30.889 1.00 83.19 723 ALA A N 1
ATOM 5638 C CA . ALA A 1 723 ? -46.492 -3.216 -31.388 1.00 83.19 723 ALA A CA 1
ATOM 5639 C C . ALA A 1 723 ? -46.254 -4.056 -32.666 1.00 83.19 723 ALA A C 1
ATOM 5641 O O . ALA A 1 723 ? -47.179 -4.689 -33.167 1.00 83.19 723 ALA A O 1
ATOM 5642 N N . GLN A 1 724 ? -45.024 -4.053 -33.193 1.00 90.44 724 GLN A N 1
ATOM 5643 C CA . GLN A 1 724 ? -44.575 -4.835 -34.340 1.00 90.44 724 GLN A CA 1
ATOM 5644 C C . GLN A 1 724 ? -43.637 -5.955 -33.867 1.00 90.44 724 GLN A C 1
ATOM 5646 O O . GLN A 1 724 ? -42.715 -5.730 -33.076 1.00 90.44 724 GLN A O 1
ATOM 5651 N N . GLY A 1 725 ? -43.868 -7.177 -34.335 1.00 92.81 725 GLY A N 1
ATOM 5652 C CA . GLY A 1 725 ? -43.135 -8.346 -33.864 1.00 92.81 725 GLY A CA 1
ATOM 5653 C C . GLY A 1 725 ? -43.561 -9.633 -34.554 1.00 92.81 725 GLY A C 1
ATOM 5654 O O . GLY A 1 725 ? -44.426 -9.625 -35.422 1.00 92.81 725 GLY A O 1
ATOM 5655 N N . ALA A 1 726 ? -42.961 -10.744 -34.150 1.00 92.44 726 ALA A N 1
ATOM 5656 C CA . ALA A 1 726 ? -43.336 -12.078 -34.586 1.00 92.44 726 ALA A CA 1
ATOM 5657 C C . ALA A 1 726 ? -43.446 -13.025 -33.390 1.00 92.44 726 ALA A C 1
ATOM 5659 O O . ALA A 1 726 ? -42.737 -12.858 -32.399 1.00 92.44 726 ALA A O 1
ATOM 5660 N N . PHE A 1 727 ? -44.313 -14.024 -33.453 1.00 91.56 727 PHE A N 1
ATOM 5661 C CA . PHE A 1 727 ? -44.417 -15.055 -32.428 1.00 91.56 727 PHE A CA 1
ATOM 5662 C C . PHE A 1 727 ? -44.794 -16.401 -33.032 1.00 91.56 727 PHE A C 1
ATOM 5664 O O . PHE A 1 727 ? -45.475 -16.468 -34.052 1.00 91.56 727 PHE A O 1
ATOM 5671 N N . VAL A 1 728 ? -44.335 -17.479 -32.399 1.00 88.69 728 VAL A N 1
ATOM 5672 C CA . VAL A 1 728 ? -44.611 -18.850 -32.836 1.00 88.69 728 VAL A CA 1
ATOM 5673 C C . VAL A 1 728 ? -45.503 -19.535 -31.821 1.00 88.69 728 VAL A C 1
ATOM 5675 O O . VAL A 1 728 ? -45.205 -19.533 -30.627 1.00 88.69 728 VAL A O 1
ATOM 5678 N N . VAL A 1 729 ? -46.571 -20.146 -32.317 1.00 84.94 729 VAL A N 1
ATOM 5679 C CA . VAL A 1 729 ? -47.462 -21.015 -31.554 1.00 84.94 729 VAL A CA 1
ATOM 5680 C C . VAL A 1 729 ? -47.284 -22.435 -32.061 1.00 84.94 729 VAL A C 1
ATOM 5682 O O . VAL A 1 729 ? -47.283 -22.676 -33.274 1.00 84.94 729 VAL A O 1
ATOM 5685 N N . THR A 1 730 ? -47.148 -23.387 -31.141 1.00 79.00 730 THR A N 1
ATOM 5686 C CA . THR A 1 730 ? -47.161 -24.804 -31.500 1.00 79.00 730 THR A CA 1
ATOM 5687 C C . THR A 1 730 ? -48.204 -25.559 -30.700 1.00 79.00 730 THR A C 1
ATOM 5689 O O . THR A 1 730 ? -48.389 -25.355 -29.501 1.00 79.00 730 THR A O 1
ATOM 5692 N N . PHE A 1 731 ? -48.906 -26.457 -31.385 1.00 70.00 731 PHE A N 1
ATOM 5693 C CA . PHE A 1 731 ? -49.876 -27.343 -30.759 1.00 70.00 731 PHE A CA 1
ATOM 5694 C C . PHE A 1 731 ? -49.476 -28.796 -31.002 1.00 70.00 731 PHE A C 1
ATOM 5696 O O . PHE A 1 731 ? -49.253 -29.227 -32.138 1.00 70.00 731 PHE A O 1
ATOM 5703 N N . GLY A 1 732 ? -49.399 -29.561 -29.914 1.00 60.81 732 GLY A N 1
ATOM 5704 C CA . GLY A 1 732 ? -49.377 -31.020 -29.953 1.00 60.81 732 GLY A CA 1
ATOM 5705 C C . GLY A 1 732 ? -50.793 -31.545 -29.752 1.00 60.81 732 GLY A C 1
ATOM 5706 O O . GLY A 1 732 ? -51.515 -31.020 -28.907 1.00 60.81 732 GLY A O 1
ATOM 5707 N N . ARG A 1 733 ? -51.213 -32.569 -30.502 1.00 53.19 733 ARG A N 1
ATOM 5708 C CA . ARG A 1 733 ? -52.519 -33.189 -30.256 1.00 53.19 733 ARG A CA 1
ATOM 5709 C C . ARG A 1 733 ? -52.395 -34.368 -29.297 1.00 53.19 733 ARG A C 1
ATOM 5711 O O . ARG A 1 733 ? -51.574 -35.262 -29.491 1.00 53.19 733 ARG A O 1
ATOM 5718 N N . ALA A 1 734 ? -53.245 -34.356 -28.277 1.00 38.38 734 ALA A N 1
ATOM 5719 C CA . ALA A 1 734 ? -53.555 -35.506 -27.450 1.00 38.38 734 ALA A CA 1
ATOM 5720 C C . ALA A 1 734 ? -54.635 -36.362 -28.122 1.00 38.38 734 ALA A C 1
ATOM 5722 O O . ALA A 1 734 ? -55.642 -35.821 -28.569 1.00 38.38 734 ALA A O 1
ATOM 5723 N N . GLY A 1 735 ? -54.416 -37.680 -28.143 1.00 44.03 735 GLY A N 1
ATOM 5724 C CA . GLY A 1 735 ? -55.445 -38.693 -28.386 1.00 44.03 735 GLY A CA 1
ATOM 5725 C C . GLY A 1 735 ? -56.053 -38.704 -29.788 1.00 44.03 735 GLY A C 1
ATOM 5726 O O . GLY A 1 735 ? -57.158 -38.217 -29.960 1.00 44.03 735 GLY A O 1
ATOM 5727 N N . GLU A 1 736 ? -55.336 -39.267 -30.762 1.00 34.09 736 GLU A N 1
ATOM 5728 C CA . GLU A 1 736 ? -55.846 -40.204 -31.785 1.00 34.09 736 GLU A CA 1
ATOM 5729 C C . GLU A 1 736 ? -54.732 -40.454 -32.814 1.00 34.09 736 GLU A C 1
ATOM 5731 O O . GLU A 1 736 ? -54.208 -39.535 -33.438 1.00 34.09 736 GLU A O 1
ATOM 5736 N N . ASP A 1 737 ? -54.316 -41.716 -32.882 1.00 44.12 737 ASP A N 1
ATOM 5737 C CA . ASP A 1 737 ? -53.460 -42.405 -33.843 1.00 44.12 737 ASP A CA 1
ATOM 5738 C C . ASP A 1 737 ? -52.618 -41.531 -34.787 1.00 44.12 737 ASP A C 1
ATOM 5740 O O . ASP A 1 737 ? -53.082 -40.978 -35.782 1.00 44.12 737 ASP A O 1
ATOM 5744 N N . ASN A 1 738 ? -51.314 -41.522 -34.491 1.00 46.38 738 ASN A N 1
ATOM 5745 C CA . ASN A 1 738 ? -50.179 -40.839 -35.128 1.00 46.38 738 ASN A CA 1
ATOM 5746 C C . ASN A 1 738 ? -49.965 -41.088 -36.642 1.00 46.38 738 ASN A C 1
ATOM 5748 O O . ASN A 1 738 ? -48.838 -41.039 -37.139 1.00 46.38 738 ASN A O 1
ATOM 5752 N N . LYS A 1 739 ? -51.002 -41.398 -37.419 1.00 49.03 739 LYS A N 1
ATOM 5753 C CA . LYS A 1 739 ? -50.892 -41.698 -38.844 1.00 49.03 739 LYS A CA 1
ATOM 5754 C C . LYS A 1 739 ? -52.030 -41.029 -39.616 1.00 49.03 739 LYS A C 1
ATOM 5756 O O . LYS A 1 739 ? -53.080 -41.623 -39.819 1.00 49.03 739 LYS A O 1
ATOM 5761 N N . LYS A 1 740 ? -51.700 -39.843 -40.160 1.00 50.50 740 LYS A N 1
ATOM 5762 C CA . LYS A 1 740 ? -52.405 -39.049 -41.199 1.00 50.50 740 LYS A CA 1
ATOM 5763 C C . LYS A 1 740 ? -53.300 -37.891 -40.720 1.00 50.50 740 LYS A C 1
ATOM 5765 O O . LYS A 1 740 ? -54.391 -37.709 -41.255 1.00 50.50 740 LYS A O 1
ATOM 5770 N N . PHE A 1 741 ? -52.813 -37.029 -39.823 1.00 52.81 741 PHE A N 1
ATOM 5771 C CA . PHE A 1 741 ? -53.403 -35.689 -39.708 1.00 52.81 741 PHE A CA 1
ATOM 5772 C C . PHE A 1 741 ? -53.080 -34.876 -40.973 1.00 52.81 741 PHE A C 1
ATOM 5774 O O . PHE A 1 741 ? -51.913 -34.678 -41.312 1.00 52.81 741 PHE A O 1
ATOM 5781 N N . LYS A 1 742 ? -54.118 -34.436 -41.685 1.00 57.94 742 LYS A N 1
ATOM 5782 C CA . LYS A 1 742 ? -54.034 -33.455 -42.771 1.00 57.94 742 LYS A CA 1
ATOM 5783 C C . LYS A 1 742 ? -54.756 -32.196 -42.299 1.00 57.94 742 LYS A C 1
ATOM 5785 O O . LYS A 1 742 ? -55.840 -32.313 -41.732 1.00 57.94 742 LYS A O 1
ATOM 5790 N N . LEU A 1 743 ? -54.174 -31.019 -42.530 1.00 64.25 743 LEU A N 1
ATOM 5791 C CA . LEU A 1 743 ? -54.843 -29.739 -42.284 1.00 64.25 743 LEU A CA 1
ATOM 5792 C C . LEU A 1 743 ? -56.007 -29.634 -43.291 1.00 64.25 743 LEU A C 1
ATOM 5794 O O . LEU A 1 743 ? -55.790 -29.321 -44.456 1.00 64.25 743 LEU A O 1
ATOM 5798 N N . GLY A 1 744 ? -57.204 -30.064 -42.883 1.00 58.16 744 GLY A N 1
ATOM 5799 C CA . GLY A 1 744 ? -58.372 -30.182 -43.765 1.00 58.16 744 GLY A CA 1
ATOM 5800 C C . GLY A 1 744 ? -59.172 -28.887 -43.889 1.00 58.16 744 GLY A C 1
ATOM 5801 O O . GLY A 1 744 ? -59.617 -28.554 -44.981 1.00 58.16 744 GLY A O 1
ATOM 5802 N N . ASP A 1 745 ? -59.309 -28.151 -42.782 1.00 70.44 745 ASP A N 1
ATOM 5803 C CA . ASP A 1 745 ? -59.926 -26.825 -42.730 1.00 70.44 745 ASP A CA 1
ATOM 5804 C C . ASP A 1 745 ? -58.937 -25.844 -42.094 1.00 70.44 745 ASP A C 1
ATOM 5806 O O . ASP A 1 745 ? -58.722 -25.789 -40.876 1.00 70.44 745 ASP A O 1
ATOM 5810 N N . VAL A 1 746 ? -58.253 -25.120 -42.970 1.00 70.06 746 VAL A N 1
ATOM 5811 C CA . VAL A 1 746 ? -57.176 -24.209 -42.602 1.00 70.06 746 VAL A CA 1
ATOM 5812 C C . VAL A 1 746 ? -57.738 -22.941 -41.936 1.00 70.06 746 VAL A C 1
ATOM 5814 O O . VAL A 1 746 ? -57.109 -22.391 -41.033 1.00 70.06 746 VAL A O 1
ATOM 5817 N N . GLU A 1 747 ? -58.961 -22.526 -42.285 1.00 72.75 747 GLU A N 1
ATOM 5818 C CA . GLU A 1 747 ? -59.622 -21.363 -41.684 1.00 72.75 747 GLU A CA 1
ATOM 5819 C C . GLU A 1 747 ? -60.097 -21.657 -40.257 1.00 72.75 747 GLU A C 1
ATOM 5821 O O . GLU A 1 747 ? -59.844 -20.865 -39.346 1.00 72.75 747 GLU A O 1
ATOM 5826 N N . GLN A 1 748 ? -60.680 -22.836 -40.021 1.00 73.31 748 GLN A N 1
ATOM 5827 C CA . GLN A 1 748 ? -61.012 -23.289 -38.668 1.00 73.31 748 GLN A CA 1
ATOM 5828 C C . GLN A 1 748 ? -59.754 -23.463 -37.803 1.00 73.31 748 GLN A C 1
ATOM 5830 O O . GLN A 1 748 ? -59.753 -23.128 -36.617 1.00 73.31 748 GLN A O 1
ATOM 5835 N N . THR A 1 749 ? -58.656 -23.939 -38.400 1.00 74.62 749 THR A N 1
ATOM 5836 C CA . THR A 1 749 ? -57.363 -24.038 -37.709 1.00 74.62 749 THR A CA 1
ATOM 5837 C C . THR A 1 749 ? -56.846 -22.652 -37.309 1.00 74.62 749 THR A C 1
ATOM 5839 O O . THR A 1 749 ? -56.379 -22.483 -36.185 1.00 74.62 749 THR A O 1
ATOM 5842 N N . MET A 1 750 ? -57.001 -21.644 -38.176 1.00 77.56 750 MET A N 1
ATOM 5843 C CA . MET A 1 750 ? -56.626 -20.260 -37.876 1.00 77.56 750 MET A CA 1
ATOM 5844 C C . MET A 1 750 ? -57.452 -19.662 -36.724 1.00 77.56 750 MET A C 1
ATOM 5846 O O . MET A 1 750 ? -56.893 -19.017 -35.839 1.00 77.56 750 MET A O 1
ATOM 5850 N N . GLN A 1 751 ? -58.762 -19.935 -36.671 1.00 75.25 751 GLN A N 1
ATOM 5851 C CA . GLN A 1 751 ? -59.614 -19.523 -35.544 1.00 75.25 751 GLN A CA 1
ATOM 5852 C C . GLN A 1 751 ? -59.170 -20.144 -34.210 1.00 75.25 751 GLN A C 1
ATOM 5854 O O . GLN A 1 751 ? -59.291 -19.506 -33.165 1.00 75.25 751 GLN A O 1
ATOM 5859 N N . GLY A 1 752 ? -58.593 -21.349 -34.238 1.00 72.44 752 GLY A N 1
ATOM 5860 C CA . GLY A 1 752 ? -58.020 -22.000 -33.058 1.00 72.44 752 GLY A CA 1
ATOM 5861 C C . GLY A 1 752 ? -56.842 -21.245 -32.424 1.00 72.44 752 GLY A C 1
ATOM 5862 O O . GLY A 1 752 ? -56.575 -21.434 -31.239 1.00 72.44 752 GLY A O 1
ATOM 5863 N N . PHE A 1 753 ? -56.167 -20.361 -33.170 1.00 79.94 753 PHE A N 1
ATOM 5864 C CA . PHE A 1 753 ? -55.067 -19.531 -32.664 1.00 79.94 753 PHE A CA 1
ATOM 5865 C C . PHE A 1 753 ? -55.517 -18.187 -32.080 1.00 79.94 753 PHE A C 1
ATOM 5867 O O . PHE A 1 753 ? -54.690 -17.475 -31.515 1.00 79.94 753 PHE A O 1
ATOM 5874 N N . ALA A 1 754 ? -56.805 -17.835 -32.161 1.00 74.25 754 ALA A N 1
ATOM 5875 C CA . ALA A 1 754 ? -57.306 -16.536 -31.707 1.00 74.25 754 ALA A CA 1
ATOM 5876 C C . ALA A 1 754 ? -56.993 -16.243 -30.224 1.00 74.25 754 ALA A C 1
ATOM 5878 O O . ALA A 1 754 ? -56.778 -15.096 -29.857 1.00 74.25 754 ALA A O 1
ATOM 5879 N N . GLY A 1 755 ? -56.898 -17.274 -29.377 1.00 70.75 755 GLY A N 1
ATOM 5880 C CA . GLY A 1 755 ? -56.539 -17.121 -27.961 1.00 70.75 755 GLY A CA 1
ATOM 5881 C C . GLY A 1 755 ? -55.059 -16.816 -27.687 1.00 70.75 755 GLY A C 1
ATOM 5882 O O . GLY A 1 755 ? -54.706 -16.553 -26.537 1.00 70.75 755 GLY A O 1
ATOM 5883 N N . ALA A 1 756 ? -54.188 -16.868 -28.701 1.00 73.94 756 ALA A N 1
ATOM 5884 C CA . ALA A 1 756 ? -52.758 -16.608 -28.536 1.00 73.94 756 ALA A CA 1
ATOM 5885 C C . ALA A 1 756 ? -52.439 -15.108 -28.416 1.00 73.94 756 ALA A C 1
ATOM 5887 O O . ALA A 1 756 ? -51.521 -14.728 -27.693 1.00 73.94 756 ALA A O 1
ATOM 5888 N N . ASP A 1 757 ? -53.210 -14.253 -29.088 1.00 80.69 757 ASP A N 1
ATOM 5889 C CA . ASP A 1 757 ? -53.080 -12.797 -29.041 1.00 80.69 757 ASP A CA 1
ATOM 5890 C C . ASP A 1 757 ? -54.474 -12.174 -29.169 1.00 80.69 757 ASP A C 1
ATOM 5892 O O . ASP A 1 757 ? -55.192 -12.457 -30.128 1.00 80.69 757 ASP A O 1
ATOM 5896 N N . TYR A 1 758 ? -54.860 -11.322 -28.217 1.00 81.38 758 TYR A N 1
ATOM 5897 C CA . TYR A 1 758 ? -56.180 -10.680 -28.222 1.00 81.38 758 TYR A CA 1
ATOM 5898 C C . TYR A 1 758 ? -56.408 -9.876 -29.511 1.00 81.38 758 TYR A C 1
ATOM 5900 O O . TYR A 1 758 ? -57.492 -9.921 -30.087 1.00 81.38 758 TYR A O 1
ATOM 5908 N N . ASP A 1 759 ? -55.357 -9.240 -30.032 1.00 86.44 759 ASP A N 1
ATOM 5909 C CA . ASP A 1 759 ? -55.438 -8.462 -31.270 1.00 86.44 759 ASP A CA 1
ATOM 5910 C C . ASP A 1 759 ? -55.603 -9.356 -32.518 1.00 86.44 759 ASP A C 1
ATOM 5912 O O . ASP A 1 759 ? -56.097 -8.903 -33.551 1.00 86.44 759 ASP A O 1
ATOM 5916 N N . LEU A 1 760 ? -55.188 -10.629 -32.456 1.00 84.44 760 LEU A N 1
ATOM 5917 C CA . LEU A 1 760 ? -55.396 -11.595 -33.541 1.00 84.44 760 LEU A CA 1
ATOM 5918 C C . LEU A 1 760 ? -56.859 -12.049 -33.588 1.00 84.44 760 LEU A C 1
ATOM 5920 O O . LEU A 1 760 ? -57.406 -12.216 -34.678 1.00 84.44 760 LEU A O 1
ATOM 5924 N N . GLN A 1 761 ? -57.508 -12.214 -32.431 1.00 82.00 761 GLN A N 1
ATOM 5925 C CA . GLN A 1 761 ? -58.940 -12.511 -32.361 1.00 82.00 761 GLN A CA 1
ATOM 5926 C C . GLN A 1 761 ? -59.774 -11.407 -33.025 1.00 82.00 761 GLN A C 1
ATOM 5928 O O . GLN A 1 761 ? -60.671 -11.704 -33.823 1.00 82.00 761 GLN A O 1
ATOM 5933 N N . ASP A 1 762 ? -59.447 -10.145 -32.746 1.00 81.56 762 ASP A N 1
ATOM 5934 C CA . ASP A 1 762 ? -60.126 -8.997 -33.346 1.00 81.56 762 ASP A CA 1
ATOM 5935 C C . ASP A 1 762 ? -59.831 -8.885 -34.845 1.00 81.56 762 ASP A C 1
ATOM 5937 O O . ASP A 1 762 ? -60.759 -8.726 -35.644 1.00 81.56 762 ASP A O 1
ATOM 5941 N N . ALA A 1 763 ? -58.574 -9.072 -35.265 1.00 84.50 763 ALA A N 1
ATOM 5942 C CA . ALA A 1 763 ? -58.220 -9.102 -36.684 1.00 84.50 763 ALA A CA 1
ATOM 5943 C C . ALA A 1 763 ? -58.956 -10.227 -37.432 1.00 84.50 763 ALA A C 1
ATOM 5945 O O . ALA A 1 763 ? -59.485 -10.006 -38.517 1.00 84.50 763 ALA A O 1
ATOM 5946 N N . LEU A 1 764 ? -59.076 -11.424 -36.853 1.00 83.88 764 LEU A N 1
ATOM 5947 C CA . LEU A 1 764 ? -59.830 -12.523 -37.459 1.00 83.88 764 LEU A CA 1
ATOM 5948 C C . LEU A 1 764 ? -61.338 -12.248 -37.518 1.00 83.88 764 LEU A C 1
ATOM 5950 O O . LEU A 1 764 ? -61.989 -12.706 -38.457 1.00 83.88 764 LEU A O 1
ATOM 5954 N N . SER A 1 765 ? -61.898 -11.512 -36.561 1.00 81.38 765 SER A N 1
ATOM 5955 C CA . SER A 1 765 ? -63.341 -11.241 -36.495 1.00 81.38 765 SER A CA 1
ATOM 5956 C C . SER A 1 765 ? -63.770 -10.082 -37.401 1.00 81.38 765 SER A C 1
ATOM 5958 O O . SER A 1 765 ? -64.858 -10.126 -37.973 1.00 81.38 765 SER A O 1
ATOM 5960 N N . TYR A 1 766 ? -62.906 -9.076 -37.570 1.00 80.69 766 TYR A N 1
ATOM 5961 C CA . TYR A 1 766 ? -63.236 -7.809 -38.234 1.00 80.69 766 TYR A CA 1
ATOM 5962 C C . TYR A 1 766 ? -62.323 -7.457 -39.421 1.00 80.69 766 TYR A C 1
ATOM 5964 O O . TYR A 1 766 ? -62.315 -6.307 -39.862 1.00 80.69 766 TYR A O 1
ATOM 5972 N N . ALA A 1 767 ? -61.546 -8.410 -39.952 1.00 83.50 767 ALA A N 1
ATOM 5973 C CA . ALA A 1 767 ? -60.683 -8.167 -41.110 1.00 83.50 767 ALA A CA 1
ATOM 5974 C C . ALA A 1 767 ? -61.455 -7.606 -42.308 1.00 83.50 767 ALA A C 1
ATOM 5976 O O . ALA A 1 767 ? -62.460 -8.167 -42.748 1.00 83.50 767 ALA A O 1
ATOM 5977 N N . SER A 1 768 ? -60.906 -6.547 -42.896 1.00 79.19 768 SER A N 1
ATOM 5978 C CA . SER A 1 768 ? -61.394 -5.983 -44.155 1.00 79.19 768 SER A CA 1
ATOM 5979 C C . SER A 1 768 ? -61.073 -6.887 -45.352 1.00 79.19 768 SER A C 1
ATOM 5981 O O . SER A 1 768 ? -61.795 -6.894 -46.352 1.00 79.19 768 SER A O 1
ATOM 5983 N N . ARG A 1 769 ? -60.000 -7.681 -45.242 1.00 82.50 769 ARG A N 1
ATOM 5984 C CA . ARG A 1 769 ? -59.579 -8.675 -46.229 1.00 82.50 769 ARG A CA 1
ATOM 5985 C C . ARG A 1 769 ? -58.812 -9.811 -45.559 1.00 82.50 769 ARG A C 1
ATOM 5987 O O . ARG A 1 769 ? -57.983 -9.575 -44.685 1.00 82.50 769 ARG A O 1
ATOM 5994 N N . LYS A 1 770 ? -59.058 -11.036 -46.024 1.00 86.06 770 LYS A N 1
ATOM 5995 C CA . LYS A 1 770 ? -58.246 -12.217 -45.721 1.00 86.06 770 LYS A CA 1
ATOM 5996 C C . LYS A 1 770 ? -57.863 -12.892 -47.027 1.00 86.06 770 LYS A C 1
ATOM 5998 O O . LYS A 1 770 ? -58.738 -13.147 -47.855 1.00 86.06 770 LYS A O 1
ATOM 6003 N N . THR A 1 771 ? -56.587 -13.189 -47.211 1.00 84.75 771 THR A N 1
ATOM 6004 C CA . THR A 1 771 ? -56.107 -13.998 -48.336 1.00 84.75 771 THR A CA 1
ATOM 6005 C C . THR A 1 771 ? -55.312 -15.175 -47.808 1.00 84.75 771 THR A C 1
ATOM 6007 O O . THR A 1 771 ? -54.601 -15.046 -46.813 1.00 84.75 771 THR A O 1
ATOM 6010 N N . ASN A 1 772 ? -55.449 -16.321 -48.468 1.00 81.81 772 ASN A N 1
ATOM 6011 C CA . ASN A 1 772 ? -54.660 -17.507 -48.181 1.00 81.81 772 ASN A CA 1
ATOM 6012 C C . ASN A 1 772 ? -53.938 -17.976 -49.445 1.00 81.81 772 ASN A C 1
ATOM 6014 O O . ASN A 1 772 ? -54.410 -17.786 -50.568 1.00 81.81 772 ASN A O 1
ATOM 6018 N N . SER A 1 773 ? -52.770 -18.568 -49.250 1.00 85.88 773 SER A N 1
ATOM 6019 C CA . SER A 1 773 ? -51.990 -19.215 -50.296 1.00 85.88 773 SER A CA 1
ATOM 6020 C C . SER A 1 773 ? -51.285 -20.435 -49.728 1.00 85.88 773 SER A C 1
ATOM 6022 O O . SER A 1 773 ? -51.143 -20.590 -48.517 1.00 85.88 773 SER A O 1
ATOM 6024 N N . GLN A 1 774 ? -50.841 -21.321 -50.610 1.00 86.38 774 GLN A N 1
ATOM 6025 C CA . GLN A 1 774 ? -50.085 -22.502 -50.228 1.00 86.38 774 GLN A CA 1
ATOM 6026 C C . GLN A 1 774 ? -48.734 -22.477 -50.933 1.00 86.38 774 GLN A C 1
ATOM 6028 O O . GLN A 1 774 ? -48.671 -22.244 -52.142 1.00 86.38 774 GLN A O 1
ATOM 6033 N N . ARG A 1 775 ? -47.668 -22.762 -50.188 1.00 88.31 775 ARG A N 1
ATOM 6034 C CA . ARG A 1 775 ? -46.318 -22.966 -50.723 1.00 88.31 775 ARG A CA 1
ATOM 6035 C C . ARG A 1 775 ? -45.755 -24.293 -50.235 1.00 88.31 775 ARG A C 1
ATOM 6037 O O . ARG A 1 775 ? -46.109 -24.772 -49.161 1.00 88.31 775 ARG A O 1
ATOM 6044 N N . GLU A 1 776 ? -44.887 -24.900 -51.030 1.00 81.69 776 GLU A N 1
ATOM 6045 C CA . GLU A 1 776 ? -44.165 -26.115 -50.656 1.00 81.69 776 GLU A CA 1
ATOM 6046 C C . GLU A 1 776 ? -42.677 -25.783 -50.549 1.00 81.69 776 GLU A C 1
ATOM 6048 O O . GLU A 1 776 ? -42.090 -25.240 -51.483 1.00 81.69 776 GLU A O 1
ATOM 6053 N N . VAL A 1 777 ? -42.081 -26.068 -49.393 1.00 77.19 777 VAL A N 1
ATOM 6054 C CA . VAL A 1 777 ? -40.666 -25.816 -49.098 1.00 77.19 777 VAL A CA 1
ATOM 6055 C C . VAL A 1 777 ? -40.087 -27.100 -48.526 1.00 77.19 777 VAL A C 1
ATOM 6057 O O . VAL A 1 777 ? -40.629 -27.636 -47.563 1.00 77.19 777 VAL A O 1
ATOM 6060 N N . ASP A 1 778 ? -39.015 -27.613 -49.131 1.00 73.31 778 ASP A N 1
ATOM 6061 C CA . ASP A 1 778 ? -38.306 -28.818 -48.671 1.00 73.31 778 ASP A CA 1
ATOM 6062 C C . ASP A 1 778 ? -39.244 -30.042 -48.470 1.00 73.31 778 ASP A C 1
ATOM 6064 O O . ASP A 1 778 ? -39.115 -30.823 -47.530 1.00 73.31 778 ASP A O 1
ATOM 6068 N N . GLY A 1 779 ? -40.238 -30.203 -49.360 1.00 73.50 779 GLY A N 1
ATOM 6069 C CA . GLY A 1 779 ? -41.228 -31.295 -49.324 1.00 73.50 779 GLY A CA 1
ATOM 6070 C C . GLY A 1 779 ? -42.314 -31.145 -48.248 1.00 73.50 779 GLY A C 1
ATOM 6071 O O . GLY A 1 779 ? -43.077 -32.080 -47.991 1.00 73.50 779 GLY A O 1
ATOM 6072 N N . GLN A 1 780 ? -42.381 -29.982 -47.597 1.00 80.56 780 GLN A N 1
ATOM 6073 C CA . GLN A 1 780 ? -43.358 -29.644 -46.572 1.00 80.56 780 GLN A CA 1
ATOM 6074 C C . GLN A 1 780 ? -44.281 -28.520 -47.052 1.00 80.56 780 GLN A C 1
ATOM 6076 O O . GLN A 1 780 ? -43.843 -27.500 -47.580 1.00 80.56 780 GLN A O 1
ATOM 6081 N N . VAL A 1 781 ? -45.583 -28.707 -46.844 1.00 83.88 781 VAL A N 1
ATOM 6082 C CA . VAL A 1 781 ? -46.613 -27.738 -47.229 1.00 83.88 781 VAL A CA 1
ATOM 6083 C C . VAL A 1 781 ? -46.800 -26.691 -46.131 1.00 83.88 781 VAL A C 1
ATOM 6085 O O . VAL A 1 781 ? -47.045 -27.038 -44.972 1.00 83.88 781 VAL A O 1
ATOM 6088 N N . PHE A 1 782 ? -46.732 -25.419 -46.510 1.00 88.38 782 PHE A N 1
ATOM 6089 C CA . PHE A 1 782 ? -47.038 -24.255 -45.686 1.00 88.38 782 PHE A CA 1
ATOM 6090 C C . PHE A 1 782 ? -48.288 -23.562 -46.230 1.00 88.38 782 PHE A C 1
ATOM 6092 O O . PHE A 1 782 ? -48.438 -23.381 -47.439 1.00 88.38 782 PHE A O 1
ATOM 6099 N N . TYR A 1 783 ? -49.183 -23.189 -45.324 1.00 88.12 783 TYR A N 1
ATOM 6100 C CA . TYR A 1 783 ? -50.382 -22.412 -45.607 1.00 88.12 783 TYR A CA 1
ATOM 6101 C C . TYR A 1 783 ? -50.161 -20.998 -45.085 1.00 88.12 783 TYR A C 1
ATOM 6103 O O . TYR A 1 783 ? -50.155 -20.781 -43.871 1.00 88.12 783 TYR A O 1
ATOM 6111 N N . ASP A 1 784 ? -49.951 -20.057 -45.996 1.00 89.56 784 ASP A N 1
ATOM 6112 C CA . ASP A 1 784 ? -49.712 -18.661 -45.661 1.00 89.56 784 ASP A CA 1
ATOM 6113 C C . ASP A 1 784 ? -51.027 -17.883 -45.658 1.00 89.56 784 ASP A C 1
ATOM 6115 O O . ASP A 1 784 ? -51.921 -18.119 -46.475 1.00 89.56 784 ASP A O 1
ATOM 6119 N N . TYR A 1 785 ? -51.135 -16.950 -44.724 1.00 88.38 785 TYR A N 1
ATOM 6120 C CA . TYR A 1 785 ? -52.289 -16.098 -44.509 1.00 88.38 785 TYR A CA 1
ATOM 6121 C C . TYR A 1 785 ? -51.862 -14.654 -44.396 1.00 88.38 785 TYR A C 1
ATOM 6123 O O . TYR A 1 785 ? -50.879 -14.327 -43.735 1.00 88.38 785 TYR A O 1
ATOM 6131 N N . GLU A 1 786 ? -52.684 -13.794 -44.967 1.00 91.94 786 GLU A N 1
ATOM 6132 C CA . GLU A 1 786 ? -52.596 -12.358 -44.791 1.00 91.94 786 GLU A CA 1
ATOM 6133 C C . GLU A 1 786 ? -53.960 -11.853 -44.324 1.00 91.94 786 GLU A C 1
ATOM 6135 O O . GLU A 1 786 ? -54.991 -12.141 -44.943 1.00 91.94 786 GLU A O 1
ATOM 6140 N N . ILE A 1 787 ? -53.968 -11.177 -43.178 1.00 90.69 787 ILE A N 1
ATOM 6141 C CA . ILE A 1 787 ? -55.173 -10.718 -42.487 1.00 90.69 787 ILE A CA 1
ATOM 6142 C C . ILE A 1 787 ? -55.039 -9.213 -42.288 1.00 90.69 787 ILE A C 1
ATOM 6144 O O . ILE A 1 787 ? -54.234 -8.755 -41.476 1.00 90.69 787 ILE A O 1
ATOM 6148 N N . ASP A 1 788 ? -55.862 -8.455 -43.010 1.00 88.81 788 ASP A N 1
ATOM 6149 C CA . ASP A 1 788 ? -55.882 -6.996 -42.937 1.00 88.81 788 ASP A CA 1
ATOM 6150 C C . ASP A 1 788 ? -56.941 -6.531 -41.928 1.00 88.81 788 ASP A C 1
ATOM 6152 O O . ASP A 1 788 ? -58.109 -6.290 -42.268 1.00 88.81 788 ASP A O 1
ATOM 6156 N N . GLY A 1 789 ? -56.539 -6.504 -40.655 1.00 85.44 789 GLY A N 1
ATOM 6157 C CA . GLY A 1 789 ? -57.365 -6.084 -39.526 1.00 85.44 789 GLY A CA 1
ATOM 6158 C C . GLY A 1 789 ? -57.439 -4.558 -39.364 1.00 85.44 789 GLY A C 1
ATOM 6159 O O . GLY A 1 789 ? -56.615 -3.824 -39.917 1.00 85.44 789 GLY A O 1
ATOM 6160 N N . PRO A 1 790 ? -58.420 -4.058 -38.587 1.00 79.12 790 PRO A N 1
ATOM 6161 C CA . PRO A 1 790 ? -58.658 -2.621 -38.425 1.00 79.12 790 PRO A CA 1
ATOM 6162 C C . PRO A 1 790 ? -57.468 -1.877 -37.798 1.00 79.12 790 PRO A C 1
ATOM 6164 O O . PRO A 1 790 ? -57.112 -0.795 -38.265 1.00 79.12 790 PRO A O 1
ATOM 6167 N N . ASP A 1 791 ? -56.825 -2.478 -36.792 1.00 86.44 791 ASP A N 1
ATOM 6168 C CA . ASP A 1 791 ? -55.684 -1.883 -36.082 1.00 86.44 791 ASP A CA 1
ATOM 6169 C C . ASP A 1 791 ? -54.347 -2.566 -36.406 1.00 86.44 791 ASP A C 1
ATOM 6171 O O . ASP A 1 791 ? -53.294 -1.917 -36.420 1.00 86.44 791 ASP A O 1
ATOM 6175 N N . PHE A 1 792 ? -54.388 -3.867 -36.709 1.00 91.50 792 PHE A N 1
ATOM 6176 C CA . PHE A 1 792 ? -53.212 -4.695 -36.959 1.00 91.50 792 PHE A CA 1
ATOM 6177 C C . PHE A 1 792 ? -53.340 -5.538 -38.223 1.00 91.50 792 PHE A C 1
ATOM 6179 O O . PHE A 1 792 ? -54.367 -6.171 -38.474 1.00 91.50 792 PHE A O 1
ATOM 6186 N N . HIS A 1 793 ? -52.236 -5.595 -38.960 1.00 92.62 793 HIS A N 1
ATOM 6187 C CA . HIS A 1 793 ? -52.041 -6.455 -40.110 1.00 92.62 793 HIS A CA 1
ATOM 6188 C C . HIS A 1 793 ? -51.201 -7.666 -39.690 1.00 92.62 793 HIS A C 1
ATOM 6190 O O . HIS A 1 793 ? -50.143 -7.509 -39.064 1.00 92.62 793 HIS A O 1
ATOM 6196 N N . TYR A 1 794 ? -51.672 -8.866 -40.029 1.00 93.25 794 TYR A N 1
ATOM 6197 C CA . TYR A 1 794 ? -50.983 -10.117 -39.719 1.00 93.25 794 TYR A CA 1
ATOM 6198 C C . TYR A 1 794 ? -50.576 -10.853 -40.985 1.00 93.25 794 TYR A C 1
ATOM 6200 O O . TYR A 1 794 ? -51.409 -11.117 -41.850 1.00 93.25 794 TYR A O 1
ATOM 6208 N N . LEU A 1 795 ? -49.312 -11.267 -41.025 1.00 93.62 795 LEU A N 1
ATOM 6209 C CA . LEU A 1 795 ? -48.858 -12.343 -41.894 1.00 93.62 795 LEU A CA 1
ATOM 6210 C C . LEU A 1 795 ? -48.693 -13.595 -41.040 1.00 93.62 795 LEU A C 1
ATOM 6212 O O . LEU A 1 795 ? -48.070 -13.540 -39.981 1.00 93.62 795 LEU A O 1
ATOM 6216 N N . ALA A 1 796 ? -49.238 -14.720 -41.475 1.00 90.94 796 ALA A N 1
ATOM 6217 C CA . ALA A 1 796 ? -49.093 -15.978 -40.765 1.00 90.94 796 ALA A CA 1
ATOM 6218 C C . ALA A 1 796 ? -48.707 -17.101 -41.718 1.00 90.94 796 ALA A C 1
ATOM 6220 O O . ALA A 1 796 ? -49.085 -17.086 -42.882 1.00 90.94 796 ALA A O 1
ATOM 6221 N N . THR A 1 797 ? -47.977 -18.091 -41.221 1.00 91.50 797 THR A N 1
ATOM 6222 C CA . THR A 1 797 ? -47.699 -19.319 -41.966 1.00 91.50 797 THR A CA 1
ATOM 6223 C C . THR A 1 797 ? -47.870 -20.524 -41.062 1.00 91.50 797 THR A C 1
ATOM 6225 O O . THR A 1 797 ? -47.341 -20.558 -39.948 1.00 91.50 797 THR A O 1
ATOM 6228 N N . ILE A 1 798 ? -48.666 -21.492 -41.519 1.00 88.75 798 ILE A N 1
ATOM 6229 C CA . ILE A 1 798 ? -49.013 -22.699 -40.772 1.00 88.75 798 ILE A CA 1
ATOM 6230 C C . ILE A 1 798 ? -48.470 -23.917 -41.504 1.00 88.75 798 ILE A C 1
ATOM 6232 O O . ILE A 1 798 ? -48.688 -24.087 -42.701 1.00 88.75 798 ILE A O 1
ATOM 6236 N N . THR A 1 799 ? -47.824 -24.820 -40.778 1.00 86.44 799 THR A N 1
ATOM 6237 C CA . THR A 1 799 ? -47.366 -26.090 -41.336 1.00 86.44 799 THR A CA 1
ATOM 6238 C C . THR A 1 799 ? -47.497 -27.249 -40.350 1.00 86.44 799 THR A C 1
ATOM 6240 O O . THR A 1 799 ? -47.690 -27.066 -39.147 1.00 86.44 799 THR A O 1
ATOM 6243 N N . LEU A 1 800 ? -47.403 -28.468 -40.881 1.00 79.44 800 LEU A N 1
ATOM 6244 C CA . LEU A 1 800 ? -47.458 -29.724 -40.144 1.00 79.44 800 LEU A CA 1
ATOM 6245 C C . LEU A 1 800 ? -46.146 -30.491 -40.284 1.00 79.44 800 LEU A C 1
ATOM 6247 O O . LEU A 1 800 ? -45.743 -30.830 -41.396 1.00 79.44 800 LEU A O 1
ATOM 6251 N N . LYS A 1 801 ? -45.544 -30.866 -39.153 1.00 76.31 801 LYS A N 1
ATOM 6252 C CA . LYS A 1 801 ? -44.395 -31.784 -39.115 1.00 76.31 801 LYS A CA 1
ATOM 6253 C C . LYS A 1 801 ? -44.478 -32.690 -37.897 1.00 76.31 801 LYS A C 1
ATOM 6255 O O . LYS A 1 801 ? -44.808 -32.239 -36.803 1.00 76.31 801 LYS A O 1
ATOM 6260 N N . SER A 1 802 ? -44.200 -33.980 -38.090 1.00 69.62 802 SER A N 1
ATOM 6261 C CA . SER A 1 802 ? -44.170 -34.994 -37.021 1.00 69.62 802 SER A CA 1
ATOM 6262 C C . SER A 1 802 ? -45.412 -34.988 -36.111 1.00 69.62 802 SER A C 1
ATOM 6264 O O . SER A 1 802 ? -45.309 -35.163 -34.901 1.00 69.62 802 SER A O 1
ATOM 6266 N N . GLY A 1 803 ? -46.594 -34.742 -36.689 1.00 66.38 803 GLY A N 1
ATOM 6267 C CA . GLY A 1 803 ? -47.866 -34.696 -35.956 1.00 66.38 803 GLY A CA 1
ATOM 6268 C C . GLY A 1 803 ? -48.112 -33.421 -35.134 1.00 66.38 803 GLY A C 1
ATOM 6269 O O . GLY A 1 803 ? -49.117 -33.357 -34.429 1.00 66.38 803 GLY A O 1
ATOM 6270 N N . LYS A 1 804 ? -47.239 -32.408 -35.224 1.00 71.94 804 LYS A N 1
ATOM 6271 C CA . LYS A 1 804 ? -47.401 -31.098 -34.574 1.00 71.94 804 LYS A CA 1
ATOM 6272 C C . LYS A 1 804 ? -47.739 -30.018 -35.598 1.00 71.94 804 LYS A C 1
ATOM 6274 O O . LYS A 1 804 ? -47.219 -30.033 -36.716 1.00 71.94 804 LYS A O 1
ATOM 6279 N N . VAL A 1 805 ? -48.597 -29.083 -35.191 1.00 79.19 805 VAL A N 1
ATOM 6280 C CA . VAL A 1 805 ? -48.901 -27.867 -35.956 1.00 79.19 805 VAL A CA 1
ATOM 6281 C C . VAL A 1 805 ? -47.952 -26.767 -35.498 1.00 79.19 805 VAL A C 1
ATOM 6283 O O . VAL A 1 805 ? -47.827 -26.522 -34.297 1.00 79.19 805 VAL A O 1
ATOM 6286 N N . PHE A 1 806 ? -47.316 -26.104 -36.456 1.00 85.50 806 PHE A N 1
ATOM 6287 C CA . PHE A 1 806 ? -46.489 -24.924 -36.242 1.00 85.50 806 PHE A CA 1
ATOM 6288 C C . PHE A 1 806 ? -47.152 -23.742 -36.924 1.00 85.50 806 PHE A C 1
ATOM 6290 O O . PHE A 1 806 ? -47.471 -23.838 -38.107 1.00 85.50 806 PHE A O 1
ATOM 6297 N N . ALA A 1 807 ? -47.331 -22.646 -36.197 1.00 88.75 807 ALA A N 1
ATOM 6298 C CA . ALA A 1 807 ? -47.834 -21.401 -36.747 1.00 88.75 807 ALA A CA 1
ATOM 6299 C C . ALA A 1 807 ? -46.914 -20.249 -36.341 1.00 88.75 807 ALA A C 1
ATOM 6301 O O . ALA A 1 807 ? -46.731 -19.991 -35.152 1.00 88.75 807 ALA A O 1
ATOM 6302 N N . LEU A 1 808 ? -46.330 -19.571 -37.324 1.00 92.25 808 LEU A N 1
ATOM 6303 C CA . LEU A 1 808 ? -45.616 -18.313 -37.127 1.00 92.25 808 LEU A CA 1
ATOM 6304 C C . LEU A 1 808 ? -46.559 -17.169 -37.487 1.00 92.25 808 LEU A C 1
ATOM 6306 O O . LEU A 1 808 ? -47.135 -17.173 -38.571 1.00 92.25 808 LEU A O 1
ATOM 6310 N N . PHE A 1 809 ? -46.671 -16.189 -36.597 1.00 93.31 809 PHE A N 1
ATOM 6311 C CA . PHE A 1 809 ? -47.433 -14.962 -36.786 1.00 93.31 809 PHE A CA 1
ATOM 6312 C C . PHE A 1 809 ? -46.486 -13.772 -36.772 1.00 93.31 809 PHE A C 1
ATOM 6314 O O . PHE A 1 809 ? -45.661 -13.650 -35.872 1.00 93.31 809 PHE A O 1
ATOM 6321 N N . VAL A 1 810 ? -46.627 -12.876 -37.738 1.00 93.44 810 VAL A N 1
ATOM 6322 C CA . VAL A 1 810 ? -45.922 -11.599 -37.826 1.00 93.44 810 VAL A CA 1
ATOM 6323 C C . VAL A 1 810 ? -46.967 -10.499 -37.772 1.00 93.44 810 VAL A C 1
ATOM 6325 O O . VAL A 1 810 ? -47.851 -10.427 -38.620 1.00 93.44 810 VAL A O 1
ATOM 6328 N N . LYS A 1 811 ? -46.866 -9.656 -36.751 1.00 93.81 811 LYS A N 1
ATOM 6329 C CA . LYS A 1 811 ? -47.807 -8.590 -36.421 1.00 93.81 811 LYS A CA 1
ATOM 6330 C C . LYS A 1 811 ? -47.177 -7.238 -36.706 1.00 93.81 811 LYS A C 1
ATOM 6332 O O . LYS A 1 811 ? -46.040 -6.981 -36.307 1.00 93.81 811 LYS A O 1
ATOM 6337 N N . SER A 1 812 ? -47.933 -6.343 -37.330 1.00 93.12 812 SER A N 1
ATOM 6338 C CA . SER A 1 812 ? -47.565 -4.935 -37.476 1.00 93.12 812 SER A CA 1
ATOM 6339 C C . SER A 1 812 ? -48.811 -4.049 -37.425 1.00 93.12 812 SER A C 1
ATOM 6341 O O . SER A 1 812 ? -49.860 -4.474 -37.907 1.00 93.12 812 SER A O 1
ATOM 6343 N N . PRO A 1 813 ? -48.746 -2.828 -36.862 1.00 92.56 813 PRO A N 1
ATOM 6344 C CA . PRO A 1 813 ? -49.850 -1.879 -36.974 1.00 92.56 813 PRO A CA 1
ATOM 6345 C C . PRO A 1 813 ? -50.217 -1.634 -38.445 1.00 92.56 813 PRO A C 1
ATOM 6347 O O . PRO A 1 813 ? -49.333 -1.342 -39.255 1.00 92.56 813 PRO A O 1
ATOM 6350 N N . SER A 1 814 ? -51.506 -1.692 -38.800 1.00 87.75 814 SER A N 1
ATOM 6351 C CA . SER A 1 814 ? -51.951 -1.623 -40.209 1.00 87.75 814 SER A CA 1
ATOM 6352 C C . SER A 1 814 ? -51.485 -0.345 -40.919 1.00 87.75 814 SER A C 1
ATOM 6354 O O . SER A 1 814 ? -51.220 -0.346 -42.118 1.00 87.75 814 SER A O 1
ATOM 6356 N N . LYS A 1 815 ? -51.308 0.750 -40.165 1.00 85.88 815 LYS A N 1
ATOM 6357 C CA . LYS A 1 815 ? -50.826 2.043 -40.681 1.00 85.88 815 LYS A CA 1
ATOM 6358 C C . LYS A 1 815 ? -49.367 2.031 -41.147 1.00 85.88 815 LYS A C 1
ATOM 6360 O O . LYS A 1 815 ? -49.034 2.821 -42.019 1.00 85.88 815 LYS A O 1
ATOM 6365 N N . THR A 1 816 ? -48.522 1.180 -40.565 1.00 85.50 816 THR A N 1
ATOM 6366 C CA . THR A 1 816 ? -47.067 1.144 -40.816 1.00 85.50 816 THR A CA 1
ATOM 6367 C C . THR A 1 816 ? -46.617 -0.144 -41.499 1.00 85.50 816 THR A C 1
ATOM 6369 O O . THR A 1 816 ? -45.441 -0.299 -41.802 1.00 85.50 816 THR A O 1
ATOM 6372 N N . PHE A 1 817 ? -47.532 -1.086 -41.752 1.00 88.31 817 PHE A N 1
ATOM 6373 C CA . PHE A 1 817 ? -47.208 -2.376 -42.365 1.00 88.31 817 PHE A CA 1
ATOM 6374 C C . PHE A 1 817 ? -46.455 -2.222 -43.695 1.00 88.31 817 PHE A C 1
ATOM 6376 O O . PHE A 1 817 ? -45.464 -2.911 -43.921 1.00 88.31 817 PHE A O 1
ATOM 6383 N N . LYS A 1 818 ? -46.874 -1.269 -44.540 1.00 87.56 818 LYS A N 1
ATOM 6384 C CA . LYS A 1 818 ? -46.247 -1.012 -45.846 1.00 87.56 818 LYS A CA 1
ATOM 6385 C C . LYS A 1 818 ? -44.804 -0.513 -45.756 1.00 87.56 818 LYS A C 1
ATOM 6387 O O . LYS A 1 818 ? -44.051 -0.724 -46.701 1.00 87.56 818 LYS A O 1
ATOM 6392 N N . ASP A 1 819 ? -44.419 0.113 -44.645 1.00 88.06 819 ASP A N 1
ATOM 6393 C CA . ASP A 1 819 ? -43.071 0.667 -44.471 1.00 88.06 819 ASP A CA 1
ATOM 6394 C C . ASP A 1 819 ? -42.024 -0.446 -44.297 1.00 88.06 819 ASP A C 1
ATOM 6396 O O . ASP A 1 819 ? -40.875 -0.292 -44.708 1.00 88.06 819 ASP A O 1
ATOM 6400 N N . ASP A 1 820 ? -42.435 -1.590 -43.737 1.00 87.12 820 ASP A N 1
ATOM 6401 C CA . ASP A 1 820 ? -41.572 -2.740 -43.448 1.00 87.12 820 ASP A CA 1
ATOM 6402 C C . ASP A 1 820 ? -42.002 -4.022 -44.185 1.00 87.12 820 ASP A C 1
ATOM 6404 O O . ASP A 1 820 ? -41.479 -5.099 -43.897 1.00 87.12 820 ASP A O 1
ATOM 6408 N N . GLU A 1 821 ? -42.936 -3.938 -45.137 1.00 88.56 821 GLU A N 1
ATOM 6409 C CA . GLU A 1 821 ? -43.620 -5.095 -45.737 1.00 88.56 821 GLU A CA 1
ATOM 6410 C C . GLU A 1 821 ? -42.646 -6.179 -46.217 1.00 88.56 821 GLU A C 1
ATOM 6412 O O . GLU A 1 821 ? -42.803 -7.353 -45.880 1.00 88.56 821 GLU A O 1
ATOM 6417 N N . GLN A 1 822 ? -41.593 -5.789 -46.940 1.00 86.81 822 GLN A N 1
ATOM 6418 C CA . GLN A 1 822 ? -40.592 -6.730 -47.442 1.00 86.81 822 GLN A CA 1
ATOM 6419 C C . GLN A 1 822 ? -39.870 -7.459 -46.301 1.00 86.81 822 GLN A C 1
ATOM 6421 O O . GLN A 1 822 ? -39.686 -8.671 -46.367 1.00 86.81 822 GLN A O 1
ATOM 6426 N N . LYS A 1 823 ? -39.509 -6.748 -45.227 1.00 88.12 823 LYS A N 1
ATOM 6427 C CA . LYS A 1 823 ? -38.835 -7.346 -44.068 1.00 88.12 823 LYS A CA 1
ATOM 6428 C C . LYS A 1 823 ? -39.753 -8.301 -43.328 1.00 88.12 823 LYS A C 1
ATOM 6430 O O . LYS A 1 823 ? -39.303 -9.373 -42.944 1.00 88.12 823 LYS A O 1
ATOM 6435 N N . LEU A 1 824 ? -41.022 -7.932 -43.155 1.00 91.25 824 LEU A N 1
ATOM 6436 C CA . LEU A 1 824 ? -42.026 -8.760 -42.486 1.00 91.25 824 LEU A CA 1
ATOM 6437 C C . LEU A 1 824 ? -42.325 -10.038 -43.279 1.00 91.25 824 LEU A C 1
ATOM 6439 O O . LEU A 1 824 ? -42.425 -11.107 -42.678 1.00 91.25 824 LEU A O 1
ATOM 6443 N N . ARG A 1 825 ? -42.398 -9.955 -44.614 1.00 90.94 825 ARG A N 1
ATOM 6444 C CA . ARG A 1 825 ? -42.563 -11.128 -45.487 1.00 90.94 825 ARG A CA 1
ATOM 6445 C C . ARG A 1 825 ? -41.352 -12.063 -45.424 1.00 90.94 825 ARG A C 1
ATOM 6447 O O . ARG A 1 825 ? -41.549 -13.262 -45.266 1.00 90.94 825 ARG A O 1
ATOM 6454 N N . THR A 1 826 ? -40.122 -11.539 -45.370 1.00 89.31 826 THR A N 1
ATOM 6455 C CA . THR A 1 826 ? -38.911 -12.364 -45.176 1.00 89.31 826 THR A CA 1
ATOM 6456 C C . THR A 1 826 ? -38.959 -13.209 -43.894 1.00 89.31 826 THR A C 1
ATOM 6458 O O . THR A 1 826 ? -38.499 -14.354 -43.891 1.00 89.31 826 THR A O 1
ATOM 6461 N N . ILE A 1 827 ? -39.546 -12.693 -42.805 1.00 90.44 827 ILE A N 1
ATOM 6462 C CA . ILE A 1 827 ? -39.723 -13.467 -41.560 1.00 90.44 827 ILE A CA 1
ATOM 6463 C C . ILE A 1 827 ? -40.594 -14.701 -41.820 1.00 90.44 827 ILE A C 1
ATOM 6465 O O . ILE A 1 827 ? -40.248 -15.807 -41.410 1.00 90.44 827 ILE A O 1
ATOM 6469 N N . VAL A 1 828 ? -41.701 -14.527 -42.540 1.00 89.88 828 VAL A N 1
ATOM 6470 C CA . VAL A 1 828 ? -42.627 -15.614 -42.882 1.00 89.88 828 VAL A CA 1
ATOM 6471 C C . VAL A 1 828 ? -41.989 -16.601 -43.857 1.00 89.88 828 VAL A C 1
ATOM 6473 O O . VAL A 1 828 ? -42.031 -17.814 -43.635 1.00 89.88 828 VAL A O 1
ATOM 6476 N N . ASP A 1 829 ? -41.344 -16.094 -44.904 1.00 87.69 829 ASP A N 1
ATOM 6477 C CA . ASP A 1 829 ? -40.765 -16.909 -45.974 1.00 87.69 829 ASP A CA 1
ATOM 6478 C C . ASP A 1 829 ? -39.623 -17.798 -45.472 1.00 87.69 829 ASP A C 1
ATOM 6480 O O . ASP A 1 829 ? -39.482 -18.942 -45.909 1.00 87.69 829 ASP A O 1
ATOM 6484 N N . SER A 1 830 ? -38.854 -17.305 -44.499 1.00 89.06 830 SER A N 1
ATOM 6485 C CA . SER A 1 830 ? -37.730 -18.023 -43.890 1.00 89.06 830 SER A CA 1
ATOM 6486 C C . SER A 1 830 ? -38.123 -19.073 -42.846 1.00 89.06 830 SER A C 1
ATOM 6488 O O . SER A 1 830 ? -37.242 -19.774 -42.341 1.00 89.06 830 SER A O 1
ATOM 6490 N N . PHE A 1 831 ? -39.409 -19.203 -42.507 1.00 90.25 831 PHE A N 1
ATOM 6491 C CA . PHE A 1 831 ? -39.853 -20.166 -41.505 1.00 90.25 831 PHE A CA 1
ATOM 6492 C C . PHE A 1 831 ? -39.657 -21.611 -41.976 1.00 90.25 831 PHE A C 1
ATOM 6494 O O . PHE A 1 831 ? -40.201 -22.029 -42.997 1.00 90.25 831 PHE A O 1
ATOM 6501 N N . LYS A 1 832 ? -38.891 -22.390 -41.206 1.00 85.69 832 LYS A N 1
ATOM 6502 C CA . LYS A 1 832 ? -38.565 -23.797 -41.477 1.00 85.69 832 LYS A CA 1
ATOM 6503 C C . LYS A 1 832 ? -38.691 -24.652 -40.220 1.00 85.69 832 LYS A C 1
ATOM 6505 O O . LYS A 1 832 ? -38.543 -24.159 -39.104 1.00 85.69 832 LYS A O 1
ATOM 6510 N N . THR A 1 833 ? -38.910 -25.957 -40.403 1.00 77.69 833 THR A N 1
ATOM 6511 C CA . THR A 1 833 ? -38.998 -26.937 -39.297 1.00 77.69 833 THR A CA 1
ATOM 6512 C C . THR A 1 833 ? -37.923 -28.039 -39.329 1.00 77.69 833 THR A C 1
ATOM 6514 O O . THR A 1 833 ? -38.015 -29.016 -38.591 1.00 77.69 833 THR A O 1
ATOM 6517 N N . GLU A 1 834 ? -36.869 -27.878 -40.142 1.00 65.62 834 GLU A N 1
ATOM 6518 C CA . GLU A 1 834 ? -35.707 -28.784 -40.197 1.00 65.62 834 GLU A CA 1
ATOM 6519 C C . GLU A 1 834 ? -34.410 -28.051 -39.819 1.00 65.62 834 GLU A C 1
ATOM 6521 O O . GLU A 1 834 ? -34.052 -27.050 -40.435 1.00 65.62 834 GLU A O 1
ATOM 6526 N N . ILE A 1 835 ? -33.707 -28.555 -38.800 1.00 58.47 835 ILE A N 1
ATOM 6527 C CA . ILE A 1 835 ? -32.346 -28.150 -38.407 1.00 58.47 835 ILE A CA 1
ATOM 6528 C C . ILE A 1 835 ? -31.561 -29.445 -38.149 1.00 58.47 835 ILE A C 1
ATOM 6530 O O . ILE A 1 835 ? -32.096 -30.352 -37.504 1.00 58.47 835 ILE A O 1
ATOM 6534 N N . SER A 1 836 ? -30.318 -29.548 -38.633 1.00 53.25 836 SER A N 1
ATOM 6535 C CA . SER A 1 836 ? -29.481 -30.743 -38.434 1.00 53.25 836 SER A CA 1
ATOM 6536 C C . SER A 1 836 ? -29.216 -31.014 -36.940 1.00 53.25 836 SER A C 1
ATOM 6538 O O . SER A 1 836 ? -29.062 -30.089 -36.136 1.00 53.25 836 SER A O 1
ATOM 6540 N N . GLU A 1 837 ? -29.194 -32.287 -36.529 1.00 49.12 837 GLU A N 1
ATOM 6541 C CA . GLU A 1 837 ? -29.025 -32.664 -35.115 1.00 49.12 837 GLU A CA 1
ATOM 6542 C C . GLU A 1 837 ? -27.672 -32.235 -34.528 1.00 49.12 837 GLU A C 1
ATOM 6544 O O . GLU A 1 837 ? -27.617 -31.852 -33.358 1.00 49.12 837 GLU A O 1
ATOM 6549 N N . GLU A 1 838 ? -26.613 -32.220 -35.340 1.00 48.38 838 GLU A N 1
ATOM 6550 C CA . GLU A 1 838 ? -25.260 -31.816 -34.934 1.00 48.38 838 GLU A CA 1
ATOM 6551 C C . GLU A 1 838 ? -25.166 -30.332 -34.561 1.00 48.38 838 GLU A C 1
ATOM 6553 O O . GLU A 1 838 ? -24.540 -29.969 -33.561 1.00 48.38 838 GLU A O 1
ATOM 6558 N N . GLU A 1 839 ? -25.815 -29.461 -35.333 1.00 49.78 839 GLU A N 1
ATOM 6559 C CA . GLU A 1 839 ? -25.731 -28.013 -35.141 1.00 49.78 839 GLU A CA 1
ATOM 6560 C C . GLU A 1 839 ? -26.530 -27.555 -33.910 1.00 49.78 839 GLU A C 1
ATOM 6562 O O . GLU A 1 839 ? -26.102 -26.673 -33.160 1.00 49.78 839 GLU A O 1
ATOM 6567 N N . PHE A 1 840 ? -27.643 -28.239 -33.630 1.00 49.72 840 PHE A N 1
ATOM 6568 C CA . PHE A 1 840 ? -28.464 -27.996 -32.448 1.00 49.72 840 PHE A CA 1
ATOM 6569 C C . PHE A 1 840 ? -27.828 -28.545 -31.158 1.00 49.72 840 PHE A C 1
ATOM 6571 O O . PHE A 1 840 ? -27.793 -27.849 -30.142 1.00 49.72 840 PHE A O 1
ATOM 6578 N N . ALA A 1 841 ? -27.276 -29.765 -31.195 1.00 50.72 841 ALA A N 1
ATOM 6579 C CA . ALA A 1 841 ? -26.658 -30.404 -30.030 1.00 50.72 841 ALA A CA 1
ATOM 6580 C C . ALA A 1 841 ? -25.439 -29.627 -29.511 1.00 50.72 841 ALA A C 1
ATOM 6582 O O . ALA A 1 841 ? -25.234 -29.518 -28.301 1.00 50.72 841 ALA A O 1
ATOM 6583 N N . LYS A 1 842 ? -24.655 -29.028 -30.418 1.00 51.00 842 LYS A N 1
ATOM 6584 C CA . LYS A 1 842 ? -23.493 -28.211 -30.051 1.00 51.00 842 LYS A CA 1
ATOM 6585 C C . LYS A 1 842 ? -23.890 -26.959 -29.264 1.00 51.00 842 LYS A C 1
ATOM 6587 O O . LYS A 1 842 ? -23.213 -26.613 -28.306 1.00 51.00 842 LYS A O 1
ATOM 6592 N N . ARG A 1 843 ? -24.995 -26.304 -29.633 1.00 52.69 843 ARG A N 1
ATOM 6593 C CA . ARG A 1 843 ? -25.415 -25.017 -29.047 1.00 52.69 843 ARG A CA 1
ATOM 6594 C C . ARG A 1 843 ? -26.352 -25.161 -27.843 1.00 52.69 843 ARG A C 1
ATOM 6596 O O . ARG A 1 843 ? -26.340 -24.301 -26.969 1.00 52.69 843 ARG A O 1
ATOM 6603 N N . GLN A 1 844 ? -27.111 -26.256 -27.748 1.00 45.72 844 GLN A N 1
ATOM 6604 C CA . GLN A 1 844 ? -27.902 -26.581 -26.554 1.00 45.72 844 GLN A CA 1
ATOM 6605 C C . GLN A 1 844 ? -27.003 -26.906 -25.354 1.00 45.72 844 GLN A C 1
ATOM 6607 O O . GLN A 1 844 ? -27.298 -26.486 -24.240 1.00 45.72 844 GLN A O 1
ATOM 6612 N N . LYS A 1 845 ? -25.869 -27.574 -25.591 1.00 48.81 845 LYS A N 1
ATOM 6613 C CA . LYS A 1 845 ? -24.876 -27.861 -24.551 1.00 48.81 845 LYS A CA 1
ATOM 6614 C C . LYS A 1 845 ? -24.292 -26.581 -23.938 1.00 48.81 845 LYS A C 1
ATOM 6616 O O . LYS A 1 845 ? -24.161 -26.494 -22.721 1.00 48.81 845 LYS A O 1
ATOM 6621 N N . ASP A 1 846 ? -24.034 -25.567 -24.764 1.00 49.06 846 ASP A N 1
ATOM 6622 C CA . ASP A 1 846 ? -23.563 -24.254 -24.305 1.00 49.06 846 ASP A CA 1
ATOM 6623 C C . ASP A 1 846 ? -24.635 -23.523 -23.471 1.00 49.06 846 ASP A C 1
ATOM 6625 O O . ASP A 1 846 ? -24.324 -22.895 -22.458 1.00 49.06 846 ASP A O 1
ATOM 6629 N N . ALA A 1 847 ? -25.911 -23.631 -23.863 1.00 42.53 847 ALA A N 1
ATOM 6630 C CA . ALA A 1 847 ? -27.035 -23.004 -23.165 1.00 42.53 847 ALA A CA 1
ATOM 6631 C C . ALA A 1 847 ? -27.382 -23.701 -21.835 1.00 42.53 847 ALA A C 1
ATOM 6633 O O . ALA A 1 847 ? -27.623 -23.022 -20.838 1.00 42.53 847 ALA A O 1
ATOM 6634 N N . GLU A 1 848 ? -27.345 -25.035 -21.787 1.00 45.19 848 GLU A N 1
ATOM 6635 C CA . GLU A 1 848 ? -27.561 -25.821 -20.565 1.00 45.19 848 GLU A CA 1
ATOM 6636 C C . GLU A 1 848 ? -26.431 -25.599 -19.547 1.00 45.19 848 GLU A C 1
ATOM 6638 O O . GLU A 1 848 ? -26.696 -25.447 -18.353 1.00 45.19 848 GLU A O 1
ATOM 6643 N N . GLU A 1 849 ? -25.174 -25.474 -19.992 1.00 48.12 849 GLU A N 1
ATOM 6644 C CA . GLU A 1 849 ? -24.061 -25.091 -19.111 1.00 48.12 849 GLU A CA 1
ATOM 6645 C C . GLU A 1 849 ? -24.225 -23.676 -18.526 1.00 48.12 849 GLU A C 1
ATOM 6647 O O . GLU A 1 849 ? -23.797 -23.413 -17.397 1.00 48.12 849 GLU A O 1
ATOM 6652 N N . LEU A 1 850 ? -24.863 -22.766 -19.264 1.00 43.09 850 LEU A N 1
ATOM 6653 C CA . LEU A 1 850 ? -25.184 -21.407 -18.822 1.00 43.09 850 LEU A CA 1
ATOM 6654 C C . LEU A 1 850 ? -26.372 -21.374 -17.852 1.00 43.09 850 LEU A C 1
ATOM 6656 O O . LEU A 1 850 ? -26.309 -20.687 -16.833 1.00 43.09 850 LEU A O 1
ATOM 6660 N N . GLU A 1 851 ? -27.424 -22.146 -18.116 1.00 40.34 851 GLU A N 1
ATOM 6661 C CA . GLU A 1 851 ? -28.619 -22.213 -17.272 1.00 40.34 851 GLU A CA 1
ATOM 6662 C C . GLU A 1 851 ? -28.327 -22.899 -15.929 1.00 40.34 851 GLU A C 1
ATOM 6664 O O . GLU A 1 851 ? -28.770 -22.428 -14.881 1.00 40.34 851 GLU A O 1
ATOM 6669 N N . VAL A 1 852 ? -27.486 -23.941 -15.923 1.00 45.66 852 VAL A N 1
ATOM 6670 C CA . VAL A 1 852 ? -27.006 -24.592 -14.693 1.00 45.66 852 VAL A CA 1
ATOM 6671 C C . VAL A 1 852 ? -26.161 -23.632 -13.848 1.00 45.66 852 VAL A C 1
ATOM 6673 O O . VAL A 1 852 ? -26.329 -23.591 -12.627 1.00 45.66 852 VAL A O 1
ATOM 6676 N N . LYS A 1 853 ? -25.315 -22.794 -14.468 1.00 45.47 853 LYS A N 1
ATOM 6677 C CA . LYS A 1 853 ? -24.585 -21.722 -13.762 1.00 45.47 853 LYS A CA 1
ATOM 6678 C C . LYS A 1 853 ? -25.540 -20.669 -13.189 1.00 45.47 853 LYS A C 1
ATOM 6680 O O . LYS A 1 853 ? -25.353 -20.238 -12.054 1.00 45.47 853 LYS A O 1
ATOM 6685 N N . LEU A 1 854 ? -26.592 -20.301 -13.923 1.00 39.06 854 LEU A N 1
ATOM 6686 C CA . LEU A 1 854 ? -27.588 -19.314 -13.491 1.00 39.06 854 LEU A CA 1
ATOM 6687 C C . LEU A 1 854 ? -28.447 -19.813 -12.316 1.00 39.06 854 LEU A C 1
ATOM 6689 O O . LEU A 1 854 ? -28.751 -19.059 -11.387 1.00 39.06 854 LEU A O 1
ATOM 6693 N N . LYS A 1 855 ? -28.814 -21.099 -12.334 1.00 38.53 855 LYS A N 1
ATOM 6694 C CA . LYS A 1 855 ? -29.612 -21.753 -11.288 1.00 38.53 855 LYS A CA 1
ATOM 6695 C C . LYS A 1 855 ? -28.826 -21.907 -9.982 1.00 38.53 855 LYS A C 1
ATOM 6697 O O . LYS A 1 855 ? -29.356 -21.674 -8.900 1.00 38.53 855 LYS A O 1
ATOM 6702 N N . PHE A 1 856 ? -27.524 -22.177 -10.092 1.00 39.34 856 PHE A N 1
ATOM 6703 C CA . PHE A 1 856 ? -26.614 -22.255 -8.946 1.00 39.34 856 PHE A CA 1
ATOM 6704 C C . PHE A 1 856 ? -26.402 -20.897 -8.248 1.00 39.34 856 PHE A C 1
ATOM 6706 O O . PHE A 1 856 ? -26.200 -20.854 -7.037 1.00 39.34 856 PHE A O 1
ATOM 6713 N N . ILE A 1 857 ? -26.497 -19.788 -8.993 1.00 39.28 857 ILE A N 1
ATOM 6714 C CA . ILE A 1 857 ? -26.412 -18.411 -8.467 1.00 39.28 857 ILE A CA 1
ATOM 6715 C C . ILE A 1 857 ? -27.716 -17.985 -7.768 1.00 39.28 857 ILE A C 1
ATOM 6717 O O . ILE A 1 857 ? -27.682 -17.201 -6.822 1.00 39.28 857 ILE A O 1
ATOM 6721 N N . THR A 1 858 ? -28.872 -18.488 -8.210 1.00 35.47 858 THR A N 1
ATOM 6722 C CA . THR A 1 858 ? -30.191 -18.016 -7.748 1.00 35.47 858 THR A CA 1
ATOM 6723 C C . THR A 1 858 ? -30.765 -18.791 -6.561 1.00 35.47 858 THR A C 1
ATOM 6725 O O . THR A 1 858 ? -31.494 -18.201 -5.769 1.00 35.47 858 THR A O 1
ATOM 6728 N N . GLU A 1 859 ? -30.425 -20.071 -6.379 1.00 37.34 859 GLU A N 1
ATOM 6729 C CA . GLU A 1 859 ? -30.985 -20.909 -5.299 1.00 37.34 859 GLU A CA 1
ATOM 6730 C C . GLU A 1 859 ? -30.235 -20.802 -3.948 1.00 37.34 859 GLU A C 1
ATOM 6732 O O . GLU A 1 859 ? -30.698 -21.348 -2.950 1.00 37.34 859 GLU A O 1
ATOM 6737 N N . LYS A 1 860 ? -29.111 -20.067 -3.870 1.00 39.69 860 LYS A N 1
ATOM 6738 C CA . LYS A 1 860 ? -28.280 -19.924 -2.650 1.00 39.69 860 LYS A CA 1
ATOM 6739 C C . LYS A 1 860 ? -28.156 -18.492 -2.105 1.00 39.69 860 LYS A C 1
ATOM 6741 O O . LYS A 1 860 ? -27.126 -18.133 -1.541 1.00 39.69 860 LYS A O 1
ATOM 6746 N N . VAL A 1 861 ? -29.195 -17.667 -2.239 1.00 32.31 861 VAL A N 1
ATOM 6747 C CA . VAL A 1 861 ? -29.218 -16.323 -1.633 1.00 32.31 861 VAL A CA 1
ATOM 6748 C C . VAL A 1 861 ? -30.209 -16.296 -0.458 1.00 32.31 861 VAL A C 1
ATOM 6750 O O . VAL A 1 861 ? -31.393 -16.555 -0.669 1.00 32.31 861 VAL A O 1
ATOM 6753 N N . PRO A 1 862 ? -29.774 -15.988 0.779 1.00 29.20 862 PRO A N 1
ATOM 6754 C CA . PRO A 1 862 ? -30.669 -15.777 1.915 1.00 29.20 862 PRO A CA 1
ATOM 6755 C C . PRO A 1 862 ? -31.640 -14.615 1.678 1.00 29.20 862 PRO A C 1
ATOM 6757 O O . PRO A 1 862 ? -31.301 -13.617 1.043 1.00 29.20 862 PRO A O 1
ATOM 6760 N N . THR A 1 863 ? -32.829 -14.699 2.275 1.00 34.88 863 THR A N 1
ATOM 6761 C CA . THR A 1 863 ? -33.937 -13.728 2.175 1.00 34.88 863 THR A CA 1
ATOM 6762 C C . THR A 1 863 ? -33.638 -12.327 2.730 1.00 34.88 863 THR A C 1
ATOM 6764 O O . THR A 1 863 ? -34.462 -11.426 2.585 1.00 34.88 863 THR A O 1
ATOM 6767 N N . ARG A 1 864 ? -32.452 -12.097 3.308 1.00 30.36 864 ARG A N 1
ATOM 6768 C CA . ARG A 1 864 ? -31.887 -10.758 3.522 1.00 30.36 864 ARG A CA 1
ATOM 6769 C C . ARG A 1 864 ? -30.360 -10.840 3.609 1.00 30.36 864 ARG A C 1
ATOM 6771 O O . ARG A 1 864 ? -29.810 -11.208 4.638 1.00 30.36 864 ARG A O 1
ATOM 6778 N N . ILE A 1 865 ? -29.689 -10.468 2.522 1.00 29.12 865 ILE A N 1
ATOM 6779 C CA . ILE A 1 865 ? -28.297 -10.004 2.518 1.00 29.12 865 ILE A CA 1
ATOM 6780 C C . ILE A 1 865 ? -28.340 -8.588 1.949 1.00 29.12 865 ILE A C 1
ATOM 6782 O O . ILE A 1 865 ? -28.759 -8.388 0.805 1.00 29.12 865 ILE A O 1
ATOM 6786 N N . MET A 1 866 ? -27.959 -7.597 2.756 1.00 29.55 866 MET A N 1
ATOM 6787 C CA . MET A 1 866 ? -27.794 -6.231 2.268 1.00 29.55 866 MET A CA 1
ATOM 6788 C C . MET A 1 866 ? -26.541 -6.194 1.404 1.00 29.55 866 MET A C 1
ATOM 6790 O O . MET A 1 866 ? -25.425 -6.254 1.904 1.00 29.55 866 MET A O 1
ATOM 6794 N N . ASN A 1 867 ? -26.744 -6.132 0.093 1.00 26.08 867 ASN A N 1
ATOM 6795 C CA . ASN A 1 867 ? -25.666 -5.822 -0.820 1.00 26.08 867 ASN A CA 1
ATOM 6796 C C . ASN A 1 867 ? -25.279 -4.370 -0.644 1.00 26.08 867 ASN A C 1
ATOM 6798 O O . ASN A 1 867 ? -26.133 -3.485 -0.737 1.00 26.08 867 ASN A O 1
ATOM 6802 N N . VAL A 1 868 ? -23.990 -4.138 -0.493 1.00 30.98 868 VAL A N 1
ATOM 6803 C CA . VAL A 1 868 ? -23.469 -2.792 -0.517 1.00 30.98 868 VAL A CA 1
ATOM 6804 C C . VAL A 1 868 ? -22.224 -2.768 -1.356 1.00 30.98 868 VAL A C 1
ATOM 6806 O O . VAL A 1 868 ? -21.383 -3.655 -1.285 1.00 30.98 868 VAL A O 1
ATOM 6809 N N . ALA A 1 869 ? -22.210 -1.785 -2.243 1.00 27.44 869 ALA A N 1
ATOM 6810 C CA . ALA A 1 869 ? -21.042 -1.371 -2.982 1.00 27.44 869 ALA A CA 1
ATOM 6811 C C . ALA A 1 869 ? -19.953 -1.094 -1.913 1.00 27.44 869 ALA A C 1
ATOM 6813 O O . ALA A 1 869 ? -20.287 -0.419 -0.940 1.00 27.44 869 ALA A O 1
ATOM 6814 N N . GLY A 1 870 ? -18.740 -1.676 -2.039 1.00 27.89 870 GLY A N 1
ATOM 6815 C CA . GLY A 1 870 ? -17.642 -1.836 -1.051 1.00 27.89 870 GLY A CA 1
ATOM 6816 C C . GLY A 1 870 ? -16.233 -1.196 -0.963 1.00 27.89 870 GLY A C 1
ATOM 6817 O O . GLY A 1 870 ? -15.608 -0.792 -1.896 1.00 27.89 870 GLY A O 1
ATOM 6818 N N . SER A 1 871 ? -15.642 -1.145 0.224 1.00 25.78 871 SER A N 1
ATOM 6819 C CA . SER A 1 871 ? -14.598 -0.172 0.680 1.00 25.78 871 SER A CA 1
ATOM 6820 C C . SER A 1 871 ? -13.269 0.010 0.014 1.00 25.78 871 SER A C 1
ATOM 6822 O O . SER A 1 871 ? -13.230 -0.903 -0.774 1.00 25.78 871 SER A O 1
ATOM 6824 N N . ASN A 1 872 ? -12.343 1.043 0.351 1.00 24.81 872 ASN A N 1
ATOM 6825 C CA . ASN A 1 872 ? -10.837 1.374 0.011 1.00 24.81 872 ASN A CA 1
ATOM 6826 C C . ASN A 1 872 ? -9.636 1.232 1.006 1.00 24.81 872 ASN A C 1
ATOM 6828 O O . ASN A 1 872 ? -9.504 2.058 1.896 1.00 24.81 872 ASN A O 1
ATOM 6832 N N . ALA A 1 873 ? -8.723 0.252 0.750 1.00 25.41 873 ALA A N 1
ATOM 6833 C CA . ALA A 1 873 ? -7.389 -0.074 1.310 1.00 25.41 873 ALA A CA 1
ATOM 6834 C C . ALA A 1 873 ? -6.586 -0.943 0.280 1.00 25.41 873 ALA A C 1
ATOM 6836 O O . ALA A 1 873 ? -7.176 -1.787 -0.372 1.00 25.41 873 ALA A O 1
ATOM 6837 N N . GLY A 1 874 ? -5.301 -0.692 -0.002 1.00 24.78 874 GLY A N 1
ATOM 6838 C CA . GLY A 1 874 ? -4.520 -1.375 -1.074 1.00 24.78 874 GLY A CA 1
ATOM 6839 C C . GLY A 1 874 ? -3.791 -2.656 -0.617 1.00 24.78 874 GLY A C 1
ATOM 6840 O O . GLY A 1 874 ? -3.820 -2.963 0.564 1.00 24.78 874 GLY A O 1
ATOM 6841 N N . ALA A 1 875 ? -3.025 -3.413 -1.414 1.00 23.69 875 ALA A N 1
ATOM 6842 C CA . ALA A 1 875 ? -2.657 -3.444 -2.837 1.00 23.69 875 ALA A CA 1
ATOM 6843 C C . ALA A 1 875 ? -1.658 -4.610 -3.050 1.00 23.69 875 ALA A C 1
ATOM 6845 O O . ALA A 1 875 ? -0.640 -4.600 -2.364 1.00 23.69 875 ALA A O 1
ATOM 6846 N N . GLY A 1 876 ? -1.850 -5.509 -4.030 1.00 23.17 876 GLY A N 1
ATOM 6847 C CA . GLY A 1 876 ? -0.833 -6.382 -4.664 1.00 23.17 876 GLY A CA 1
ATOM 6848 C C . GLY A 1 876 ? -0.942 -7.916 -4.525 1.00 23.17 876 GLY A C 1
ATOM 6849 O O . GLY A 1 876 ? -0.628 -8.353 -3.432 1.00 23.17 876 GLY A O 1
ATOM 6850 N N . SER A 1 877 ? -1.152 -8.695 -5.621 1.00 25.05 877 SER A N 1
ATOM 6851 C CA . SER A 1 877 ? -1.029 -10.171 -5.801 1.00 25.05 877 SER A CA 1
ATOM 6852 C C . SER A 1 877 ? -2.206 -11.134 -6.206 1.00 25.05 877 SER A C 1
ATOM 6854 O O . SER A 1 877 ? -2.577 -11.951 -5.387 1.00 25.05 877 SER A O 1
ATOM 6856 N N . GLY A 1 878 ? -2.621 -11.166 -7.483 1.00 22.56 878 GLY A N 1
ATOM 6857 C CA . GLY A 1 878 ? -3.230 -12.228 -8.344 1.00 22.56 878 GLY A CA 1
ATOM 6858 C C . GLY A 1 878 ? -4.011 -13.481 -7.877 1.00 22.56 878 GLY A C 1
ATOM 6859 O O . GLY A 1 878 ? -3.496 -14.270 -7.086 1.00 22.56 878 GLY A O 1
ATOM 6860 N N . GLU A 1 879 ? -5.147 -13.812 -8.541 1.00 27.20 879 GLU A N 1
ATOM 6861 C CA . GLU A 1 879 ? -5.488 -15.215 -8.892 1.00 27.20 879 GLU A CA 1
ATOM 6862 C C . GLU A 1 879 ? -6.636 -15.430 -9.917 1.00 27.20 879 GLU A C 1
ATOM 6864 O O . GLU A 1 879 ? -7.809 -15.175 -9.646 1.00 27.20 879 GLU A O 1
ATOM 6869 N N . PHE A 1 880 ? -6.347 -16.142 -11.016 1.00 25.50 880 PHE A N 1
ATOM 6870 C CA . PHE A 1 880 ? -7.376 -16.809 -11.833 1.00 25.50 880 PHE A CA 1
ATOM 6871 C C . PHE A 1 880 ? -6.997 -18.262 -12.168 1.00 25.50 880 PHE A C 1
ATOM 6873 O O . PHE A 1 880 ? -6.913 -18.627 -13.333 1.00 25.50 880 PHE A O 1
ATOM 6880 N N . HIS A 1 881 ? -6.776 -19.159 -11.198 1.00 29.20 881 HIS A N 1
ATOM 6881 C CA . HIS A 1 881 ? -6.653 -20.607 -11.506 1.00 29.20 881 HIS A CA 1
ATOM 6882 C C . HIS A 1 881 ? -7.122 -21.599 -10.423 1.00 29.20 881 HIS A C 1
ATOM 6884 O O . HIS A 1 881 ? -6.805 -22.784 -10.507 1.00 29.20 881 HIS A O 1
ATOM 6890 N N . MET A 1 882 ? -7.975 -21.198 -9.476 1.00 28.95 882 MET A N 1
ATOM 6891 C CA . MET A 1 882 ? -8.357 -22.065 -8.344 1.00 28.95 882 MET A CA 1
ATOM 6892 C C . MET A 1 882 ? -9.797 -22.609 -8.344 1.00 28.95 882 MET A C 1
ATOM 6894 O O . MET A 1 882 ? -10.245 -23.151 -7.340 1.00 28.95 882 MET A O 1
ATOM 6898 N N . TYR A 1 883 ? -10.516 -22.601 -9.477 1.00 31.11 883 TYR A N 1
ATOM 6899 C CA . TYR A 1 883 ? -11.837 -23.267 -9.566 1.00 31.11 883 TYR A CA 1
ATOM 6900 C C . TYR A 1 883 ? -11.834 -24.633 -10.285 1.00 31.11 883 TYR A C 1
ATOM 6902 O O . TYR A 1 883 ? -12.801 -25.390 -10.214 1.00 31.11 883 TYR A O 1
ATOM 6910 N N . ARG A 1 884 ? -10.730 -25.021 -10.945 1.00 31.72 884 ARG A N 1
ATOM 6911 C CA . ARG A 1 884 ? -10.601 -26.336 -11.619 1.00 31.72 884 ARG A CA 1
ATOM 6912 C C . ARG A 1 884 ? -9.790 -27.361 -10.819 1.00 31.72 884 ARG A C 1
ATOM 6914 O O . ARG A 1 884 ? -10.007 -28.560 -10.985 1.00 31.72 884 ARG A O 1
ATOM 6921 N N . GLN A 1 885 ? -8.899 -26.914 -9.931 1.00 30.45 885 GLN A N 1
ATOM 6922 C CA . GLN A 1 885 ? -8.017 -27.798 -9.161 1.00 30.45 885 GLN A CA 1
ATOM 6923 C C . GLN A 1 885 ? -8.685 -28.372 -7.903 1.00 30.45 885 GLN A C 1
ATOM 6925 O O . GLN A 1 885 ? -8.486 -29.548 -7.622 1.00 30.45 885 GLN A O 1
ATOM 6930 N N . ALA A 1 886 ? -9.551 -27.618 -7.214 1.00 33.31 886 ALA A N 1
ATOM 6931 C CA . ALA A 1 886 ? -10.305 -28.125 -6.060 1.00 33.31 886 ALA A CA 1
ATOM 6932 C C . ALA A 1 886 ? -11.276 -29.259 -6.448 1.00 33.31 886 ALA A C 1
ATOM 6934 O O . ALA A 1 886 ? -11.362 -30.273 -5.762 1.00 33.31 886 ALA A O 1
ATOM 6935 N N . ARG A 1 887 ? -11.918 -29.161 -7.623 1.00 40.00 887 ARG A N 1
ATOM 6936 C CA . ARG A 1 887 ? -12.784 -30.228 -8.154 1.00 40.00 887 ARG A CA 1
ATOM 6937 C C . ARG A 1 887 ? -11.990 -31.425 -8.688 1.00 40.00 887 ARG A C 1
ATOM 6939 O O . ARG A 1 887 ? -12.472 -32.545 -8.600 1.00 40.00 887 ARG A O 1
ATOM 6946 N N . ARG A 1 888 ? -10.767 -31.209 -9.198 1.00 41.38 888 ARG A N 1
ATOM 6947 C CA . ARG A 1 888 ? -9.829 -32.300 -9.519 1.00 41.38 888 ARG A CA 1
ATOM 6948 C C . ARG A 1 888 ? -9.299 -32.984 -8.263 1.00 41.38 888 ARG A C 1
ATOM 6950 O O . ARG A 1 888 ? -9.188 -34.193 -8.291 1.00 41.38 888 ARG A O 1
ATOM 6957 N N . ARG A 1 889 ? -9.013 -32.266 -7.173 1.00 39.06 889 ARG A N 1
ATOM 6958 C CA . ARG A 1 889 ? -8.593 -32.875 -5.899 1.00 39.06 889 ARG A CA 1
ATOM 6959 C C . ARG A 1 889 ? -9.720 -33.691 -5.276 1.00 39.06 889 ARG A C 1
ATOM 6961 O O . ARG A 1 889 ? -9.454 -34.795 -4.826 1.00 39.06 889 ARG A O 1
ATOM 6968 N N . GLU A 1 890 ? -10.966 -33.225 -5.356 1.00 38.56 890 GLU A N 1
ATOM 6969 C CA . GLU A 1 890 ? -12.113 -34.004 -4.873 1.00 38.56 890 GLU A CA 1
ATOM 6970 C C . GLU A 1 890 ? -12.464 -35.179 -5.802 1.00 38.56 890 GLU A C 1
ATOM 6972 O O . GLU A 1 890 ? -12.766 -36.255 -5.305 1.00 38.56 890 GLU A O 1
ATOM 6977 N N . MET A 1 891 ? -12.324 -35.043 -7.130 1.00 46.06 891 MET A N 1
ATOM 6978 C CA . MET A 1 891 ? -12.450 -36.182 -8.060 1.00 46.06 891 MET A CA 1
ATOM 6979 C C . MET A 1 891 ? -11.283 -37.168 -7.961 1.00 46.06 891 MET A C 1
ATOM 6981 O O . MET A 1 891 ? -11.497 -38.352 -8.152 1.00 46.06 891 MET A O 1
ATOM 6985 N N . MET A 1 892 ? -10.064 -36.721 -7.647 1.00 47.03 892 MET A N 1
ATOM 6986 C CA . MET A 1 892 ? -8.924 -37.607 -7.377 1.00 47.03 892 MET A CA 1
ATOM 6987 C C . MET A 1 892 ? -9.090 -38.287 -6.016 1.00 47.03 892 MET A C 1
ATOM 6989 O O . MET A 1 892 ? -8.713 -39.439 -5.882 1.00 47.03 892 MET A O 1
ATOM 6993 N N . ARG A 1 893 ? -9.699 -37.620 -5.023 1.00 54.47 893 ARG A N 1
ATOM 6994 C CA . ARG A 1 893 ? -10.056 -38.216 -3.727 1.00 54.47 893 ARG A CA 1
ATOM 6995 C C . ARG A 1 893 ? -11.171 -39.252 -3.877 1.00 54.47 893 ARG A C 1
ATOM 6997 O O . ARG A 1 893 ? -11.041 -40.341 -3.340 1.00 54.47 893 ARG A O 1
ATOM 7004 N N . GLN A 1 894 ? -12.224 -38.942 -4.633 1.00 48.41 894 GLN A N 1
ATOM 7005 C CA . GLN A 1 894 ? -13.303 -39.883 -4.963 1.00 48.41 894 GLN A CA 1
ATOM 7006 C C . GLN A 1 894 ? -12.807 -41.016 -5.862 1.00 48.41 894 GLN A C 1
ATOM 7008 O O . GLN A 1 894 ? -13.128 -42.164 -5.599 1.00 48.41 894 GLN A O 1
ATOM 7013 N N . GLY A 1 895 ? -11.948 -40.710 -6.835 1.00 63.75 895 GLY A N 1
ATOM 7014 C CA . GLY A 1 895 ? -11.277 -41.691 -7.681 1.00 63.75 895 GLY A CA 1
ATOM 7015 C C . GLY A 1 895 ? -10.400 -42.638 -6.870 1.00 63.75 895 GLY A C 1
ATOM 7016 O O . GLY A 1 895 ? -10.497 -43.834 -7.078 1.00 63.75 895 GLY A O 1
ATOM 7017 N N . ARG A 1 896 ? -9.644 -42.142 -5.877 1.00 57.06 896 ARG A N 1
ATOM 7018 C CA . ARG A 1 896 ? -8.869 -42.999 -4.964 1.00 57.06 896 ARG A CA 1
ATOM 7019 C C . ARG A 1 896 ? -9.756 -43.850 -4.060 1.00 57.06 896 ARG A C 1
ATOM 7021 O O . ARG A 1 896 ? -9.413 -44.986 -3.788 1.00 57.06 896 ARG A O 1
ATOM 7028 N N . ILE A 1 897 ? -10.903 -43.324 -3.626 1.00 58.78 897 ILE A N 1
ATOM 7029 C CA . ILE A 1 897 ? -11.901 -44.087 -2.858 1.00 58.78 897 ILE A CA 1
ATOM 7030 C C . ILE A 1 897 ? -12.553 -45.171 -3.736 1.00 58.78 897 ILE A C 1
ATOM 7032 O O . ILE A 1 897 ? -12.818 -46.267 -3.253 1.00 58.78 897 ILE A O 1
ATOM 7036 N N . GLU A 1 898 ? -12.793 -44.896 -5.019 1.00 58.28 898 GLU A N 1
ATOM 7037 C CA . GLU A 1 898 ? -13.312 -45.865 -5.991 1.00 58.28 898 GLU A CA 1
ATOM 7038 C C . GLU A 1 898 ? -12.253 -46.897 -6.412 1.00 58.28 898 GLU A C 1
ATOM 7040 O O . GLU A 1 898 ? -12.601 -48.062 -6.574 1.00 58.28 898 GLU A O 1
ATOM 7045 N N . GLU A 1 899 ? -10.977 -46.511 -6.523 1.00 65.69 899 GLU A N 1
ATOM 7046 C CA . GLU A 1 899 ? -9.835 -47.413 -6.744 1.00 65.69 899 GLU A CA 1
ATOM 7047 C C . GLU A 1 899 ? -9.631 -48.334 -5.537 1.00 65.69 899 GLU A C 1
ATOM 7049 O O . GLU A 1 899 ? -9.594 -49.547 -5.705 1.00 65.69 899 GLU A O 1
ATOM 7054 N N . GLU A 1 900 ? -9.615 -47.787 -4.314 1.00 66.62 900 GLU A N 1
ATOM 7055 C CA . GLU A 1 900 ? -9.530 -48.564 -3.068 1.00 66.62 900 GLU A CA 1
ATOM 7056 C C . GLU A 1 900 ? -10.753 -49.503 -2.916 1.00 66.62 900 GLU A C 1
ATOM 7058 O O . GLU A 1 900 ? -10.621 -50.638 -2.451 1.00 66.62 900 GLU A O 1
ATOM 7063 N N . ALA A 1 901 ? -11.946 -49.087 -3.366 1.00 61.78 901 ALA A N 1
ATOM 7064 C CA . ALA A 1 901 ? -13.141 -49.936 -3.395 1.00 61.78 901 ALA A CA 1
ATOM 7065 C C . ALA A 1 901 ? -13.090 -51.018 -4.493 1.00 61.78 901 ALA A C 1
ATOM 7067 O O . ALA A 1 901 ? -13.526 -52.147 -4.252 1.00 61.78 901 ALA A O 1
ATOM 7068 N N . GLN A 1 902 ? -12.545 -50.711 -5.675 1.00 65.62 902 GLN A N 1
ATOM 7069 C CA . GLN A 1 902 ? -12.337 -51.680 -6.756 1.00 65.62 902 GLN A CA 1
ATOM 7070 C C . GLN A 1 902 ? -11.244 -52.691 -6.412 1.00 65.62 902 GLN A C 1
ATOM 7072 O O . GLN A 1 902 ? -11.424 -53.870 -6.705 1.00 65.62 902 GLN A O 1
ATOM 7077 N N . GLU A 1 903 ? -10.163 -52.285 -5.746 1.00 71.12 903 GLU A N 1
ATOM 7078 C CA . GLU A 1 903 ? -9.147 -53.200 -5.219 1.00 71.12 903 GLU A CA 1
ATOM 7079 C C . GLU A 1 903 ? -9.751 -54.145 -4.175 1.00 71.12 903 GLU A C 1
ATOM 7081 O O . GLU A 1 903 ? -9.581 -55.360 -4.281 1.00 71.12 903 GLU A O 1
ATOM 7086 N N . MET A 1 904 ? -10.557 -53.630 -3.237 1.00 68.75 904 MET A N 1
ATOM 7087 C CA . MET A 1 904 ? -11.288 -54.472 -2.279 1.00 68.75 904 MET A CA 1
ATOM 7088 C C . MET A 1 904 ? -12.259 -55.443 -2.969 1.00 68.75 904 MET A C 1
ATOM 7090 O O . MET A 1 904 ? -12.379 -56.602 -2.559 1.00 68.75 904 MET A O 1
ATOM 7094 N N . GLN A 1 905 ? -12.943 -55.002 -4.027 1.00 68.12 905 GLN A N 1
ATOM 7095 C CA . GLN A 1 905 ? -13.865 -55.849 -4.778 1.00 68.12 905 GLN A CA 1
ATOM 7096 C C . GLN A 1 905 ? -13.126 -56.915 -5.601 1.00 68.12 905 GLN A C 1
ATOM 7098 O O . GLN A 1 905 ? -13.513 -58.080 -5.554 1.00 68.12 905 GLN A O 1
ATOM 7103 N N . LEU A 1 906 ? -12.037 -56.561 -6.287 1.00 74.12 906 LEU A N 1
ATOM 7104 C CA . LEU A 1 906 ? -11.195 -57.498 -7.035 1.00 74.12 906 LEU A CA 1
ATOM 7105 C C . LEU A 1 906 ? -10.526 -58.517 -6.111 1.00 74.12 906 LEU A C 1
ATOM 7107 O O . LEU A 1 906 ? -10.412 -59.687 -6.475 1.00 74.12 906 LEU A O 1
ATOM 7111 N N . GLN A 1 907 ? -10.140 -58.113 -4.900 1.00 71.50 907 GLN A N 1
ATOM 7112 C CA . GLN A 1 907 ? -9.594 -59.020 -3.897 1.00 71.50 907 GLN A CA 1
ATOM 7113 C C . GLN A 1 907 ? -10.662 -59.987 -3.367 1.00 71.50 907 GLN A C 1
ATOM 7115 O O . GLN A 1 907 ? -10.415 -61.191 -3.299 1.00 71.50 907 GLN A O 1
ATOM 7120 N N . SER A 1 908 ? -11.881 -59.503 -3.113 1.00 73.38 908 SER A N 1
ATOM 7121 C CA . SER A 1 908 ? -13.032 -60.351 -2.769 1.00 73.38 908 SER A CA 1
ATOM 7122 C C . SER A 1 908 ? -13.394 -61.326 -3.901 1.00 73.38 908 SER A C 1
ATOM 7124 O O . SER A 1 908 ? -13.607 -62.516 -3.662 1.00 73.38 908 SER A O 1
ATOM 7126 N N . GLU A 1 909 ? -13.397 -60.872 -5.157 1.00 74.00 909 GLU A N 1
ATOM 7127 C CA . GLU A 1 909 ? -13.641 -61.719 -6.331 1.00 74.00 909 GLU A CA 1
ATOM 7128 C C . GLU A 1 909 ? -12.519 -62.749 -6.538 1.00 74.00 909 GLU A C 1
ATOM 7130 O O . GLU A 1 909 ? -12.792 -63.908 -6.866 1.00 74.00 909 GLU A O 1
ATOM 7135 N N . PHE A 1 910 ? -11.260 -62.374 -6.291 1.00 77.50 910 PHE A N 1
ATOM 7136 C CA . PHE A 1 910 ? -10.123 -63.291 -6.318 1.00 77.50 910 PHE A CA 1
ATOM 7137 C C . PHE A 1 910 ? -10.245 -64.368 -5.234 1.00 77.50 910 PHE A C 1
ATOM 7139 O O . PHE A 1 910 ? -10.088 -65.555 -5.531 1.00 77.50 910 PHE A O 1
ATOM 7146 N N . GLU A 1 911 ? -10.607 -64.000 -4.005 1.00 74.44 911 GLU A N 1
ATOM 7147 C CA . GLU A 1 911 ? -10.836 -64.945 -2.907 1.00 74.44 911 GLU A CA 1
ATOM 7148 C C . GLU A 1 911 ? -12.013 -65.890 -3.186 1.00 74.44 911 GLU A C 1
ATOM 7150 O O . GLU A 1 911 ? -11.904 -67.104 -2.967 1.00 74.44 911 GLU A O 1
ATOM 7155 N N . GLN A 1 912 ? -13.112 -65.377 -3.747 1.00 74.56 912 GLN A N 1
ATOM 7156 C CA . GLN A 1 912 ? -14.255 -66.191 -4.172 1.00 74.56 912 GLN A CA 1
ATOM 7157 C C . GLN A 1 912 ? -13.871 -67.162 -5.290 1.00 74.56 912 GLN A C 1
ATOM 7159 O O . GLN A 1 912 ? -14.244 -68.337 -5.247 1.00 74.56 912 GLN A O 1
ATOM 7164 N N . LYS A 1 913 ? -13.063 -66.717 -6.257 1.00 76.25 913 LYS A N 1
ATOM 7165 C CA . LYS A 1 913 ? -12.568 -67.565 -7.344 1.00 76.25 913 LYS A CA 1
ATOM 7166 C C . LYS A 1 913 ? -11.600 -68.633 -6.835 1.00 76.25 913 LYS A C 1
ATOM 7168 O O . LYS A 1 913 ? -11.691 -69.780 -7.265 1.00 76.25 913 LYS A O 1
ATOM 7173 N N . GLN A 1 914 ? -10.741 -68.315 -5.866 1.00 74.94 914 GLN A N 1
ATOM 7174 C CA . GLN A 1 914 ? -9.892 -69.297 -5.178 1.00 74.94 914 GLN A CA 1
ATOM 7175 C C . GLN A 1 914 ? -10.722 -70.310 -4.376 1.00 74.94 914 GLN A C 1
ATOM 7177 O O . GLN A 1 914 ? -10.430 -71.507 -4.373 1.00 74.94 914 GLN A O 1
ATOM 7182 N N . ALA A 1 915 ? -11.793 -69.874 -3.710 1.00 75.31 915 ALA A N 1
ATOM 7183 C CA . ALA A 1 915 ? -12.722 -70.775 -3.028 1.00 75.31 915 ALA A CA 1
ATOM 7184 C C . ALA A 1 915 ? -13.481 -71.683 -4.013 1.00 75.31 915 ALA A C 1
ATOM 7186 O O . ALA A 1 915 ? -13.652 -72.877 -3.750 1.00 75.31 915 ALA A O 1
ATOM 7187 N N . GLN A 1 916 ? -13.885 -71.153 -5.170 1.00 75.62 916 GLN A N 1
ATOM 7188 C CA . GLN A 1 916 ? -14.537 -71.925 -6.223 1.00 75.62 916 GLN A CA 1
ATOM 7189 C C . GLN A 1 916 ? -13.584 -72.945 -6.852 1.00 75.62 916 GLN A C 1
ATOM 7191 O O . GLN A 1 916 ? -13.960 -74.105 -7.001 1.00 75.62 916 GLN A O 1
ATOM 7196 N N . LEU A 1 917 ? -12.342 -72.560 -7.149 1.00 77.75 917 LEU A N 1
ATOM 7197 C CA . LEU A 1 917 ? -11.327 -73.478 -7.668 1.00 77.75 917 LEU A CA 1
ATOM 7198 C C . LEU A 1 917 ? -11.023 -74.606 -6.677 1.00 77.75 917 LEU A C 1
ATOM 7200 O O . LEU A 1 917 ? -10.946 -75.759 -7.093 1.00 77.75 917 LEU A O 1
ATOM 7204 N N . ARG A 1 918 ? -10.954 -74.313 -5.370 1.00 79.00 918 ARG A N 1
ATOM 7205 C CA . ARG A 1 918 ? -10.832 -75.346 -4.327 1.00 79.00 918 ARG A CA 1
ATOM 7206 C C . ARG A 1 918 ? -12.022 -76.308 -4.329 1.00 79.00 918 ARG A C 1
ATOM 7208 O O . ARG A 1 918 ? -11.816 -77.519 -4.319 1.00 79.00 918 ARG A O 1
ATOM 7215 N N . LYS A 1 919 ? -13.257 -75.806 -4.448 1.00 75.19 919 LYS A N 1
ATOM 7216 C CA . LYS A 1 919 ? -14.456 -76.656 -4.594 1.00 75.19 919 LYS A CA 1
ATOM 7217 C C . LYS A 1 919 ? -14.438 -77.494 -5.872 1.00 75.19 919 LYS A C 1
ATOM 7219 O O . LYS A 1 919 ? -14.815 -78.662 -5.847 1.00 75.19 919 LYS A O 1
ATOM 7224 N N . GLU A 1 920 ? -14.007 -76.925 -6.992 1.00 76.75 920 GLU A N 1
ATOM 7225 C CA . GLU A 1 920 ? -13.904 -77.638 -8.267 1.00 76.75 920 GLU A CA 1
ATOM 7226 C C . GLU A 1 920 ? -12.797 -78.696 -8.243 1.00 76.75 920 GLU A C 1
ATOM 7228 O O . GLU A 1 920 ? -12.948 -79.774 -8.828 1.00 76.75 920 GLU A O 1
ATOM 7233 N N . GLU A 1 921 ? -11.694 -78.429 -7.547 1.00 77.88 921 GLU A N 1
ATOM 7234 C CA . GLU A 1 921 ? -10.626 -79.392 -7.322 1.00 77.88 921 GLU A CA 1
ATOM 7235 C C . GLU A 1 921 ? -11.077 -80.515 -6.386 1.00 77.88 921 GLU A C 1
ATOM 7237 O O . GLU A 1 921 ? -10.848 -81.687 -6.694 1.00 77.88 921 GLU A O 1
ATOM 7242 N N . GLU A 1 922 ? -11.807 -80.207 -5.314 1.00 74.94 922 GLU A N 1
ATOM 7243 C CA . GLU A 1 922 ? -12.457 -81.203 -4.461 1.00 74.94 922 GLU A CA 1
ATOM 7244 C C . GLU A 1 922 ? -13.465 -82.043 -5.248 1.00 74.94 922 GLU A C 1
ATOM 7246 O O . GLU A 1 922 ? -13.458 -83.270 -5.143 1.00 74.94 922 GLU A O 1
ATOM 7251 N N . GLU A 1 923 ? -14.270 -81.433 -6.121 1.00 74.31 923 GLU A N 1
ATOM 7252 C CA . GLU A 1 923 ? -15.197 -82.142 -7.001 1.00 74.31 923 GLU A CA 1
ATOM 7253 C C . GLU A 1 923 ? -14.472 -83.019 -8.025 1.00 74.31 923 GLU A C 1
ATOM 7255 O O . GLU A 1 923 ? -14.881 -84.156 -8.281 1.00 74.31 923 GLU A O 1
ATOM 7260 N N . ARG A 1 924 ? -13.387 -82.529 -8.632 1.00 76.75 924 ARG A N 1
ATOM 7261 C CA . ARG A 1 924 ? -12.542 -83.324 -9.535 1.00 76.75 924 ARG A CA 1
ATOM 7262 C C . ARG A 1 924 ? -11.889 -84.467 -8.777 1.00 76.75 924 ARG A C 1
ATOM 7264 O O . ARG A 1 924 ? -11.824 -85.579 -9.305 1.00 76.75 924 ARG A O 1
ATOM 7271 N N . THR A 1 925 ? -11.468 -84.238 -7.541 1.00 75.62 925 THR A N 1
ATOM 7272 C CA . THR A 1 925 ? -10.893 -85.249 -6.653 1.00 75.62 925 THR A CA 1
ATOM 7273 C C . THR A 1 925 ? -11.948 -86.274 -6.242 1.00 75.62 925 THR A C 1
ATOM 7275 O O . THR A 1 925 ? -11.683 -87.477 -6.298 1.00 75.62 925 THR A O 1
ATOM 7278 N N . ALA A 1 926 ? -13.184 -85.853 -5.971 1.00 72.88 926 ALA A N 1
ATOM 7279 C CA . ALA A 1 926 ? -14.332 -86.710 -5.694 1.00 72.88 926 ALA A CA 1
ATOM 7280 C C . ALA A 1 926 ? -14.746 -87.526 -6.929 1.00 72.88 926 ALA A C 1
ATOM 7282 O O . ALA A 1 926 ? -14.925 -88.740 -6.837 1.00 72.88 926 ALA A O 1
ATOM 7283 N N . LYS A 1 927 ? -14.793 -86.914 -8.118 1.00 75.69 927 LYS A N 1
ATOM 7284 C CA . LYS A 1 927 ? -15.037 -87.594 -9.403 1.00 75.69 927 LYS A CA 1
ATOM 7285 C C . LYS A 1 927 ? -13.917 -88.585 -9.716 1.00 75.69 927 LYS A C 1
ATOM 7287 O O . LYS A 1 927 ? -14.198 -89.702 -10.154 1.00 75.69 927 LYS A O 1
ATOM 7292 N N . ARG A 1 928 ? -12.652 -88.247 -9.440 1.00 77.56 928 ARG A N 1
ATOM 7293 C CA . ARG A 1 928 ? -11.507 -89.169 -9.550 1.00 77.56 928 ARG A CA 1
ATOM 7294 C C . ARG A 1 928 ? -11.611 -90.311 -8.538 1.00 77.56 928 ARG A C 1
ATOM 7296 O O . ARG A 1 928 ? -11.420 -91.455 -8.948 1.00 77.56 928 ARG A O 1
ATOM 7303 N N . ARG A 1 929 ? -12.001 -90.061 -7.279 1.00 75.19 929 ARG A N 1
ATOM 7304 C CA . ARG A 1 929 ? -12.306 -91.096 -6.266 1.00 75.19 929 ARG A CA 1
ATOM 7305 C C . ARG A 1 929 ? -13.447 -92.006 -6.725 1.00 75.19 929 ARG A C 1
ATOM 7307 O O . ARG A 1 929 ? -13.283 -93.223 -6.709 1.00 75.19 929 ARG A O 1
ATOM 7314 N N . ALA A 1 930 ? -14.540 -91.455 -7.248 1.00 71.44 930 ALA A N 1
ATOM 7315 C CA . ALA A 1 930 ? -15.674 -92.205 -7.789 1.00 71.44 930 ALA A CA 1
ATOM 7316 C C . ALA A 1 930 ? -15.290 -93.032 -9.027 1.00 71.44 930 ALA A C 1
ATOM 7318 O O . ALA A 1 930 ? -15.715 -94.178 -9.175 1.00 71.44 930 ALA A O 1
ATOM 7319 N N . LYS A 1 931 ? -14.422 -92.506 -9.902 1.00 73.88 931 LYS A N 1
ATOM 7320 C CA . LYS A 1 931 ? -13.877 -93.237 -11.057 1.00 73.88 931 LYS A CA 1
ATOM 7321 C C . LYS A 1 931 ? -12.902 -94.333 -10.615 1.00 73.88 931 LYS A C 1
ATOM 7323 O O . LYS A 1 931 ? -12.913 -95.410 -11.208 1.00 73.88 931 LYS A O 1
ATOM 7328 N N . ARG A 1 932 ? -12.121 -94.113 -9.546 1.00 70.69 932 ARG A N 1
ATOM 7329 C CA . ARG A 1 932 ? -11.287 -95.134 -8.879 1.00 70.69 932 ARG A CA 1
ATOM 7330 C C . ARG A 1 932 ? -12.149 -96.225 -8.246 1.00 70.69 932 ARG A C 1
ATOM 7332 O O . ARG A 1 932 ? -11.815 -97.392 -8.398 1.00 70.69 932 ARG A O 1
ATOM 7339 N N . LEU A 1 933 ? -13.280 -95.878 -7.631 1.00 66.88 933 LEU A N 1
ATOM 7340 C CA . LEU A 1 933 ? -14.255 -96.825 -7.079 1.00 66.88 933 LEU A CA 1
ATOM 7341 C C . LEU A 1 933 ? -14.981 -97.609 -8.178 1.00 66.88 933 LEU A C 1
ATOM 7343 O O . LEU A 1 933 ? -15.081 -98.826 -8.079 1.00 66.88 933 LEU A O 1
ATOM 7347 N N . LYS A 1 934 ? -15.383 -96.970 -9.285 1.00 66.38 934 LYS A N 1
ATOM 7348 C CA . LYS A 1 934 ? -15.914 -97.657 -10.479 1.00 66.38 934 LYS A CA 1
ATOM 7349 C C . LYS A 1 934 ? -14.869 -98.545 -11.150 1.00 66.38 934 LYS A C 1
ATOM 7351 O O . LYS A 1 934 ? -15.218 -99.624 -11.615 1.00 66.38 934 LYS A O 1
ATOM 7356 N N . ARG A 1 935 ? -13.594 -98.138 -11.184 1.00 66.75 935 ARG A N 1
ATOM 7357 C CA . ARG A 1 935 ? -12.485 -98.989 -11.643 1.00 66.75 935 ARG A CA 1
ATOM 7358 C C . ARG A 1 935 ? -12.216 -100.134 -10.671 1.00 66.75 935 ARG A C 1
ATOM 7360 O O . ARG A 1 935 ? -12.031 -101.230 -11.164 1.00 66.75 935 ARG A O 1
ATOM 7367 N N . LYS A 1 936 ? -12.278 -99.943 -9.347 1.00 62.94 936 LYS A N 1
ATOM 7368 C CA . LYS A 1 936 ? -12.234 -101.026 -8.342 1.00 62.94 936 LYS A CA 1
ATOM 7369 C C . LYS A 1 936 ? -13.454 -101.949 -8.442 1.00 62.94 936 LYS A C 1
ATOM 7371 O O . LYS A 1 936 ? -13.306 -103.144 -8.251 1.00 62.94 936 LYS A O 1
ATOM 7376 N N . GLY A 1 937 ? -14.627 -101.435 -8.812 1.00 59.50 937 GLY A N 1
ATOM 7377 C CA . GLY A 1 937 ? -15.842 -102.211 -9.081 1.00 59.50 937 GLY A CA 1
ATOM 7378 C C . GLY A 1 937 ? -15.781 -102.990 -10.398 1.00 59.50 937 GLY A C 1
ATOM 7379 O O . GLY A 1 937 ? -16.195 -104.142 -10.444 1.00 59.50 937 GLY A O 1
ATOM 7380 N N . LYS A 1 938 ? -15.189 -102.410 -11.453 1.00 60.81 938 LYS A N 1
ATOM 7381 C CA . LYS A 1 938 ? -14.867 -103.117 -12.704 1.00 60.81 938 LYS A CA 1
ATOM 7382 C C . LYS A 1 938 ? -13.715 -104.105 -12.525 1.00 60.81 938 LYS A C 1
ATOM 7384 O O . LYS A 1 938 ? -13.808 -105.179 -13.093 1.00 60.81 938 LYS A O 1
ATOM 7389 N N . LYS A 1 939 ? -12.717 -103.808 -11.680 1.00 53.78 939 LYS A N 1
ATOM 7390 C CA . LYS A 1 939 ? -11.681 -104.761 -11.254 1.00 53.78 939 LYS A CA 1
ATOM 7391 C C . LYS A 1 939 ? -12.272 -105.866 -10.383 1.00 53.78 939 LYS A C 1
ATOM 7393 O O . LYS A 1 939 ? -11.917 -106.998 -10.595 1.00 53.78 939 LYS A O 1
ATOM 7398 N N . ARG A 1 940 ? -13.249 -105.611 -9.506 1.00 54.88 940 ARG A N 1
ATOM 7399 C CA . ARG A 1 940 ? -13.992 -106.668 -8.784 1.00 54.88 940 ARG A CA 1
ATOM 7400 C C . ARG A 1 940 ? -14.916 -107.486 -9.695 1.00 54.88 940 ARG A C 1
ATOM 7402 O O . ARG A 1 940 ? -15.072 -108.674 -9.463 1.00 54.88 940 ARG A O 1
ATOM 7409 N N . LYS A 1 941 ? -15.463 -106.900 -10.768 1.00 54.34 941 LYS A N 1
ATOM 7410 C CA . LYS A 1 941 ? -16.166 -107.641 -11.836 1.00 54.34 941 LYS A CA 1
ATOM 7411 C C . LYS A 1 941 ? -15.224 -108.344 -12.827 1.00 54.34 941 LYS A C 1
ATOM 7413 O O . LYS A 1 941 ? -15.673 -109.256 -13.502 1.00 54.34 941 LYS A O 1
ATOM 7418 N N . SER A 1 942 ? -13.944 -107.965 -12.885 1.00 50.75 942 SER A N 1
ATOM 7419 C CA . SER A 1 942 ? -12.902 -108.624 -13.691 1.00 50.75 942 SER A CA 1
ATOM 7420 C C . SER A 1 942 ? -11.901 -109.448 -12.865 1.00 50.75 942 SER A C 1
ATOM 7422 O O . SER A 1 942 ? -10.997 -110.020 -13.446 1.00 50.75 942 SER A O 1
ATOM 7424 N N . GLN A 1 943 ? -12.048 -109.482 -11.536 1.00 44.19 943 GLN A N 1
ATOM 7425 C CA . GLN A 1 943 ? -11.308 -110.304 -10.561 1.00 44.19 943 GLN A CA 1
ATOM 7426 C C . GLN A 1 943 ? -12.260 -111.168 -9.709 1.00 44.19 943 GLN A C 1
ATOM 7428 O O . GLN A 1 943 ? -11.817 -111.920 -8.849 1.00 44.19 943 GLN A O 1
ATOM 7433 N N . GLY A 1 944 ? -13.563 -111.153 -10.030 1.00 43.91 944 GLY A N 1
ATOM 7434 C CA . GLY A 1 944 ? -14.425 -112.343 -9.960 1.00 43.91 944 GLY A CA 1
ATOM 7435 C C . GLY A 1 944 ? -14.037 -113.413 -10.997 1.00 43.91 944 GLY A C 1
ATOM 7436 O O . GLY A 1 944 ? -14.672 -114.457 -11.072 1.00 43.91 944 GLY A O 1
ATOM 7437 N N . ALA A 1 945 ? -12.970 -113.157 -11.760 1.00 42.34 945 ALA A N 1
ATOM 7438 C CA . ALA A 1 945 ? -12.109 -114.142 -12.390 1.00 42.34 945 ALA A CA 1
ATOM 7439 C C . ALA A 1 945 ? -10.642 -113.766 -12.064 1.00 42.34 945 ALA A C 1
ATOM 7441 O O . ALA A 1 945 ? -10.110 -112.847 -12.674 1.00 42.34 945 ALA A O 1
ATOM 7442 N N . ALA A 1 946 ? -10.033 -114.450 -11.081 1.00 35.16 946 ALA A N 1
ATOM 7443 C CA . ALA A 1 946 ? -8.630 -114.355 -10.610 1.00 35.16 946 ALA A CA 1
ATOM 7444 C C . ALA A 1 946 ? -8.205 -113.003 -9.972 1.00 35.16 946 ALA A C 1
ATOM 7446 O O . ALA A 1 946 ? -8.336 -111.946 -10.570 1.00 35.16 946 ALA A O 1
ATOM 7447 N N . GLY A 1 947 ? -7.647 -112.871 -8.768 1.00 35.16 947 GLY A N 1
ATOM 7448 C CA . GLY A 1 947 ? -6.935 -113.768 -7.861 1.00 35.16 947 GLY A CA 1
ATOM 7449 C C . GLY A 1 947 ? -5.855 -112.927 -7.139 1.00 35.16 947 GLY A C 1
ATOM 7450 O O . GLY A 1 947 ? -5.113 -112.220 -7.810 1.00 35.16 947 GLY A O 1
ATOM 7451 N N . THR A 1 948 ? -5.838 -112.989 -5.796 1.00 35.31 948 THR A N 1
ATOM 7452 C CA . THR A 1 948 ? -4.679 -112.923 -4.854 1.00 35.31 948 THR A CA 1
ATOM 7453 C C . THR A 1 948 ? -3.749 -111.687 -4.713 1.00 35.31 948 THR A C 1
ATOM 7455 O O . THR A 1 948 ? -3.239 -111.173 -5.700 1.00 35.31 948 THR A O 1
ATOM 7458 N N . GLY A 1 949 ? -3.425 -111.341 -3.445 1.00 34.12 949 GLY A N 1
ATOM 7459 C CA . GLY A 1 949 ? -2.169 -110.693 -2.964 1.00 34.12 949 GLY A CA 1
ATOM 7460 C C . GLY A 1 949 ? -2.281 -109.208 -2.562 1.00 34.12 949 GLY A C 1
ATOM 7461 O O . GLY A 1 949 ? -2.593 -108.393 -3.424 1.00 34.12 949 GLY A O 1
ATOM 7462 N N . SER A 1 950 ? -2.313 -108.836 -1.266 1.00 33.94 950 SER A N 1
ATOM 7463 C CA . SER A 1 950 ? -1.197 -108.571 -0.300 1.00 33.94 950 SER A CA 1
ATOM 7464 C C . SER A 1 950 ? -0.527 -107.188 -0.496 1.00 33.94 950 SER A C 1
ATOM 7466 O O . SER A 1 950 ? -0.114 -106.899 -1.611 1.00 33.94 950 SER A O 1
ATOM 7468 N N . GLU A 1 951 ? -0.665 -106.259 0.477 1.00 34.88 951 GLU A N 1
ATOM 7469 C CA . GLU A 1 951 ? 0.408 -105.662 1.346 1.00 34.88 951 GLU A CA 1
ATOM 7470 C C . GLU A 1 951 ? 1.368 -104.707 0.585 1.00 34.88 951 GLU A C 1
ATOM 7472 O O . GLU A 1 951 ? 1.696 -104.987 -0.557 1.00 34.88 951 GLU A O 1
ATOM 7477 N N . GLY A 1 952 ? 1.839 -103.532 1.024 1.00 33.25 952 GLY A N 1
ATOM 7478 C CA . GLY A 1 952 ? 1.906 -102.742 2.269 1.00 33.25 952 GLY A CA 1
ATOM 7479 C C . GLY A 1 952 ? 2.301 -101.285 1.883 1.00 33.25 952 GLY A C 1
ATOM 7480 O O . GLY A 1 952 ? 2.569 -101.046 0.707 1.00 33.25 952 GLY A O 1
ATOM 7481 N N . GLU A 1 953 ? 2.037 -100.281 2.739 1.00 34.31 953 GLU A N 1
ATOM 7482 C CA . GLU A 1 953 ? 3.044 -99.421 3.438 1.00 34.31 953 GLU A CA 1
ATOM 7483 C C . GLU A 1 953 ? 3.799 -98.425 2.522 1.00 34.31 953 GLU A C 1
ATOM 7485 O O . GLU A 1 953 ? 4.124 -98.761 1.392 1.00 34.31 953 GLU A O 1
ATOM 7490 N N . SER A 1 954 ? 4.123 -97.172 2.850 1.00 32.25 954 SER A N 1
ATOM 7491 C CA . SER A 1 954 ? 4.008 -96.240 3.994 1.00 32.25 954 SER A CA 1
ATOM 7492 C C . SER A 1 954 ? 4.394 -94.841 3.418 1.00 32.25 954 SER A C 1
ATOM 7494 O O . SER A 1 954 ? 4.928 -94.783 2.309 1.00 32.25 954 SER A O 1
ATOM 7496 N N . GLU A 1 955 ? 3.889 -93.703 3.919 1.00 32.28 955 GLU A N 1
ATOM 7497 C CA . GLU A 1 955 ? 4.631 -92.693 4.734 1.00 32.28 955 GLU A CA 1
ATOM 7498 C C . GLU A 1 955 ? 6.085 -92.444 4.250 1.00 32.28 955 GLU A C 1
ATOM 7500 O O . GLU A 1 955 ? 6.812 -93.390 3.979 1.00 32.28 955 GLU A O 1
ATOM 7505 N N . ASP A 1 956 ? 6.624 -91.235 4.106 1.00 32.41 956 ASP A N 1
ATOM 7506 C CA . ASP A 1 956 ? 6.281 -89.939 4.680 1.00 32.41 956 ASP A CA 1
ATOM 7507 C C . ASP A 1 956 ? 7.159 -88.837 4.039 1.00 32.41 956 ASP A C 1
ATOM 7509 O O . ASP A 1 956 ? 8.048 -89.120 3.236 1.00 32.41 956 ASP A O 1
ATOM 7513 N N . GLU A 1 957 ? 6.923 -87.608 4.497 1.00 33.62 957 GLU A N 1
ATOM 7514 C CA . GLU A 1 957 ? 7.884 -86.498 4.625 1.00 33.62 957 GLU A CA 1
ATOM 7515 C C . GLU A 1 957 ? 8.187 -85.548 3.442 1.00 33.62 957 GLU A C 1
ATOM 7517 O O . GLU A 1 957 ? 8.733 -85.872 2.388 1.00 33.62 957 GLU A O 1
ATOM 7522 N N . GLN A 1 958 ? 7.841 -84.285 3.722 1.00 33.44 958 GLN A N 1
ATOM 7523 C CA . GLN A 1 958 ? 8.296 -83.040 3.096 1.00 33.44 958 GLN A CA 1
ATOM 7524 C C . GLN A 1 958 ? 9.780 -82.767 3.469 1.00 33.44 958 GLN A C 1
ATOM 7526 O O . GLN A 1 958 ? 10.296 -83.447 4.356 1.00 33.44 958 GLN A O 1
ATOM 7531 N N . PRO A 1 959 ? 10.474 -81.747 2.908 1.00 44.59 959 PRO A N 1
ATOM 7532 C CA . PRO A 1 959 ? 10.279 -80.386 3.433 1.00 44.59 959 PRO A CA 1
ATOM 7533 C C . PRO A 1 959 ? 10.514 -79.220 2.449 1.00 44.59 959 PRO A C 1
ATOM 7535 O O . PRO A 1 959 ? 11.138 -79.351 1.403 1.00 44.59 959 PRO A O 1
ATOM 7538 N N . GLN A 1 960 ? 10.042 -78.062 2.919 1.00 31.91 960 GLN A N 1
ATOM 7539 C CA . GLN A 1 960 ? 10.589 -76.711 2.742 1.00 31.91 960 GLN A CA 1
ATOM 7540 C C . GLN A 1 960 ? 10.654 -76.100 1.339 1.00 31.91 960 GLN A C 1
ATOM 7542 O O . GLN A 1 960 ? 11.424 -76.487 0.469 1.00 31.91 960 GLN A O 1
ATOM 7547 N N . VAL A 1 961 ? 9.900 -75.010 1.204 1.00 37.75 961 VAL A N 1
ATOM 7548 C CA . VAL A 1 961 ? 10.053 -74.004 0.162 1.00 37.75 961 VAL A CA 1
ATOM 7549 C C . VAL A 1 961 ? 10.230 -72.659 0.871 1.00 37.75 961 VAL A C 1
ATOM 7551 O O . VAL A 1 961 ? 9.317 -72.197 1.555 1.00 37.75 961 VAL A O 1
ATOM 7554 N N . GLU A 1 962 ? 11.424 -72.080 0.730 1.00 36.41 962 GLU A N 1
ATOM 7555 C CA . GLU A 1 962 ? 11.643 -70.631 0.756 1.00 36.41 962 GLU A CA 1
ATOM 7556 C C . GLU A 1 962 ? 10.918 -70.022 -0.448 1.00 36.41 962 GLU A C 1
ATOM 7558 O O . GLU A 1 962 ? 11.045 -70.526 -1.566 1.00 36.41 962 GLU A O 1
ATOM 7563 N N . LEU A 1 963 ? 10.161 -68.954 -0.222 1.00 42.56 963 LEU A N 1
ATOM 7564 C CA . LEU A 1 963 ? 9.601 -68.121 -1.279 1.00 42.56 963 LEU A CA 1
ATOM 7565 C C . LEU A 1 963 ? 9.874 -66.658 -0.938 1.00 42.56 963 LEU A C 1
ATOM 7567 O O . LEU A 1 963 ? 9.551 -66.217 0.168 1.00 42.56 963 LEU A O 1
ATOM 7571 N N . ASP A 1 964 ? 10.482 -65.986 -1.917 1.00 38.00 964 ASP A N 1
ATOM 7572 C CA . ASP A 1 964 ? 10.346 -64.551 -2.189 1.00 38.00 964 ASP A CA 1
ATOM 7573 C C . ASP A 1 964 ? 8.871 -64.126 -2.277 1.00 38.00 964 ASP A C 1
ATOM 7575 O O . ASP A 1 964 ? 8.050 -64.915 -2.819 1.00 38.00 964 ASP A O 1
#

Organism: NCBI:txid41462

Mean predicted aligned error: 17.19 Å

Foldseek 3Di:
DDDDDDDPDDQLDFWDQDAPCLLAAAFQWAQWAAAQQRFKIWIWHADVQSAIAIWMDTPPDPPIDGQDDDDPQHFDDWDAQLVRQWIWTWDDFLAQFQIWIWTTGPVNPDIDTLRPDPQKHWDQWDHANVPRQKIWIFICRPPQQGTFIWIARNVVSDIGGQGDDPRFFDYFAAAPVRHTFWTWGADLVQRKIWIWGAPHSPGDIDTADIGGLLKDKDFDHQFNVNQKTWMWICVVHQATFTFIAGNPRNPDGPDGQGDDNFWHWDDFDALSNRRDTQWTWAADQAIDIDGPHPLVVVLVVLCPVQPPADWDFSYAHNVRQWTWIWHFAAFFAIWIWIAGSVVSDTHTDDGRSVVCVVTTFWHKDWDFFAFPVGDTKTKIKTAARSDDLAAWQAEEEEEADLQAADHGGYDSVCRNQSSLGHIYMYINFQLYHTGGSVSNLQQAQQAQVRCSLSSSVRSLVVSVVVRRHNQQRYEQEYAAVSLLSNLSCLQVVVSRHQEYEHELYAQFVLVLLVLDGSNCSSVSSVCCGRRNDVVVDVPSRCRRGSLNRLVSRQHAYEYEYECSASNRHPVRVVSSVVSCVVVVHRYDYHYADSHYSDFRDRLAASVVVLVVQVVSCVRNNGDGDDDPDPVPPPPPPVVVVVVVVVVVVCVVVVDPDDPPDQKDKDKFWQQAQCADPNDDDPDVDTFIKMFIAGDQWDKDQDDSCLCNFQQWGIWTARPVARQWIKTKHKHADDDDDQPDDDPPPVLVVQCVNCRNDVVSVQLNVAFPDKDWDWDADPNWIKIWMWGRGPFKTKIKIWTDDSRMIMMMITIDGNVCCVVCVVNSVRRHVRMDRDDDPVVVVVVVVVVVVVVVVVVVVPPPDPPDDDDGNHRGDDDRDRDDDPPPVVVVVVVVVVVVVVVVVVVVVVVVVVVVVVVVVVVVVVVVVVVVVVVVVVVVVVVVVVCVPDDDDDDDDDDDDDDDDDDD

Radius of gyration: 39.51 Å; Cα contacts (8 Å, |Δi|>4): 2006; chains: 1; bounding box: 99×144×91 Å

Solvent-accessible surface area (backbone atoms only — not comparable to full-atom values): 51966 Å² total; per-residue (Å²): 142,84,81,92,80,84,89,82,82,74,86,56,64,65,61,80,76,74,56,65,61,74,56,58,42,78,51,67,35,43,83,57,37,48,29,33,86,57,52,36,36,36,28,33,26,49,47,99,84,66,22,27,18,44,27,37,25,42,72,93,54,89,62,70,40,75,66,53,82,52,86,72,61,36,51,84,48,71,48,71,33,50,70,51,56,30,45,30,33,51,50,51,62,48,40,20,26,36,24,29,43,32,39,28,36,76,89,69,54,77,68,39,65,58,46,86,47,88,81,26,35,55,43,75,74,46,76,48,74,90,45,36,58,44,36,37,34,19,32,19,72,91,42,67,46,38,45,25,35,26,38,29,37,66,90,80,41,51,75,43,86,68,45,82,52,94,72,42,47,78,45,78,37,50,40,89,82,73,43,69,34,34,35,36,27,36,42,57,88,71,35,24,37,33,38,27,36,34,92,46,86,88,44,70,79,39,80,34,48,74,32,53,61,82,40,52,69,49,83,72,43,45,30,68,83,66,52,33,33,34,29,38,35,13,80,98,46,56,23,24,22,39,32,33,24,36,64,84,61,38,78,52,73,75,39,81,77,46,75,46,99,58,12,17,63,54,58,72,42,61,39,88,87,63,43,42,70,31,31,40,28,33,40,70,63,55,82,46,78,49,56,69,31,71,67,55,35,57,49,50,61,45,44,69,72,77,43,72,62,50,78,43,83,71,27,53,13,75,82,68,47,37,34,30,34,36,24,40,33,39,51,41,62,43,34,35,26,42,31,37,60,87,82,67,44,77,40,83,70,49,47,22,41,62,84,50,74,85,55,87,56,33,55,66,43,70,43,75,45,63,31,96,91,63,51,79,30,56,28,38,44,28,50,24,60,48,56,73,78,49,59,24,28,28,37,41,42,36,62,37,65,58,72,29,66,81,74,73,49,54,44,50,67,56,47,49,42,16,61,25,54,20,31,34,39,35,59,33,38,54,19,19,48,50,48,18,41,67,40,28,55,63,21,49,54,11,62,43,84,28,60,36,46,47,34,59,50,32,55,51,49,49,36,34,76,71,39,32,30,28,72,81,22,24,32,32,35,17,36,35,43,8,5,26,51,23,47,25,38,37,35,79,46,34,87,59,39,50,31,37,34,26,28,41,24,51,29,40,59,38,60,43,64,74,50,56,45,57,54,44,54,50,54,47,37,42,47,33,68,39,56,45,54,30,80,84,32,62,65,61,24,53,67,36,19,33,59,77,40,52,88,44,42,81,45,44,32,41,40,38,38,15,56,33,10,31,68,42,44,44,65,34,53,49,54,44,49,54,57,36,53,78,66,74,42,59,67,46,81,48,70,13,81,68,14,4,57,35,9,71,32,50,76,6,22,47,44,52,50,53,53,49,38,50,50,46,27,71,65,52,42,68,53,56,84,77,78,76,64,80,83,76,58,80,82,69,55,57,68,61,49,47,50,49,51,49,46,50,54,46,53,65,70,73,51,79,93,66,99,81,60,74,52,41,78,47,81,47,67,51,63,68,39,84,48,66,89,81,58,66,75,93,68,94,68,73,47,46,34,35,30,36,42,57,61,80,48,44,77,44,82,57,51,74,62,46,20,23,72,30,30,35,63,42,34,33,31,30,80,91,44,78,76,24,34,36,37,32,36,42,48,65,78,63,88,76,76,101,76,80,92,67,90,83,56,63,67,65,53,53,60,70,50,25,73,53,38,74,68,49,36,51,22,71,74,58,38,82,44,75,51,76,51,75,50,75,56,97,92,37,61,34,43,36,37,40,36,41,13,86,65,38,28,36,43,35,37,34,34,70,57,96,81,28,44,41,34,43,40,35,40,25,43,44,91,54,36,80,82,44,42,72,64,56,48,47,28,58,73,46,53,43,65,80,75,63,68,70,69,49,55,62,53,48,53,57,48,50,58,48,49,55,54,52,50,63,65,63,79,73,65,70,99,80,70,88,82,52,64,34,33,66,43,78,81,84,50,37,74,78,74,76,80,64,51,61,57,46,52,51,48,51,50,50,45,50,53,51,48,56,49,47,51,52,47,52,50,51,51,48,52,50,49,52,52,48,51,52,51,51,48,51,48,51,48,49,51,49,50,51,50,50,50,52,47,50,48,49,45,50,68,57,38,76,57,70,76,87,84,82,90,78,92,77,89,82,84,85,83,90,78,92,75,137